Protein 3C48 (pdb70)

Nearest PDB structures (foldseek):
  3c48-assembly1_A  TM=1.003E+00  e=1.273E-77  Corynebacterium glutamicum
  3c48-assembly1_B  TM=9.890E-01  e=2.316E-69  Corynebacterium glutamicum
  3c4q-assembly1_A  TM=5.603E-01  e=2.507E-65  Corynebacterium glutamicum
  3c4q-assembly2_B  TM=5.626E-01  e=1.378E-64  Corynebacterium glutamicum
  6n1x-assembly1_A  TM=5.131E-01  e=6.664E-22  Staphylococcus aureus subsp. aureus CN1

Organism: Corynebacterium glutamicum (strain ATCC 13032 / DSM 20300 / JCM 1318 / BCRC 11384 / CCUG 27702 / LMG 3730 / NBRC 12168 / NCIMB 10025 / NRRL B-2784 / 534) (NCBI:txid196627)

Radius of gyration: 38.6 Å; Cα contacts (8 Å, |Δi|>4): 1619; chains: 2; bounding box: 48×136×55 Å

Secondary structure (DSSP, 8-state):
---EEEEE-TTS-TT---HHHHHHHHHHHHHHTT-EEEEEEE---GGG-SEEEEETTEEEEEE--S-SSS--GGGGGGGHHHHHHHHHHHHHHHT---SEEEEEHHHHHHHHHHHHHHHT-PEEEE-SS-HHHHS----HHHHHHHHHHHHHHHH-SEEEESSHHHHHHHHHHH---GGGEEE-PPPP-TTTS----HHHHHHTT--SSSEEEEEES-BSGGG-HHHHHHHHHHHHHH-TT-SEEEEEE--B--HHHHHHHHTT-TTTEEEEPP--HHHHHHHHHH-SEEEE--S--SS-HHHHHHHHTT--EEEES-TTHHHHS-BTTTEEEESS--HHHHHHHHHHHHH-HHHHHHHHHHHHHHHHHHHHHHHHHHHHHHHHHHHHT----S-----/-EEEEE-TTS-TT---HHHHHHHHHHHHHHTT-EEEEEEE---GGG-SEEEEETTEEEEEE--S-SSS--GGGGGGGHHHHHHHHHHHHHHHT---SEEEEESHHHHHHHHHHHHHHT--EEEE-SS-TTT--HHHHHHHHHHHHHHHH-SEEEESSHHHHHHHHHHH---GGGEEE-PPPP-TTTSS--STTHHHHHHHHTT--TTSEEEEEES-BSGGG-HHHHHHHHHHHHHH-S---EEEEEE--B--HHHHHHHTT-TTTEEEE----HHHHHHHHHH-SEEEE--S--SS-HHHHHHHHTT--EEEES-TTHHHHS-BTTTEEEESS--HHHHHHHHHHHHH-HHHHHHHHHHHHHHHHHHHHHHHHHHHHHHHHHHHHT----S-----

Sequence (795 aa):
SHMRVAMISMHTSPLQQGMNVYILSTATELAKQGIEVDIYTRATRPSQGEIVRVAENLRVINIAAGPYEGLSKEELPTQLAAFTGGMLSFTRREKVTYDLIHSHYWLSGQVGWLLRDLWRIPLIHTAHTLAAVKNSYDTPESEARRICEQQLVDNADVLAVNTQEEMQDLMHHYDADPDRISVVSPGADVELYSPGTERSRRELGIPLHTKVVAFVGRLQPFKGPQVLIKAVAALFDRDPDRNLRVIICGGPSDTYRHMAEELGVEKRIRFLDPRPPSELVAVYRAADIVAVPSFNESFGLVAMEAQASGTPVIAARVGGLPIAVAEGETGLLVDGHSPHAWADALATLLDDDETRIRMGEDAVEHARTFSWAATAAQLSSLYNDAIANENVDGETHHGMRVAMISMHTSPLQQGMNVYILSTATELAKQGIEVDIYTRATRPSQGEIVRVAENLRVINIAAGPYEGLSKEELPTQLAAFTGGMLSFTRREKVTYDLIHSHYWLSGQVGWLLRDLWRIPLIHTAHTLAAVKTPESEARRICEQQLVDNADVLAVNTQEEMQDLMHHYDADPDRISVVSPGADVELYSPGNDRATERSRRELGIPLHTKVVAFVGRLQPFKGPQVLIKAVAALFDRDPDRNLRVIICGGPSTYRHMAEELGVEKRIRFLDPRPPSELVAVYRAADIVAVPSFNESFGLVAMEAQASGTPVIAARVGGLPIAVAEGETGLLVDGHSPHAWADALATLLDDDETRIRMGEDAVEHARTFSWAATAAQLSSLYNDAIANENVDGETHHG

Foldseek 3Di:
DAAEEEEEDAQDDLPDDQVSCQVVLLLVLLQVVVHQYEYEYAAQDPVCPAWHDDDRSYIYGHFHFDYSDDQDPLNCLVRLVVSLVRVVVCCVVVVDAHAEYEYEALSRLSSRQLVCLVNLHAYEYERSDALPVVDDPDDPSSVVSNVSVLLSLVRHQAYEYADPVVLVVCCVSNVRDSVRYDYQHAFAPLVLQAQPAQVLCVVVVNDHQAAEEEEADEPDPQQPPVLVLLLVLVLCVVPVPDRAAYEYEAYYCVPVLVVNVVSVNNVRYYYDYHDDSNSVSSVLRHHLEYEGAGNEDQACRVLLSSLSNLHAYEYEPYHCVCQSHVDQQQAHYFHDRHSNSVNVRVCVLVVDVPSSNRSSVSSNVSSVPRGNNVSSVVVVVVSVVCSVVRDRNSPDRDD/DEEEEEDAQDDLPDPVQSVQVVLLQVLLQVVVYAYEYEYAAQDVVCPQWHDDDRSYIYGHFHFDYSDDQDPLNCVVRLVVSLVSVVVVCVVVVDAGQEYEYEALSRLSSRLLVCLVNLHAYEYENVDALQVPPPSSVVSNVSVLLSLVGHQAYEYQDPVRLVCCCPVNVRDSVRYDHQHAFAPLVLLAQDDPCLLVVLCVVVVHDLPAAEEEEADEPDPQQPPVLVLLLVLVLCVVPVPQSAAYEYEEHYCPVLVSNVVSPNNVRYYHDYHDDSNSCSSVLSNHLEYEGAGNDDQACRVLLSSLSNLHAYEHEPDHCVCVSHVDQQQYHYFHHRHSNRVNVRCCVLSVCVPSSNRSSVRSNVSSVVGRRSVSSVSVVVVSVVSSVVRDHNSPDRDD

Structure (mmCIF, N/CA/C/O backbone):
data_3C48
#
_entry.id   3C48
#
_cell.length_a   79.743
_cell.length_b   79.743
_cell.length_c   148.364
_cell.angle_alpha   90.00
_cell.angle_beta   90.00
_cell.angle_gamma   120.00
#
_symmetry.space_group_name_H-M   'P 31'
#
loop_
_entity.id
_entity.type
_entity.pdbx_description
1 polymer 'Predicted glycosyltransferases'
2 non-polymer 'SULFATE ION'
3 water water
#
loop_
_atom_site.group_PDB
_atom_site.id
_atom_site.type_symbol
_atom_site.label_atom_id
_atom_site.label_alt_id
_atom_site.label_comp_id
_atom_site.label_asym_id
_atom_site.label_entity_id
_atom_site.label_seq_id
_atom_site.pdbx_PDB_ins_code
_atom_site.Cartn_x
_atom_site.Cartn_y
_atom_site.Cartn_z
_atom_site.occupancy
_atom_site.B_iso_or_equiv
_atom_site.auth_seq_id
_atom_site.auth_comp_id
_atom_site.auth_asym_id
_atom_site.auth_atom_id
_atom_site.pdbx_PDB_model_num
ATOM 1 N N . SER A 1 19 ? -15.580 48.874 2.327 1.00 39.26 -1 SER A N 1
ATOM 2 C CA . SER A 1 19 ? -15.157 47.469 2.012 1.00 39.02 -1 SER A CA 1
ATOM 3 C C . SER A 1 19 ? -16.076 46.414 2.647 1.00 38.19 -1 SER A C 1
ATOM 4 O O . SER A 1 19 ? -16.574 46.589 3.758 1.00 40.13 -1 SER A O 1
ATOM 7 N N . HIS A 1 20 ? -16.331 45.338 1.919 1.00 36.45 0 HIS A N 1
ATOM 8 C CA . HIS A 1 20 ? -17.171 44.236 2.388 1.00 35.16 0 HIS A CA 1
ATOM 9 C C . HIS A 1 20 ? -16.554 43.582 3.632 1.00 35.01 0 HIS A C 1
ATOM 10 O O . HIS A 1 20 ? -15.414 43.098 3.584 1.00 34.37 0 HIS A O 1
ATOM 17 N N . MET A 1 21 ? -17.291 43.629 4.747 1.00 34.01 1 MET A N 1
ATOM 18 C CA . MET A 1 21 ? -16.834 43.052 6.006 1.00 35.00 1 MET A CA 1
ATOM 19 C C . MET A 1 21 ? -17.999 42.509 6.867 1.00 33.22 1 MET A C 1
ATOM 20 O O . MET A 1 21 ? -19.051 43.171 7.015 1.00 31.70 1 MET A O 1
ATOM 25 N N . ARG A 1 22 ? -17.797 41.303 7.414 1.00 31.64 2 ARG A N 1
ATOM 26 C CA . ARG A 1 22 ? -18.761 40.675 8.311 1.00 31.21 2 ARG A CA 1
ATOM 27 C C . ARG A 1 22 ? -18.134 40.159 9.601 1.00 31.06 2 ARG A C 1
ATOM 28 O O . ARG A 1 22 ? -17.196 39.361 9.579 1.00 30.71 2 ARG A O 1
ATOM 36 N N . VAL A 1 23 ? -18.705 40.591 10.724 1.00 31.25 3 VAL A N 1
ATOM 37 C CA . VAL A 1 23 ? -18.157 40.379 12.035 1.00 30.00 3 VAL A CA 1
ATOM 38 C C . VAL A 1 23 ? -19.146 39.587 12.867 1.00 30.46 3 VAL A C 1
ATOM 39 O O . VAL A 1 23 ? -20.340 39.869 12.871 1.00 30.18 3 VAL A O 1
ATOM 43 N N . ALA A 1 24 ? -18.641 38.542 13.520 1.00 31.47 4 ALA A N 1
ATOM 44 C CA . ALA A 1 24 ? -19.390 37.833 14.548 1.00 32.06 4 ALA A CA 1
ATOM 45 C C . ALA A 1 24 ? -18.985 38.401 15.909 1.00 31.67 4 ALA A C 1
ATOM 46 O O . ALA A 1 24 ? -17.837 38.298 16.318 1.00 33.00 4 ALA A O 1
ATOM 48 N N . MET A 1 25 ? -19.912 39.060 16.593 1.00 32.49 5 MET A N 1
ATOM 49 C CA . MET A 1 25 ? -19.728 39.373 18.009 1.00 31.68 5 MET A CA 1
ATOM 50 C C . MET A 1 25 ? -20.337 38.277 18.849 1.00 31.48 5 MET A C 1
ATOM 51 O O . MET A 1 25 ? -21.421 37.751 18.524 1.00 31.11 5 MET A O 1
ATOM 56 N N . ILE A 1 26 ? -19.661 37.947 19.948 1.00 29.86 6 ILE A N 1
ATOM 57 C CA . ILE A 1 26 ? -20.088 36.853 20.777 1.00 29.04 6 ILE A CA 1
ATOM 58 C C . ILE A 1 26 ? -20.368 37.390 22.162 1.00 29.29 6 ILE A C 1
ATOM 59 O O . ILE A 1 26 ? -19.488 37.950 22.799 1.00 28.33 6 ILE A O 1
ATOM 64 N N . SER A 1 27 ? -21.611 37.232 22.602 1.00 29.76 7 SER A N 1
ATOM 65 C CA . SER A 1 27 ? -22.064 37.722 23.913 1.00 30.50 7 SER A CA 1
ATOM 66 C C . SER A 1 27 ? -22.922 36.632 24.585 1.00 30.41 7 SER A C 1
ATOM 67 O O . SER A 1 27 ? -24.129 36.814 24.808 1.00 31.23 7 SER A O 1
ATOM 70 N N . MET A 1 28 ? -22.304 35.499 24.888 1.00 30.81 8 MET A N 1
ATOM 71 C CA . MET A 1 28 ? -23.050 34.298 25.333 1.00 31.98 8 MET A CA 1
ATOM 72 C C . MET A 1 28 ? -23.989 34.536 26.532 1.00 33.37 8 MET A C 1
ATOM 73 O O . MET A 1 28 ? -25.163 34.151 26.494 1.00 34.10 8 MET A O 1
ATOM 78 N N . HIS A 1 29 ? -23.480 35.177 27.583 1.00 33.38 9 HIS A N 1
ATOM 79 C CA . HIS A 1 29 ? -24.169 35.165 28.881 1.00 35.00 9 HIS A CA 1
ATOM 80 C C . HIS A 1 29 ? -25.221 36.267 29.061 1.00 34.94 9 HIS A C 1
ATOM 81 O O . HIS A 1 29 ? -26.008 36.238 30.018 1.00 35.83 9 HIS A O 1
ATOM 88 N N . THR A 1 30 ? -25.250 37.220 28.135 1.00 34.24 10 THR A N 1
ATOM 89 C CA . THR A 1 30 ? -26.128 38.372 28.258 1.00 33.79 10 THR A CA 1
ATOM 90 C C . THR A 1 30 ? -26.552 38.884 26.886 1.00 34.06 10 THR A C 1
ATOM 91 O O . THR A 1 30 ? -25.722 39.084 26.003 1.00 34.69 10 THR A O 1
ATOM 95 N N . SER A 1 31 ? -27.851 39.061 26.702 1.00 34.32 11 SER A N 1
ATOM 96 C CA . SER A 1 31 ? -28.376 39.529 25.431 1.00 35.16 11 SER A CA 1
ATOM 97 C C . SER A 1 31 ? -28.329 41.043 25.297 1.00 36.51 11 SER A C 1
ATOM 98 O O . SER A 1 31 ? -28.730 41.757 26.222 1.00 37.00 11 SER A O 1
ATOM 101 N N . PRO A 1 32 ? -27.875 41.536 24.126 1.00 37.51 12 PRO A N 1
ATOM 102 C CA . PRO A 1 32 ? -27.894 42.968 23.809 1.00 39.04 12 PRO A CA 1
ATOM 103 C C . PRO A 1 32 ? -29.322 43.531 23.747 1.00 40.53 12 PRO A C 1
ATOM 104 O O . PRO A 1 32 ? -29.502 44.750 23.743 1.00 42.18 12 PRO A O 1
ATOM 108 N N . LEU A 1 33 ? -30.319 42.649 23.688 1.00 41.86 13 LEU A N 1
ATOM 109 C CA . LEU A 1 33 ? -31.711 43.021 23.469 1.00 43.07 13 LEU A CA 1
ATOM 110 C C . LEU A 1 33 ? -32.515 43.313 24.755 1.00 44.55 13 LEU A C 1
ATOM 111 O O . LEU A 1 33 ? -33.737 43.408 24.709 1.00 44.84 13 LEU A O 1
ATOM 116 N N . GLN A 1 34 ? -31.850 43.453 25.893 1.00 46.29 14 GLN A N 1
ATOM 117 C CA . GLN A 1 34 ? -32.558 43.776 27.149 1.00 48.75 14 GLN A CA 1
ATOM 118 C C . GLN A 1 34 ? -32.127 45.138 27.714 1.00 49.96 14 GLN A C 1
ATOM 119 O O . GLN A 1 34 ? -31.130 45.714 27.255 1.00 50.40 14 GLN A O 1
ATOM 125 N N . GLN A 1 35 ? -32.870 45.656 28.705 1.00 52.10 15 GLN A N 1
ATOM 126 C CA . GLN A 1 35 ? -32.502 46.927 29.383 1.00 52.95 15 GLN A CA 1
ATOM 127 C C . GLN A 1 35 ? -32.712 46.876 30.898 1.00 53.42 15 GLN A C 1
ATOM 128 O O . GLN A 1 35 ? -32.554 47.893 31.605 1.00 53.93 15 GLN A O 1
ATOM 134 N N . GLY A 1 43 ? -24.627 47.389 30.734 1.00 40.82 23 GLY A N 1
ATOM 135 C CA . GLY A 1 43 ? -23.195 47.720 30.984 1.00 39.74 23 GLY A CA 1
ATOM 136 C C . GLY A 1 43 ? -22.348 47.258 29.796 1.00 38.93 23 GLY A C 1
ATOM 137 O O . GLY A 1 43 ? -22.016 48.049 28.901 1.00 37.88 23 GLY A O 1
ATOM 138 N N . MET A 1 44 ? -22.002 45.972 29.798 1.00 38.43 24 MET A N 1
ATOM 139 C CA . MET A 1 44 ? -21.550 45.293 28.589 1.00 39.88 24 MET A CA 1
ATOM 140 C C . MET A 1 44 ? -22.608 45.382 27.488 1.00 37.67 24 MET A C 1
ATOM 141 O O . MET A 1 44 ? -22.279 45.568 26.315 1.00 37.15 24 MET A O 1
ATOM 146 N N . ASN A 1 45 ? -23.870 45.231 27.890 1.00 36.50 25 ASN A N 1
ATOM 147 C CA . ASN A 1 45 ? -25.024 45.285 26.983 1.00 36.24 25 ASN A CA 1
ATOM 148 C C . ASN A 1 45 ? -24.967 46.535 26.087 1.00 35.67 25 ASN A C 1
ATOM 149 O O . ASN A 1 45 ? -25.028 46.432 24.866 1.00 35.90 25 ASN A O 1
ATOM 154 N N . VAL A 1 46 ? -24.820 47.697 26.722 1.00 34.81 26 VAL A N 1
ATOM 155 C CA . VAL A 1 46 ? -24.706 48.998 26.055 1.00 34.41 26 VAL A CA 1
ATOM 156 C C . VAL A 1 46 ? -23.501 49.113 25.117 1.00 33.20 26 VAL A C 1
ATOM 157 O O . VAL A 1 46 ? -23.642 49.596 23.994 1.00 32.54 26 VAL A O 1
ATOM 161 N N . TYR A 1 47 ? -22.335 48.660 25.577 1.00 32.61 27 TYR A N 1
ATOM 162 C CA . TYR A 1 47 ? -21.113 48.652 24.780 1.00 31.54 27 TYR A CA 1
ATOM 163 C C . TYR A 1 47 ? -21.323 47.833 23.514 1.00 31.26 27 TYR A C 1
ATOM 164 O O . TYR A 1 47 ? -21.069 48.318 22.423 1.00 30.63 27 TYR A O 1
ATOM 173 N N . ILE A 1 48 ? -21.801 46.597 23.673 1.00 31.02 28 ILE A N 1
ATOM 174 C CA . ILE A 1 48 ? -21.970 45.656 22.551 1.00 30.62 28 ILE A CA 1
ATOM 175 C C . ILE A 1 48 ? -22.990 46.181 21.538 1.00 30.61 28 ILE A C 1
ATOM 176 O O . ILE A 1 48 ? -22.734 46.203 20.336 1.00 30.13 28 ILE A O 1
ATOM 181 N N . LEU A 1 49 ? -24.144 46.604 22.043 1.00 31.56 29 LEU A N 1
ATOM 182 C CA . LEU A 1 49 ? -25.233 47.067 21.197 1.00 32.25 29 LEU A CA 1
ATOM 183 C C . LEU A 1 49 ? -24.882 48.383 20.539 1.00 32.23 29 LEU A C 1
ATOM 184 O O . LEU A 1 49 ? -25.179 48.558 19.356 1.00 32.70 29 LEU A O 1
ATOM 189 N N . SER A 1 50 ? -24.244 49.290 21.296 1.00 31.93 30 SER A N 1
ATOM 190 C CA . SER A 1 50 ? -23.818 50.591 20.762 1.00 31.51 30 SER A CA 1
ATOM 191 C C . SER A 1 50 ? -22.717 50.461 19.702 1.00 31.74 30 SER A C 1
ATOM 192 O O . SER A 1 50 ? -22.830 51.062 18.637 1.00 31.42 30 SER A O 1
ATOM 195 N N . THR A 1 51 ? -21.685 49.666 19.974 1.00 31.73 31 THR A N 1
ATOM 196 C CA . THR A 1 51 ? -20.621 49.422 18.972 1.00 32.12 31 THR A CA 1
ATOM 197 C C . THR A 1 51 ? -21.132 48.690 17.709 1.00 31.87 31 THR A C 1
ATOM 198 O O . THR A 1 51 ? -20.872 49.122 16.572 1.00 32.28 31 THR A O 1
ATOM 202 N N . ALA A 1 52 ? -21.867 47.599 17.908 1.00 30.99 32 ALA A N 1
ATOM 203 C CA . ALA A 1 52 ? -22.496 46.879 16.804 1.00 31.30 32 ALA A CA 1
ATOM 204 C C . ALA A 1 52 ? -23.386 47.790 15.922 1.00 31.49 32 ALA A C 1
ATOM 205 O O . ALA A 1 52 ? -23.311 47.754 14.674 1.00 30.79 32 ALA A O 1
ATOM 207 N N . THR A 1 53 ? -24.203 48.618 16.574 1.00 31.70 33 THR A N 1
ATOM 208 C CA . THR A 1 53 ? -25.113 49.530 15.881 1.00 32.29 33 THR A CA 1
ATOM 209 C C . THR A 1 53 ? -24.377 50.564 15.031 1.00 31.90 33 THR A C 1
ATOM 210 O O . THR A 1 53 ? -24.813 50.886 13.935 1.00 31.44 33 THR A O 1
ATOM 214 N N . GLU A 1 54 ? -23.264 51.081 15.549 1.00 31.19 34 GLU A N 1
ATOM 215 C CA . GLU A 1 54 ? -22.524 52.131 14.879 1.00 30.93 34 GLU A CA 1
ATOM 216 C C . GLU A 1 54 ? -21.710 51.570 13.726 1.00 30.65 34 GLU A C 1
ATOM 217 O O . GLU A 1 54 ? -21.540 52.236 12.693 1.00 30.19 34 GLU A O 1
ATOM 223 N N . LEU A 1 55 ? -21.190 50.357 13.936 1.00 30.14 35 LEU A N 1
ATOM 224 C CA . LEU A 1 55 ? -20.478 49.593 12.907 1.00 30.70 35 LEU A CA 1
ATOM 225 C C . LEU A 1 55 ? -21.391 49.235 11.735 1.00 30.86 35 LEU A C 1
ATOM 226 O O . LEU A 1 55 ?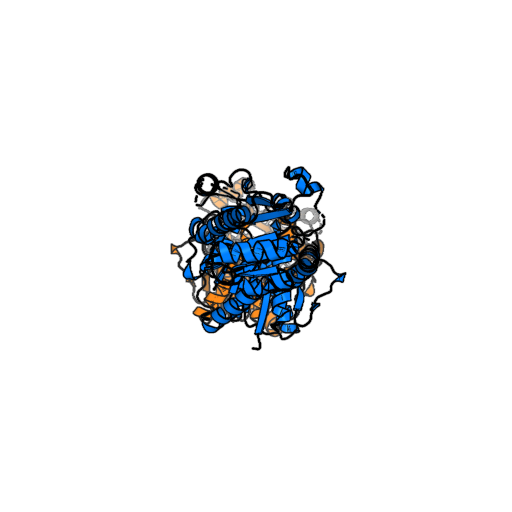 -20.986 49.338 10.579 1.00 30.12 35 LEU A O 1
ATOM 231 N N . ALA A 1 56 ? -22.621 48.819 12.056 1.00 31.34 36 ALA A N 1
ATOM 232 C CA . ALA A 1 56 ? -23.668 48.552 11.075 1.00 32.27 36 ALA A CA 1
ATOM 233 C C . ALA A 1 56 ? -23.996 49.807 10.246 1.00 33.18 36 ALA A C 1
ATOM 234 O O . ALA A 1 56 ? -24.114 49.735 9.023 1.00 32.70 36 ALA A O 1
ATOM 236 N N . LYS A 1 57 ? -24.097 50.957 10.906 1.00 34.68 37 LYS A N 1
ATOM 237 C CA . LYS A 1 57 ? -24.264 52.241 10.197 1.00 35.78 37 LYS A CA 1
ATOM 238 C C . LYS A 1 57 ? -23.162 52.529 9.147 1.00 36.16 37 LYS A C 1
ATOM 239 O O . LYS A 1 57 ? -23.419 53.228 8.171 1.00 35.80 37 LYS A O 1
ATOM 245 N N . GLN A 1 58 ? -21.947 52.012 9.378 1.00 36.40 38 GLN A N 1
ATOM 246 C CA . GLN A 1 58 ? -20.812 52.153 8.457 1.00 37.04 38 GLN A CA 1
ATOM 247 C C . GLN A 1 58 ? -20.846 51.139 7.318 1.00 36.15 38 GLN A C 1
ATOM 248 O O . GLN A 1 58 ? -19.937 51.106 6.491 1.00 37.10 38 GLN A O 1
ATOM 254 N N . GLY A 1 59 ? -21.842 50.272 7.303 1.00 34.98 39 GLY A N 1
ATOM 255 C CA . GLY A 1 59 ? -21.905 49.235 6.281 1.00 35.25 39 GLY A CA 1
ATOM 256 C C . GLY A 1 59 ? -21.156 47.961 6.614 1.00 34.83 39 GLY A C 1
ATOM 257 O O . GLY A 1 59 ? -21.000 47.111 5.748 1.00 35.14 39 GLY A O 1
ATOM 258 N N . ILE A 1 60 ? -20.703 47.814 7.860 1.00 34.34 40 ILE A N 1
ATOM 259 C CA . ILE A 1 60 ? -20.151 46.528 8.333 1.00 33.52 40 ILE A CA 1
ATOM 260 C C . ILE A 1 60 ? -21.322 45.669 8.808 1.00 33.52 40 ILE A C 1
ATOM 261 O O . ILE A 1 60 ? -22.156 46.135 9.592 1.00 33.74 40 ILE A O 1
ATOM 266 N N . GLU A 1 61 ? -21.417 44.437 8.303 1.00 33.30 41 GLU A N 1
ATOM 267 C CA . GLU A 1 61 ? -22.471 43.513 8.748 1.00 34.00 41 GLU A CA 1
ATOM 268 C C . GLU A 1 61 ? -22.029 42.875 10.072 1.00 33.62 41 GLU A C 1
ATOM 269 O O . GLU A 1 61 ? -20.942 42.308 10.171 1.00 33.47 41 GLU A O 1
ATOM 275 N N . VAL A 1 62 ? -22.842 43.056 11.104 1.00 33.16 42 VAL A N 1
ATOM 276 C CA . VAL A 1 62 ? -22.551 42.479 12.413 1.00 32.07 42 VAL A CA 1
ATOM 277 C C . VAL A 1 62 ? -23.689 41.552 12.833 1.00 31.51 42 VAL A C 1
ATOM 278 O O . VAL A 1 62 ? -24.840 41.943 12.762 1.00 31.85 42 VAL A O 1
ATOM 282 N N . ASP A 1 63 ? -23.338 40.334 13.254 1.00 31.29 43 ASP A N 1
ATOM 283 C CA . ASP A 1 63 ? -24.225 39.385 13.920 1.00 30.60 43 ASP A CA 1
ATOM 284 C C . ASP A 1 63 ? -23.741 39.167 15.360 1.00 31.01 43 ASP A C 1
ATOM 285 O O . ASP A 1 63 ? -22.610 38.724 15.585 1.00 31.01 43 ASP A O 1
ATOM 290 N N . ILE A 1 64 ? -24.584 39.518 16.320 1.00 30.70 44 ILE A N 1
ATOM 291 C CA . ILE A 1 64 ? -24.251 39.333 17.730 1.00 30.65 44 ILE A CA 1
ATOM 292 C C . ILE A 1 64 ? -24.917 38.033 18.174 1.00 30.76 44 ILE A C 1
ATOM 293 O O . ILE A 1 64 ? -26.143 37.902 18.084 1.00 30.53 44 ILE A O 1
ATOM 298 N N . TYR A 1 65 ? -24.099 37.082 18.624 1.00 30.51 45 TYR A N 1
ATOM 299 C CA . TYR A 1 65 ? -24.578 35.776 19.071 1.00 30.02 45 TYR A CA 1
ATOM 300 C C . TYR A 1 65 ? -24.758 35.756 20.590 1.00 30.14 45 TYR A C 1
ATOM 301 O O . TYR A 1 65 ? -23.856 36.155 21.332 1.00 30.08 45 TYR A O 1
ATOM 310 N N . THR A 1 66 ? -25.922 35.278 21.029 1.00 29.47 46 THR A N 1
ATOM 311 C CA . THR A 1 66 ? -26.248 35.185 22.448 1.00 30.22 46 THR A CA 1
ATOM 312 C C . THR A 1 66 ? -27.063 33.920 22.744 1.00 30.21 46 THR A C 1
ATOM 313 O O . THR A 1 66 ? -27.664 33.310 21.834 1.00 29.25 46 THR A O 1
ATOM 317 N N . ARG A 1 67 ? -27.064 33.515 24.007 1.00 30.15 47 ARG A N 1
ATOM 318 C CA . ARG A 1 67 ? -27.810 32.317 24.403 1.00 30.33 47 ARG A CA 1
ATOM 319 C C . ARG A 1 67 ? -29.312 32.654 24.354 1.00 30.55 47 ARG A C 1
ATOM 320 O O . ARG A 1 67 ? -29.715 33.744 24.770 1.00 31.68 47 ARG A O 1
ATOM 328 N N . ALA A 1 68 ? -30.140 31.755 23.825 1.00 29.76 48 ALA A N 1
ATOM 329 C CA . ALA A 1 68 ? -31.584 32.015 23.741 1.00 31.55 48 ALA A CA 1
ATOM 330 C C . ALA A 1 68 ? -32.251 31.997 25.132 1.00 32.10 48 ALA A C 1
ATOM 331 O O . ALA A 1 68 ? -32.031 31.070 25.909 1.00 31.78 48 ALA A O 1
ATOM 333 N N . THR A 1 69 ? -32.993 33.060 25.459 1.00 33.58 49 THR A N 1
ATOM 334 C CA . THR A 1 69 ? -33.640 33.194 26.778 1.00 34.44 49 THR A CA 1
ATOM 335 C C . THR A 1 69 ? -35.127 33.589 26.680 1.00 35.29 49 THR A C 1
ATOM 336 O O . THR A 1 69 ? -35.838 33.541 27.677 1.00 34.79 49 THR A O 1
ATOM 340 N N . ARG A 1 70 ? -35.579 33.985 25.493 1.00 36.29 50 ARG A N 1
ATOM 341 C CA . ARG A 1 70 ? -36.944 34.491 25.312 1.00 38.19 50 ARG A CA 1
ATOM 342 C C . ARG A 1 70 ? -37.575 33.950 24.040 1.00 38.24 50 ARG A C 1
ATOM 343 O O . ARG A 1 70 ? -37.368 34.502 22.974 1.00 37.90 50 ARG A O 1
ATOM 351 N N . PRO A 1 71 ? -38.381 32.877 24.161 1.00 39.11 51 PRO A N 1
ATOM 352 C CA . PRO A 1 71 ? -39.023 32.194 23.030 1.00 39.27 51 PRO A CA 1
ATOM 353 C C . PRO A 1 71 ? -39.632 33.165 21.994 1.00 39.47 51 PRO A C 1
ATOM 354 O O . PRO A 1 71 ? -39.481 32.955 20.784 1.00 39.97 51 PRO A O 1
ATOM 358 N N . SER A 1 72 ? -40.278 34.222 22.487 1.00 39.30 52 SER A N 1
ATOM 359 C CA . SER A 1 72 ? -40.945 35.241 21.676 1.00 39.08 52 SER A CA 1
ATOM 360 C C . SER A 1 72 ? -40.031 35.984 20.676 1.00 38.64 52 SER A C 1
ATOM 361 O O . SER A 1 72 ? -40.528 36.559 19.700 1.00 38.00 52 SER A O 1
ATOM 364 N N . GLN A 1 73 ? -38.719 35.987 20.933 1.00 38.16 53 GLN A N 1
ATOM 365 C CA . GLN A 1 73 ? -37.767 36.638 20.044 1.00 38.43 53 GLN A CA 1
ATOM 366 C C . GLN A 1 73 ? -37.469 35.799 18.782 1.00 38.21 53 GLN A C 1
ATOM 367 O O . GLN A 1 73 ? -37.034 36.346 17.754 1.00 38.86 53 GLN A O 1
ATOM 373 N N . GLY A 1 74 ? -37.692 34.484 18.858 1.00 36.95 54 GLY A N 1
ATOM 374 C CA . GLY A 1 74 ? -37.259 33.561 17.797 1.00 36.08 54 GLY A CA 1
ATOM 375 C C . GLY A 1 74 ? -35.735 33.448 17.669 1.00 35.09 54 GLY A C 1
ATOM 376 O O . GLY A 1 74 ? -34.984 33.833 18.578 1.00 34.99 54 GLY A O 1
ATOM 377 N N . GLU A 1 75 ? -35.277 32.929 16.532 1.00 33.68 55 GLU A N 1
ATOM 378 C CA . GLU A 1 75 ? -33.840 32.720 16.305 1.00 33.59 55 GLU A CA 1
ATOM 379 C C . GLU A 1 75 ? -33.095 33.988 15.849 1.00 32.89 55 GLU A C 1
ATOM 380 O O . GLU A 1 75 ? -32.089 34.377 16.449 1.00 32.19 55 GLU A O 1
ATOM 386 N N . ILE A 1 76 ? -33.598 34.631 14.792 1.00 32.77 56 ILE A N 1
ATOM 387 C CA . ILE A 1 76 ? -32.923 35.786 14.198 1.00 32.73 56 ILE A CA 1
ATOM 388 C C . ILE A 1 76 ? -33.717 37.042 14.496 1.00 33.44 56 ILE A C 1
ATOM 389 O O . ILE A 1 76 ? -34.898 37.125 14.129 1.00 33.13 56 ILE A O 1
ATOM 394 N N . VAL A 1 77 ? -33.074 38.019 15.148 1.00 33.30 57 VAL A N 1
ATOM 395 C CA . VAL A 1 77 ? -33.680 39.337 15.378 1.00 33.70 57 VAL A CA 1
ATOM 396 C C . VAL A 1 77 ? -33.009 40.381 14.496 1.00 34.23 57 VAL A C 1
ATOM 397 O O . VAL A 1 77 ? -31.801 40.629 14.620 1.00 34.20 57 VAL A O 1
ATOM 401 N N . ARG A 1 78 ? -33.783 40.971 13.581 1.00 35.35 58 ARG A N 1
ATOM 402 C CA . ARG A 1 78 ? -33.287 42.097 12.793 1.00 37.09 58 ARG A CA 1
ATOM 403 C C . ARG A 1 78 ? -33.404 43.389 13.570 1.00 36.50 58 ARG A C 1
ATOM 404 O O . ARG A 1 78 ? -34.509 43.854 13.834 1.00 37.26 58 ARG A O 1
ATOM 412 N N . VAL A 1 79 ? -32.257 43.977 13.911 1.00 36.18 59 VAL A N 1
ATOM 413 C CA . VAL A 1 79 ? -32.236 45.159 14.780 1.00 35.53 59 VAL A CA 1
ATOM 414 C C . VAL A 1 79 ? -32.225 46.439 13.964 1.00 35.60 59 VAL A C 1
ATOM 415 O O . VAL A 1 79 ? -32.986 47.365 14.253 1.00 36.14 59 VAL A O 1
ATOM 419 N N . ALA A 1 80 ? -31.362 46.474 12.945 1.00 34.84 60 ALA A N 1
ATOM 420 C CA . ALA A 1 80 ? -31.213 47.603 12.026 1.00 34.76 60 ALA A CA 1
ATOM 421 C C . ALA A 1 80 ? -30.607 47.043 10.744 1.00 34.73 60 ALA A C 1
ATOM 422 O O . ALA A 1 80 ? -30.176 45.892 10.726 1.00 34.48 60 ALA A O 1
ATOM 424 N N . GLU A 1 81 ? -30.564 47.838 9.680 1.00 34.80 61 GLU A N 1
ATOM 425 C CA . GLU A 1 81 ? -29.818 47.435 8.478 1.00 35.96 61 GLU A CA 1
ATOM 426 C C . GLU A 1 81 ? -28.384 46.962 8.864 1.00 34.34 61 GLU A C 1
ATOM 427 O O . GLU A 1 81 ? -27.655 47.671 9.563 1.00 33.41 61 GLU A O 1
ATOM 433 N N . ASN A 1 82 ? -28.001 45.762 8.410 1.00 33.43 62 ASN A N 1
ATOM 434 C CA . ASN A 1 82 ? -26.665 45.180 8.712 1.00 33.18 62 ASN A CA 1
ATOM 435 C C . ASN A 1 82 ? -26.468 44.622 10.130 1.00 33.02 62 ASN A C 1
ATOM 436 O O . ASN A 1 82 ? -25.393 44.107 10.426 1.00 34.17 62 ASN A O 1
ATOM 441 N N . LEU A 1 83 ? -27.480 44.725 10.995 1.00 32.02 63 LEU A N 1
ATOM 442 C CA . LEU A 1 83 ? -27.339 44.281 12.385 1.00 31.81 63 LEU A CA 1
ATOM 443 C C . LEU A 1 83 ? -28.362 43.239 12.778 1.00 31.45 63 LEU A C 1
ATOM 444 O O . LEU A 1 83 ? -29.564 43.515 12.743 1.00 31.48 63 LEU A O 1
ATOM 449 N N . ARG A 1 84 ? -27.880 42.060 13.185 1.00 31.06 64 ARG A N 1
ATOM 450 C CA . ARG A 1 84 ? -28.751 40.982 13.662 1.00 30.49 64 ARG A CA 1
ATOM 451 C C . ARG A 1 84 ? -28.282 40.489 15.021 1.00 30.62 64 ARG A C 1
ATOM 452 O O . ARG A 1 84 ? -27.099 40.626 15.368 1.00 31.86 64 ARG A O 1
ATOM 460 N N . VAL A 1 85 ? -29.220 39.970 15.807 1.00 30.36 65 VAL A N 1
ATOM 461 C CA . VAL A 1 85 ? -28.930 39.225 17.034 1.00 29.64 65 VAL A CA 1
ATOM 462 C C . VAL A 1 85 ? -29.371 37.784 16.764 1.00 30.17 65 VAL A C 1
ATOM 463 O O . VAL A 1 85 ? -30.470 37.561 16.226 1.00 29.12 65 VAL A O 1
ATOM 467 N N . ILE A 1 86 ? -28.484 36.832 17.070 1.00 29.29 66 ILE A N 1
ATOM 468 C CA . ILE A 1 86 ? -28.776 35.415 16.864 1.00 28.61 66 ILE A CA 1
ATOM 469 C C . ILE A 1 86 ? -28.882 34.723 18.203 1.00 29.27 66 ILE A C 1
ATOM 470 O O . ILE A 1 86 ? -27.948 34.732 19.002 1.00 29.21 66 ILE A O 1
ATOM 475 N N . ASN A 1 87 ? -30.062 34.177 18.456 1.00 29.86 67 ASN A N 1
ATOM 476 C CA . ASN A 1 87 ? -30.339 33.484 19.700 1.00 31.15 67 ASN A CA 1
ATOM 477 C C . ASN A 1 87 ? -30.118 32.015 19.505 1.00 31.42 67 ASN A C 1
ATOM 478 O O . ASN A 1 87 ? -30.817 31.370 18.700 1.00 30.98 67 ASN A O 1
ATOM 483 N N . ILE A 1 88 ? -29.156 31.497 20.268 1.00 31.42 68 ILE A 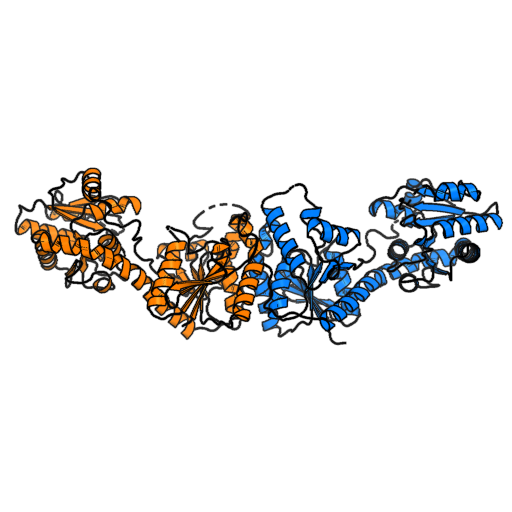N 1
ATOM 484 C CA . ILE A 1 88 ? -28.693 30.115 20.128 1.00 31.36 68 ILE A CA 1
ATOM 485 C C . ILE A 1 88 ? -29.188 29.338 21.334 1.00 31.25 68 ILE A C 1
ATOM 486 O O . ILE A 1 88 ? -28.890 29.702 22.490 1.00 30.47 68 ILE A O 1
ATOM 491 N N . ALA A 1 89 ? -29.928 28.265 21.077 1.00 30.86 69 ALA A N 1
ATOM 492 C CA . ALA A 1 89 ? -30.430 27.419 22.166 1.00 30.00 69 ALA A CA 1
ATOM 493 C C . ALA A 1 89 ? -29.274 26.591 22.736 1.00 29.20 69 ALA A C 1
ATOM 494 O O . ALA A 1 89 ? -28.648 25.806 22.024 1.00 29.25 69 ALA A O 1
ATOM 496 N N . ALA A 1 90 ? -28.996 26.781 24.018 1.00 28.33 70 ALA A N 1
ATOM 497 C CA . ALA A 1 90 ? -27.991 26.009 24.729 1.00 27.72 70 ALA A CA 1
ATOM 498 C C . ALA A 1 90 ? -28.398 25.968 26.208 1.00 28.04 70 ALA A C 1
ATOM 499 O O . ALA A 1 90 ? -28.070 26.879 26.996 1.00 29.39 70 ALA A O 1
ATOM 501 N N . GLY A 1 91 ? -29.145 24.937 26.587 1.00 27.62 71 GLY A N 1
ATOM 502 C CA . GLY A 1 91 ? -29.686 24.839 27.945 1.00 28.20 71 GLY A CA 1
ATOM 503 C C . GLY A 1 91 ? -31.058 25.501 28.041 1.00 29.25 71 GLY A C 1
ATOM 504 O O . GLY A 1 91 ? -31.538 26.061 27.048 1.00 29.31 71 GLY A O 1
ATOM 505 N N . PRO A 1 92 ? -31.695 25.461 29.230 1.00 29.87 72 PRO A N 1
ATOM 506 C CA . PRO A 1 92 ? -33.046 26.023 29.356 1.00 31.26 72 PRO A CA 1
ATOM 507 C C . PRO A 1 92 ? -33.087 27.540 29.207 1.00 32.83 72 PRO A C 1
ATOM 508 O O . PRO A 1 92 ? -32.114 28.235 29.548 1.00 33.13 72 PRO A O 1
ATOM 512 N N . TYR A 1 93 ? -34.217 28.056 28.723 1.00 35.30 73 TYR A N 1
ATOM 513 C CA . TYR A 1 93 ? -34.325 29.505 28.472 1.00 37.76 73 TYR A CA 1
ATOM 514 C C . TYR A 1 93 ? -34.278 30.323 29.773 1.00 37.84 73 TYR A C 1
ATOM 515 O O . TYR A 1 93 ? -33.851 31.475 29.773 1.00 37.52 73 TYR A O 1
ATOM 524 N N . GLU A 1 94 ? -34.674 29.706 30.883 1.00 38.78 74 GLU A N 1
ATOM 525 C CA . GLU A 1 94 ? -34.345 30.256 32.200 1.00 40.27 74 GLU A CA 1
ATOM 526 C C . GLU A 1 94 ? -34.006 29.198 33.235 1.00 39.99 74 GLU A C 1
ATOM 527 O O . GLU A 1 94 ? -34.217 28.004 33.004 1.00 40.65 74 GLU A O 1
ATOM 533 N N . GLY A 1 95 ? -33.444 29.626 34.360 1.00 39.81 75 GLY A N 1
ATOM 534 C CA . GLY A 1 95 ? -33.089 28.698 35.437 1.00 39.57 75 GLY A CA 1
ATOM 535 C C . GLY A 1 95 ? -31.646 28.221 35.375 1.00 39.32 75 GLY A C 1
ATOM 536 O O . GLY A 1 95 ? -31.231 27.378 36.168 1.00 39.66 75 GLY A O 1
ATOM 537 N N . LEU A 1 96 ? -30.884 28.740 34.418 1.00 38.64 76 LEU A N 1
ATOM 538 C CA . LEU A 1 96 ? -29.464 28.469 34.358 1.00 38.20 76 LEU A CA 1
ATOM 539 C C . LEU A 1 96 ? -28.695 29.756 34.676 1.00 38.00 76 LEU A C 1
ATOM 540 O O . LEU A 1 96 ? -28.676 30.677 33.880 1.00 38.58 76 LEU A O 1
ATOM 545 N N . SER A 1 97 ? -28.058 29.806 35.836 1.00 38.27 77 SER A N 1
ATOM 546 C CA . SER A 1 97 ? -27.315 31.008 36.270 1.00 39.09 77 SER A CA 1
ATOM 547 C C . SER A 1 97 ? -25.964 31.202 35.562 1.00 39.25 77 SER A C 1
ATOM 548 O O . SER A 1 97 ? -25.444 30.280 34.910 1.00 38.65 77 SER A O 1
ATOM 551 N N . LYS A 1 98 ? -25.411 32.419 35.668 1.00 38.98 78 LYS A N 1
ATOM 552 C CA . LYS A 1 98 ? -24.135 32.747 35.039 1.00 38.66 78 LYS A CA 1
ATOM 553 C C . LYS A 1 98 ? -23.029 31.818 35.526 1.00 37.28 78 LYS A C 1
ATOM 554 O O . LYS A 1 98 ? -22.127 31.480 34.777 1.00 36.54 78 LYS A O 1
ATOM 560 N N . GLU A 1 99 ? -23.137 31.379 36.772 1.00 36.77 79 GLU A N 1
ATOM 561 C CA . GLU A 1 99 ? -22.131 30.509 37.389 1.00 36.21 79 GLU A CA 1
ATOM 562 C C . GLU A 1 99 ? -22.092 29.096 36.797 1.00 34.87 79 GLU A C 1
ATOM 563 O O . GLU A 1 99 ? -21.030 28.467 36.794 1.00 34.48 79 GLU A O 1
ATOM 569 N N . GLU A 1 100 ? -23.235 28.617 36.291 1.00 33.11 80 GLU A N 1
ATOM 570 C CA . GLU A 1 100 ? -23.319 27.291 35.655 1.00 32.45 80 GLU A CA 1
ATOM 571 C C . GLU A 1 100 ? -23.192 27.311 34.135 1.00 31.54 80 GLU A C 1
ATOM 572 O O . GLU A 1 100 ? -23.142 26.255 33.511 1.00 30.70 80 GLU A O 1
ATOM 578 N N . LEU A 1 101 ? -23.132 28.515 33.565 1.00 31.07 81 LEU A N 1
ATOM 579 C CA . LEU A 1 101 ? -22.938 28.722 32.132 1.00 31.80 81 LEU A CA 1
ATOM 580 C C . LEU A 1 101 ? -21.706 28.048 31.462 1.00 30.56 81 LEU A C 1
ATOM 581 O O . LEU A 1 101 ? -21.797 27.650 30.308 1.00 31.10 81 LEU A O 1
ATOM 586 N N . PRO A 1 102 ? -20.567 27.921 32.171 1.00 30.17 82 PRO A N 1
ATOM 587 C CA . PRO A 1 102 ? -19.445 27.116 31.629 1.00 29.00 82 PRO A CA 1
ATOM 588 C C . PRO A 1 102 ? -19.852 25.716 31.110 1.00 28.30 82 PRO A C 1
ATOM 589 O O . PRO A 1 102 ? -19.255 25.213 30.129 1.00 27.97 82 PRO A O 1
ATOM 593 N N . THR A 1 103 ? -20.824 25.092 31.780 1.00 27.06 83 THR A N 1
ATOM 594 C CA . THR A 1 103 ? -21.359 23.773 31.349 1.00 26.57 83 THR A CA 1
ATOM 595 C C . THR A 1 103 ? -21.962 23.804 29.927 1.00 26.26 83 THR A C 1
ATOM 596 O O . THR A 1 103 ? -22.084 22.767 29.323 1.00 25.05 83 THR A O 1
ATOM 600 N N . GLN A 1 104 ? -22.284 25.000 29.418 1.00 25.93 84 GLN A N 1
ATOM 601 C CA . GLN A 1 104 ? -22.862 25.173 28.086 1.00 26.84 84 GLN A CA 1
ATOM 602 C C . GLN A 1 104 ? -21.908 25.727 27.061 1.00 26.42 84 GLN A C 1
ATOM 603 O O . GLN A 1 104 ? -22.335 26.073 25.970 1.00 27.98 84 GLN A O 1
ATOM 609 N N . LEU A 1 105 ? -20.620 25.796 27.388 1.00 26.10 85 LEU A N 1
ATOM 610 C CA . LEU A 1 105 ? -19.628 26.342 26.468 1.00 26.46 85 LEU A CA 1
ATOM 611 C C . LEU A 1 105 ? -19.540 25.600 25.116 1.00 26.91 85 LEU A C 1
ATOM 612 O O . LEU A 1 105 ? -19.483 26.237 24.050 1.00 26.92 85 LEU A O 1
ATOM 617 N N . ALA A 1 106 ? -19.409 24.283 25.175 1.00 26.44 86 ALA A N 1
ATOM 618 C CA . ALA A 1 106 ? -19.329 23.503 23.943 1.00 27.73 86 ALA A CA 1
ATOM 619 C C . ALA A 1 106 ? -20.658 23.494 23.217 1.00 27.24 86 ALA A C 1
ATOM 620 O O . ALA A 1 106 ? -20.671 23.625 21.994 1.00 28.50 86 ALA A O 1
ATOM 622 N N . ALA A 1 107 ? -21.767 23.359 23.969 1.00 27.18 87 ALA A N 1
ATOM 623 C CA . ALA A 1 107 ? -23.114 23.319 23.387 1.00 26.41 87 ALA A CA 1
ATOM 624 C C . ALA A 1 107 ? -23.454 24.606 22.646 1.00 26.57 87 ALA A C 1
ATOM 625 O O . ALA A 1 107 ? -24.038 24.577 21.548 1.00 25.97 87 ALA A O 1
ATOM 627 N N . PHE A 1 108 ? -23.102 25.743 23.254 1.00 26.76 88 PHE A N 1
ATOM 628 C CA . PHE A 1 108 ? -23.343 27.032 22.640 1.00 27.06 88 PHE A CA 1
ATOM 629 C C . PHE A 1 108 ? -22.460 27.243 21.385 1.00 27.36 88 PHE A C 1
ATOM 630 O O . PHE A 1 108 ? -22.925 27.770 20.404 1.00 27.63 88 PHE A O 1
ATOM 638 N N . THR A 1 109 ? -21.187 26.852 21.446 1.00 28.20 89 THR A N 1
ATOM 639 C CA . THR A 1 109 ? -20.283 26.934 20.307 1.00 28.48 89 THR A CA 1
ATOM 640 C C . THR A 1 109 ? -20.825 26.036 19.171 1.00 29.05 89 THR A C 1
ATOM 641 O O . THR A 1 109 ? -20.895 26.464 18.005 1.00 30.11 89 THR A O 1
ATOM 645 N N . GLY A 1 110 ? -21.184 24.799 19.513 1.00 28.31 90 GLY A N 1
ATOM 646 C CA . GLY A 1 110 ? -21.756 23.858 18.554 1.00 28.08 90 GLY A CA 1
ATOM 647 C C . GLY A 1 110 ? -23.033 24.390 17.932 1.00 27.40 90 GLY A C 1
ATOM 648 O O . GLY A 1 110 ? -23.263 24.218 16.734 1.00 27.29 90 GLY A O 1
ATOM 649 N N . GLY A 1 111 ? -23.882 24.996 18.765 1.00 27.61 91 GLY A N 1
ATOM 650 C CA . GLY A 1 111 ? -25.121 25.653 18.312 1.00 26.85 91 GLY A CA 1
ATOM 651 C C . GLY A 1 111 ? -24.859 26.849 17.386 1.00 27.39 91 GLY A C 1
ATOM 652 O O . GLY A 1 111 ? -25.562 27.026 16.384 1.00 27.42 91 GLY A O 1
ATOM 653 N N . MET A 1 112 ? -23.856 27.668 17.700 1.00 27.18 92 MET A N 1
ATOM 654 C CA . MET A 1 112 ? -23.444 28.738 16.753 1.00 28.51 92 MET A CA 1
ATOM 655 C C . MET A 1 112 ? -23.086 28.159 15.377 1.00 28.45 92 MET A C 1
ATOM 656 O O . MET A 1 112 ? -23.526 28.651 14.356 1.00 28.57 92 MET A O 1
ATOM 661 N N . LEU A 1 113 ? -22.276 27.107 15.388 1.00 29.15 93 LEU A N 1
ATOM 662 C CA . LEU A 1 113 ? -21.764 26.447 14.185 1.00 30.17 93 LEU A CA 1
ATOM 663 C C . LEU A 1 113 ? -22.905 25.878 13.376 1.00 29.84 93 LEU A C 1
ATOM 664 O O . LEU A 1 113 ? -22.941 26.048 12.153 1.00 29.71 93 LEU A O 1
ATOM 669 N N . SER A 1 114 ? -23.855 25.232 14.058 1.00 28.61 94 SER A N 1
ATOM 670 C CA . SER A 1 114 ? -25.036 24.674 13.360 1.00 28.86 94 SER A CA 1
ATOM 671 C C . SER A 1 114 ? -25.848 25.758 12.667 1.00 28.37 94 SER A C 1
ATOM 672 O O . SER A 1 114 ? -26.309 25.555 11.566 1.00 27.58 94 SER A O 1
ATOM 675 N N . PHE A 1 115 ? -26.014 26.900 13.327 1.00 28.67 95 PHE A N 1
ATOM 676 C CA . PHE A 1 115 ? -26.697 28.047 12.729 1.00 28.73 95 PHE A CA 1
ATOM 677 C C . PHE A 1 115 ? -25.970 28.541 11.469 1.00 28.84 95 PHE A C 1
ATOM 678 O O . PHE A 1 115 ? -26.611 28.779 10.440 1.00 29.51 95 PHE A O 1
ATOM 686 N N . THR A 1 116 ? -24.646 28.679 11.556 1.00 28.55 96 THR A N 1
ATOM 687 C CA . THR A 1 116 ? -23.839 29.102 10.393 1.00 28.62 96 THR A CA 1
ATOM 688 C C . THR A 1 116 ? -23.928 28.151 9.201 1.00 29.04 96 THR A C 1
ATOM 689 O O . THR A 1 116 ? -23.907 28.599 8.064 1.00 29.00 96 THR A O 1
ATOM 693 N N . ARG A 1 117 ? -24.058 26.856 9.466 1.00 28.62 97 ARG A N 1
ATOM 694 C CA . ARG A 1 117 ? -24.271 25.855 8.399 1.00 28.81 97 ARG A CA 1
ATOM 695 C C . ARG A 1 117 ? -25.659 25.933 7.753 1.00 29.65 97 ARG A C 1
ATOM 696 O O . ARG A 1 117 ? -25.778 25.867 6.523 1.00 29.11 97 ARG A O 1
ATOM 704 N N . ARG A 1 118 ? -26.710 26.058 8.576 1.00 29.95 98 ARG A N 1
ATOM 705 C CA . ARG A 1 118 ? -28.069 26.236 8.069 1.00 30.85 98 ARG A CA 1
ATOM 706 C C . ARG A 1 118 ? -28.211 27.529 7.270 1.00 30.79 98 ARG A C 1
ATOM 707 O O . ARG A 1 118 ? -28.882 27.574 6.249 1.00 29.64 98 ARG A O 1
ATOM 715 N N . GLU A 1 119 ? -27.589 28.579 7.768 1.00 31.58 99 GLU A N 1
ATOM 716 C CA . GLU A 1 119 ? -27.759 29.925 7.213 1.00 32.58 99 GLU A CA 1
ATOM 717 C C . GLU A 1 119 ? -26.761 30.187 6.070 1.00 32.10 99 GLU A C 1
ATOM 718 O O . GLU A 1 119 ? -26.989 31.075 5.255 1.00 33.06 99 GLU A O 1
ATOM 724 N N . LYS A 1 120 ? -25.669 29.415 6.038 1.00 30.60 100 LYS A N 1
ATOM 725 C CA . LYS A 1 120 ? -24.580 29.546 5.040 1.00 31.95 100 LYS A CA 1
ATOM 726 C C . LYS A 1 120 ? -23.946 30.954 5.103 1.00 31.30 100 LYS A C 1
ATOM 727 O O . LYS A 1 120 ? -23.971 31.740 4.140 1.00 30.75 100 LYS A O 1
ATOM 733 N N . VAL A 1 121 ? -23.395 31.257 6.276 1.00 31.71 101 VAL A N 1
ATOM 734 C CA . VAL A 1 121 ? -22.831 32.568 6.565 1.00 31.23 101 VAL A CA 1
ATOM 735 C C . VAL A 1 121 ? -21.379 32.369 6.971 1.00 31.60 101 VAL A C 1
ATOM 736 O O . VAL A 1 121 ? -21.067 31.457 7.784 1.00 30.70 101 VAL A O 1
ATOM 740 N N . THR A 1 122 ? -20.511 33.187 6.353 1.00 31.08 102 THR A N 1
ATOM 741 C CA . THR A 1 122 ? -19.026 33.166 6.489 1.00 31.38 102 THR A CA 1
ATOM 742 C C . THR A 1 122 ? -18.512 34.506 7.051 1.00 31.89 102 THR A C 1
ATOM 743 O O . THR A 1 122 ? -18.852 35.573 6.535 1.00 33.01 102 THR A O 1
ATOM 747 N N . TYR A 1 123 ? -17.705 34.454 8.115 1.00 31.03 103 TYR A N 1
ATOM 748 C CA . TYR A 1 123 ? -17.270 35.653 8.836 1.00 30.49 103 TYR A CA 1
ATOM 749 C C . TYR A 1 123 ? -15.807 36.018 8.553 1.00 29.99 103 TYR A C 1
ATOM 750 O O . TYR A 1 123 ? -15.012 35.157 8.176 1.00 29.40 103 TYR A O 1
ATOM 759 N N . ASP A 1 124 ? -15.472 37.298 8.746 1.00 29.34 104 ASP A N 1
ATOM 760 C CA . ASP A 1 124 ? -14.129 37.813 8.508 1.00 28.35 104 ASP A CA 1
ATOM 761 C C . ASP A 1 124 ? -13.364 38.068 9.795 1.00 27.83 104 ASP A C 1
ATOM 762 O O . ASP A 1 124 ? -12.145 38.122 9.791 1.00 26.46 104 ASP A O 1
ATOM 767 N N . LEU A 1 125 ? -14.092 38.264 10.890 1.00 28.10 105 LEU A N 1
ATOM 768 C CA . LEU A 1 125 ? -13.466 38.558 12.186 1.00 28.89 105 LEU A CA 1
ATOM 769 C C . LEU A 1 125 ? -14.442 38.195 13.313 1.00 28.56 105 LEU A C 1
ATOM 770 O O . LEU A 1 125 ? -15.644 38.279 13.126 1.00 29.47 105 LEU A O 1
ATOM 775 N N . ILE A 1 126 ? -13.903 37.811 14.464 1.00 28.87 106 ILE A N 1
ATOM 776 C CA . ILE A 1 126 ? -14.689 37.587 15.674 1.00 28.74 106 ILE A CA 1
ATOM 777 C C . ILE A 1 126 ? -14.371 38.644 16.755 1.00 29.00 106 ILE A C 1
ATOM 778 O O . ILE A 1 126 ? -13.224 38.844 17.078 1.00 29.33 106 ILE A O 1
ATOM 783 N N . HIS A 1 127 ? -15.389 39.274 17.339 1.00 29.70 107 HIS A N 1
ATOM 784 C CA . HIS A 1 127 ? -15.193 40.135 18.531 1.00 30.30 107 HIS A CA 1
ATOM 785 C C . HIS A 1 127 ? -15.994 39.554 19.717 1.00 31.14 107 HIS A C 1
ATOM 786 O O . HIS A 1 127 ? -17.213 39.644 19.756 1.00 30.43 107 HIS A O 1
ATOM 793 N N . SER A 1 128 ? -15.278 38.948 20.670 1.00 31.86 108 SER A N 1
ATOM 794 C CA . SER A 1 128 ? -15.876 38.292 21.831 1.00 32.00 108 SER A CA 1
ATOM 795 C C . SER A 1 128 ? -15.850 39.257 23.040 1.00 32.08 108 SER A C 1
ATOM 796 O O . SER A 1 128 ? -15.008 40.166 23.121 1.00 32.77 108 SER A O 1
ATOM 799 N N . HIS A 1 129 ? -16.790 39.081 23.949 1.00 31.54 109 HIS A N 1
ATOM 800 C CA . HIS A 1 129 ? -16.960 39.970 25.115 1.00 30.66 109 HIS A CA 1
ATOM 801 C C . HIS A 1 129 ? -17.150 39.130 26.374 1.00 30.79 109 HIS A C 1
ATOM 802 O O . HIS A 1 129 ? -18.105 38.336 26.434 1.00 30.57 109 HIS A O 1
ATOM 809 N N . TYR A 1 130 ? -16.273 39.346 27.370 1.00 30.92 110 TYR A N 1
ATOM 810 C CA . TYR A 1 130 ? -16.272 38.634 28.647 1.00 30.64 110 TYR A CA 1
ATOM 811 C C . TYR A 1 130 ? -15.718 37.216 28.417 1.00 30.74 110 TYR A C 1
ATOM 812 O O . TYR A 1 130 ? -15.854 36.658 27.311 1.00 30.91 110 TYR A O 1
ATOM 821 N N . TRP A 1 131 ? -15.101 36.627 29.443 1.00 29.50 111 TRP A N 1
ATOM 822 C CA . TRP A 1 131 ? -14.330 35.388 29.245 1.00 29.22 111 TRP A CA 1
ATOM 823 C C . TRP A 1 131 ? -15.054 34.188 28.630 1.00 28.39 111 TRP A C 1
ATOM 824 O O . TRP A 1 131 ? -14.410 33.416 27.918 1.00 28.22 111 TRP A O 1
ATOM 835 N N . LEU A 1 132 ? -16.343 34.003 28.949 1.00 27.51 112 LEU A N 1
ATOM 836 C CA . LEU A 1 132 ? -17.091 32.854 28.433 1.00 27.69 112 LEU A CA 1
ATOM 837 C C . LEU A 1 132 ? -17.154 32.943 26.916 1.00 27.80 112 LEU A C 1
ATOM 838 O O . LEU A 1 132 ? -16.869 31.971 26.228 1.00 28.28 112 LEU A O 1
ATOM 843 N N . SER A 1 133 ? -17.512 34.116 26.396 1.00 27.69 113 SER A N 1
ATOM 844 C CA . SER A 1 133 ? -17.532 34.325 24.938 1.00 27.69 113 SER A CA 1
ATOM 845 C C . SER A 1 133 ? -16.184 34.269 24.258 1.00 27.73 113 SER A C 1
ATOM 846 O O . SER A 1 133 ? -16.095 33.867 23.099 1.00 27.80 113 SER A O 1
ATOM 849 N N . GLY A 1 134 ? -15.140 34.712 24.962 1.00 28.98 114 GLY A N 1
ATOM 850 C CA . GLY A 1 134 ? -13.763 34.618 24.447 1.00 28.79 114 GLY A CA 1
ATOM 851 C C . GLY A 1 134 ? -13.314 33.188 24.239 1.00 29.05 114 GLY A C 1
ATOM 852 O O . GLY A 1 134 ? -12.641 32.890 23.264 1.00 30.32 114 GLY A O 1
ATOM 853 N N . GLN A 1 135 ? -13.685 32.313 25.165 1.00 28.80 115 GLN A N 1
ATOM 854 C CA . GLN A 1 135 ? -13.463 30.874 25.049 1.00 29.02 115 GLN A CA 1
ATOM 855 C C . GLN A 1 135 ? -14.149 30.246 23.831 1.00 28.72 115 GLN A C 1
ATOM 856 O O . GLN A 1 135 ? -13.561 29.383 23.136 1.00 28.44 115 GLN A O 1
ATOM 862 N N . VAL A 1 136 ? -15.394 30.650 23.612 1.00 28.35 116 VAL A N 1
ATOM 863 C CA . VAL A 1 136 ? -16.124 30.303 22.386 1.00 28.66 116 VAL A CA 1
ATOM 864 C C . VAL A 1 136 ? -15.366 30.840 21.171 1.00 28.91 116 VAL A C 1
ATOM 865 O O . VAL A 1 136 ? -15.121 30.092 20.199 1.00 28.90 116 VAL A O 1
ATOM 869 N N . GLY A 1 137 ? -14.994 32.123 21.232 1.00 29.15 117 GLY A N 1
ATOM 870 C CA . GLY A 1 137 ? -14.402 32.822 20.060 1.00 28.66 117 GLY A CA 1
ATOM 871 C C . GLY A 1 137 ? -13.048 32.249 19.696 1.00 29.08 117 GLY A C 1
ATOM 872 O O . GLY A 1 137 ? -12.676 32.240 18.520 1.00 29.37 117 GLY A O 1
ATOM 873 N N . TRP A 1 138 ? -12.311 31.789 20.715 1.00 29.15 118 TRP A N 1
ATOM 874 C CA . TRP A 1 138 ? -10.971 31.178 20.546 1.00 29.16 118 TRP A CA 1
ATOM 875 C C . TRP A 1 138 ? -11.022 29.876 19.696 1.00 28.93 118 TRP A C 1
ATOM 876 O O . TRP A 1 138 ? -10.202 29.676 18.770 1.00 29.22 118 TRP A O 1
ATOM 887 N N . LEU A 1 139 ? -11.937 28.979 20.055 1.00 28.32 119 LEU A N 1
ATOM 888 C CA . LEU A 1 139 ? -12.164 27.764 19.270 1.00 28.17 119 LEU A CA 1
ATOM 889 C C . LEU A 1 139 ? -12.514 28.115 17.809 1.00 27.92 119 LEU A C 1
ATOM 890 O O . LEU A 1 139 ? -11.923 27.576 16.864 1.00 28.01 119 LEU A O 1
ATOM 895 N N . LEU A 1 140 ? -13.461 29.031 17.634 1.00 28.60 120 LEU A N 1
ATOM 896 C CA . LEU A 1 140 ? -13.959 29.374 16.294 1.00 29.37 120 LEU A CA 1
ATOM 897 C C . LEU A 1 140 ? -12.958 30.095 15.439 1.00 29.64 120 LEU A C 1
ATOM 898 O O . LEU A 1 140 ? -12.926 29.880 14.205 1.00 31.00 120 LEU A O 1
ATOM 903 N N . ARG A 1 141 ? -12.157 30.967 16.052 1.00 29.54 121 ARG A N 1
ATOM 904 C CA . ARG A 1 141 ? -11.192 31.737 15.264 1.00 30.22 121 ARG A CA 1
ATOM 905 C C . ARG A 1 141 ? -10.164 30.779 14.638 1.00 30.10 121 ARG A C 1
ATOM 906 O O . ARG A 1 141 ? -9.741 31.004 13.517 1.00 30.62 121 ARG A O 1
ATOM 914 N N . ASP A 1 142 ? -9.787 29.720 15.376 1.00 29.96 122 ASP A N 1
ATOM 915 C CA . ASP A 1 142 ? -8.919 28.631 14.875 1.00 29.20 122 ASP A CA 1
ATOM 916 C C . ASP A 1 142 ? -9.526 27.812 13.730 1.00 29.03 122 ASP A C 1
ATOM 917 O O . ASP A 1 142 ? -8.820 27.442 12.781 1.00 29.28 122 ASP A O 1
ATOM 922 N N . LEU A 1 143 ? -10.811 27.480 13.863 1.00 29.54 123 LEU A N 1
ATOM 923 C CA . LEU A 1 143 ? -11.566 26.716 12.870 1.00 30.42 123 LEU A CA 1
ATOM 924 C C . LEU A 1 143 ? -11.704 27.502 11.554 1.00 30.83 123 LEU A C 1
ATOM 925 O O . LEU A 1 143 ? -11.550 26.946 10.458 1.00 29.77 123 LEU A O 1
ATOM 930 N N . TRP A 1 144 ? -11.971 28.798 11.685 1.00 31.37 124 TRP A N 1
ATOM 931 C CA . TRP A 1 144 ? -12.190 29.669 10.538 1.00 32.00 124 TRP A CA 1
ATOM 932 C C . TRP A 1 144 ? -10.953 30.422 10.075 1.00 32.22 124 TRP A C 1
ATOM 933 O O . TRP A 1 144 ? -10.978 31.092 9.040 1.00 32.88 124 TRP A O 1
ATOM 944 N N . ARG A 1 145 ? -9.899 30.362 10.883 1.00 32.44 125 ARG A N 1
ATOM 945 C CA . ARG A 1 145 ? -8.614 31.016 10.623 1.00 32.60 125 ARG A CA 1
ATOM 946 C C . ARG A 1 145 ? -8.787 32.530 10.374 1.00 32.23 125 ARG A C 1
ATOM 947 O O . ARG A 1 145 ? -8.321 33.080 9.386 1.00 32.10 125 ARG A O 1
ATOM 955 N N . ILE A 1 146 ? -9.478 33.185 11.312 1.00 30.91 126 ILE A N 1
ATOM 956 C CA . ILE A 1 146 ? -9.772 34.620 11.229 1.00 29.77 126 ILE A CA 1
ATOM 957 C C . ILE A 1 146 ? -9.396 35.234 12.573 1.00 29.20 126 ILE A C 1
ATOM 958 O O . ILE A 1 146 ? -9.288 34.529 13.564 1.00 28.49 126 ILE A O 1
ATOM 963 N N . PRO A 1 147 ? -9.147 36.557 12.612 1.00 29.93 127 PRO A N 1
ATOM 964 C CA . PRO A 1 147 ? -8.730 37.069 13.928 1.00 29.44 127 PRO A CA 1
ATOM 965 C C . PRO A 1 147 ? -9.802 37.081 15.039 1.00 29.19 127 PRO A C 1
ATOM 966 O O . PRO A 1 147 ? -11.002 37.249 14.784 1.00 28.25 127 PRO A O 1
ATOM 970 N N . LEU A 1 148 ? -9.327 36.874 16.264 1.00 28.95 128 LEU A N 1
ATOM 971 C CA . LEU A 1 148 ? -10.124 37.055 17.463 1.00 29.41 128 LEU A CA 1
ATOM 972 C C . LEU A 1 148 ? -9.777 38.355 18.180 1.00 29.48 128 LEU A C 1
ATOM 973 O O . LEU A 1 148 ? -8.647 38.543 18.638 1.00 29.76 128 LEU A O 1
ATOM 978 N N . ILE A 1 149 ? -10.746 39.263 18.265 1.00 30.39 129 ILE A N 1
ATOM 979 C CA . ILE A 1 149 ? -10.572 40.481 19.078 1.00 30.75 129 ILE A CA 1
ATOM 980 C C . ILE A 1 149 ? -11.362 40.232 20.354 1.00 30.66 129 ILE A C 1
ATOM 981 O O . ILE A 1 149 ? -12.509 39.850 20.294 1.00 29.37 129 ILE A O 1
ATOM 986 N N . HIS A 1 150 ? -10.763 40.490 21.511 1.00 30.98 130 HIS A N 1
ATOM 987 C CA . HIS A 1 150 ? -11.455 40.159 22.748 1.00 30.48 130 HIS A CA 1
ATOM 988 C C . HIS A 1 150 ? -11.470 41.290 23.751 1.00 30.73 130 HIS A C 1
ATOM 989 O O . HIS A 1 150 ? -10.418 41.872 24.063 1.00 29.89 130 HIS A O 1
ATOM 996 N N . THR A 1 151 ? -12.668 41.574 24.271 1.00 30.82 131 THR A N 1
ATOM 997 C CA . THR A 1 151 ? -12.838 42.608 25.309 1.00 30.18 131 THR A CA 1
ATOM 998 C C . THR A 1 151 ? -13.297 41.870 26.574 1.00 30.09 131 THR A C 1
ATOM 999 O O . THR A 1 151 ? -14.320 41.162 26.562 1.00 28.00 131 THR A O 1
ATOM 1003 N N . ALA A 1 152 ? -12.532 42.019 27.655 1.00 30.26 132 ALA A N 1
ATOM 1004 C CA . ALA A 1 152 ? -12.845 41.315 28.909 1.00 30.39 132 ALA A CA 1
ATOM 1005 C C . ALA A 1 152 ? -14.012 41.936 29.660 1.00 31.02 132 ALA A C 1
ATOM 1006 O O . ALA A 1 152 ? -14.802 41.190 30.276 1.00 31.49 132 ALA A O 1
ATOM 1008 N N . HIS A 1 153 ? -14.088 43.280 29.652 1.00 30.86 133 HIS A N 1
ATOM 1009 C CA . HIS A 1 153 ? -15.065 44.081 30.436 1.00 31.19 133 HIS A CA 1
ATOM 1010 C C . HIS A 1 153 ? -14.804 44.031 31.956 1.00 32.54 133 HIS A C 1
ATOM 1011 O O . HIS A 1 153 ? -14.595 45.074 32.598 1.00 32.46 133 HIS A O 1
ATOM 1018 N N . THR A 1 154 ? -14.782 42.831 32.544 1.00 32.71 134 THR A N 1
ATOM 1019 C CA . THR A 1 154 ? -14.284 42.696 33.938 1.00 31.89 134 THR A CA 1
ATOM 1020 C C . THR A 1 154 ? -13.306 41.526 34.040 1.00 31.61 134 THR A C 1
ATOM 1021 O O . THR A 1 154 ? -13.336 40.617 33.216 1.00 32.86 134 THR A O 1
ATOM 1025 N N . LEU A 1 155 ? -12.483 41.517 35.076 1.00 30.44 135 LEU A N 1
ATOM 1026 C CA . LEU A 1 155 ? -11.434 40.520 35.222 1.00 29.74 135 LEU A CA 1
ATOM 1027 C C . LEU A 1 155 ? -11.451 39.948 36.630 1.00 29.41 135 LEU A C 1
ATOM 1028 O O . LEU A 1 155 ? -11.562 40.694 37.600 1.00 29.35 135 LEU A O 1
ATOM 1033 N N . ALA A 1 156 ? -11.329 38.629 36.737 1.00 30.10 136 ALA A N 1
ATOM 1034 C CA . ALA A 1 156 ? -11.273 37.955 38.037 1.00 30.50 136 ALA A CA 1
ATOM 1035 C C . ALA A 1 156 ? -10.153 38.488 38.947 1.00 31.59 136 ALA A C 1
ATOM 1036 O O . ALA A 1 156 ? -10.381 38.682 40.165 1.00 30.21 136 ALA A O 1
ATOM 1038 N N . ALA A 1 157 ? -8.968 38.729 38.358 1.00 32.73 137 ALA A N 1
ATOM 1039 C CA . ALA A 1 157 ? -7.790 39.224 39.103 1.00 34.78 137 ALA A CA 1
ATOM 1040 C C . ALA A 1 157 ? -7.950 40.662 39.589 1.00 35.82 137 ALA A C 1
ATOM 1041 O O . ALA A 1 157 ? -7.307 41.064 40.546 1.00 35.59 137 ALA A O 1
ATOM 1043 N N . VAL A 1 158 ? -8.794 41.433 38.910 1.00 37.55 138 VAL A N 1
ATOM 1044 C CA . VAL A 1 158 ? -9.073 42.813 39.308 1.00 39.07 138 VAL A CA 1
ATOM 1045 C C . VAL A 1 158 ? -10.212 42.871 40.339 1.00 41.10 138 VAL A C 1
ATOM 1046 O O . VAL A 1 158 ? -10.121 43.599 41.323 1.00 41.41 138 VAL A O 1
ATOM 1050 N N . LYS A 1 159 ? -11.271 42.095 40.119 1.00 43.73 139 LYS A N 1
ATOM 1051 C CA . LYS A 1 159 ? -12.370 41.975 41.090 1.00 46.41 139 LYS A CA 1
ATOM 1052 C C . LYS A 1 159 ? -11.896 41.388 42.427 1.00 47.81 139 LYS A C 1
ATOM 1053 O O . LYS A 1 159 ? -12.241 41.896 43.498 1.00 47.95 139 LYS A O 1
ATOM 1059 N N . ASN A 1 160 ? -11.113 40.312 42.351 1.00 49.69 140 ASN A N 1
ATOM 1060 C CA . ASN A 1 160 ? -10.691 39.573 43.533 1.00 51.60 140 ASN A CA 1
ATOM 1061 C C . ASN A 1 160 ? -9.268 39.959 43.913 1.00 52.91 140 ASN A C 1
ATOM 1062 O O . ASN A 1 160 ? -8.716 40.919 43.366 1.00 53.63 140 ASN A O 1
ATOM 1067 N N . SER A 1 161 ? -8.685 39.237 44.864 1.00 54.24 141 SER A N 1
ATOM 1068 C CA . SER A 1 161 ? -7.406 39.634 45.443 1.00 55.27 141 SER A CA 1
ATOM 1069 C C . SER A 1 161 ? -6.859 38.552 46.374 1.00 56.12 141 SER A C 1
ATOM 1070 O O . SER A 1 161 ? -7.624 37.761 46.949 1.00 56.23 141 SER A O 1
ATOM 1073 N N . TYR A 1 162 ? -5.532 38.542 46.517 1.00 56.86 142 TYR A N 1
ATOM 1074 C CA . TYR A 1 162 ? -4.824 37.585 47.367 1.00 57.46 142 TYR A CA 1
ATOM 1075 C C . TYR A 1 162 ? -5.103 37.850 48.852 1.00 57.55 142 TYR A C 1
ATOM 1076 O O . TYR A 1 162 ? -5.569 36.965 49.582 1.00 57.75 142 TYR A O 1
ATOM 1085 N N . ASP A 1 167 ? -10.863 35.092 46.692 1.00 48.75 147 ASP A N 1
ATOM 1086 C CA . ASP A 1 167 ? -11.063 34.154 45.598 1.00 48.94 147 ASP A CA 1
ATOM 1087 C C . ASP A 1 167 ? -11.398 32.714 46.006 1.00 48.35 147 ASP A C 1
ATOM 1088 O O . ASP A 1 167 ? -11.155 32.281 47.135 1.00 48.35 147 ASP A O 1
ATOM 1093 N N . THR A 1 168 ? -11.961 31.988 45.045 1.00 47.51 148 THR A N 1
ATOM 1094 C CA . THR A 1 168 ? -12.571 30.685 45.254 1.00 46.00 148 THR A CA 1
ATOM 1095 C C . THR A 1 168 ? -12.125 29.761 44.114 1.00 45.51 148 THR A C 1
ATOM 1096 O O . THR A 1 168 ? -11.537 30.240 43.154 1.00 45.33 148 THR A O 1
ATOM 1100 N N . PRO A 1 169 ? -12.374 28.429 44.224 1.00 45.00 149 PRO A N 1
ATOM 1101 C CA . PRO A 1 169 ? -12.157 27.515 43.087 1.00 44.01 149 PRO A CA 1
ATOM 1102 C C . PRO A 1 169 ? -12.691 28.005 41.725 1.00 43.14 149 PRO A C 1
ATOM 1103 O O . PRO A 1 169 ? -12.026 27.802 40.691 1.00 42.49 149 PRO A O 1
ATOM 1107 N N . GLU A 1 170 ? -13.870 28.630 41.724 1.00 41.89 150 GLU A N 1
ATOM 1108 C CA . GLU A 1 170 ? -14.472 29.113 40.490 1.00 41.09 150 GLU A CA 1
ATOM 1109 C C . GLU A 1 170 ? -13.971 30.482 40.019 1.00 39.25 150 GLU A C 1
ATOM 1110 O O . GLU A 1 170 ? -13.984 30.752 38.813 1.00 37.84 150 GLU A O 1
ATOM 1116 N N . SER A 1 171 ? -13.536 31.349 40.946 1.00 37.21 151 SER A N 1
ATOM 1117 C CA . SER A 1 171 ? -12.832 32.571 40.532 1.00 36.01 151 SER A CA 1
ATOM 1118 C C . SER A 1 171 ? -11.479 32.204 39.912 1.00 33.89 151 SER A C 1
ATOM 1119 O O . SER A 1 171 ? -11.021 32.839 38.968 1.00 33.14 151 SER A O 1
ATOM 1122 N N . GLU A 1 172 ? -10.864 31.162 40.462 1.00 32.26 152 GLU A N 1
ATOM 1123 C CA . GLU A 1 172 ? -9.604 30.641 39.977 1.00 32.13 152 GLU A CA 1
ATOM 1124 C C . GLU A 1 172 ? -9.746 30.033 38.583 1.00 30.84 152 GLU A C 1
ATOM 1125 O O . GLU A 1 172 ? -8.913 30.276 37.726 1.00 30.62 152 GLU A O 1
ATOM 1131 N N . ALA A 1 173 ? -10.805 29.241 38.368 1.00 29.04 153 ALA A N 1
ATOM 1132 C CA . ALA A 1 173 ? -11.080 28.655 37.064 1.00 28.16 153 ALA A CA 1
ATOM 1133 C C . ALA A 1 173 ? -11.304 29.758 36.029 1.00 28.08 153 ALA A C 1
ATOM 1134 O O . ALA A 1 173 ? -10.796 29.684 34.914 1.00 28.54 153 ALA A O 1
ATOM 1136 N N . ARG A 1 174 ? -12.053 30.792 36.408 1.00 28.21 154 ARG A N 1
ATOM 1137 C CA . ARG A 1 174 ? -12.294 31.929 35.523 1.00 27.99 154 ARG A CA 1
ATOM 1138 C C . ARG A 1 174 ? -11.013 32.680 35.157 1.00 27.95 154 ARG A C 1
ATOM 1139 O O . ARG A 1 174 ? -10.848 33.094 34.019 1.00 27.45 154 ARG A O 1
ATOM 1147 N N . ARG A 1 175 ? -10.138 32.881 36.153 1.00 27.40 155 ARG A N 1
ATOM 1148 C CA . ARG A 1 175 ? -8.864 33.552 35.955 1.00 28.05 155 ARG A CA 1
ATOM 1149 C C . ARG A 1 175 ? -7.980 32.812 34.954 1.00 27.80 155 ARG A C 1
ATOM 1150 O O . ARG A 1 175 ? -7.392 33.431 34.069 1.00 28.42 155 ARG A O 1
ATOM 1158 N N . ILE A 1 176 ? -7.895 31.495 35.106 1.00 27.83 156 ILE A N 1
ATOM 1159 C CA . ILE A 1 176 ? -7.194 30.633 34.152 1.00 28.46 156 ILE A CA 1
ATOM 1160 C C . ILE A 1 176 ? -7.723 30.802 32.700 1.00 28.54 156 ILE A C 1
ATOM 1161 O O . ILE A 1 176 ? -6.955 30.827 31.752 1.00 29.25 156 ILE A O 1
ATOM 1166 N N . CYS A 1 177 ? -9.036 30.917 32.559 1.00 28.96 157 CYS A N 1
ATOM 1167 C CA . CYS A 1 177 ? -9.673 31.129 31.264 1.00 28.89 157 CYS A CA 1
ATOM 1168 C C . CYS A 1 177 ? -9.382 32.526 30.681 1.00 28.66 157 CYS A C 1
ATOM 1169 O O . CYS A 1 177 ? -9.146 32.664 29.485 1.00 28.95 157 CYS A O 1
ATOM 1172 N N . GLU A 1 178 ? -9.413 33.548 31.531 1.00 28.11 158 GLU A N 1
ATOM 1173 C CA . GLU A 1 178 ? -8.988 34.883 31.150 1.00 28.64 158 GLU A CA 1
ATOM 1174 C C . GLU A 1 178 ? -7.496 34.928 30.767 1.00 28.41 158 GLU A C 1
ATOM 1175 O O . GLU A 1 178 ? -7.127 35.620 29.811 1.00 28.82 158 GLU A O 1
ATOM 1181 N N . GLN A 1 179 ? -6.663 34.190 31.507 1.00 28.07 159 GLN A N 1
ATOM 1182 C CA . GLN A 1 179 ? -5.248 34.044 31.173 1.00 27.31 159 GLN A CA 1
ATOM 1183 C C . GLN A 1 179 ? -5.067 33.356 29.819 1.00 27.15 159 GLN A C 1
ATOM 1184 O O . GLN A 1 179 ? -4.227 33.762 29.051 1.00 27.97 159 GLN A O 1
ATOM 1190 N N . GLN A 1 180 ? -5.863 32.327 29.522 1.00 27.46 160 GLN A N 1
ATOM 1191 C CA . GLN A 1 180 ? -5.770 31.680 28.196 1.00 27.81 160 GLN A CA 1
ATOM 1192 C C . GLN A 1 180 ? -6.060 32.667 27.066 1.00 27.40 160 GLN A C 1
ATOM 1193 O O . GLN A 1 180 ? -5.409 32.647 26.026 1.00 28.11 160 GLN A O 1
ATOM 1199 N N . LEU A 1 181 ? -7.059 33.507 27.273 1.00 27.63 161 LEU A N 1
ATOM 1200 C CA . LEU A 1 181 ? -7.444 34.499 26.259 1.00 28.36 161 LEU A CA 1
ATOM 1201 C C . LEU A 1 181 ? -6.376 35.573 26.111 1.00 28.47 161 LEU A C 1
ATOM 1202 O O . LEU A 1 181 ? -6.060 35.985 24.990 1.00 28.62 161 LEU A O 1
ATOM 1207 N N . VAL A 1 182 ? -5.799 36.015 27.235 1.00 28.70 162 VAL A N 1
ATOM 1208 C CA . VAL A 1 182 ? -4.602 36.899 27.164 1.00 29.23 162 VAL A CA 1
ATOM 1209 C C . VAL A 1 182 ? -3.473 36.294 26.276 1.00 28.82 162 VAL A C 1
ATOM 1210 O O . VAL A 1 182 ? -2.869 36.984 25.449 1.00 27.65 162 VAL A O 1
ATOM 1214 N N . ASP A 1 183 ? -3.245 34.990 26.430 1.00 29.30 163 ASP A N 1
ATOM 1215 C CA . ASP A 1 183 ? -2.159 34.275 25.742 1.00 29.27 163 ASP A CA 1
ATOM 1216 C C . ASP A 1 183 ? -2.487 33.770 24.326 1.00 30.11 163 ASP A C 1
ATOM 1217 O O . ASP A 1 183 ? -1.585 33.309 23.624 1.00 30.50 163 ASP A O 1
ATOM 1222 N N . ASN A 1 184 ? -3.759 33.828 23.932 1.00 28.82 164 ASN A N 1
ATOM 1223 C CA . ASN A 1 184 ? -4.176 33.346 22.626 1.00 30.30 164 ASN A CA 1
ATOM 1224 C C . ASN A 1 184 ? -4.875 34.361 21.708 1.00 31.30 164 ASN A C 1
ATOM 1225 O O . ASN A 1 184 ? -4.699 34.285 20.476 1.00 31.76 164 ASN A O 1
ATOM 1230 N N . ALA A 1 185 ? -5.671 35.285 22.265 1.00 31.19 165 ALA A N 1
ATOM 1231 C CA . ALA A 1 185 ? -6.432 36.197 21.375 1.00 31.44 165 ALA A CA 1
ATOM 1232 C C . ALA A 1 185 ? -5.491 37.028 20.513 1.00 31.19 165 ALA A C 1
ATOM 1233 O O . ALA A 1 185 ? -4.379 37.331 20.917 1.00 30.95 165 ALA A O 1
ATOM 1235 N N . ASP A 1 186 ? -5.932 37.392 19.310 1.00 31.65 166 ASP A N 1
ATOM 1236 C CA . ASP A 1 186 ? -5.071 38.179 18.427 1.00 31.61 166 ASP A CA 1
ATOM 1237 C C . ASP A 1 186 ? -4.941 39.616 18.934 1.00 32.20 166 ASP A C 1
ATOM 1238 O O . ASP A 1 186 ? -3.845 40.188 18.899 1.00 31.72 166 ASP A O 1
ATOM 1243 N N . VAL A 1 187 ? -6.049 40.175 19.425 1.00 31.71 167 VAL A N 1
ATOM 1244 C CA . VAL A 1 187 ? -6.049 41.522 19.967 1.00 32.17 167 VAL A CA 1
ATOM 1245 C C . VAL A 1 187 ? -6.830 41.537 21.279 1.00 32.46 167 VAL A C 1
ATOM 1246 O O . VAL A 1 187 ? -7.872 40.888 21.405 1.00 31.15 167 VAL A O 1
ATOM 1250 N N . LEU A 1 188 ? -6.283 42.244 22.266 1.00 31.61 168 LEU A N 1
ATOM 1251 C CA . LEU A 1 188 ? -6.982 42.449 23.522 1.00 32.14 168 LEU A CA 1
ATOM 1252 C C . LEU A 1 188 ? -7.434 43.908 23.560 1.00 32.92 168 LEU A C 1
ATOM 1253 O O . LEU A 1 188 ? -6.609 44.778 23.717 1.00 32.77 168 LEU A O 1
ATOM 1258 N N . ALA A 1 189 ? -8.737 44.158 23.328 1.00 33.66 169 ALA A N 1
ATOM 1259 C CA . ALA A 1 189 ? -9.288 45.528 23.366 1.00 33.00 169 ALA A CA 1
ATOM 1260 C C . ALA A 1 189 ? -9.704 45.875 24.790 1.00 32.53 169 ALA A C 1
ATOM 1261 O O . ALA A 1 189 ? -10.459 45.131 25.419 1.00 31.89 169 ALA A O 1
ATOM 1263 N N . VAL A 1 190 ? -9.204 47.001 25.292 1.00 31.72 170 VAL A N 1
ATOM 1264 C CA . VAL A 1 190 ? -9.494 47.449 26.664 1.00 31.75 170 VAL A CA 1
ATOM 1265 C C . VAL A 1 190 ? -10.045 48.869 26.624 1.00 32.33 170 VAL A C 1
ATOM 1266 O O . VAL A 1 190 ? -9.800 49.605 25.665 1.00 31.79 170 VAL A O 1
ATOM 1270 N N . ASN A 1 191 ? -10.757 49.245 27.684 1.00 33.54 171 ASN A N 1
ATOM 1271 C CA . ASN A 1 191 ? -11.452 50.529 27.757 1.00 34.26 171 ASN A CA 1
ATOM 1272 C C . ASN A 1 191 ? -10.535 51.691 28.011 1.00 34.19 171 ASN A C 1
ATOM 1273 O O . ASN A 1 191 ? -10.775 52.789 27.520 1.00 33.97 171 ASN A O 1
ATOM 1278 N N . THR A 1 192 ? -9.483 51.438 28.790 1.00 34.50 172 THR A N 1
ATOM 1279 C CA . THR A 1 192 ? -8.615 52.483 29.304 1.00 34.45 172 THR A CA 1
ATOM 1280 C C . THR A 1 192 ? -7.173 51.991 29.463 1.00 34.22 172 THR A C 1
ATOM 1281 O O . THR A 1 192 ? -6.874 50.782 29.392 1.00 33.63 172 THR A O 1
ATOM 1285 N N . GLN A 1 193 ? -6.297 52.946 29.726 1.00 33.33 173 GLN A N 1
ATOM 1286 C CA . GLN A 1 193 ? -4.905 52.667 30.023 1.00 33.90 173 GLN A CA 1
ATOM 1287 C C . GLN A 1 193 ? -4.766 51.847 31.307 1.00 33.11 173 GLN A C 1
ATOM 1288 O O . GLN A 1 193 ? -3.939 50.941 31.381 1.00 32.18 173 GLN A O 1
ATOM 1294 N N . GLU A 1 194 ? -5.605 52.152 32.298 1.00 32.74 174 GLU A N 1
ATOM 1295 C CA . GLU A 1 194 ? -5.616 51.431 33.559 1.00 33.38 174 GLU A CA 1
ATOM 1296 C C . GLU A 1 194 ? -5.887 49.940 33.324 1.00 31.95 174 GLU A C 1
ATOM 1297 O O . GLU A 1 194 ? -5.207 49.098 33.895 1.00 31.76 174 GLU A O 1
ATOM 1303 N N . GLU A 1 195 ? -6.857 49.624 32.464 1.00 31.08 175 GLU A N 1
ATOM 1304 C CA . GLU A 1 195 ? -7.162 48.236 32.110 1.00 30.60 175 GLU A CA 1
ATOM 1305 C C . GLU A 1 195 ? -5.981 47.567 31.389 1.00 30.15 175 GLU A C 1
ATOM 1306 O O . GLU A 1 195 ? -5.688 46.394 31.610 1.00 29.51 175 GLU A O 1
ATOM 1312 N N . MET A 1 196 ? -5.287 48.325 30.546 1.00 30.72 176 MET A N 1
ATOM 1313 C CA . MET A 1 196 ? -4.046 47.845 29.902 1.00 31.59 176 MET A CA 1
ATOM 1314 C C . MET A 1 196 ? -2.995 47.463 30.956 1.00 30.29 176 MET A C 1
ATOM 1315 O O . MET A 1 196 ? -2.378 46.388 30.889 1.00 29.73 176 MET A O 1
ATOM 1320 N N . GLN A 1 197 ? -2.809 48.351 31.927 1.00 28.82 177 GLN A N 1
ATOM 1321 C CA . GLN A 1 197 ? -1.875 48.101 33.008 1.00 28.60 177 GLN A CA 1
ATOM 1322 C C . GLN A 1 197 ? -2.296 46.890 33.824 1.00 27.37 177 GLN A C 1
ATOM 1323 O O . GLN A 1 197 ? -1.450 46.082 34.221 1.00 27.16 177 GLN A O 1
ATOM 1329 N N . ASP A 1 198 ? -3.598 46.786 34.088 1.00 26.59 178 ASP A N 1
ATOM 1330 C CA . ASP A 1 198 ? -4.160 45.665 34.828 1.00 26.89 178 ASP A CA 1
ATOM 1331 C C . ASP A 1 198 ? -3.872 44.330 34.147 1.00 26.84 178 ASP A C 1
ATOM 1332 O O . ASP A 1 198 ? -3.591 43.310 34.816 1.00 25.95 178 ASP A O 1
ATOM 1337 N N . LEU A 1 199 ? -3.979 44.326 32.820 1.00 25.86 179 LEU A N 1
ATOM 1338 C CA . LEU A 1 199 ? -3.661 43.132 32.037 1.00 27.09 179 LEU A CA 1
ATOM 1339 C C . LEU A 1 199 ? -2.164 42.832 32.078 1.00 26.49 179 LEU A C 1
ATOM 1340 O O . LEU A 1 199 ? -1.769 41.677 32.177 1.00 26.74 179 LEU A O 1
ATOM 1345 N N . MET A 1 200 ? -1.333 43.872 32.016 1.00 25.58 180 MET A N 1
ATOM 1346 C CA . MET A 1 200 ? 0.108 43.676 32.133 1.00 25.68 180 MET A CA 1
ATOM 1347 C C . MET A 1 200 ? 0.518 43.127 33.526 1.00 25.53 180 MET A C 1
ATOM 1348 O O . MET A 1 200 ? 1.330 42.200 33.615 1.00 24.23 180 MET A O 1
ATOM 1353 N N . HIS A 1 201 ? -0.058 43.690 34.591 1.00 25.22 181 HIS A N 1
ATOM 1354 C CA . HIS A 1 201 ? 0.287 43.291 35.957 1.00 26.37 181 HIS A CA 1
ATOM 1355 C C . HIS A 1 201 ? -0.187 41.896 36.343 1.00 26.00 181 HIS A C 1
ATOM 1356 O O . HIS A 1 201 ? 0.599 41.079 36.865 1.00 25.66 181 HIS A O 1
ATOM 1363 N N . HIS A 1 202 ? -1.479 41.653 36.121 1.00 26.20 182 HIS A N 1
ATOM 1364 C CA . HIS A 1 202 ? -2.168 40.478 36.626 1.00 26.36 182 HIS A CA 1
ATOM 1365 C C . HIS A 1 202 ? -2.081 39.274 35.706 1.00 26.62 182 HIS A C 1
ATOM 1366 O O . HIS A 1 202 ? -2.107 38.145 36.183 1.00 25.30 182 HIS A O 1
ATOM 1373 N N . TYR A 1 203 ? -1.972 39.523 34.394 1.00 27.04 183 TYR A N 1
ATOM 1374 C CA . TYR A 1 203 ? -1.983 38.456 33.398 1.00 27.27 183 TYR A CA 1
ATOM 1375 C C . TYR A 1 203 ? -0.728 38.403 32.509 1.00 28.09 183 TYR A C 1
ATOM 1376 O O . TYR A 1 203 ? -0.660 37.592 31.593 1.00 28.60 183 TYR A O 1
ATOM 1385 N N . ASP A 1 204 ? 0.247 39.270 32.774 1.00 29.04 184 ASP A N 1
ATOM 1386 C CA . ASP A 1 204 ? 1.489 39.348 31.978 1.00 30.66 184 ASP A CA 1
ATOM 1387 C C . ASP A 1 204 ? 1.132 39.506 30.480 1.00 30.35 184 ASP A C 1
ATOM 1388 O O . ASP A 1 204 ? 1.767 38.906 29.623 1.00 31.57 184 ASP A O 1
ATOM 1393 N N . ALA A 1 205 ? 0.109 40.305 30.171 1.00 29.45 185 ALA A N 1
ATOM 1394 C CA . ALA A 1 205 ? -0.286 40.512 28.780 1.00 29.01 185 ALA A CA 1
ATOM 1395 C C . ALA A 1 205 ? 0.796 41.269 28.011 1.00 29.58 185 ALA A C 1
ATOM 1396 O O . ALA A 1 205 ? 1.410 42.212 28.521 1.00 27.53 185 ALA A O 1
ATOM 1398 N N . ASP A 1 206 ? 1.015 40.849 26.768 1.00 29.82 186 ASP A N 1
ATOM 1399 C CA . ASP A 1 206 ? 1.971 41.524 25.899 1.00 29.54 186 ASP A CA 1
ATOM 1400 C C . ASP A 1 206 ? 1.356 42.828 25.478 1.00 29.03 186 ASP A C 1
ATOM 1401 O O . ASP A 1 206 ? 0.330 42.803 24.814 1.00 29.76 186 ASP A O 1
ATOM 1406 N N . PRO A 1 207 ? 1.977 43.973 25.845 1.00 28.79 187 PRO A N 1
ATOM 1407 C CA . PRO A 1 207 ? 1.392 45.277 25.487 1.00 28.72 187 PRO A CA 1
ATOM 1408 C C . PRO A 1 207 ? 1.234 45.536 23.978 1.00 29.35 187 PRO A C 1
ATOM 1409 O O . PRO A 1 207 ? 0.375 46.334 23.592 1.00 28.66 187 PRO A O 1
ATOM 1413 N N . ASP A 1 208 ? 2.027 44.861 23.147 1.00 29.64 188 ASP A N 1
ATOM 1414 C CA . ASP A 1 208 ? 1.892 44.980 21.697 1.00 31.19 188 ASP A CA 1
ATOM 1415 C C . ASP A 1 208 ? 0.625 44.321 21.166 1.00 32.30 188 ASP A C 1
ATOM 1416 O O . ASP A 1 208 ? 0.314 44.477 19.986 1.00 32.66 188 ASP A O 1
ATOM 1421 N N . ARG A 1 209 ? -0.088 43.574 22.022 1.00 31.95 189 ARG A N 1
ATOM 1422 C CA . ARG A 1 209 ? -1.348 42.948 21.636 1.00 33.21 189 ARG A CA 1
ATOM 1423 C C . ARG A 1 209 ? -2.551 43.686 22.224 1.00 32.48 189 ARG A C 1
ATOM 1424 O O . ARG A 1 209 ? -3.695 43.274 22.023 1.00 31.14 189 ARG A O 1
ATOM 1432 N N . ILE A 1 210 ? -2.283 44.749 22.984 1.00 31.05 190 ILE A N 1
ATOM 1433 C CA . ILE A 1 210 ? -3.350 45.461 23.636 1.00 30.38 190 ILE A CA 1
ATOM 1434 C C . ILE A 1 210 ? -3.675 46.738 22.867 1.00 30.91 190 ILE A C 1
ATOM 1435 O O . ILE A 1 210 ? -2.789 47.510 22.559 1.00 29.61 190 ILE A O 1
ATOM 1440 N N . SER A 1 211 ? -4.952 46.949 22.538 1.00 31.98 191 SER A N 1
ATOM 1441 C CA . SER A 1 211 ? -5.377 48.258 22.011 1.00 33.75 191 SER A CA 1
ATOM 1442 C C . SER A 1 211 ? -6.401 48.905 22.935 1.00 33.04 191 SER A C 1
ATOM 1443 O O . SER A 1 211 ? -7.330 48.249 23.394 1.00 31.65 191 SER A O 1
ATOM 1446 N N . VAL A 1 212 ? -6.218 50.194 23.198 1.00 33.15 192 VAL A N 1
ATOM 1447 C CA . VAL A 1 212 ? -7.179 50.930 24.021 1.00 33.33 192 VAL A CA 1
ATOM 1448 C C . VAL A 1 212 ? -8.296 51.406 23.110 1.00 33.70 192 VAL A C 1
ATOM 1449 O O . VAL A 1 212 ? -8.063 52.144 22.152 1.00 32.77 192 VAL A O 1
ATOM 1453 N N . VAL A 1 213 ? -9.499 50.902 23.372 1.00 33.90 193 VAL A N 1
ATOM 1454 C CA . VAL A 1 213 ? -10.667 51.294 22.619 1.00 34.44 193 VAL A CA 1
ATOM 1455 C C . VAL A 1 213 ? -11.597 51.987 23.600 1.00 34.39 193 VAL A C 1
ATOM 1456 O O . VAL A 1 213 ? -12.166 51.351 24.493 1.00 35.03 193 VAL A O 1
ATOM 1460 N N . SER A 1 214 ? -11.729 53.297 23.452 1.00 34.22 194 SER A N 1
ATOM 1461 C CA . SER A 1 214 ? -12.473 54.088 24.423 1.00 34.68 194 SER A CA 1
ATOM 1462 C C . SER A 1 214 ? -13.999 53.984 24.154 1.00 34.15 194 SER A C 1
ATOM 1463 O O . SER A 1 214 ? -14.444 54.227 23.037 1.00 34.00 194 SER A O 1
ATOM 1466 N N . PRO A 1 215 ? -14.792 53.591 25.181 1.00 33.60 195 PRO A N 1
ATOM 1467 C CA . PRO A 1 215 ? -16.247 53.486 25.057 1.00 33.47 195 PRO A CA 1
ATOM 1468 C C . PRO A 1 215 ? -16.819 54.891 24.850 1.00 32.20 195 PRO A C 1
ATOM 1469 O O . PRO A 1 215 ? -16.168 55.855 25.227 1.00 33.26 195 PRO A O 1
ATOM 1473 N N . GLY A 1 216 ? -17.994 55.015 24.251 1.00 30.73 196 GLY A N 1
ATOM 1474 C CA . GLY A 1 216 ? -18.641 56.314 24.141 1.00 30.59 196 GLY A CA 1
ATOM 1475 C C . GLY A 1 216 ? -19.242 56.783 25.461 1.00 31.18 196 GLY A C 1
ATOM 1476 O O . GLY A 1 216 ? -19.358 56.022 26.417 1.00 29.91 196 GLY A O 1
ATOM 1477 N N . ALA A 1 217 ? -19.628 58.053 25.499 1.00 32.28 197 ALA A N 1
ATOM 1478 C CA . ALA A 1 217 ? -20.288 58.644 26.663 1.00 33.35 197 ALA A CA 1
ATOM 1479 C C . ALA A 1 217 ? -21.587 57.930 27.004 1.00 34.06 197 ALA A C 1
ATOM 1480 O O . ALA A 1 217 ? -22.375 57.587 26.113 1.00 33.68 197 ALA A O 1
ATOM 1482 N N . ASP A 1 218 ? -21.773 57.687 28.306 1.00 35.44 198 ASP A N 1
ATOM 1483 C CA . ASP A 1 218 ? -22.995 57.112 28.888 1.00 36.33 198 ASP A CA 1
ATOM 1484 C C . ASP A 1 218 ? -24.080 58.172 28.748 1.00 37.13 198 ASP A C 1
ATOM 1485 O O . ASP A 1 218 ? -24.184 59.075 29.575 1.00 38.19 198 ASP A O 1
ATOM 1490 N N . VAL A 1 219 ? -24.855 58.093 27.675 1.00 37.65 199 VAL A N 1
ATOM 1491 C CA . VAL A 1 219 ? -25.884 59.096 27.386 1.00 38.53 199 VAL A CA 1
ATOM 1492 C C . VAL A 1 219 ? -27.190 58.928 28.232 1.00 39.54 199 VAL A C 1
ATOM 1493 O O . VAL A 1 219 ? -28.065 59.788 28.178 1.00 39.78 199 VAL A O 1
ATOM 1497 N N . GLU A 1 220 ? -27.316 57.841 28.996 1.00 40.25 200 GLU A N 1
ATOM 1498 C CA . GLU A 1 220 ? -28.429 57.685 29.973 1.00 42.05 200 GLU A CA 1
ATOM 1499 C C . GLU A 1 220 ? -28.111 58.464 31.266 1.00 41.68 200 GLU A C 1
ATOM 1500 O O . GLU A 1 220 ? -28.944 59.230 31.772 1.00 41.41 200 GLU A O 1
ATOM 1506 N N . LEU A 1 221 ? -26.904 58.248 31.790 1.00 42.01 201 LEU A N 1
ATOM 1507 C CA . LEU A 1 221 ? -26.424 58.944 32.981 1.00 42.35 201 LEU A CA 1
ATOM 1508 C C . LEU A 1 221 ? -26.222 60.420 32.682 1.00 42.66 201 LEU A C 1
ATOM 1509 O O . LEU A 1 221 ? -26.691 61.270 33.437 1.00 43.30 201 LEU A O 1
ATOM 1514 N N . TYR A 1 222 ? -25.524 60.722 31.586 1.00 42.86 202 TYR A N 1
ATOM 1515 C CA . TYR A 1 222 ? -25.284 62.110 31.174 1.00 42.79 202 TYR A CA 1
ATOM 1516 C C . TYR A 1 222 ? -26.411 62.603 30.291 1.00 43.47 202 TYR A C 1
ATOM 1517 O O . TYR A 1 222 ? -26.432 62.351 29.078 1.00 43.65 202 TYR A O 1
ATOM 1526 N N . SER A 1 223 ? -27.362 63.279 30.934 1.00 43.47 203 SER A N 1
ATOM 1527 C CA . SER A 1 223 ? -28.557 63.810 30.292 1.00 43.67 203 SER A CA 1
ATOM 1528 C C . SER A 1 223 ? -28.959 65.105 31.005 1.00 43.69 203 SER A C 1
ATOM 1529 O O . SER A 1 223 ? -28.502 65.358 32.127 1.00 43.19 203 SER A O 1
ATOM 1532 N N . PRO A 1 224 ? -29.731 65.978 30.325 1.00 44.24 204 PRO A N 1
ATOM 1533 C CA . PRO A 1 224 ? -30.085 67.258 30.960 1.00 45.13 204 PRO A CA 1
ATOM 1534 C C . PRO A 1 224 ? -31.084 67.150 32.129 1.00 46.16 204 PRO A C 1
ATOM 1535 O O . PRO A 1 224 ? -31.143 68.053 32.962 1.00 46.60 204 PRO A O 1
ATOM 1539 N N . GLY A 1 225 ? -31.842 66.061 32.199 1.00 46.83 205 GLY A N 1
ATOM 1540 C CA . GLY A 1 225 ? -32.885 65.924 33.217 1.00 47.91 205 GLY A CA 1
ATOM 1541 C C . GLY A 1 225 ? -34.134 66.673 32.779 1.00 48.66 205 GLY A C 1
ATOM 1542 O O . GLY A 1 225 ? -34.083 67.469 31.824 1.00 49.27 205 GLY A O 1
ATOM 1543 N N . THR A 1 230 ? -31.195 70.957 37.018 1.00 51.15 210 THR A N 1
ATOM 1544 C CA . THR A 1 230 ? -30.144 71.957 36.877 1.00 51.96 210 THR A CA 1
ATOM 1545 C C . THR A 1 230 ? -30.155 72.940 38.039 1.00 51.78 210 THR A C 1
ATOM 1546 O O . THR A 1 230 ? -29.101 73.442 38.450 1.00 51.37 210 THR A O 1
ATOM 1550 N N . GLU A 1 231 ? -31.356 73.220 38.542 1.00 51.51 211 GLU A N 1
ATOM 1551 C CA . GLU A 1 231 ? -31.537 74.048 39.727 1.00 51.58 211 GLU A CA 1
ATOM 1552 C C . GLU A 1 231 ? -30.996 73.263 40.919 1.00 51.01 211 GLU A C 1
ATOM 1553 O O . GLU A 1 231 ? -30.210 73.789 41.722 1.00 50.86 211 GLU A O 1
ATOM 1559 N N . ARG A 1 232 ? -31.390 71.990 40.982 1.00 50.44 212 ARG A N 1
ATOM 1560 C CA . ARG A 1 232 ? -30.959 71.049 42.017 1.00 50.19 212 ARG A CA 1
ATOM 1561 C C . ARG A 1 232 ? -29.436 70.839 42.011 1.00 49.62 212 ARG A C 1
ATOM 1562 O O . ARG A 1 232 ? -28.823 70.700 43.074 1.00 49.55 212 ARG A O 1
ATOM 1570 N N . SER A 1 233 ? -28.840 70.843 40.815 1.00 48.77 213 SER A N 1
ATOM 1571 C CA . SER A 1 233 ? -27.386 70.726 40.643 1.00 48.00 213 SER A CA 1
ATOM 1572 C C . SER A 1 233 ? -26.623 71.908 41.247 1.00 47.36 213 SER A C 1
ATOM 1573 O O . SER A 1 233 ? -25.614 71.716 41.919 1.00 46.87 213 SER A O 1
ATOM 1576 N N . ARG A 1 234 ? -27.115 73.120 40.998 1.00 47.15 214 ARG A N 1
ATOM 1577 C CA . ARG A 1 234 ? -26.513 74.342 41.532 1.00 47.79 214 ARG A CA 1
ATOM 1578 C C . ARG A 1 234 ? -26.690 74.497 43.048 1.00 47.86 214 ARG A C 1
ATOM 1579 O O . ARG A 1 234 ? -25.914 75.210 43.690 1.00 47.26 214 ARG A O 1
ATOM 1587 N N . ARG A 1 235 ? -27.720 73.850 43.603 1.00 48.40 215 ARG A N 1
ATOM 1588 C CA . ARG A 1 235 ? -27.890 73.777 45.052 1.00 49.37 215 ARG A CA 1
ATOM 1589 C C . ARG A 1 235 ? -26.917 72.764 45.638 1.00 49.73 215 ARG A C 1
ATOM 1590 O O . ARG A 1 235 ? -26.286 73.037 46.668 1.00 49.65 215 ARG A O 1
ATOM 1598 N N . GLU A 1 236 ? -26.797 71.602 44.978 1.00 50.24 216 GLU A N 1
ATOM 1599 C CA . GLU A 1 236 ? -25.809 70.582 45.365 1.00 51.18 216 GLU A CA 1
ATOM 1600 C C . GLU A 1 236 ? -24.370 71.140 45.429 1.00 50.96 216 GLU A C 1
ATOM 1601 O O . GLU A 1 236 ? -23.614 70.830 46.359 1.00 51.17 216 GLU A O 1
ATOM 1607 N N . LEU A 1 237 ? -24.016 71.985 44.462 1.00 50.81 217 LEU A N 1
ATOM 1608 C CA . LEU A 1 237 ? -22.644 72.507 44.335 1.00 50.54 217 LEU A CA 1
ATOM 1609 C C . LEU A 1 237 ? -22.413 73.887 44.961 1.00 50.73 217 LEU A C 1
ATOM 1610 O O . LEU A 1 237 ? -21.286 74.386 44.956 1.00 50.73 217 LEU A O 1
ATOM 1615 N N . GLY A 1 238 ? -23.470 74.497 45.495 1.00 50.90 218 GLY A N 1
ATOM 1616 C CA . GLY A 1 238 ? -23.360 75.809 46.141 1.00 51.06 218 GLY A CA 1
ATOM 1617 C C . GLY A 1 238 ? -23.049 76.947 45.178 1.00 51.10 218 GLY A C 1
ATOM 1618 O O . GLY A 1 238 ? -22.390 77.925 45.546 1.00 50.60 218 GLY A O 1
ATOM 1619 N N . ILE A 1 239 ? -23.527 76.809 43.942 1.00 51.22 219 ILE A N 1
ATOM 1620 C CA . ILE A 1 239 ? -23.464 77.870 42.936 1.00 51.54 219 ILE A CA 1
ATOM 1621 C C . ILE A 1 239 ? -24.803 78.626 42.919 1.00 52.02 219 ILE A C 1
ATOM 1622 O O . ILE A 1 239 ? -25.845 78.048 42.596 1.00 51.72 219 ILE A O 1
ATOM 1627 N N . PRO A 1 240 ? -24.783 79.909 43.317 1.00 52.72 220 PRO A N 1
ATOM 1628 C CA . PRO A 1 240 ? -25.979 80.745 43.398 1.00 53.33 220 PRO A CA 1
ATOM 1629 C C . PRO A 1 240 ? -26.003 81.871 42.348 1.00 53.84 220 PRO A C 1
ATOM 1630 O O . PRO A 1 240 ? -25.329 82.892 42.565 1.00 54.17 220 PRO A O 1
ATOM 1634 N N . LEU A 1 241 ? -26.727 81.761 41.223 1.00 54.13 221 LEU A N 1
ATOM 1635 C CA . LEU A 1 241 ? -27.705 80.741 40.799 1.00 53.94 221 LEU A CA 1
ATOM 1636 C C . LEU A 1 241 ? -28.219 81.386 39.506 1.00 53.55 221 LEU A C 1
ATOM 1637 O O . LEU A 1 241 ? -28.643 80.709 38.556 1.00 53.59 221 LEU A O 1
ATOM 1642 N N . HIS A 1 242 ? -28.150 82.720 39.504 1.00 52.75 222 HIS A N 1
ATOM 1643 C CA . HIS A 1 242 ? -28.256 83.563 38.317 1.00 51.95 222 HIS A CA 1
ATOM 1644 C C . HIS A 1 242 ? -26.935 83.582 37.540 1.00 51.51 222 HIS A C 1
ATOM 1645 O O . HIS A 1 242 ? -26.894 83.970 36.369 1.00 51.67 222 HIS A O 1
ATOM 1652 N N . THR A 1 243 ? -25.850 83.198 38.209 1.00 50.52 223 THR A N 1
ATOM 1653 C CA . THR A 1 243 ? -24.528 83.334 37.640 1.00 49.78 223 THR A CA 1
ATOM 1654 C C . THR A 1 243 ? -24.276 82.436 36.428 1.00 49.08 223 THR A C 1
ATOM 1655 O O . THR A 1 243 ? -24.854 81.347 36.292 1.00 48.87 223 THR A O 1
ATOM 1659 N N . LYS A 1 244 ? -23.416 82.914 35.538 1.00 48.16 224 LYS A N 1
ATOM 1660 C CA . LYS A 1 244 ? -22.978 82.103 34.416 1.00 47.35 224 LYS A CA 1
ATOM 1661 C C . LYS A 1 244 ? -21.757 81.284 34.827 1.00 46.47 224 LYS A C 1
ATOM 1662 O O . LYS A 1 244 ? -20.808 81.837 35.413 1.00 46.16 224 LYS A O 1
ATOM 1668 N N . VAL A 1 245 ? -21.799 79.969 34.565 1.00 44.82 225 VAL A N 1
ATOM 1669 C CA . VAL A 1 245 ? -20.672 79.091 34.942 1.00 43.50 225 VAL A CA 1
ATOM 1670 C C . VAL A 1 245 ? -19.926 78.355 33.812 1.00 42.80 225 VAL A C 1
ATOM 1671 O O . VAL A 1 245 ? -20.539 77.813 32.884 1.00 42.83 225 VAL A O 1
ATOM 1675 N N . VAL A 1 246 ? -18.592 78.379 33.906 1.00 41.79 226 VAL A N 1
ATOM 1676 C CA . VAL A 1 246 ? -17.735 77.593 33.026 1.00 41.08 226 VAL A CA 1
ATOM 1677 C C . VAL A 1 246 ? -17.111 76.453 33.825 1.00 40.69 226 VAL A C 1
ATOM 1678 O O . VAL A 1 246 ? -16.544 76.675 34.887 1.00 39.99 226 VAL A O 1
ATOM 1682 N N . ALA A 1 247 ? -17.259 75.225 33.320 1.00 40.70 227 ALA A N 1
ATOM 1683 C CA . ALA A 1 247 ? -16.656 74.064 33.952 1.00 40.59 227 ALA A CA 1
ATOM 1684 C C . ALA A 1 247 ? -15.543 73.452 33.115 1.00 40.91 227 ALA A C 1
ATOM 1685 O O . ALA A 1 247 ? -15.597 73.431 31.888 1.00 40.96 227 ALA A O 1
ATOM 1687 N N . PHE A 1 248 ? -14.536 72.954 33.820 1.00 41.28 228 PHE A N 1
ATOM 1688 C CA . PHE A 1 248 ? -13.507 72.101 33.261 1.00 41.39 228 PHE A CA 1
ATOM 1689 C C . PHE A 1 248 ? -13.564 70.802 34.045 1.00 41.47 228 PHE A C 1
ATOM 1690 O O . PHE A 1 248 ? -13.662 70.805 35.289 1.00 41.82 228 PHE A O 1
ATOM 1698 N N . VAL A 1 249 ? -13.518 69.701 33.304 1.00 41.59 229 VAL A N 1
ATOM 1699 C CA . VAL A 1 249 ? -13.479 68.342 33.870 1.00 41.83 229 VAL A CA 1
ATOM 1700 C C . VAL A 1 249 ? -12.320 67.628 33.181 1.00 42.27 229 VAL A C 1
ATOM 1701 O O . VAL A 1 249 ? -12.212 67.676 31.963 1.00 42.05 229 VAL A O 1
ATOM 1705 N N . GLY A 1 250 ? -11.443 67.005 33.961 1.00 43.00 230 GLY A N 1
ATOM 1706 C CA . GLY A 1 250 ? -10.317 66.240 33.401 1.00 43.85 230 GLY A CA 1
ATOM 1707 C C . GLY A 1 250 ? -9.134 66.159 34.351 1.00 44.19 230 GLY A C 1
ATOM 1708 O O . GLY A 1 250 ? -9.146 66.767 35.417 1.00 44.22 230 GLY A O 1
ATOM 1709 N N . ARG A 1 251 ? -8.125 65.386 33.959 1.00 44.53 231 ARG A N 1
ATOM 1710 C CA . ARG A 1 251 ? -6.857 65.292 34.689 1.00 45.54 231 ARG A CA 1
ATOM 1711 C C . ARG A 1 251 ? -6.244 66.685 34.753 1.00 43.57 231 ARG A C 1
ATOM 1712 O O . ARG A 1 251 ? -6.188 67.398 33.740 1.00 43.16 231 ARG A O 1
ATOM 1720 N N . LEU A 1 252 ? -5.828 67.092 35.943 1.00 42.08 232 LEU A N 1
ATOM 1721 C CA . LEU A 1 252 ? -5.176 68.387 36.086 1.00 40.74 232 LEU A CA 1
ATOM 1722 C C . LEU A 1 252 ? -3.687 68.249 35.753 1.00 39.73 232 LEU A C 1
ATOM 1723 O O . LEU A 1 252 ? -2.831 68.220 36.646 1.00 39.16 232 LEU A O 1
ATOM 1728 N N . GLN A 1 253 ? -3.408 68.132 34.453 1.00 38.33 233 GLN A N 1
ATOM 1729 C CA . GLN A 1 253 ? -2.031 68.109 33.939 1.00 37.38 233 GLN A CA 1
ATOM 1730 C C . GLN A 1 253 ? -1.950 69.015 32.692 1.00 36.22 233 GLN A C 1
ATOM 1731 O O . GLN A 1 253 ? -2.970 69.204 32.025 1.00 36.37 233 GLN A O 1
ATOM 1737 N N . PRO A 1 254 ? -0.747 69.570 32.370 1.00 35.49 234 PRO A N 1
ATOM 1738 C CA . PRO A 1 254 ? -0.667 70.618 31.329 1.00 34.68 234 PRO A CA 1
ATOM 1739 C C . PRO A 1 254 ? -1.176 70.276 29.920 1.00 34.39 234 PRO A C 1
ATOM 1740 O O . PRO A 1 254 ? -1.646 71.167 29.229 1.00 34.81 234 PRO A O 1
ATOM 1744 N N . PHE A 1 255 ? -1.076 69.024 29.485 1.00 34.16 235 PHE A N 1
ATOM 1745 C CA . PHE A 1 255 ? -1.614 68.638 28.161 1.00 34.37 235 PHE A CA 1
ATOM 1746 C C . PHE A 1 255 ? -3.150 68.587 28.066 1.00 34.87 235 PHE A C 1
ATOM 1747 O O . PHE A 1 255 ? -3.695 68.388 26.977 1.00 35.59 235 PHE A O 1
ATOM 1755 N N . LYS A 1 256 ? -3.826 68.791 29.194 1.00 35.06 236 LYS A N 1
ATOM 1756 C CA . LYS A 1 256 ? -5.277 68.963 29.234 1.00 35.71 236 LYS A CA 1
ATOM 1757 C C . LYS A 1 256 ? -5.669 70.449 29.257 1.00 36.19 236 LYS A C 1
ATOM 1758 O O . LYS A 1 256 ? -6.863 70.806 29.195 1.00 35.24 236 LYS A O 1
ATOM 1764 N N . GLY A 1 257 ? -4.649 71.303 29.374 1.00 36.41 237 GLY A N 1
ATOM 1765 C CA . GLY A 1 257 ? -4.802 72.748 29.406 1.00 37.00 237 GLY A CA 1
ATOM 1766 C C . GLY A 1 257 ? -5.628 73.410 30.504 1.00 37.75 237 GLY A C 1
ATOM 1767 O O . GLY A 1 257 ? -6.265 74.407 30.222 1.00 38.55 237 GLY A O 1
ATOM 1768 N N . PRO A 1 258 ? -5.619 72.898 31.763 1.00 38.28 238 PRO A N 1
ATOM 1769 C CA . PRO A 1 258 ? -6.393 73.678 32.765 1.00 38.08 238 PRO A CA 1
ATOM 1770 C C . PRO A 1 258 ? -5.776 75.081 33.022 1.00 37.92 238 PRO A C 1
ATOM 1771 O O . PRO A 1 258 ? -6.504 76.021 33.337 1.00 36.92 238 PRO A O 1
ATOM 1775 N N . GLN A 1 259 ? -4.449 75.208 32.854 1.00 38.22 239 GLN A N 1
ATOM 1776 C CA . GLN A 1 259 ? -3.761 76.503 32.874 1.00 38.70 239 GLN A CA 1
ATOM 1777 C C . GLN A 1 259 ? -4.264 77.474 31.794 1.00 38.97 239 GLN A C 1
ATOM 1778 O O . GLN A 1 259 ? -4.356 78.671 32.037 1.00 39.55 239 GLN A O 1
ATOM 1784 N N . VAL A 1 260 ? -4.580 76.948 30.611 1.00 40.05 240 VAL A N 1
ATOM 1785 C CA . VAL A 1 260 ? -5.146 77.727 29.497 1.00 40.14 240 VAL A CA 1
ATOM 1786 C C . VAL A 1 260 ? -6.485 78.392 29.910 1.00 40.48 240 VAL A C 1
ATOM 1787 O O . VAL A 1 260 ? -6.660 79.611 29.748 1.00 40.57 240 VAL A O 1
ATOM 1791 N N . LEU A 1 261 ? -7.402 77.602 30.467 1.00 40.26 241 LEU A N 1
ATOM 1792 C CA . LEU A 1 261 ? -8.662 78.138 30.989 1.00 39.82 241 LEU A CA 1
ATOM 1793 C C . LEU A 1 261 ? -8.461 79.240 32.037 1.00 39.32 241 LEU A C 1
ATOM 1794 O O . LEU A 1 261 ? -9.079 80.304 31.953 1.00 38.91 241 LEU A O 1
ATOM 1799 N N . ILE A 1 262 ? -7.604 78.969 33.023 1.00 39.61 242 ILE A N 1
ATOM 1800 C CA . ILE A 1 262 ? -7.324 79.897 34.112 1.00 39.07 242 ILE A CA 1
ATOM 1801 C C . ILE A 1 262 ? -6.787 81.251 33.621 1.00 39.53 242 ILE A C 1
ATOM 1802 O O . ILE A 1 262 ? -7.213 82.316 34.117 1.00 39.58 242 ILE A O 1
ATOM 1807 N N . LYS A 1 263 ? -5.859 81.209 32.660 1.00 38.92 243 LYS A N 1
ATOM 1808 C CA . LYS A 1 263 ? -5.283 82.419 32.069 1.00 38.83 243 LYS A CA 1
ATOM 1809 C C . LYS A 1 263 ? -6.303 83.141 31.184 1.00 38.88 243 LYS A C 1
ATOM 1810 O O . LYS A 1 263 ? -6.328 84.374 31.147 1.00 38.5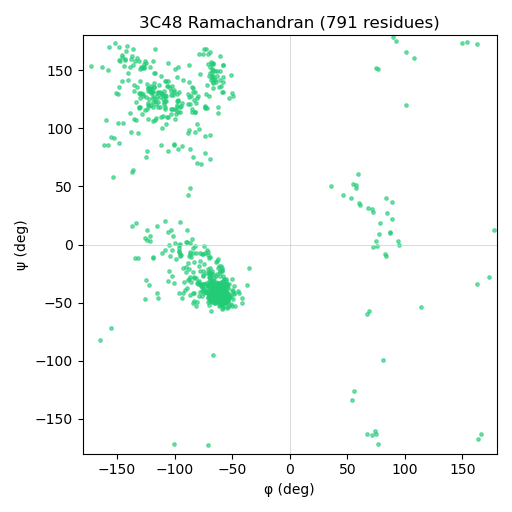6 243 LYS A O 1
ATOM 1816 N N . ALA A 1 264 ? -7.143 82.364 30.492 1.00 38.77 244 ALA A N 1
ATOM 1817 C CA . ALA A 1 264 ? -8.292 82.896 29.744 1.00 39.29 244 ALA A CA 1
ATOM 1818 C C . ALA A 1 264 ? -9.287 83.595 30.670 1.00 39.50 244 ALA A C 1
ATOM 1819 O O . ALA A 1 264 ? -9.776 84.678 30.348 1.00 40.69 244 ALA A O 1
ATOM 1821 N N . VAL A 1 265 ? -9.559 82.992 31.824 1.00 39.03 245 VAL A N 1
ATOM 1822 C CA . VAL A 1 265 ? -10.453 83.597 32.808 1.00 39.30 245 VAL A CA 1
ATOM 1823 C C . VAL A 1 265 ? -9.883 84.877 33.420 1.00 39.26 245 VAL A C 1
ATOM 1824 O O . VAL A 1 265 ? -10.649 85.816 33.668 1.00 38.79 245 VAL A O 1
ATOM 1828 N N . ALA A 1 266 ? -8.560 84.925 33.636 1.00 38.93 246 ALA A N 1
ATOM 1829 C CA . ALA A 1 266 ? -7.903 86.154 34.106 1.00 38.92 246 ALA A CA 1
ATOM 1830 C C . ALA A 1 266 ? -8.064 87.266 33.063 1.00 39.03 246 ALA A C 1
ATOM 1831 O O . ALA A 1 266 ? -8.432 88.397 33.407 1.00 37.93 246 ALA A O 1
ATOM 1833 N N . ALA A 1 267 ? -7.807 86.922 31.792 1.00 39.50 247 ALA A N 1
ATOM 1834 C CA . ALA A 1 267 ? -7.973 87.859 30.673 1.00 40.11 247 ALA A CA 1
ATOM 1835 C C . ALA A 1 267 ? -9.406 88.396 30.592 1.00 40.58 247 ALA A C 1
ATOM 1836 O O . ALA A 1 267 ? -9.606 89.594 30.397 1.00 41.15 247 ALA A O 1
ATOM 1838 N N . LEU A 1 268 ? -10.399 87.518 30.743 1.00 40.91 248 LEU A N 1
ATOM 1839 C CA . LEU A 1 268 ? -11.795 87.965 30.786 1.00 41.31 248 LEU A CA 1
ATOM 1840 C C . LEU A 1 268 ? -12.052 89.029 31.865 1.00 40.70 248 LEU A C 1
ATOM 1841 O O . LEU A 1 268 ? -12.709 90.041 31.609 1.00 40.32 248 LEU A O 1
ATOM 1846 N N . PHE A 1 269 ? -11.551 88.775 33.067 1.00 40.80 249 PHE A N 1
ATOM 1847 C CA . PHE A 1 269 ? -11.755 89.689 34.166 1.00 42.15 249 PHE A CA 1
ATOM 1848 C C . PHE A 1 269 ? -10.920 90.984 34.032 1.00 42.89 249 PHE A C 1
ATOM 1849 O O . PHE A 1 269 ? -11.318 92.011 34.571 1.00 43.34 249 PHE A O 1
ATOM 1857 N N . ASP A 1 270 ? -9.803 90.940 33.291 1.00 43.57 250 ASP A N 1
ATOM 1858 C CA . ASP A 1 270 ? -9.097 92.168 32.870 1.00 44.33 250 ASP A CA 1
ATOM 1859 C C . ASP A 1 270 ? -10.034 93.015 31.998 1.00 44.38 250 ASP A C 1
ATOM 1860 O O . ASP A 1 270 ? -10.090 94.234 32.143 1.00 44.17 250 ASP A O 1
ATOM 1865 N N . ARG A 1 271 ? -10.776 92.361 31.097 1.00 44.35 251 ARG A N 1
ATOM 1866 C CA . ARG A 1 271 ? -11.671 93.079 30.177 1.00 44.71 251 ARG A CA 1
ATOM 1867 C C . ARG A 1 271 ? -12.855 93.735 30.889 1.00 44.76 251 ARG A C 1
ATOM 1868 O O . ARG A 1 271 ? -13.259 94.841 30.527 1.00 44.60 251 ARG A O 1
ATOM 1876 N N . ASP A 1 272 ? -13.375 93.052 31.911 1.00 44.72 252 ASP A N 1
ATOM 1877 C CA . ASP A 1 272 ? -14.582 93.465 32.624 1.00 45.06 252 ASP A CA 1
ATOM 1878 C C . ASP A 1 272 ? -14.485 93.011 34.110 1.00 44.91 252 ASP A C 1
ATOM 1879 O O . ASP A 1 272 ? -14.963 91.887 34.438 1.00 44.51 252 ASP A O 1
ATOM 1884 N N . PRO A 1 273 ? -13.857 93.878 34.980 1.00 45.47 253 PRO A N 1
ATOM 1885 C CA . PRO A 1 273 ? -13.718 93.458 36.449 1.00 45.95 253 PRO A CA 1
ATOM 1886 C C . PRO A 1 273 ? -15.097 92.916 37.209 1.00 46.34 253 PRO A C 1
ATOM 1887 O O . PRO A 1 273 ? -15.161 92.117 37.996 1.00 47.00 253 PRO A O 1
ATOM 1891 N N . ASP A 1 274 ? -16.160 93.494 36.684 1.00 46.62 254 ASP A N 1
ATOM 1892 C CA . ASP A 1 274 ? -17.540 93.250 37.104 1.00 46.66 254 ASP A CA 1
ATOM 1893 C C . ASP A 1 274 ? -18.334 92.178 36.256 1.00 46.76 254 ASP A C 1
ATOM 1894 O O . ASP A 1 274 ? -19.570 92.181 36.252 1.00 46.60 254 ASP A O 1
ATOM 1899 N N . ARG A 1 275 ? -17.670 91.321 35.524 1.00 47.24 255 ARG A N 1
ATOM 1900 C CA . ARG A 1 275 ? -18.400 90.298 34.694 1.00 47.47 255 ARG A CA 1
ATOM 1901 C C . ARG A 1 275 ? -19.235 89.311 35.554 1.00 48.38 255 ARG A C 1
ATOM 1902 O O . ARG A 1 275 ? -18.914 88.804 36.575 1.00 48.01 255 ARG A O 1
ATOM 1910 N N . ASN A 1 276 ? -20.277 88.941 34.831 1.00 49.29 256 ASN A N 1
ATOM 1911 C CA . ASN A 1 276 ? -21.182 87.792 35.179 1.00 50.08 256 ASN A CA 1
ATOM 1912 C C . ASN A 1 276 ? -20.762 86.438 35.863 1.00 50.01 256 ASN A C 1
ATOM 1913 O O . ASN A 1 276 ? -21.657 85.773 36.499 1.00 50.39 256 ASN A O 1
ATOM 1918 N N . LEU A 1 277 ? -19.461 86.095 35.793 1.00 47.84 257 LEU A N 1
ATOM 1919 C CA . LEU A 1 277 ? -18.910 84.689 35.715 1.00 47.29 257 LEU A CA 1
ATOM 1920 C C . LEU A 1 277 ? -18.223 83.995 36.929 1.00 46.50 257 LEU A C 1
ATOM 1921 O O . LEU A 1 277 ? -17.419 84.613 37.639 1.00 46.50 257 LEU A O 1
ATOM 1926 N N . ARG A 1 278 ? -18.487 82.690 37.093 1.00 45.56 258 ARG A N 1
ATOM 1927 C CA . ARG A 1 278 ? -17.738 81.798 38.011 1.00 44.67 258 ARG A CA 1
ATOM 1928 C C . ARG A 1 278 ? -17.259 80.521 37.294 1.00 43.61 258 ARG A C 1
ATOM 1929 O O . ARG A 1 278 ? -17.894 80.048 36.350 1.00 43.57 258 ARG A O 1
ATOM 1937 N N . VAL A 1 279 ? -16.156 79.950 37.780 1.00 42.63 259 VAL A N 1
ATOM 1938 C CA . VAL A 1 279 ? -15.512 78.796 37.145 1.00 41.50 259 VAL A CA 1
ATOM 1939 C C . VAL A 1 279 ? -15.393 77.628 38.132 1.00 41.12 259 VAL A C 1
ATOM 1940 O O . VAL A 1 279 ? -15.029 77.826 39.297 1.00 40.27 259 VAL A O 1
ATOM 1944 N N . ILE A 1 280 ? -15.731 76.420 37.663 1.00 41.07 260 ILE A N 1
ATOM 1945 C CA . ILE A 1 280 ? -15.557 75.195 38.453 1.00 41.11 260 ILE A CA 1
ATOM 1946 C C . ILE A 1 280 ? -14.604 74.234 37.756 1.00 41.99 260 ILE A C 1
ATOM 1947 O O . ILE A 1 280 ? -14.764 73.925 36.574 1.00 41.30 260 ILE A O 1
ATOM 1952 N N . ILE A 1 281 ? -13.575 73.813 38.489 1.00 43.31 261 ILE A N 1
ATOM 1953 C CA . ILE A 1 281 ? -12.561 72.914 37.956 1.00 44.31 261 ILE A CA 1
ATOM 1954 C C . ILE A 1 281 ? -12.553 71.614 38.754 1.00 45.23 261 ILE A C 1
ATOM 1955 O O . ILE A 1 281 ? -12.315 71.608 39.962 1.00 45.62 261 ILE A O 1
ATOM 1960 N N . CYS A 1 282 ? -12.843 70.521 38.050 1.00 46.32 262 CYS A N 1
ATOM 1961 C CA . CYS A 1 282 ? -12.980 69.196 38.628 1.00 46.99 262 CYS A CA 1
ATOM 1962 C C . CYS A 1 282 ? -12.224 68.240 37.716 1.00 48.12 262 CYS A C 1
ATOM 1963 O O . CYS A 1 282 ? -12.681 67.985 36.620 1.00 48.03 262 CYS A O 1
ATOM 1966 N N . GLY A 1 283 ? -11.074 67.697 38.103 1.00 49.38 263 GLY A N 1
ATOM 1967 C CA . GLY A 1 283 ? -10.439 67.791 39.395 1.00 51.05 263 GLY A CA 1
ATOM 1968 C C . GLY A 1 283 ? -9.445 66.642 39.362 1.00 51.94 263 GLY A C 1
ATOM 1969 O O . GLY A 1 283 ? -9.459 65.838 38.426 1.00 52.44 263 GLY A O 1
ATOM 1970 N N . GLY A 1 284 ? -8.582 66.547 40.364 1.00 52.20 264 GLY A N 1
ATOM 1971 C CA . GLY A 1 284 ? -7.692 65.395 40.453 1.00 53.10 264 GLY A CA 1
ATOM 1972 C C . GLY A 1 284 ? -6.277 65.668 39.980 1.00 53.73 264 GLY A C 1
ATOM 1973 O O . GLY A 1 284 ? -6.063 66.020 38.808 1.00 53.49 264 GLY A O 1
ATOM 1974 N N . PRO A 1 285 ? -5.297 65.484 40.886 1.00 54.40 265 PRO A N 1
ATOM 1975 C CA . PRO A 1 285 ? -3.891 65.774 40.563 1.00 54.87 265 PRO A CA 1
ATOM 1976 C C . PRO A 1 285 ? -3.261 64.774 39.581 1.00 55.34 265 PRO A C 1
ATOM 1977 O O . PRO A 1 285 ? -3.801 63.683 39.345 1.00 55.06 265 PRO A O 1
ATOM 1981 N N . SER A 1 286 ? -2.125 65.170 39.014 1.00 56.00 266 SER A N 1
ATOM 1982 C CA . SER A 1 286 ? -1.377 64.350 38.068 1.00 56.63 266 SER A CA 1
ATOM 1983 C C . SER A 1 286 ? -0.382 63.433 38.800 1.00 56.68 266 SER A C 1
ATOM 1984 O O . SER A 1 286 ? 0.841 63.535 38.631 1.00 56.82 266 SER A O 1
ATOM 1987 N N . ASP A 1 293 ? -1.014 71.492 44.689 1.00 52.81 273 ASP A N 1
ATOM 1988 C CA . ASP A 1 293 ? -1.994 72.178 43.848 1.00 52.40 273 ASP A CA 1
ATOM 1989 C C . ASP A 1 293 ? -1.386 73.354 43.057 1.00 51.62 273 ASP A C 1
ATOM 1990 O O . ASP A 1 293 ? -1.502 74.523 43.451 1.00 51.63 273 ASP A O 1
ATOM 1995 N N . THR A 1 294 ? -0.722 73.006 41.950 1.00 50.83 274 THR A N 1
ATOM 1996 C CA . THR A 1 294 ? -0.225 73.947 40.934 1.00 49.60 274 THR A CA 1
ATOM 1997 C C . THR A 1 294 ? -1.253 75.043 40.649 1.00 48.56 274 THR A C 1
ATOM 1998 O O . THR A 1 294 ? -0.949 76.239 40.694 1.00 47.94 274 THR A O 1
ATOM 2002 N N . TYR A 1 295 ? -2.487 74.612 40.394 1.00 47.37 275 TYR A N 1
ATOM 2003 C CA . TYR A 1 295 ? -3.478 75.442 39.729 1.00 45.72 275 TYR A CA 1
ATOM 2004 C C . TYR A 1 295 ? -4.187 76.461 40.612 1.00 45.96 275 TYR A C 1
ATOM 2005 O O . TYR A 1 295 ? -4.514 77.547 40.131 1.00 45.37 275 TYR A O 1
ATOM 2014 N N . ARG A 1 296 ? -4.403 76.128 41.891 1.00 46.54 276 ARG A N 1
ATOM 2015 C CA . ARG A 1 296 ? -4.909 77.107 42.864 1.00 47.33 276 ARG A CA 1
ATOM 2016 C C . ARG A 1 296 ? -3.870 78.209 43.065 1.00 46.76 276 ARG A C 1
ATOM 2017 O O . ARG A 1 296 ? -4.212 79.390 43.025 1.00 47.16 276 ARG A O 1
ATOM 2025 N N . HIS A 1 297 ? -2.606 77.825 43.253 1.00 46.23 277 HIS A N 1
ATOM 2026 C CA . HIS A 1 297 ? -1.512 78.797 43.349 1.00 45.80 277 HIS A CA 1
ATOM 2027 C C . HIS A 1 297 ? -1.390 79.643 42.079 1.00 44.73 277 HIS A C 1
ATOM 2028 O O . HIS A 1 297 ? -1.168 80.850 42.149 1.00 44.06 277 HIS A O 1
ATOM 2035 N N . MET A 1 298 ? -1.569 79.001 40.924 1.00 43.92 278 MET A N 1
ATOM 2036 C CA . MET A 1 298 ? -1.635 79.709 39.657 1.00 43.40 278 MET A CA 1
ATOM 2037 C C . MET A 1 298 ? -2.800 80.713 39.595 1.00 42.20 278 MET A C 1
ATOM 2038 O O . MET A 1 298 ? -2.603 81.870 39.206 1.00 41.41 278 MET A O 1
ATOM 2043 N N . ALA A 1 299 ? -4.003 80.272 39.979 1.00 41.25 279 ALA A N 1
ATOM 2044 C CA . ALA A 1 299 ? -5.170 81.166 40.057 1.00 41.13 279 ALA A CA 1
ATOM 2045 C C . ALA A 1 299 ? -4.954 82.313 41.049 1.00 41.14 279 ALA A C 1
ATOM 2046 O O . ALA A 1 299 ? -5.440 83.426 40.833 1.00 40.66 279 ALA A O 1
ATOM 2048 N N . GLU A 1 300 ? -4.218 82.027 42.125 1.00 41.88 280 GLU A N 1
ATOM 2049 C CA . GLU A 1 300 ? -3.907 83.027 43.146 1.00 42.81 280 GLU A CA 1
ATOM 2050 C C . GLU A 1 300 ? -2.940 84.051 42.576 1.00 43.33 280 GLU A C 1
ATOM 2051 O O . GLU A 1 300 ? -3.118 85.258 42.769 1.00 43.84 280 GLU A O 1
ATOM 2057 N N . GLU A 1 301 ? -1.923 83.560 41.865 1.00 43.80 281 GLU A N 1
ATOM 2058 C CA . GLU A 1 301 ? -0.928 84.415 41.219 1.00 44.52 281 GLU A CA 1
ATOM 2059 C C . GLU A 1 301 ? -1.581 85.401 40.235 1.00 44.29 281 GLU A C 1
ATOM 2060 O O . GLU A 1 301 ? -1.181 86.567 40.184 1.00 43.37 281 GLU A O 1
ATOM 2066 N N . LEU A 1 302 ? -2.603 84.939 39.498 1.00 44.09 282 LEU A N 1
ATOM 2067 C CA . LEU A 1 302 ? -3.285 85.770 38.492 1.00 44.56 282 LEU A CA 1
ATOM 2068 C C . LEU A 1 302 ? -4.479 86.600 39.011 1.00 45.11 282 LEU A C 1
ATOM 2069 O O . LEU A 1 302 ? -5.138 87.296 38.228 1.00 45.29 282 LEU A O 1
ATOM 2074 N N . GLY A 1 303 ? -4.752 86.523 40.316 1.00 45.30 283 GLY A N 1
ATOM 2075 C CA . GLY A 1 303 ? -5.837 87.282 40.947 1.00 45.77 283 GLY A CA 1
ATOM 2076 C C . GLY A 1 303 ? -7.266 86.846 40.629 1.00 46.02 283 GLY A C 1
ATOM 2077 O O . GLY A 1 303 ? -8.183 87.674 40.625 1.00 45.77 283 GLY A O 1
ATOM 2078 N N . VAL A 1 304 ? -7.462 85.553 40.366 1.00 46.33 284 VAL A N 1
ATOM 2079 C CA . VAL A 1 304 ? -8.801 85.004 40.078 1.00 46.43 284 VAL A CA 1
ATOM 2080 C C . VAL A 1 304 ? -9.237 83.838 40.989 1.00 46.28 284 VAL A C 1
ATOM 2081 O O . VAL A 1 304 ? -10.221 83.167 40.701 1.00 45.91 284 VAL A O 1
ATOM 2085 N N . GLU A 1 305 ? -8.513 83.607 42.083 1.00 46.25 285 GLU A N 1
ATOM 2086 C CA . GLU A 1 305 ? -8.771 82.447 42.950 1.00 46.27 285 GLU A CA 1
ATOM 2087 C C . GLU A 1 305 ? -10.187 82.418 43.564 1.00 46.34 285 GLU A C 1
ATOM 2088 O O . GLU A 1 305 ? -10.709 81.342 43.873 1.00 46.30 285 GLU A O 1
ATOM 2094 N N . LYS A 1 306 ? -10.784 83.597 43.732 1.00 46.04 286 LYS A N 1
ATOM 2095 C CA . LYS A 1 306 ? -12.145 83.741 44.248 1.00 46.07 286 LYS A CA 1
ATOM 2096 C C . LYS A 1 306 ? -13.233 83.390 43.218 1.00 46.04 286 LYS A C 1
ATOM 2097 O O . LYS A 1 306 ? -14.327 82.981 43.590 1.00 45.16 286 LYS A O 1
ATOM 2103 N N . ARG A 1 307 ? -12.915 83.547 41.931 1.00 45.98 287 ARG A N 1
ATOM 2104 C CA . ARG A 1 307 ? -13.869 83.301 40.844 1.00 46.26 287 ARG A CA 1
ATOM 2105 C C . ARG A 1 307 ? -13.745 81.879 40.273 1.00 45.83 287 ARG A C 1
ATOM 2106 O O . ARG A 1 307 ? -14.568 81.442 39.459 1.00 45.09 287 ARG A O 1
ATOM 2114 N N . ILE A 1 308 ? -12.695 81.182 40.699 1.00 45.60 288 ILE A N 1
ATOM 2115 C CA . ILE A 1 308 ? -12.425 79.817 40.287 1.00 45.58 288 ILE A CA 1
ATOM 2116 C C . ILE A 1 308 ? -12.538 78.898 41.493 1.00 46.10 288 ILE A C 1
ATOM 2117 O O . ILE A 1 308 ? -11.972 79.182 42.547 1.00 45.86 288 ILE A O 1
ATOM 2122 N N . ARG A 1 309 ? -13.271 77.794 41.346 1.00 46.37 289 ARG A N 1
ATOM 2123 C CA . ARG A 1 309 ? -13.332 76.811 42.424 1.00 46.90 289 ARG A CA 1
ATOM 2124 C C . ARG A 1 309 ? -12.775 75.456 41.993 1.00 46.58 289 ARG A C 1
ATOM 2125 O O . ARG A 1 309 ? -13.014 75.001 40.870 1.00 46.68 289 ARG A O 1
ATOM 2133 N N . PHE A 1 310 ? -12.028 74.829 42.899 1.00 46.53 290 PHE A N 1
ATOM 2134 C CA . PHE A 1 310 ? -11.466 73.499 42.681 1.00 46.65 290 PHE A CA 1
ATOM 2135 C C . PHE A 1 310 ? -12.244 72.385 43.403 1.00 47.32 290 PHE A C 1
ATOM 2136 O O . PHE A 1 310 ? -12.335 72.355 44.638 1.00 47.01 290 PHE A O 1
ATOM 2144 N N . LEU A 1 311 ? -12.813 71.480 42.609 1.00 47.85 291 LEU A N 1
ATOM 2145 C CA . LEU A 1 311 ? -13.604 70.376 43.135 1.00 48.79 291 LEU A CA 1
ATOM 2146 C C . LEU A 1 311 ? -12.808 69.071 43.116 1.00 49.44 291 LEU A C 1
ATOM 2147 O O . LEU A 1 311 ? -12.125 68.771 42.137 1.00 49.38 291 LEU A O 1
ATOM 2152 N N . ASP A 1 312 ? -12.898 68.306 44.205 1.00 50.46 292 ASP A N 1
ATOM 2153 C CA . ASP A 1 312 ? -12.305 66.968 44.273 1.00 51.30 292 ASP A CA 1
ATOM 2154 C C . ASP A 1 312 ? -12.936 66.069 43.199 1.00 51.70 292 ASP A C 1
ATOM 2155 O O . ASP A 1 312 ? -14.147 66.168 42.952 1.00 51.79 292 ASP A O 1
ATOM 2160 N N . PRO A 1 313 ? -12.127 65.195 42.551 1.00 51.95 293 PRO A N 1
ATOM 2161 C CA . PRO A 1 313 ? -12.707 64.288 41.557 1.00 51.92 293 PRO A CA 1
ATOM 2162 C C . PRO A 1 313 ? -13.803 63.437 42.188 1.00 51.82 293 PRO A C 1
ATOM 2163 O O . PRO A 1 313 ? -13.802 63.216 43.404 1.00 51.91 293 PRO A O 1
ATOM 2167 N N . ARG A 1 314 ? -14.738 62.984 41.365 1.00 51.77 294 ARG A N 1
ATOM 2168 C CA . ARG A 1 314 ? -15.876 62.216 41.856 1.00 51.54 294 ARG A CA 1
ATOM 2169 C C . ARG A 1 314 ? -16.280 61.166 40.826 1.00 51.55 294 ARG A C 1
ATOM 2170 O O . ARG A 1 314 ? -15.870 61.264 39.664 1.00 50.95 294 ARG A O 1
ATOM 2178 N N . PRO A 1 315 ? -17.070 60.148 41.256 1.00 51.57 295 PRO A N 1
ATOM 2179 C CA . PRO A 1 315 ? -17.624 59.144 40.348 1.00 51.69 295 PRO A CA 1
ATOM 2180 C C . PRO A 1 315 ? -18.534 59.779 39.292 1.00 51.75 295 PRO A C 1
ATOM 2181 O O . PRO A 1 315 ? -18.971 60.916 39.483 1.00 51.73 295 PRO A O 1
ATOM 2185 N N . PRO A 1 316 ? -18.818 59.052 38.186 1.00 51.97 296 PRO A N 1
ATOM 2186 C CA . PRO A 1 316 ? -19.685 59.537 37.096 1.00 51.87 296 PRO A CA 1
ATOM 2187 C C . PRO A 1 316 ? -21.064 60.026 37.561 1.00 51.63 296 PRO A C 1
ATOM 2188 O O . PRO A 1 316 ? -21.580 61.001 37.009 1.00 51.98 296 PRO A O 1
ATOM 2192 N N . SER A 1 317 ? -21.636 59.343 38.556 1.00 50.94 297 SER A N 1
ATOM 2193 C CA . SER A 1 317 ? -22.910 59.711 39.200 1.00 50.29 297 SER A CA 1
ATOM 2194 C C . SER A 1 317 ? -22.935 61.155 39.692 1.00 49.60 297 SER A C 1
ATOM 2195 O O . SER A 1 317 ? -23.911 61.887 39.495 1.00 49.18 297 SER A O 1
ATOM 2198 N N . GLU A 1 318 ? -21.842 61.540 40.345 1.00 48.70 298 GLU A N 1
ATOM 2199 C CA . GLU A 1 318 ? -21.700 62.851 40.951 1.00 48.00 298 GLU A CA 1
ATOM 2200 C C . GLU A 1 318 ? -21.312 63.881 39.916 1.00 46.77 298 GLU A C 1
ATOM 2201 O O . GLU A 1 318 ? -21.651 65.054 40.039 1.00 46.63 298 GLU A O 1
ATOM 2207 N N . LEU A 1 319 ? -20.615 63.417 38.884 1.00 45.64 299 LEU A N 1
ATOM 2208 C CA . LEU A 1 319 ? -20.133 64.271 37.816 1.00 44.22 299 LEU A CA 1
ATOM 2209 C C . LEU A 1 319 ? -21.266 64.850 36.953 1.00 43.54 299 LEU A C 1
ATOM 2210 O O . LEU A 1 319 ? -21.096 65.896 36.340 1.00 43.32 299 LEU A O 1
ATOM 2215 N N . VAL A 1 320 ? -22.430 64.193 36.936 1.00 43.36 300 VAL A N 1
ATOM 2216 C CA . VAL A 1 320 ? -23.610 64.709 36.210 1.00 42.53 300 VAL A CA 1
ATOM 2217 C C . VAL A 1 320 ? -23.936 66.135 36.669 1.00 41.85 300 VAL A C 1
ATOM 2218 O O . VAL A 1 320 ? -24.163 67.017 35.842 1.00 41.27 300 VAL A O 1
ATOM 2222 N N . ALA A 1 321 ? -23.945 66.344 37.988 1.00 41.21 301 ALA A N 1
ATOM 2223 C CA . ALA A 1 321 ? -24.290 67.638 38.582 1.00 40.61 301 ALA A CA 1
ATOM 2224 C C . ALA A 1 321 ? -23.398 68.772 38.080 1.00 40.00 301 ALA A C 1
ATOM 2225 O O . ALA A 1 321 ? -23.884 69.864 37.806 1.00 39.35 301 ALA A O 1
ATOM 2227 N N . VAL A 1 322 ? -22.098 68.515 37.959 1.00 40.55 302 VAL A N 1
ATOM 2228 C CA . VAL A 1 322 ? -21.167 69.546 37.458 1.00 40.56 302 VAL A CA 1
ATOM 2229 C C . VAL A 1 322 ? -21.450 69.929 35.998 1.00 40.19 302 VAL A C 1
ATOM 2230 O O . VAL A 1 322 ? -21.545 71.112 35.689 1.00 39.83 302 VAL A O 1
ATOM 2234 N N . TYR A 1 323 ? -21.672 68.939 35.132 1.00 40.37 303 TYR A N 1
ATOM 2235 C CA . TYR A 1 323 ? -22.058 69.229 33.750 1.00 40.86 303 TYR A CA 1
ATOM 2236 C C . TYR A 1 323 ? -23.368 70.021 33.710 1.00 41.41 303 TYR A C 1
ATOM 2237 O O . TYR A 1 323 ? -23.465 71.031 32.996 1.00 41.90 303 TYR A O 1
ATOM 2246 N N . ARG A 1 324 ? -24.363 69.558 34.478 1.00 40.82 304 ARG A N 1
ATOM 2247 C CA . ARG A 1 324 ? -25.675 70.218 34.566 1.00 41.20 304 ARG A CA 1
ATOM 2248 C C . ARG A 1 324 ? -25.602 71.637 35.136 1.00 41.32 304 ARG A C 1
ATOM 2249 O O . ARG A 1 324 ? -26.305 72.525 34.656 1.00 42.24 304 ARG A O 1
ATOM 2257 N N . ALA A 1 325 ? -24.769 71.847 36.151 1.00 40.68 305 ALA A N 1
ATOM 2258 C CA . ALA A 1 325 ? -24.597 73.183 36.733 1.00 40.57 305 ALA A CA 1
ATOM 2259 C C . ALA A 1 325 ? -23.908 74.159 35.790 1.00 40.64 305 ALA A C 1
ATOM 2260 O O . ALA A 1 325 ? -24.101 75.367 35.905 1.00 41.52 305 ALA A O 1
ATOM 2262 N N . ALA A 1 326 ? -23.101 73.636 34.865 1.00 40.44 306 ALA A N 1
ATOM 2263 C CA . ALA A 1 326 ? -22.325 74.464 33.950 1.00 40.10 306 ALA A CA 1
ATOM 2264 C C . ALA A 1 326 ? -23.145 75.039 32.795 1.00 39.60 306 ALA A C 1
ATOM 2265 O O . ALA A 1 326 ? -24.033 74.396 32.290 1.00 38.25 306 ALA A O 1
ATOM 2267 N N . ASP A 1 327 ? -22.791 76.250 32.356 1.00 40.42 307 ASP A N 1
ATOM 2268 C CA . ASP A 1 327 ? -23.358 76.826 31.128 1.00 39.80 307 ASP A CA 1
ATOM 2269 C C . ASP A 1 327 ? -22.498 76.486 29.934 1.00 39.16 307 ASP A C 1
ATOM 2270 O O . ASP A 1 327 ? -23.010 76.346 28.824 1.00 38.97 307 ASP A O 1
ATOM 2275 N N . ILE A 1 328 ? -21.190 76.377 30.162 1.00 38.57 308 ILE A N 1
ATOM 2276 C CA . ILE A 1 328 ? -20.226 75.988 29.126 1.00 38.58 308 ILE A CA 1
ATOM 2277 C C . ILE A 1 328 ? -19.203 75.056 29.761 1.00 38.33 308 ILE A C 1
ATOM 2278 O O . ILE A 1 328 ? -18.802 75.257 30.918 1.00 38.34 308 ILE A O 1
ATOM 2283 N N . VAL A 1 329 ? -18.802 74.034 29.002 1.00 38.39 309 VAL A N 1
ATOM 2284 C CA . VAL A 1 329 ? -17.643 73.216 29.337 1.00 37.81 309 VAL A CA 1
ATOM 2285 C C . VAL A 1 329 ? -16.508 73.570 28.363 1.00 38.28 309 VAL A C 1
ATOM 2286 O O . VAL A 1 329 ? -16.697 73.578 27.143 1.00 37.77 309 VAL A O 1
ATOM 2290 N N . ALA A 1 330 ? -15.347 73.885 28.938 1.00 37.90 310 ALA A N 1
ATOM 2291 C CA . ALA A 1 330 ? -14.139 74.196 28.188 1.00 38.52 310 ALA A CA 1
ATOM 2292 C C . ALA A 1 330 ? -13.164 73.020 28.187 1.00 38.37 310 ALA A C 1
ATOM 2293 O O . ALA A 1 330 ? -12.829 72.471 29.240 1.00 39.07 310 ALA A O 1
ATOM 2295 N N . VAL A 1 331 ? -12.717 72.634 26.998 1.00 38.77 311 VAL A N 1
ATOM 2296 C CA . VAL A 1 331 ? -11.817 71.489 26.821 1.00 38.95 311 VAL A CA 1
ATOM 2297 C C . VAL A 1 331 ? -10.552 71.957 26.061 1.00 39.16 311 VAL A C 1
ATOM 2298 O O . VAL A 1 331 ? -10.398 71.655 24.872 1.00 39.66 311 VAL A O 1
ATOM 2302 N N . PRO A 1 332 ? -9.635 72.685 26.749 1.00 39.47 312 PRO A N 1
ATOM 2303 C CA . PRO A 1 332 ? -8.465 73.292 26.071 1.00 39.17 312 PRO A CA 1
ATOM 2304 C C . PRO A 1 332 ? -7.271 72.336 25.960 1.00 39.36 312 PRO A C 1
ATOM 2305 O O . PRO A 1 332 ? -6.159 72.701 26.303 1.00 38.20 312 PRO A O 1
ATOM 2309 N N . SER A 1 333 ? -7.530 71.111 25.496 1.00 39.59 313 SER A N 1
ATOM 2310 C CA . SER A 1 333 ? -6.504 70.072 25.400 1.00 39.53 313 SER A CA 1
ATOM 2311 C C . SER A 1 333 ? -5.430 70.391 24.356 1.00 39.52 313 SER A C 1
ATOM 2312 O O . SER A 1 333 ? -5.717 70.979 23.306 1.00 38.51 313 SER A O 1
ATOM 2315 N N . PHE A 1 334 ? -4.200 69.983 24.655 1.00 40.36 314 PHE A N 1
ATOM 2316 C CA . PHE A 1 334 ? -3.123 69.987 23.668 1.00 41.17 314 PHE A CA 1
ATOM 2317 C C . PHE A 1 334 ? -3.107 68.658 22.907 1.00 42.57 314 PHE A C 1
ATOM 2318 O O . PHE A 1 334 ? -2.786 68.615 21.712 1.00 42.07 314 PHE A O 1
ATOM 2326 N N . ASN A 1 335 ? -3.383 67.576 23.632 1.00 44.43 315 ASN A N 1
ATOM 2327 C CA . ASN A 1 335 ? -3.623 66.261 23.042 1.00 46.80 315 ASN A CA 1
ATOM 2328 C C . ASN A 1 335 ? -4.990 65.757 23.512 1.00 47.45 315 ASN A C 1
ATOM 2329 O O . ASN A 1 335 ? -5.332 65.899 24.695 1.00 47.72 315 ASN A O 1
ATOM 2334 N N . GLU A 1 336 ? -5.758 65.156 22.602 1.00 47.98 316 GLU A N 1
ATOM 2335 C CA . GLU A 1 336 ? -7.063 64.600 22.958 1.00 48.64 316 GLU A CA 1
ATOM 2336 C C . GLU A 1 336 ? -7.517 63.605 21.906 1.00 49.01 316 GLU A C 1
ATOM 2337 O O . GLU A 1 336 ? -8.245 63.972 20.983 1.00 49.76 316 GLU A O 1
ATOM 2343 N N . SER A 1 337 ? -7.079 62.351 22.055 1.00 49.46 317 SER A N 1
ATOM 2344 C CA . SER A 1 337 ? -7.430 61.260 21.133 1.00 50.02 317 SER A CA 1
ATOM 2345 C C . SER A 1 337 ? -8.934 61.167 20.845 1.00 49.83 317 SER A C 1
ATOM 2346 O O . SER A 1 337 ? -9.341 60.892 19.707 1.00 50.08 317 SER A O 1
ATOM 2349 N N . PHE A 1 338 ? -9.752 61.375 21.879 1.00 49.12 318 PHE A N 1
ATOM 2350 C CA . PHE A 1 338 ? -11.104 60.831 21.855 1.00 48.54 318 PHE A CA 1
ATOM 2351 C C . PHE A 1 338 ? -12.231 61.841 22.095 1.00 47.74 318 PHE A C 1
ATOM 2352 O O . PHE A 1 338 ? -13.229 61.852 21.361 1.00 47.86 318 PHE A O 1
ATOM 2360 N N . GLY A 1 339 ? -12.077 62.675 23.115 1.00 46.22 319 GLY A N 1
ATOM 2361 C CA . GLY A 1 339 ? -13.056 63.704 23.374 1.00 44.76 319 GLY A CA 1
ATOM 2362 C C . GLY A 1 339 ? -14.240 63.211 24.184 1.00 42.85 319 GLY A C 1
ATOM 2363 O O . GLY A 1 339 ? -15.366 63.595 23.921 1.00 42.61 319 GLY A O 1
ATOM 2364 N N . LEU A 1 340 ? -13.977 62.366 25.178 1.00 41.84 320 LEU A N 1
ATOM 2365 C CA . LEU A 1 340 ? -15.029 61.789 26.011 1.00 40.88 320 LEU A CA 1
ATOM 2366 C C . LEU A 1 340 ? -15.739 62.777 26.948 1.00 39.72 320 LEU A C 1
ATOM 2367 O O . LEU A 1 340 ? -16.959 62.755 27.064 1.00 39.57 320 LEU A O 1
ATOM 2372 N N . VAL A 1 341 ? -14.969 63.611 27.634 1.00 38.92 321 VAL A N 1
ATOM 2373 C CA . VAL A 1 341 ? -15.517 64.710 28.446 1.00 38.07 321 VAL A CA 1
ATOM 2374 C C . VAL A 1 341 ? -16.412 65.636 27.596 1.00 37.90 321 VAL A C 1
ATOM 2375 O O . VAL A 1 341 ? -17.508 65.990 28.017 1.00 37.12 321 VAL A O 1
ATOM 2379 N N . ALA A 1 342 ? -15.956 66.006 26.398 1.00 37.35 322 ALA A N 1
ATOM 2380 C CA . ALA A 1 342 ? -16.785 66.799 25.472 1.00 37.54 322 ALA A CA 1
ATOM 2381 C C . ALA A 1 342 ? -18.114 66.123 25.199 1.00 37.52 322 ALA A C 1
ATOM 2382 O O . ALA A 1 342 ? -19.176 66.741 25.289 1.00 37.25 322 ALA A O 1
ATOM 2384 N N . MET A 1 343 ? -18.057 64.846 24.852 1.00 37.92 323 MET A N 1
ATOM 2385 C CA . MET A 1 343 ? -19.286 64.121 24.585 1.00 38.66 323 MET A CA 1
ATOM 2386 C C . MET A 1 343 ? -20.187 63.974 25.834 1.00 38.33 323 MET A C 1
ATOM 2387 O O . MET A 1 343 ? -21.416 64.067 25.705 1.00 37.20 323 MET A O 1
ATOM 2392 N N . GLU A 1 344 ? -19.586 63.780 27.020 1.00 37.37 324 GLU A N 1
ATOM 2393 C CA . GLU A 1 344 ? -20.356 63.672 28.288 1.00 37.87 324 GLU A CA 1
ATOM 2394 C C . GLU A 1 344 ? -21.051 64.978 28.584 1.00 38.00 324 GLU A C 1
ATOM 2395 O O . GLU A 1 344 ? -22.214 64.968 29.000 1.00 37.85 324 GLU A O 1
ATOM 2401 N N . ALA A 1 345 ? -20.324 66.093 28.379 1.00 37.58 325 ALA A N 1
ATOM 2402 C CA . ALA A 1 345 ? -20.878 67.441 28.533 1.00 37.96 325 ALA A CA 1
ATOM 2403 C C . ALA A 1 345 ? -22.049 67.721 27.566 1.00 38.07 325 ALA A C 1
ATOM 2404 O O . ALA A 1 345 ? -23.082 68.267 27.956 1.00 38.19 325 ALA A O 1
ATOM 2406 N N . GLN A 1 346 ? -21.871 67.347 26.306 1.00 38.23 326 GLN A N 1
ATOM 2407 C CA . GLN A 1 346 ? -22.897 67.508 25.285 1.00 38.91 326 GLN A CA 1
ATOM 2408 C C . GLN A 1 346 ? -24.176 66.681 25.574 1.00 38.62 326 GLN A C 1
ATOM 2409 O O . GLN A 1 346 ? -25.292 67.200 25.469 1.00 38.13 326 GLN A O 1
ATOM 2415 N N . ALA A 1 347 ? -23.984 65.411 25.950 1.00 38.31 327 ALA A N 1
ATOM 2416 C CA . ALA A 1 347 ? -25.049 64.501 26.345 1.00 39.27 327 ALA A CA 1
ATOM 2417 C C . ALA A 1 347 ? -25.874 65.112 27.461 1.00 39.29 327 ALA A C 1
ATOM 2418 O O . ALA A 1 347 ? -27.088 64.963 27.485 1.00 39.37 327 ALA A O 1
ATOM 2420 N N . SER A 1 348 ? -25.197 65.814 28.365 1.00 39.64 328 SER A N 1
ATOM 2421 C CA . SER A 1 348 ? -25.828 66.515 29.485 1.00 40.42 328 SER A CA 1
ATOM 2422 C C . SER A 1 348 ? -26.577 67.780 29.081 1.00 40.23 328 SER A C 1
ATOM 2423 O O . SER A 1 348 ? -27.253 68.396 29.911 1.00 40.40 328 SER A O 1
ATOM 2426 N N . GLY A 1 349 ? -26.443 68.182 27.823 1.00 39.96 329 GLY A N 1
ATOM 2427 C CA . GLY A 1 349 ? -27.059 69.414 27.334 1.00 40.09 329 GLY A CA 1
ATOM 2428 C C . GLY A 1 349 ? -26.247 70.675 27.599 1.00 39.98 329 GLY A C 1
ATOM 2429 O O . GLY A 1 349 ? -26.801 71.773 27.717 1.00 39.69 329 GLY A O 1
ATOM 2430 N N . THR A 1 350 ? -24.925 70.526 27.695 1.00 40.31 330 THR A N 1
ATOM 2431 C CA . THR A 1 350 ? -24.056 71.668 27.921 1.00 39.83 330 THR A CA 1
ATOM 2432 C C . THR A 1 350 ? -23.149 71.814 26.712 1.00 40.04 330 THR A C 1
ATOM 2433 O O . THR A 1 350 ? -22.459 70.846 26.337 1.00 38.76 330 THR A O 1
ATOM 2437 N N . PRO A 1 351 ? -23.152 73.019 26.084 1.00 40.57 331 PRO A N 1
ATOM 2438 C CA . PRO A 1 351 ? -22.256 73.251 24.935 1.00 40.61 331 PRO A CA 1
ATOM 2439 C C . PRO A 1 351 ? -20.775 73.316 25.338 1.00 40.91 331 PRO A C 1
ATOM 2440 O O . PRO A 1 351 ? -20.419 73.676 26.484 1.00 40.77 331 PRO A O 1
ATOM 2444 N N . VAL A 1 352 ? -19.920 72.958 24.388 1.00 41.10 332 VAL A N 1
ATOM 2445 C CA . VAL A 1 352 ? -18.496 72.782 24.650 1.00 40.55 332 VAL A CA 1
ATOM 2446 C C . VAL A 1 352 ? -17.677 73.761 23.808 1.00 40.81 332 VAL A C 1
ATOM 2447 O O . VAL A 1 352 ? -17.922 73.910 22.603 1.00 41.02 332 VAL A O 1
ATOM 2451 N N . ILE A 1 353 ? -16.736 74.448 24.458 1.00 40.42 333 ILE A N 1
ATOM 2452 C CA . ILE A 1 353 ? -15.637 75.110 23.755 1.00 40.24 333 ILE A CA 1
ATOM 2453 C C . ILE A 1 353 ? -14.365 74.253 23.839 1.00 40.27 333 ILE A C 1
ATOM 2454 O O . ILE A 1 353 ? -13.824 74.026 24.919 1.00 40.85 333 ILE A O 1
ATOM 2459 N N . ALA A 1 354 ? -13.885 73.792 22.691 1.00 40.73 334 ALA A N 1
ATOM 2460 C CA . ALA A 1 354 ? -12.755 72.859 22.635 1.00 40.46 334 ALA A CA 1
ATOM 2461 C C . ALA A 1 354 ? -11.644 73.346 21.737 1.00 40.71 334 ALA A C 1
ATOM 2462 O O . ALA A 1 354 ? -11.884 74.066 20.773 1.00 40.39 334 ALA A O 1
ATOM 2464 N N . ALA A 1 355 ? -10.421 72.925 22.051 1.00 41.01 335 ALA A N 1
ATOM 2465 C CA . ALA A 1 355 ? -9.287 73.163 21.170 1.00 40.77 335 ALA A CA 1
ATOM 2466 C C . ALA A 1 355 ? -9.496 72.334 19.924 1.00 41.36 335 ALA A C 1
ATOM 2467 O O . ALA A 1 355 ? -10.025 71.205 19.987 1.00 40.66 335 ALA A O 1
ATOM 2469 N N . ARG A 1 356 ? -9.096 72.906 18.793 1.00 41.63 336 ARG A N 1
ATOM 2470 C CA . ARG A 1 356 ? -9.199 72.236 17.506 1.00 43.50 336 ARG A CA 1
ATOM 2471 C C . ARG A 1 356 ? -8.068 71.200 17.399 1.00 42.88 336 ARG A C 1
ATOM 2472 O O . ARG A 1 356 ? -7.128 71.403 16.635 1.00 43.02 336 ARG A O 1
ATOM 2480 N N . VAL A 1 357 ? -8.147 70.120 18.192 1.00 42.61 337 VAL A N 1
ATOM 2481 C CA . VAL A 1 357 ? -7.095 69.071 18.250 1.00 42.28 337 VAL A CA 1
ATOM 2482 C C . VAL A 1 357 ? -7.670 67.646 18.352 1.00 42.22 337 VAL A C 1
ATOM 2483 O O . VAL A 1 357 ? -8.710 67.414 18.992 1.00 41.58 337 VAL A O 1
ATOM 2487 N N . GLY A 1 358 ? -6.957 66.692 17.760 1.00 42.27 338 GLY A N 1
ATOM 2488 C CA . GLY A 1 358 ? -7.262 65.277 17.924 1.00 42.55 338 GLY A CA 1
ATOM 2489 C C . GLY A 1 358 ? -8.688 64.926 17.535 1.00 43.05 338 GLY A C 1
ATOM 2490 O O . GLY A 1 358 ? -9.129 65.237 16.418 1.00 43.57 338 GLY A O 1
ATOM 2491 N N . GLY A 1 359 ? -9.402 64.283 18.453 1.00 42.56 339 GLY A N 1
ATOM 2492 C CA . GLY A 1 359 ? -10.765 63.845 18.178 1.00 42.85 339 GLY A CA 1
ATOM 2493 C C . GLY A 1 359 ? -11.826 64.902 18.452 1.00 42.60 339 GLY A C 1
ATOM 2494 O O . GLY A 1 359 ? -13.010 64.633 18.254 1.00 41.58 339 GLY A O 1
ATOM 2495 N N . LEU A 1 360 ? -11.411 66.103 18.881 1.00 41.76 340 LEU A N 1
ATOM 2496 C CA . LEU A 1 360 ? -12.366 67.127 19.333 1.00 42.21 340 LEU A CA 1
ATOM 2497 C C . LEU A 1 360 ? -13.219 67.784 18.236 1.00 42.71 340 LEU A C 1
ATOM 2498 O O . LEU A 1 360 ? -14.408 68.024 18.460 1.00 43.28 340 LEU A O 1
ATOM 2503 N N . PRO A 1 361 ? -12.627 68.107 17.069 1.00 43.68 341 PRO A N 1
ATOM 2504 C CA . PRO A 1 361 ? -13.478 68.602 15.964 1.00 44.09 341 PRO A CA 1
ATOM 2505 C C . PRO A 1 361 ? -14.545 67.630 15.415 1.00 44.89 341 PRO A C 1
ATOM 2506 O O . PRO A 1 361 ? -15.417 68.061 14.659 1.00 44.77 341 PRO A O 1
ATOM 2510 N N . ILE A 1 362 ? -14.460 66.349 15.787 1.00 45.11 342 ILE A N 1
ATOM 2511 C CA . ILE A 1 362 ? -15.478 65.355 15.472 1.00 45.52 342 ILE A CA 1
ATOM 2512 C C . ILE A 1 362 ? -16.483 65.274 16.621 1.00 45.15 342 ILE A C 1
ATOM 2513 O O . ILE A 1 362 ? -17.688 65.182 16.397 1.00 45.73 342 ILE A O 1
ATOM 2518 N N . ALA A 1 363 ? -15.972 65.307 17.848 1.00 44.27 343 ALA A N 1
ATOM 2519 C CA . ALA A 1 363 ? -16.793 65.264 19.047 1.00 44.21 343 ALA A CA 1
ATOM 2520 C C . ALA A 1 363 ? -17.740 66.474 19.204 1.00 43.58 343 ALA A C 1
ATOM 2521 O O . ALA A 1 363 ? -18.825 66.335 19.735 1.00 43.18 343 ALA A O 1
ATOM 2523 N N . VAL A 1 364 ? -17.321 67.650 18.742 1.00 43.18 344 VAL A N 1
ATOM 2524 C CA . VAL A 1 364 ? -18.127 68.864 18.857 1.00 42.37 344 VAL A CA 1
ATOM 2525 C C . VAL A 1 364 ? -18.561 69.287 17.455 1.00 42.59 344 VAL A C 1
ATOM 2526 O O . VAL A 1 364 ? -17.726 69.384 16.561 1.00 42.61 344 VAL A O 1
ATOM 2530 N N . ALA A 1 365 ? -19.869 69.482 17.246 1.00 42.24 345 ALA A N 1
ATOM 2531 C CA . ALA A 1 365 ? -20.345 70.037 15.979 1.00 42.16 345 ALA A CA 1
ATOM 2532 C C . ALA A 1 365 ? -20.110 71.553 16.022 1.00 41.84 345 ALA A C 1
ATOM 2533 O O . ALA A 1 365 ? -20.873 72.292 16.652 1.00 41.53 345 ALA A O 1
ATOM 2535 N N . GLU A 1 366 ? -19.028 72.000 15.382 1.00 41.46 346 GLU A N 1
ATOM 2536 C CA . GLU A 1 366 ? -18.596 73.404 15.456 1.00 41.29 346 GLU A CA 1
ATOM 2537 C C . GLU A 1 366 ? -19.704 74.343 14.979 1.00 42.15 346 GLU A C 1
ATOM 2538 O O . GLU A 1 366 ? -20.296 74.107 13.911 1.00 41.99 346 GLU A O 1
ATOM 2544 N N . GLY A 1 367 ? -19.991 75.383 15.779 1.00 41.97 347 GLY A N 1
ATOM 2545 C CA . GLY A 1 367 ? -21.086 76.323 15.493 1.00 42.26 347 GLY A CA 1
ATOM 2546 C C . GLY A 1 367 ? -22.496 75.782 15.692 1.00 42.72 347 GLY A C 1
ATOM 2547 O O . GLY A 1 367 ? -23.486 76.505 15.503 1.00 43.35 347 GLY A O 1
ATOM 2548 N N . GLU A 1 368 ? -22.606 74.506 16.052 1.00 42.16 348 GLU A N 1
ATOM 2549 C CA . GLU A 1 368 ? -23.916 73.887 16.292 1.00 42.01 348 GLU A CA 1
ATOM 2550 C C . GLU A 1 368 ? -24.084 73.488 17.750 1.00 41.01 348 GLU A C 1
ATOM 2551 O O . GLU A 1 368 ? -25.129 73.737 18.339 1.00 40.37 348 GLU A O 1
ATOM 2557 N N . THR A 1 369 ? -23.058 72.852 18.319 1.00 40.28 349 THR A N 1
ATOM 2558 C CA . THR A 1 369 ? -23.130 72.310 19.693 1.00 39.57 349 THR A CA 1
ATOM 2559 C C . THR A 1 369 ? -22.013 72.866 20.558 1.00 39.59 349 THR A C 1
ATOM 2560 O O . THR A 1 369 ? -21.851 72.485 21.716 1.00 40.14 349 THR A O 1
ATOM 2564 N N . GLY A 1 370 ? -21.246 73.773 19.983 1.00 39.08 350 GLY A N 1
ATOM 2565 C CA . GLY A 1 370 ? -20.192 74.451 20.703 1.00 38.92 350 GLY A CA 1
ATOM 2566 C C . GLY A 1 370 ? -19.274 75.161 19.740 1.00 38.69 350 GLY A C 1
ATOM 2567 O O . GLY A 1 370 ? -19.634 75.365 18.585 1.00 38.43 350 GLY A O 1
ATOM 2568 N N . LEU A 1 371 ? -18.085 75.523 20.220 1.00 38.65 351 LEU A N 1
ATOM 2569 C CA . LEU A 1 371 ? -17.088 76.221 19.424 1.00 38.89 351 LEU A CA 1
ATOM 2570 C C . LEU A 1 371 ? -15.758 75.458 19.428 1.00 38.84 351 LEU A C 1
ATOM 2571 O O . LEU A 1 371 ? -15.468 74.682 20.344 1.00 39.06 351 LEU A O 1
ATOM 2576 N N . LEU A 1 372 ? -14.948 75.684 18.401 1.00 38.64 352 LEU A N 1
ATOM 2577 C CA . LEU A 1 372 ? -13.612 75.126 18.359 1.00 38.88 352 LEU A CA 1
ATOM 2578 C C . LEU A 1 372 ? -12.621 76.279 18.295 1.00 39.31 352 LEU A C 1
ATOM 2579 O O . LEU A 1 372 ? -12.801 77.211 17.490 1.00 39.31 352 LEU A O 1
ATOM 2584 N N . VAL A 1 373 ? -11.594 76.235 19.150 1.00 39.53 353 VAL A N 1
ATOM 2585 C CA . VAL A 1 373 ? -10.586 77.317 19.235 1.00 39.88 353 VAL A CA 1
ATOM 2586 C C . VAL A 1 373 ? -9.276 76.865 18.605 1.00 40.35 353 VAL A C 1
ATOM 2587 O O . VAL A 1 373 ? -8.820 75.733 18.808 1.00 39.73 353 VAL A O 1
ATOM 2591 N N . ASP A 1 374 ? -8.681 77.747 17.818 1.00 41.15 354 ASP A N 1
ATOM 2592 C CA . ASP A 1 374 ? -7.391 77.460 17.223 1.00 41.51 354 ASP A CA 1
ATOM 2593 C C . ASP A 1 374 ? -6.309 77.912 18.179 1.00 41.62 354 ASP A C 1
ATOM 2594 O O . ASP A 1 374 ? -6.247 79.084 18.561 1.00 41.10 354 ASP A O 1
ATOM 2599 N N . GLY A 1 375 ? -5.477 76.957 18.575 1.00 41.29 355 GLY A N 1
ATOM 2600 C CA . GLY A 1 375 ? -4.422 77.221 19.513 1.00 41.77 355 GLY A CA 1
ATOM 2601 C C . GLY A 1 375 ? -4.891 77.384 20.941 1.00 41.25 355 GLY A C 1
ATOM 2602 O O . GLY A 1 375 ? -6.010 77.010 21.307 1.00 41.29 355 GLY A O 1
ATOM 2603 N N . HIS A 1 376 ? -4.013 77.970 21.747 1.00 41.93 356 HIS A N 1
ATOM 2604 C CA . HIS A 1 376 ? -4.143 77.915 23.186 1.00 42.76 356 HIS A CA 1
ATOM 2605 C C . HIS A 1 376 ? -3.857 79.240 23.885 1.00 43.74 356 HIS A C 1
ATOM 2606 O O . HIS A 1 376 ? -3.658 79.252 25.105 1.00 44.48 356 HIS A O 1
ATOM 2613 N N . SER A 1 377 ? -3.842 80.349 23.136 1.00 43.99 357 SER A N 1
ATOM 2614 C CA . SER A 1 377 ? -3.621 81.659 23.759 1.00 44.75 357 SER A CA 1
ATOM 2615 C C . SER A 1 377 ? -4.773 82.012 24.698 1.00 44.25 357 SER A C 1
ATOM 2616 O O . SER A 1 377 ? -5.932 81.697 24.401 1.00 44.17 357 SER A O 1
ATOM 2619 N N . PRO A 1 378 ? -4.459 82.642 25.847 1.00 43.90 358 PRO A N 1
ATOM 2620 C CA . PRO A 1 378 ? -5.527 83.100 26.736 1.00 44.01 358 PRO A CA 1
ATOM 2621 C C . PRO A 1 378 ? -6.518 84.022 26.017 1.00 43.90 358 PRO A C 1
ATOM 2622 O O . PRO A 1 378 ? -7.691 84.028 26.345 1.00 42.66 358 PRO A O 1
ATOM 2626 N N . HIS A 1 379 ? -6.042 84.778 25.030 1.00 43.84 359 HIS A N 1
ATOM 2627 C CA . HIS A 1 379 ? -6.884 85.777 24.365 1.00 44.31 359 HIS A CA 1
ATOM 2628 C C . HIS A 1 379 ? -7.892 85.201 23.370 1.00 43.49 359 HIS A C 1
ATOM 2629 O O . HIS A 1 379 ? -9.040 85.658 23.319 1.00 43.10 359 HIS A O 1
ATOM 2636 N N . ALA A 1 380 ? -7.469 84.192 22.599 1.00 42.84 360 ALA A N 1
ATOM 2637 C CA . ALA A 1 380 ? -8.396 83.404 21.775 1.00 42.33 360 ALA A CA 1
ATOM 2638 C C . ALA A 1 380 ? -9.451 82.718 22.641 1.00 41.84 360 ALA A C 1
ATOM 2639 O O . ALA A 1 380 ? -10.639 82.583 22.243 1.00 41.91 360 ALA A O 1
ATOM 2641 N N . TRP A 1 381 ? -9.024 82.275 23.822 1.00 41.13 361 TRP A N 1
ATOM 2642 C CA . TRP A 1 381 ? -9.907 81.484 24.690 1.00 40.34 361 TRP A CA 1
ATOM 2643 C C . TRP A 1 381 ? -10.895 82.406 25.407 1.00 40.62 361 TRP A C 1
ATOM 2644 O O . TRP A 1 381 ? -12.091 82.112 25.471 1.00 40.13 361 TRP A O 1
ATOM 2655 N N . ALA A 1 382 ? -10.404 83.553 25.865 1.00 40.77 362 ALA A N 1
ATOM 2656 C CA . ALA A 1 382 ? -11.279 84.615 26.387 1.00 41.51 362 ALA A CA 1
ATOM 2657 C C . ALA A 1 382 ? -12.307 85.091 25.344 1.00 41.75 362 ALA A C 1
ATOM 2658 O O . ALA A 1 382 ? -13.480 85.253 25.681 1.00 42.33 362 ALA A O 1
ATOM 2660 N N . ASP A 1 383 ? -11.881 85.287 24.090 1.00 42.04 363 ASP A N 1
ATOM 2661 C CA . ASP A 1 383 ? -12.810 85.616 22.982 1.00 42.60 363 ASP A CA 1
ATOM 2662 C C . ASP A 1 383 ? -13.932 84.588 22.825 1.00 42.85 363 ASP A C 1
ATOM 2663 O O . ASP A 1 383 ? -15.115 84.951 22.708 1.00 43.68 363 ASP A O 1
ATOM 2668 N N . ALA A 1 384 ? -13.562 83.309 22.817 1.00 42.40 364 ALA A N 1
ATOM 2669 C CA . ALA A 1 384 ? -14.529 82.216 22.635 1.00 42.29 364 ALA A CA 1
ATOM 2670 C C . ALA A 1 384 ? -15.483 82.129 23.826 1.00 42.11 364 ALA A C 1
ATOM 2671 O O . ALA A 1 384 ? -16.701 81.980 23.648 1.00 41.76 364 ALA A O 1
ATOM 2673 N N . LEU A 1 385 ? -14.940 82.265 25.036 1.00 42.32 365 LEU A N 1
ATOM 2674 C CA . LEU A 1 385 ? -15.777 82.266 26.242 1.00 43.32 365 LEU A CA 1
ATOM 2675 C C . LEU A 1 385 ? -16.799 83.380 26.213 1.00 43.24 365 LEU A C 1
ATOM 2676 O O . LEU A 1 385 ? -17.987 83.121 26.413 1.00 44.07 365 LEU A O 1
ATOM 2681 N N . ALA A 1 386 ? -16.336 84.598 25.916 1.00 43.42 366 ALA A N 1
ATOM 2682 C CA . ALA A 1 386 ? -17.186 85.788 25.886 1.00 43.24 366 ALA A CA 1
ATOM 2683 C C . ALA A 1 386 ? -18.288 85.674 24.838 1.00 43.47 366 ALA A C 1
ATOM 2684 O O . ALA A 1 386 ? -19.410 86.087 25.084 1.00 43.59 366 ALA A O 1
ATOM 2686 N N . THR A 1 387 ? -17.966 85.098 23.682 1.00 44.05 367 THR A N 1
ATOM 2687 C CA . THR A 1 387 ? -18.954 84.884 22.621 1.00 44.42 367 THR A CA 1
ATOM 2688 C C . THR A 1 387 ? -20.151 84.053 23.111 1.00 44.67 367 THR A C 1
ATOM 2689 O O . THR A 1 387 ? -21.298 84.409 22.847 1.00 45.62 367 THR A O 1
ATOM 2693 N N . LEU A 1 388 ? -19.890 82.962 23.828 1.00 44.06 368 LEU A N 1
ATOM 2694 C CA . LEU A 1 388 ? -20.975 82.158 24.352 1.00 43.98 368 LEU A CA 1
ATOM 2695 C C . LEU A 1 388 ? -21.615 82.700 25.622 1.00 43.28 368 LEU A C 1
ATOM 2696 O O . LEU A 1 388 ? -22.807 82.531 25.793 1.00 43.43 368 LEU A O 1
ATOM 2701 N N . LEU A 1 389 ? -20.844 83.343 26.504 1.00 42.85 369 LEU A N 1
ATOM 2702 C CA . LEU A 1 389 ? -21.425 83.935 27.719 1.00 42.55 369 LEU A CA 1
ATOM 2703 C C . LEU A 1 389 ? -22.380 85.077 27.395 1.00 42.49 369 LEU A C 1
ATOM 2704 O O . LEU A 1 389 ? -23.393 85.244 28.057 1.00 43.14 369 LEU A O 1
ATOM 2709 N N . ASP A 1 390 ? -22.048 85.853 26.371 1.00 42.72 370 ASP A N 1
ATOM 2710 C CA . ASP A 1 390 ? -22.747 87.093 26.053 1.00 42.84 370 ASP A CA 1
ATOM 2711 C C . ASP A 1 390 ? -23.919 86.848 25.129 1.00 42.66 370 ASP A C 1
ATOM 2712 O O . ASP A 1 390 ? -24.807 87.690 24.994 1.00 43.19 370 ASP A O 1
ATOM 2717 N N . ASP A 1 391 ? -23.941 85.681 24.503 1.00 42.60 371 ASP A N 1
ATOM 2718 C CA . ASP A 1 391 ? -25.063 85.328 23.646 1.00 42.60 371 ASP A CA 1
ATOM 2719 C C . ASP A 1 391 ? -25.910 84.171 24.241 1.00 41.94 371 ASP A C 1
ATOM 2720 O O . ASP A 1 391 ? -25.708 82.997 23.914 1.00 41.05 371 ASP A O 1
ATOM 2725 N N . ASP A 1 392 ? -26.860 84.528 25.105 1.00 41.45 372 ASP A N 1
ATOM 2726 C CA . ASP A 1 392 ? -27.711 83.556 25.812 1.00 41.66 372 ASP A CA 1
ATOM 2727 C C . ASP A 1 392 ? -28.485 82.656 24.858 1.00 41.68 372 ASP A C 1
ATOM 2728 O O . ASP A 1 392 ? -28.555 81.446 25.062 1.00 41.72 372 ASP A O 1
ATOM 2733 N N . GLU A 1 393 ? -29.050 83.259 23.815 1.00 41.92 373 GLU A N 1
ATOM 2734 C CA . GLU A 1 393 ? -29.857 82.543 22.836 1.00 42.30 373 GLU A CA 1
ATOM 2735 C C . GLU A 1 393 ? -29.087 81.448 22.083 1.00 41.91 373 GLU A C 1
ATOM 2736 O O . GLU A 1 393 ? -29.559 80.313 22.000 1.00 42.28 373 GLU A O 1
ATOM 2742 N N . THR A 1 394 ? -27.918 81.781 21.533 1.00 41.70 374 THR A N 1
ATOM 2743 C CA . THR A 1 394 ? -27.110 80.785 20.803 1.00 41.33 374 THR A CA 1
ATOM 2744 C C . THR A 1 394 ? -26.594 79.691 21.738 1.00 40.71 374 THR A C 1
ATOM 2745 O O . THR A 1 394 ? -26.649 78.500 21.403 1.00 40.91 374 THR A O 1
ATOM 2749 N N . ARG A 1 395 ? -26.125 80.104 22.915 1.00 40.08 375 ARG A N 1
ATOM 2750 C CA . ARG A 1 395 ? -25.614 79.178 23.920 1.00 39.57 375 ARG A CA 1
ATOM 2751 C C . ARG A 1 395 ? -26.658 78.125 24.339 1.00 39.43 375 ARG A C 1
ATOM 2752 O O . ARG A 1 395 ? -26.358 76.923 24.399 1.00 39.62 375 ARG A O 1
ATOM 2760 N N . ILE A 1 396 ? -27.876 78.586 24.613 1.00 38.87 376 ILE A N 1
ATOM 2761 C CA . ILE A 1 396 ? -28.965 77.717 25.046 1.00 39.20 376 ILE A CA 1
ATOM 2762 C C . ILE A 1 396 ? -29.387 76.753 23.931 1.00 39.22 376 ILE A C 1
ATOM 2763 O O . ILE A 1 396 ? -29.642 75.562 24.186 1.00 39.17 376 ILE A O 1
ATOM 2768 N N . ARG A 1 397 ? -29.453 77.286 22.711 1.00 39.55 377 ARG A N 1
ATOM 2769 C CA . ARG A 1 397 ? -29.733 76.504 21.513 1.00 40.02 377 ARG A CA 1
ATOM 2770 C C . ARG A 1 397 ? -28.693 75.404 21.290 1.00 39.60 377 ARG A C 1
ATOM 2771 O O . ARG A 1 397 ? -29.062 74.289 20.938 1.00 39.71 377 ARG A O 1
ATOM 2779 N N . MET A 1 398 ? -27.414 75.732 21.517 1.00 40.37 378 MET A N 1
ATOM 2780 C CA . MET A 1 398 ? -26.286 74.794 21.368 1.00 40.37 378 MET A CA 1
ATOM 2781 C C . MET A 1 398 ? -26.356 73.654 22.361 1.00 39.79 378 MET A C 1
ATOM 2782 O O . MET A 1 398 ? -26.114 72.499 21.999 1.00 39.82 378 MET A O 1
ATOM 2787 N N . GLY A 1 399 ? -26.625 74.007 23.617 1.00 39.40 379 GLY A N 1
ATOM 2788 C CA . GLY A 1 399 ? -26.943 73.062 24.683 1.00 39.82 379 GLY A CA 1
ATOM 2789 C C . GLY A 1 399 ? -28.057 72.072 24.360 1.00 40.06 379 GLY A C 1
ATOM 2790 O O . GLY A 1 399 ? -27.910 70.884 24.660 1.00 40.86 379 GLY A O 1
ATOM 2791 N N . GLU A 1 400 ? -29.152 72.542 23.746 1.00 39.89 380 GLU A N 1
ATOM 2792 C CA . GLU A 1 400 ? -30.267 71.676 23.354 1.00 40.48 380 GLU A CA 1
ATOM 2793 C C . GLU A 1 400 ? -29.870 70.781 22.175 1.00 40.61 380 GLU A C 1
ATOM 2794 O O . GLU A 1 400 ? -30.124 69.592 22.193 1.00 40.46 380 GLU A O 1
ATOM 2800 N N . ASP A 1 401 ? -29.239 71.364 21.159 1.00 40.57 381 ASP A N 1
ATOM 2801 C CA . ASP A 1 401 ? -28.737 70.572 20.044 1.00 40.79 381 ASP A CA 1
ATOM 2802 C C . ASP A 1 401 ? -27.670 69.576 20.498 1.00 40.49 381 ASP A C 1
ATOM 2803 O O . ASP A 1 401 ? -27.585 68.480 19.946 1.00 40.42 381 ASP A O 1
ATOM 2808 N N . ALA A 1 402 ? -26.868 69.949 21.494 1.00 40.26 382 ALA A N 1
ATOM 2809 C CA . ALA A 1 402 ? -25.803 69.062 21.981 1.00 40.59 382 ALA A CA 1
ATOM 2810 C C . ALA A 1 402 ? -26.293 67.649 22.360 1.00 40.97 382 ALA A C 1
ATOM 2811 O O . ALA A 1 402 ? -25.574 66.668 22.145 1.00 40.59 382 ALA A O 1
ATOM 2813 N N . VAL A 1 403 ? -27.519 67.541 22.875 1.00 41.74 383 VAL A N 1
ATOM 2814 C CA . VAL A 1 403 ? -28.009 66.260 23.410 1.00 42.87 383 VAL A CA 1
ATOM 2815 C C . VAL A 1 403 ? -28.187 65.216 22.307 1.00 43.62 383 VAL A C 1
ATOM 2816 O O . VAL A 1 403 ? -27.709 64.097 22.435 1.00 43.98 383 VAL A O 1
ATOM 2820 N N . GLU A 1 404 ? -28.838 65.597 21.212 1.00 44.73 384 GLU A N 1
ATOM 2821 C CA . GLU A 1 404 ? -29.024 64.688 20.084 1.00 45.34 384 GLU A CA 1
ATOM 2822 C C . GLU A 1 404 ? -27.672 64.372 19.454 1.00 44.84 384 GLU A C 1
ATOM 2823 O O . GLU A 1 404 ? -27.405 63.224 19.088 1.00 44.78 384 GLU A O 1
ATOM 2829 N N . HIS A 1 405 ? -26.819 65.389 19.348 1.00 44.42 385 HIS A N 1
ATOM 2830 C CA . HIS A 1 405 ? -25.476 65.195 18.807 1.00 43.99 385 HIS A CA 1
ATOM 2831 C C . HIS A 1 405 ? -24.714 64.089 19.544 1.00 44.27 385 HIS A C 1
ATOM 2832 O O . HIS A 1 405 ? -24.068 63.257 18.903 1.00 44.11 385 HIS A O 1
ATOM 2839 N N . ALA A 1 406 ? -24.778 64.091 20.876 1.00 44.23 386 ALA A N 1
ATOM 2840 C CA . ALA A 1 406 ? -24.106 63.058 21.653 1.00 45.22 386 ALA A CA 1
ATOM 2841 C C . ALA A 1 406 ? -24.753 61.700 21.410 1.00 46.10 386 ALA A C 1
ATOM 2842 O O . ALA A 1 406 ? -24.048 60.724 21.103 1.00 46.65 386 ALA A O 1
ATOM 2844 N N . ARG A 1 407 ? -26.088 61.661 21.516 1.00 47.20 387 ARG A N 1
ATOM 2845 C CA . ARG A 1 407 ? -26.896 60.434 21.426 1.00 48.42 387 ARG A CA 1
ATOM 2846 C C . ARG A 1 407 ? -26.767 59.754 20.066 1.00 48.64 387 ARG A C 1
ATOM 2847 O O . ARG A 1 407 ? -27.046 58.565 19.930 1.00 48.84 387 ARG A O 1
ATOM 2855 N N . THR A 1 408 ? -26.333 60.524 19.072 1.00 49.13 388 THR A N 1
ATOM 2856 C CA . THR A 1 408 ? -26.065 60.024 17.728 1.00 49.60 388 THR A CA 1
ATOM 2857 C C . THR A 1 408 ? -24.582 59.692 17.519 1.00 49.43 388 THR A C 1
ATOM 2858 O O . THR A 1 408 ? -24.267 58.634 16.954 1.00 50.36 388 THR A O 1
ATOM 2862 N N . PHE A 1 409 ? -23.695 60.555 18.027 1.00 48.25 389 PHE A N 1
ATOM 2863 C CA . PHE A 1 409 ? -22.255 60.563 17.686 1.00 47.87 389 PHE A CA 1
ATOM 2864 C C . PHE A 1 409 ? -21.222 59.989 18.698 1.00 46.45 389 PHE A C 1
ATOM 2865 O O . PHE A 1 409 ? -20.042 59.898 18.337 1.00 46.00 389 PHE A O 1
ATOM 2873 N N . SER A 1 410 ? -21.581 59.671 19.949 1.00 45.14 390 SER A N 1
ATOM 2874 C CA . SER A 1 410 ? -20.482 59.303 20.900 1.00 44.19 390 SER A CA 1
ATOM 2875 C C . SER A 1 410 ? -19.834 57.947 20.687 1.00 42.03 390 SER A C 1
ATOM 2876 O O . SER A 1 410 ? -18.593 57.801 20.814 1.00 42.24 390 SER A O 1
ATOM 2879 N N . TRP A 1 411 ? -20.666 56.959 20.382 1.00 38.71 391 TRP A N 1
ATOM 2880 C CA . TRP A 1 411 ? -20.158 55.622 20.141 1.00 36.41 391 TRP A CA 1
ATOM 2881 C C . TRP A 1 411 ? -19.636 55.513 18.703 1.00 35.84 391 TRP A C 1
ATOM 2882 O O . TRP A 1 411 ? -18.989 54.544 18.348 1.00 35.10 391 TRP A O 1
ATOM 2893 N N . ALA A 1 412 ? -19.877 56.567 17.913 1.00 35.79 392 ALA A N 1
ATOM 2894 C CA . ALA A 1 412 ? -19.397 56.657 16.529 1.00 35.08 392 ALA A CA 1
ATOM 2895 C C . ALA A 1 412 ? -17.863 56.634 16.469 1.00 33.88 392 ALA A C 1
ATOM 2896 O O . ALA A 1 412 ? -17.290 55.919 15.661 1.00 33.59 392 ALA A O 1
ATOM 2898 N N . ALA A 1 413 ? -17.213 57.398 17.336 1.00 32.72 393 ALA A N 1
ATOM 2899 C CA . ALA A 1 413 ? -15.754 57.411 17.402 1.00 31.93 393 ALA A CA 1
ATOM 2900 C C . ALA A 1 413 ? -15.215 56.064 17.897 1.00 31.43 393 ALA A C 1
ATOM 2901 O O . ALA A 1 413 ? -14.202 55.573 17.395 1.00 31.26 393 ALA A O 1
ATOM 2903 N N . THR A 1 414 ? -15.926 55.443 18.843 1.00 31.02 394 THR A N 1
ATOM 2904 C CA . THR A 1 414 ? -15.583 54.097 19.315 1.00 29.80 394 THR A CA 1
ATOM 2905 C C . THR A 1 414 ? -15.638 53.091 18.163 1.00 30.19 394 THR A C 1
ATOM 2906 O O . THR A 1 414 ? -14.707 52.301 17.985 1.00 31.03 394 THR A O 1
ATOM 2910 N N . ALA A 1 415 ? -16.720 53.112 17.390 1.00 29.60 395 ALA A N 1
ATOM 2911 C CA . ALA A 1 415 ? -16.856 52.189 16.263 1.00 30.41 395 ALA A CA 1
ATOM 2912 C C . ALA A 1 415 ? -15.832 52.451 15.147 1.00 30.11 395 ALA A C 1
ATOM 2913 O O . ALA A 1 4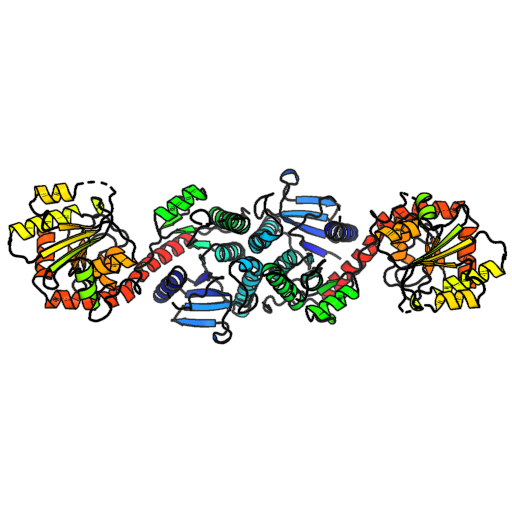15 ? -15.421 51.505 14.461 1.00 29.93 395 ALA A O 1
ATOM 2915 N N . ALA A 1 416 ? -15.442 53.724 14.982 1.00 30.48 396 ALA A N 1
ATOM 2916 C CA . ALA A 1 416 ? -14.369 54.127 14.071 1.00 31.27 396 ALA A CA 1
ATOM 2917 C C . ALA A 1 416 ? -13.002 53.546 14.449 1.00 31.99 396 ALA A C 1
ATOM 2918 O O . ALA A 1 416 ? -12.269 53.060 13.570 1.00 31.97 396 ALA A O 1
ATOM 2920 N N . GLN A 1 417 ? -12.619 53.620 15.729 1.00 32.41 397 GLN A N 1
ATOM 2921 C CA . GLN A 1 417 ? -11.391 52.916 16.109 1.00 33.56 397 GLN A CA 1
ATOM 2922 C C . GLN A 1 417 ? -11.493 51.371 16.023 1.00 32.21 397 GLN A C 1
ATOM 2923 O O . GLN A 1 417 ? -10.499 50.713 15.704 1.00 31.44 397 GLN A O 1
ATOM 2929 N N . LEU A 1 418 ? -12.686 50.804 16.249 1.00 31.51 398 LEU A N 1
ATOM 2930 C CA . LEU A 1 418 ? -12.875 49.363 16.098 1.00 31.07 398 LEU A CA 1
ATOM 2931 C C . LEU A 1 418 ? -12.678 48.947 14.662 1.00 31.69 398 LEU A C 1
ATOM 2932 O O . LEU A 1 418 ? -11.998 47.963 14.392 1.00 31.12 398 LEU A O 1
ATOM 2937 N N . SER A 1 419 ? -13.277 49.705 13.742 1.00 31.62 399 SER A N 1
ATOM 2938 C CA . SER A 1 419 ? -13.151 49.419 12.326 1.00 33.52 399 SER A CA 1
ATOM 2939 C C . SER A 1 419 ? -11.675 49.467 11.854 1.00 33.51 399 SER A C 1
ATOM 2940 O O . SER A 1 419 ? -11.252 48.597 11.090 1.00 34.28 399 SER A O 1
ATOM 2943 N N . SER A 1 420 ? -10.914 50.472 12.305 1.00 32.17 400 SER A N 1
ATOM 2944 C CA . SER A 1 420 ? -9.467 50.531 12.090 1.00 32.47 400 SER A CA 1
ATOM 2945 C C . SER A 1 420 ? -8.712 49.359 12.675 1.00 31.53 400 SER A C 1
ATOM 2946 O O . SER A 1 420 ? -7.854 48.793 12.018 1.00 30.87 400 SER A O 1
ATOM 2949 N N . LEU A 1 421 ? -9.010 49.041 13.929 1.00 31.21 401 LEU A N 1
ATOM 2950 C CA . LEU A 1 421 ? -8.461 47.878 14.606 1.00 32.11 401 LEU A CA 1
ATOM 2951 C C . LEU A 1 421 ? -8.777 46.555 13.856 1.00 30.97 401 LEU A C 1
ATOM 2952 O O . LEU A 1 421 ? -7.883 45.741 13.598 1.00 30.27 401 LEU A O 1
ATOM 2957 N N . TYR A 1 422 ? -10.046 46.368 13.511 1.00 30.27 402 TYR A N 1
ATOM 2958 C CA . TYR A 1 422 ? -10.471 45.192 12.751 1.00 30.96 402 TYR A CA 1
ATOM 2959 C C . TYR A 1 422 ? -9.712 45.084 11.434 1.00 31.57 402 TYR A C 1
ATOM 2960 O O . TYR A 1 422 ? -9.271 43.990 11.081 1.00 32.23 402 TYR A O 1
ATOM 2969 N N . ASN A 1 423 ? -9.545 46.207 10.727 1.00 32.08 403 ASN A N 1
ATOM 2970 C CA . ASN A 1 423 ? -8.833 46.201 9.437 1.00 32.33 403 ASN A CA 1
ATOM 2971 C C . ASN A 1 423 ? -7.361 45.822 9.589 1.00 32.22 403 ASN A C 1
ATOM 2972 O O . ASN A 1 423 ? -6.823 45.029 8.818 1.00 31.82 403 ASN A O 1
ATOM 2977 N N . ASP A 1 424 ? -6.701 46.428 10.569 1.00 32.27 404 ASP A N 1
ATOM 2978 C CA . ASP A 1 424 ? -5.315 46.113 10.860 1.00 32.83 404 ASP A CA 1
ATOM 2979 C C . ASP A 1 424 ? -5.142 44.639 11.276 1.00 32.24 404 ASP A C 1
ATOM 2980 O O . ASP A 1 424 ? -4.176 43.999 10.872 1.00 31.14 404 ASP A O 1
ATOM 2985 N N . ALA A 1 425 ? -6.071 44.123 12.083 1.00 32.03 405 ALA A N 1
ATOM 2986 C CA . ALA A 1 425 ? -6.034 42.720 12.532 1.00 32.76 405 ALA A CA 1
ATOM 2987 C C . ALA A 1 425 ? -6.142 41.713 11.376 1.00 33.42 405 ALA A C 1
ATOM 2988 O O . ALA A 1 425 ? -5.449 40.673 11.367 1.00 33.33 405 ALA A O 1
ATOM 2990 N N . ILE A 1 426 ? -7.052 41.999 10.445 1.00 33.43 406 ILE A N 1
ATOM 2991 C CA . ILE A 1 426 ? -7.216 41.205 9.222 1.00 33.61 406 ILE A CA 1
ATOM 2992 C C . ILE A 1 426 ? -6.010 41.371 8.279 1.00 34.77 406 ILE A C 1
ATOM 2993 O O . ILE A 1 426 ? -5.520 40.378 7.744 1.00 34.67 406 ILE A O 1
ATOM 2998 N N . ALA A 1 427 ? -5.499 42.597 8.117 1.00 34.96 407 ALA A N 1
ATOM 2999 C CA . ALA A 1 427 ? -4.333 42.804 7.255 1.00 36.95 407 ALA A CA 1
ATOM 3000 C C . ALA A 1 427 ? -3.119 42.043 7.799 1.00 38.27 407 ALA A C 1
ATOM 3001 O O . ALA A 1 427 ? -2.304 41.535 7.031 1.00 37.56 407 ALA A O 1
ATOM 3003 N N . ASN A 1 428 ? -3.040 41.938 9.127 1.00 39.84 408 ASN A N 1
ATOM 3004 C CA . ASN A 1 428 ? -1.888 41.340 9.795 1.00 41.90 408 ASN A CA 1
ATOM 3005 C C . ASN A 1 428 ? -2.217 39.980 10.389 1.00 43.07 408 ASN A C 1
ATOM 3006 O O . ASN A 1 428 ? -1.485 39.482 11.260 1.00 43.17 408 ASN A O 1
ATOM 3011 N N . GLU A 1 429 ? -3.299 39.384 9.874 1.00 43.84 409 GLU A N 1
ATOM 3012 C CA . GLU A 1 429 ? -3.823 38.091 10.334 1.00 45.49 409 GLU A CA 1
ATOM 3013 C C . GLU A 1 429 ? -2.811 36.965 10.128 1.00 45.54 409 GLU A C 1
ATOM 3014 O O . GLU A 1 429 ? -2.138 36.862 9.081 1.00 45.07 409 GLU A O 1
ATOM 3020 N N . ASN A 1 430 ? -2.692 36.143 11.162 1.00 45.02 410 ASN A N 1
ATOM 3021 C CA . ASN A 1 430 ? -1.664 35.145 11.221 1.00 45.38 410 ASN A CA 1
ATOM 3022 C C . ASN A 1 430 ? -2.175 34.033 12.108 1.00 43.84 410 ASN A C 1
ATOM 3023 O O . ASN A 1 430 ? -1.583 33.744 13.149 1.00 44.33 410 ASN A O 1
ATOM 3028 N N . VAL A 1 431 ? -3.311 33.455 11.718 1.00 41.58 411 VAL A N 1
ATOM 3029 C CA . VAL A 1 431 ? -3.927 32.365 12.461 1.00 38.97 411 VAL A CA 1
ATOM 3030 C C . VAL A 1 431 ? -3.654 31.043 11.747 1.00 38.44 411 VAL A C 1
ATOM 3031 O O . VAL A 1 431 ? -4.144 30.810 10.625 1.00 37.76 411 VAL A O 1
ATOM 3035 N N . ASP A 1 432 ? -2.848 30.192 12.376 1.00 37.04 412 ASP A N 1
ATOM 3036 C CA . ASP A 1 432 ? -2.516 28.904 11.753 1.00 36.95 412 ASP A CA 1
ATOM 3037 C C . ASP A 1 432 ? -3.497 27.780 12.131 1.00 35.36 412 ASP A C 1
ATOM 3038 O O . ASP A 1 432 ? -3.624 26.796 11.418 1.00 35.23 412 ASP A O 1
ATOM 3043 N N . GLY A 1 433 ? -4.242 27.958 13.219 1.00 34.00 413 GLY A N 1
ATOM 3044 C CA . GLY A 1 433 ? -5.143 26.907 13.679 1.00 32.36 413 GLY A CA 1
ATOM 3045 C C . GLY A 1 433 ? -4.411 25.857 14.504 1.00 31.54 413 GLY A C 1
ATOM 3046 O O . GLY A 1 433 ? -5.038 25.003 15.092 1.00 32.22 413 GLY A O 1
ATOM 3047 N N . GLU A 1 434 ? -3.077 25.933 14.542 1.00 31.72 414 GLU A N 1
ATOM 3048 C CA . GLU A 1 434 ? -2.199 24.926 15.160 1.00 31.17 414 GLU A CA 1
ATOM 3049 C C . GLU A 1 434 ? -1.584 25.335 16.495 1.00 31.19 414 GLU A C 1
ATOM 3050 O O . GLU A 1 434 ? -1.290 24.489 17.323 1.00 32.54 414 GLU A O 1
ATOM 3056 N N . THR A 1 435 ? -1.328 26.622 16.678 1.00 31.79 415 THR A N 1
ATOM 3057 C CA . THR A 1 435 ? -0.714 27.136 17.914 1.00 31.23 415 THR A CA 1
ATOM 3058 C C . THR A 1 435 ? -1.859 27.383 18.866 1.00 30.38 415 THR A C 1
ATOM 3059 O O . THR A 1 435 ? -2.791 28.117 18.526 1.00 30.61 415 THR A O 1
ATOM 3063 N N . HIS A 1 436 ? -1.821 26.719 20.020 1.00 29.77 416 HIS A N 1
ATOM 3064 C CA . HIS A 1 436 ? -2.927 26.740 20.972 1.00 29.80 416 HIS A CA 1
ATOM 3065 C C . HIS A 1 436 ? -2.278 26.590 22.343 1.00 29.80 416 HIS A C 1
ATOM 3066 O O . HIS A 1 436 ? -1.818 25.512 22.700 1.00 28.80 416 HIS A O 1
ATOM 3073 N N . HIS A 1 437 ? -2.201 27.687 23.087 1.00 30.14 417 HIS A N 1
ATOM 3074 C CA . HIS A 1 437 ? -1.562 27.684 24.414 1.00 30.85 417 HIS A CA 1
ATOM 3075 C C . HIS A 1 437 ? -2.620 27.442 25.474 1.00 30.37 417 HIS A C 1
ATOM 3076 O O . HIS A 1 437 ? -3.171 28.392 26.033 1.00 31.02 417 HIS A O 1
ATOM 3083 N N . GLY A 1 438 ? -2.918 26.170 25.714 1.00 30.49 418 GLY A N 1
ATOM 3084 C CA . GLY A 1 438 ? -4.014 25.773 26.601 1.00 30.41 418 GLY A CA 1
ATOM 3085 C C . GLY A 1 438 ? -3.580 25.830 28.045 1.00 30.41 418 GLY A C 1
ATOM 3086 O O . GLY A 1 438 ? -4.382 25.918 28.979 1.00 30.97 418 GLY A O 1
ATOM 3088 N N . MET B 1 21 ? -10.578 1.159 10.387 1.00 38.77 1 MET B N 1
ATOM 3089 C CA . MET B 1 21 ? -11.372 2.133 11.189 1.00 38.81 1 MET B CA 1
ATOM 3090 C C . MET B 1 21 ? -10.498 2.901 12.193 1.00 37.55 1 MET B C 1
ATOM 3091 O O . MET B 1 21 ? -9.570 2.342 12.805 1.00 37.22 1 MET B O 1
ATOM 3096 N N . ARG B 1 22 ? -10.796 4.195 12.327 1.00 35.96 2 ARG B N 1
ATOM 3097 C CA . ARG B 1 22 ? -10.071 5.104 13.213 1.00 34.75 2 ARG B CA 1
ATOM 3098 C C . ARG B 1 22 ? -11.046 5.729 14.199 1.00 33.59 2 ARG B C 1
ATOM 3099 O O . ARG B 1 22 ? -12.007 6.378 13.792 1.00 34.00 2 ARG B O 1
ATOM 3107 N N . VAL B 1 23 ? -10.823 5.497 15.492 1.00 32.44 3 VAL B N 1
ATOM 3108 C CA . VAL B 1 23 ? -11.759 5.909 16.562 1.00 31.10 3 VAL B CA 1
ATOM 3109 C C . VAL B 1 23 ? -11.094 6.943 17.455 1.00 31.77 3 VAL B C 1
ATOM 3110 O O . VAL B 1 23 ? -9.937 6.762 17.889 1.00 32.12 3 VAL B O 1
ATOM 3114 N N . ALA B 1 24 ? -11.789 8.051 17.693 1.00 31.94 4 ALA B N 1
ATOM 3115 C CA . ALA B 1 24 ? -11.359 8.985 18.726 1.00 32.28 4 ALA B CA 1
ATOM 3116 C C . ALA B 1 24 ? -12.187 8.724 19.978 1.00 32.03 4 ALA B C 1
ATOM 3117 O O . ALA B 1 24 ? -13.411 8.875 19.985 1.00 31.58 4 ALA B O 1
ATOM 3119 N N . MET B 1 25 ? -11.525 8.295 21.048 1.00 32.68 5 MET B N 1
ATOM 3120 C CA . MET B 1 25 ? -12.231 8.164 22.308 1.00 32.05 5 MET B CA 1
ATOM 3121 C C . MET B 1 25 ? -11.913 9.420 23.077 1.00 32.01 5 MET B C 1
ATOM 3122 O O . MET B 1 25 ? -10.769 9.926 23.017 1.00 32.44 5 MET B O 1
ATOM 3127 N N . ILE B 1 26 ? -12.896 9.900 23.830 1.00 31.31 6 ILE B N 1
ATOM 3128 C CA . ILE B 1 26 ? -12.727 11.109 24.616 1.00 31.15 6 ILE B CA 1
ATOM 3129 C C . ILE B 1 26 ? -13.010 10.837 26.087 1.00 32.05 6 ILE B C 1
ATOM 3130 O O . ILE B 1 26 ? -14.099 10.367 26.448 1.00 31.77 6 ILE B O 1
ATOM 3135 N N . SER B 1 27 ? -11.995 11.114 26.913 1.00 32.82 7 SER B N 1
ATOM 3136 C CA . SER B 1 27 ? -12.033 10.923 28.366 1.00 33.21 7 SER B CA 1
ATOM 3137 C C . SER B 1 27 ? -11.379 12.182 29.006 1.00 33.32 7 SER B C 1
ATOM 3138 O O . SER B 1 27 ? -10.347 12.105 29.667 1.00 34.40 7 SER B O 1
ATOM 3141 N N . MET B 1 28 ? -11.989 13.337 28.788 1.00 33.72 8 MET B N 1
ATOM 3142 C CA . MET B 1 28 ? -11.456 14.619 29.245 1.00 34.05 8 MET B CA 1
ATOM 3143 C C . MET B 1 28 ? -10.978 14.657 30.723 1.00 35.23 8 MET B C 1
ATOM 3144 O O . MET B 1 28 ? -9.850 15.057 31.001 1.00 35.29 8 MET B O 1
ATOM 3149 N N . HIS B 1 29 ? -11.841 14.250 31.650 1.00 36.08 9 HIS B N 1
ATOM 3150 C CA . HIS B 1 29 ? -11.629 14.545 33.067 1.00 36.71 9 HIS B CA 1
ATOM 3151 C C . HIS B 1 29 ? -10.743 13.518 33.802 1.00 37.19 9 HIS B C 1
ATOM 3152 O O . HIS B 1 29 ? -10.353 13.717 34.968 1.00 37.12 9 HIS B O 1
ATOM 3159 N N . THR B 1 30 ? -10.433 12.422 33.122 1.00 36.89 10 THR B N 1
ATOM 3160 C CA . THR B 1 30 ? -9.702 11.334 33.753 1.00 36.44 10 THR B CA 1
ATOM 3161 C C . THR B 1 30 ? -8.871 10.572 32.731 1.00 35.99 10 THR B C 1
ATOM 3162 O O . THR B 1 30 ? -9.360 10.166 31.667 1.00 35.17 10 THR B O 1
ATOM 3166 N N . SER B 1 31 ? -7.608 10.384 33.072 1.00 35.25 11 SER B N 1
ATOM 3167 C CA . SER B 1 31 ? -6.701 9.667 32.220 1.00 36.14 11 SER B CA 1
ATOM 3168 C C . SER B 1 31 ? -6.847 8.161 32.394 1.00 36.99 11 SER B C 1
ATOM 3169 O O . SER B 1 31 ? -6.848 7.672 33.516 1.00 36.73 11 SER B O 1
ATOM 3172 N N . PRO B 1 32 ? -6.955 7.424 31.267 1.00 38.31 12 PRO B N 1
ATOM 3173 C CA . PRO B 1 32 ? -7.053 5.957 31.246 1.00 39.81 12 PRO B CA 1
ATOM 3174 C C . PRO B 1 32 ? -5.717 5.336 31.641 1.00 41.79 12 PRO B C 1
ATOM 3175 O O . PRO B 1 32 ? -5.634 4.127 31.832 1.00 41.81 12 PRO B O 1
ATOM 3179 N N . LEU B 1 33 ? -4.700 6.195 31.798 1.00 44.22 13 LEU B N 1
ATOM 3180 C CA . LEU B 1 33 ? -3.347 5.803 32.170 1.00 46.40 13 LEU B CA 1
ATOM 3181 C C . LEU B 1 33 ? -3.060 5.692 33.672 1.00 48.37 13 LEU B C 1
ATOM 3182 O O . LEU B 1 33 ? -1.967 5.264 34.057 1.00 48.71 13 LEU B O 1
ATOM 3187 N N . GLN B 1 34 ? -3.995 6.077 34.536 1.00 50.74 14 GLN B N 1
ATOM 3188 C CA . GLN B 1 34 ? -3.792 5.799 35.978 1.00 53.29 14 GLN B CA 1
ATOM 3189 C C . GLN B 1 34 ? -4.295 4.428 36.394 1.00 53.49 14 GLN B C 1
ATOM 3190 O O . GLN B 1 34 ? -5.164 3.867 35.739 1.00 53.36 14 GLN B O 1
ATOM 3196 N N . GLN B 1 35 ? -3.719 3.888 37.473 1.00 55.24 15 GLN B N 1
ATOM 3197 C CA . GLN B 1 35 ? -4.097 2.565 38.012 1.00 56.41 15 GLN B CA 1
ATOM 3198 C C . GLN B 1 35 ? -5.447 2.609 38.723 1.00 56.36 15 GLN B C 1
ATOM 3199 O O . GLN B 1 35 ? -6.130 1.588 38.857 1.00 57.03 15 GLN B O 1
ATOM 3205 N N . GLY B 1 43 ? -13.663 2.721 37.859 1.00 38.51 23 GLY B N 1
ATOM 3206 C CA . GLY B 1 43 ? -14.361 1.839 36.923 1.00 38.06 23 GLY B CA 1
ATOM 3207 C C . GLY B 1 43 ? -14.285 2.323 35.479 1.00 37.40 23 GLY B C 1
ATOM 3208 O O . GLY B 1 43 ? -14.055 1.548 34.558 1.00 36.31 23 GLY B O 1
ATOM 3209 N N . MET B 1 44 ? -14.495 3.613 35.277 1.00 37.71 24 MET B N 1
ATOM 3210 C CA . MET B 1 44 ? -14.542 4.169 33.921 1.00 39.56 24 MET B CA 1
ATOM 3211 C C . MET B 1 44 ? -13.155 4.124 33.240 1.00 37.27 24 MET B C 1
ATOM 3212 O O . MET B 1 44 ? -13.039 3.742 32.074 1.00 35.89 24 MET B O 1
ATOM 3217 N N . ASN B 1 45 ? -12.106 4.437 34.008 1.00 37.18 25 ASN B N 1
ATOM 3218 C CA . ASN B 1 45 ? -10.717 4.313 33.530 1.00 36.89 25 ASN B CA 1
ATOM 3219 C C . ASN B 1 45 ? -10.419 2.928 32.924 1.00 35.27 25 ASN B C 1
ATOM 3220 O O . ASN B 1 45 ? -9.892 2.846 31.822 1.00 34.08 25 ASN B O 1
ATOM 3225 N N . VAL B 1 46 ? -10.743 1.846 33.642 1.00 34.81 26 VAL B N 1
ATOM 3226 C CA . VAL B 1 46 ? -10.414 0.495 33.134 1.00 34.32 26 VAL B CA 1
ATOM 3227 C C . VAL B 1 46 ? -11.298 0.066 31.964 1.00 33.31 26 VAL B C 1
ATOM 3228 O O . VAL B 1 46 ? -10.837 -0.629 31.058 1.00 33.73 26 VAL B O 1
ATOM 3232 N N . TYR B 1 47 ? -12.556 0.499 31.972 1.00 32.71 27 TYR B N 1
ATOM 3233 C CA . TYR B 1 47 ? -13.442 0.333 30.836 1.00 32.40 27 TYR B CA 1
ATOM 3234 C C . TYR B 1 47 ? -12.842 0.931 29.568 1.00 32.31 27 TYR B C 1
ATOM 3235 O O . TYR B 1 47 ? -12.836 0.292 28.498 1.00 31.56 27 TYR B O 1
ATOM 3244 N N . ILE B 1 48 ? -12.367 2.170 29.681 1.00 31.95 28 ILE B N 1
ATOM 3245 C CA . ILE B 1 48 ? -11.906 2.908 28.508 1.00 31.65 28 ILE B CA 1
ATOM 3246 C C . ILE B 1 48 ? -10.624 2.255 27.997 1.00 31.73 28 ILE B C 1
ATOM 3247 O O . ILE B 1 48 ? -10.507 1.989 26.815 1.00 31.45 28 ILE B O 1
ATOM 3252 N N . LEU B 1 49 ? -9.684 1.975 28.904 1.00 32.43 29 LEU B N 1
ATOM 3253 C CA . LEU B 1 49 ? -8.392 1.363 28.538 1.00 32.73 29 LEU B CA 1
ATOM 3254 C C . LEU B 1 49 ? -8.555 -0.045 27.957 1.00 31.81 29 LEU B C 1
ATOM 3255 O O . LEU B 1 49 ? -7.904 -0.375 26.965 1.00 30.75 29 LEU B O 1
ATOM 3260 N N . SER B 1 50 ? -9.382 -0.868 28.616 1.00 32.21 30 SER B N 1
ATOM 3261 C CA . SER B 1 50 ? -9.623 -2.250 28.185 1.00 31.64 30 SER B CA 1
ATOM 3262 C C . SER B 1 50 ? -10.300 -2.346 26.838 1.00 31.60 30 SER B C 1
ATOM 3263 O O . SER B 1 50 ? -9.870 -3.128 25.991 1.00 32.14 30 SER B O 1
ATOM 3266 N N . THR B 1 51 ? -11.381 -1.595 26.643 1.00 31.55 31 THR B N 1
ATOM 3267 C CA . THR B 1 51 ? -12.075 -1.628 25.354 1.00 30.97 31 THR B CA 1
ATOM 3268 C C . THR B 1 51 ? -11.126 -1.132 24.266 1.00 31.32 31 THR B C 1
ATOM 3269 O O . THR B 1 51 ? -10.992 -1.785 23.224 1.00 31.23 31 THR B O 1
ATOM 3273 N N . ALA B 1 52 ? -10.450 -0.004 24.513 1.00 30.27 32 ALA B N 1
ATOM 3274 C CA . ALA B 1 52 ? -9.541 0.567 23.500 1.00 30.88 32 ALA B CA 1
ATOM 3275 C C . ALA B 1 52 ? -8.405 -0.393 23.165 1.00 30.58 32 ALA B C 1
ATOM 3276 O O . ALA B 1 52 ? -8.033 -0.538 22.008 1.00 31.35 32 ALA B O 1
ATOM 3278 N N . THR B 1 53 ? -7.816 -1.008 24.192 1.00 30.36 33 THR B N 1
ATOM 3279 C CA . THR B 1 53 ? -6.756 -2.033 24.004 1.00 30.86 33 THR B CA 1
ATOM 3280 C C . THR B 1 53 ? -7.235 -3.220 23.143 1.00 30.78 33 THR B C 1
ATOM 3281 O O . THR B 1 53 ? -6.520 -3.697 22.259 1.00 30.31 33 THR B O 1
ATOM 3285 N N . GLU B 1 54 ? -8.459 -3.656 23.395 1.00 30.51 34 GLU B N 1
ATOM 3286 C CA . GLU B 1 54 ? -9.021 -4.783 22.667 1.00 31.81 34 GLU B CA 1
ATOM 3287 C C . GLU B 1 54 ? -9.402 -4.445 21.231 1.00 31.44 34 GLU B C 1
ATOM 3288 O O . GLU B 1 54 ? -9.180 -5.250 20.348 1.00 31.03 34 GLU B O 1
ATOM 3294 N N . LEU B 1 55 ? -9.983 -3.261 21.015 1.00 32.16 35 LEU B N 1
ATOM 3295 C CA . LEU B 1 55 ? -10.247 -2.736 19.667 1.00 33.08 35 LEU B CA 1
ATOM 3296 C C . LEU B 1 55 ? -8.964 -2.679 18.843 1.00 33.46 35 LEU B C 1
ATOM 3297 O O . LEU B 1 55 ? -8.960 -3.092 17.695 1.00 33.26 35 LEU B O 1
ATOM 3302 N N . ALA B 1 56 ? -7.887 -2.193 19.460 1.00 33.24 36 ALA B N 1
ATOM 3303 C CA . ALA B 1 56 ? -6.590 -2.033 18.795 1.00 34.73 36 ALA B CA 1
ATOM 3304 C C . ALA B 1 56 ? -5.999 -3.394 18.387 1.00 35.36 36 ALA B C 1
ATOM 3305 O O . ALA B 1 56 ? -5.394 -3.514 17.333 1.00 35.82 36 ALA B O 1
ATOM 3307 N N . LYS B 1 57 ? -6.193 -4.410 19.232 1.00 36.61 37 LYS B N 1
ATOM 3308 C CA . LYS B 1 57 ? -5.826 -5.808 18.917 1.00 37.43 37 LYS B CA 1
ATOM 3309 C C . LYS B 1 57 ? -6.496 -6.308 17.653 1.00 37.84 37 LYS B C 1
ATOM 3310 O O . LYS B 1 57 ? -5.875 -7.060 16.887 1.00 37.40 37 LYS B O 1
ATOM 3316 N N . GLN B 1 58 ? -7.754 -5.881 17.456 1.00 38.41 38 GLN B N 1
ATOM 3317 C CA . GLN B 1 58 ? -8.544 -6.143 16.251 1.00 39.68 38 GLN B CA 1
ATOM 3318 C C . GLN B 1 58 ? -8.136 -5.320 15.019 1.00 39.25 38 GLN B C 1
ATOM 3319 O O . GLN B 1 58 ? -8.746 -5.456 13.957 1.00 39.62 38 GLN B O 1
ATOM 3325 N N . GLY B 1 59 ? -7.151 -4.442 15.163 1.00 39.32 39 GLY B N 1
ATOM 3326 C CA . GLY B 1 59 ? -6.710 -3.603 14.053 1.00 38.44 39 GLY B CA 1
ATOM 3327 C C . GLY B 1 59 ? -7.471 -2.297 13.863 1.00 37.92 39 GLY B C 1
ATOM 3328 O O . GLY B 1 59 ? -7.294 -1.627 12.854 1.00 37.86 39 GLY B O 1
ATOM 3329 N N . ILE B 1 60 ? -8.322 -1.931 14.822 1.00 37.07 40 ILE B N 1
ATOM 3330 C CA . ILE B 1 60 ? -8.946 -0.597 14.839 1.00 35.82 40 ILE B CA 1
ATOM 3331 C C . ILE B 1 60 ? -7.969 0.389 15.516 1.00 36.30 40 ILE B C 1
ATOM 3332 O O . ILE B 1 60 ? -7.400 0.083 16.583 1.00 36.17 40 ILE B O 1
ATOM 3337 N N . GLU B 1 61 ? -7.732 1.546 14.887 1.00 36.06 41 GLU B N 1
ATOM 3338 C CA . GLU B 1 61 ? -6.853 2.547 15.485 1.00 36.33 41 GLU B CA 1
ATOM 3339 C C . GLU B 1 61 ? -7.642 3.379 16.474 1.00 35.26 41 GLU B C 1
ATOM 3340 O O . GLU B 1 61 ? -8.680 3.956 16.133 1.00 35.47 41 GLU B O 1
ATOM 3346 N N . VAL B 1 62 ? -7.163 3.430 17.710 1.00 33.45 42 VAL B N 1
ATOM 3347 C CA . VAL B 1 62 ? -7.841 4.205 18.747 1.00 32.33 42 VAL B CA 1
ATOM 3348 C C . VAL B 1 62 ? -6.872 5.252 19.315 1.00 31.70 42 VAL B C 1
ATOM 3349 O O . VAL B 1 62 ? -5.769 4.916 19.739 1.00 31.79 42 VAL B O 1
ATOM 3353 N N . ASP B 1 63 ? -7.287 6.518 19.287 1.00 30.65 43 ASP B N 1
ATOM 3354 C CA . ASP B 1 63 ? -6.661 7.557 20.084 1.00 30.68 43 ASP B CA 1
ATOM 3355 C C . ASP B 1 63 ? -7.568 7.976 21.239 1.00 29.89 43 ASP B C 1
ATOM 3356 O O . ASP B 1 63 ? -8.703 8.364 21.019 1.00 30.44 43 ASP B O 1
ATOM 3361 N N . ILE B 1 64 ? -7.057 7.888 22.457 1.00 29.95 44 ILE B N 1
ATOM 3362 C CA . ILE B 1 64 ? -7.789 8.346 23.654 1.00 30.45 44 ILE B CA 1
ATOM 3363 C C . ILE B 1 64 ? -7.315 9.752 24.053 1.00 30.54 44 ILE B C 1
ATOM 3364 O O . ILE B 1 64 ? -6.158 9.944 24.367 1.00 31.22 44 ILE B O 1
ATOM 3369 N N . TYR B 1 65 ? -8.235 10.707 24.035 1.00 30.57 45 TYR B N 1
ATOM 3370 C CA . TYR B 1 65 ? -7.928 12.100 24.311 1.00 31.68 45 TYR B CA 1
ATOM 3371 C C . TYR B 1 65 ? -8.277 12.401 25.764 1.00 31.61 45 TYR B C 1
ATOM 3372 O O . TYR B 1 65 ? -9.361 12.074 26.221 1.00 31.10 45 TYR B O 1
ATOM 3381 N N . THR B 1 66 ? -7.330 13.000 26.484 1.00 30.90 46 THR B N 1
ATOM 3382 C CA . THR B 1 66 ? -7.575 13.310 27.867 1.00 30.45 46 THR B CA 1
ATOM 3383 C C . THR B 1 66 ? -6.918 14.645 28.164 1.00 31.03 46 THR B C 1
ATOM 3384 O O . THR B 1 66 ? -6.021 15.067 27.440 1.00 31.77 46 THR B O 1
ATOM 3388 N N . ARG B 1 67 ? -7.358 15.326 29.211 1.00 31.48 47 ARG B N 1
ATOM 3389 C CA . ARG B 1 67 ? -6.675 16.545 29.633 1.00 32.00 47 ARG B CA 1
ATOM 3390 C C . ARG B 1 67 ? -5.262 16.197 30.148 1.00 32.68 47 ARG B C 1
ATOM 3391 O O . ARG B 1 67 ? -5.082 15.195 30.864 1.00 32.64 47 ARG B O 1
ATOM 3399 N N . ALA B 1 68 ? -4.266 17.020 29.800 1.00 32.55 48 ALA B N 1
ATOM 3400 C CA . ALA B 1 68 ? -2.875 16.791 30.239 1.00 33.14 48 ALA B CA 1
ATOM 3401 C C . ALA B 1 68 ? -2.732 17.101 31.723 1.00 33.61 48 ALA B C 1
ATOM 3402 O O . ALA B 1 68 ? -3.140 18.172 32.176 1.00 33.39 48 ALA B O 1
ATOM 3404 N N . THR B 1 69 ? -2.143 16.163 32.468 1.00 34.21 49 THR B N 1
ATOM 3405 C CA . THR B 1 69 ? -1.993 16.320 33.915 1.00 35.30 49 THR B CA 1
ATOM 3406 C C . THR B 1 69 ? -0.589 15.955 34.400 1.00 35.87 49 THR B C 1
ATOM 3407 O O . THR B 1 69 ? -0.258 16.221 35.533 1.00 34.68 49 THR B O 1
ATOM 3411 N N . ARG B 1 70 ? 0.211 15.333 33.537 1.00 37.45 50 ARG B N 1
ATOM 3412 C CA . ARG B 1 70 ? 1.531 14.807 33.922 1.00 39.24 50 ARG B CA 1
ATOM 3413 C C . ARG B 1 70 ? 2.622 15.221 32.909 1.00 39.31 50 ARG B C 1
ATOM 3414 O O . ARG B 1 70 ? 2.808 14.560 31.883 1.00 39.07 50 ARG B O 1
ATOM 3422 N N . PRO B 1 71 ? 3.349 16.312 33.205 1.00 40.12 51 PRO B N 1
ATOM 3423 C CA . PRO B 1 71 ? 4.370 16.856 32.305 1.00 40.61 51 PRO B CA 1
ATOM 3424 C C . PRO B 1 71 ? 5.234 15.770 31.637 1.00 40.63 51 PRO B C 1
ATOM 3425 O O . PRO B 1 71 ? 5.465 15.820 30.423 1.00 40.78 51 PRO B O 1
ATOM 3429 N N . SER B 1 72 ? 5.682 14.809 32.444 1.00 40.23 52 SER B N 1
ATOM 3430 C CA . SER B 1 72 ? 6.545 13.702 32.015 1.00 40.13 52 SER B CA 1
ATOM 3431 C C . SER B 1 72 ? 5.961 12.755 30.949 1.00 39.70 52 SER B C 1
ATOM 3432 O O . SER B 1 72 ? 6.708 12.025 30.296 1.00 39.84 52 SER B O 1
ATOM 3435 N N . GLN B 1 73 ? 4.648 12.757 30.758 1.00 39.20 53 GLN B N 1
ATOM 3436 C CA . GLN B 1 73 ? 4.068 11.849 29.765 1.00 39.24 53 GLN B CA 1
ATOM 3437 C C . GLN B 1 73 ? 4.310 12.330 28.342 1.00 39.00 53 GLN B C 1
ATOM 3438 O O . GLN B 1 73 ? 4.284 11.511 27.407 1.00 39.96 53 GLN B O 1
ATOM 3444 N N . GLY B 1 74 ? 4.554 13.635 28.196 1.00 37.27 54 GLY B N 1
ATOM 3445 C CA . GLY B 1 74 ? 4.546 14.301 26.895 1.00 36.95 54 GLY B CA 1
ATOM 3446 C C . GLY B 1 74 ? 3.136 14.438 26.313 1.00 36.43 54 GLY B C 1
ATOM 3447 O O . GLY B 1 74 ? 2.123 14.299 27.025 1.00 37.05 54 GLY B O 1
ATOM 3448 N N . GLU B 1 75 ? 3.061 14.726 25.018 1.00 36.17 55 GLU B N 1
ATOM 3449 C CA . GLU B 1 75 ? 1.767 14.874 24.335 1.00 35.49 55 GLU B CA 1
ATOM 3450 C C . GLU B 1 75 ? 1.167 13.531 23.886 1.00 34.79 55 GLU B C 1
ATOM 3451 O O . GLU B 1 75 ? -0.055 13.298 23.992 1.00 34.82 55 GLU B O 1
ATOM 3457 N N . ILE B 1 76 ? 2.019 12.661 23.352 1.00 33.65 56 ILE B N 1
ATOM 3458 C CA . ILE B 1 76 ? 1.547 11.413 22.772 1.00 33.73 56 ILE B CA 1
ATOM 3459 C C . ILE B 1 76 ? 2.174 10.254 23.538 1.00 34.62 56 ILE B C 1
ATOM 3460 O O . ILE B 1 76 ? 3.394 10.175 23.626 1.00 33.96 56 ILE B O 1
ATOM 3465 N N . VAL B 1 77 ? 1.315 9.384 24.082 1.00 34.64 57 VAL B N 1
ATOM 3466 C CA . VAL B 1 77 ? 1.737 8.146 24.742 1.00 34.87 57 VAL B CA 1
ATOM 3467 C C . VAL B 1 77 ? 1.304 6.991 23.849 1.00 34.57 57 VAL B C 1
ATOM 3468 O O . VAL B 1 77 ? 0.099 6.723 23.696 1.00 33.90 57 VAL B O 1
ATOM 3472 N N . ARG B 1 78 ? 2.286 6.335 23.242 1.00 34.95 58 ARG B N 1
ATOM 3473 C CA . ARG B 1 78 ? 2.067 5.118 22.464 1.00 36.85 58 ARG B CA 1
ATOM 3474 C C . ARG B 1 78 ? 1.966 3.908 23.405 1.00 36.76 58 ARG B C 1
ATOM 3475 O O . ARG B 1 78 ? 2.988 3.433 23.922 1.00 37.52 58 ARG B O 1
ATOM 3483 N N . VAL B 1 79 ? 0.732 3.432 23.613 1.00 36.44 59 VAL B N 1
ATOM 3484 C CA . VAL B 1 79 ? 0.412 2.365 24.603 1.00 37.14 59 VAL B CA 1
ATOM 3485 C C . VAL B 1 79 ? 0.653 0.979 24.030 1.00 36.78 59 VAL B C 1
ATOM 3486 O O . VAL B 1 79 ? 1.313 0.157 24.653 1.00 36.86 59 VAL B O 1
ATOM 3490 N N . ALA B 1 80 ? 0.106 0.734 22.844 1.00 36.36 60 ALA B N 1
ATOM 3491 C CA . ALA B 1 80 ? 0.271 -0.532 22.140 1.00 35.91 60 ALA B CA 1
ATOM 3492 C C . ALA B 1 80 ? 0.158 -0.227 20.656 1.00 36.03 60 ALA B C 1
ATOM 3493 O O . ALA B 1 80 ? -0.141 0.923 20.279 1.00 34.76 60 ALA B O 1
ATOM 3495 N N . GLU B 1 81 ? 0.408 -1.223 19.804 1.00 36.36 61 GLU B N 1
ATOM 3496 C CA . GLU B 1 81 ? 0.084 -1.067 18.376 1.00 37.86 61 GLU B CA 1
ATOM 3497 C C . GLU B 1 81 ? -1.369 -0.573 18.241 1.00 36.42 61 GLU B C 1
ATOM 3498 O O . GLU B 1 81 ? -2.262 -1.132 18.877 1.00 37.04 61 GLU B O 1
ATOM 3504 N N . ASN B 1 82 ? -1.577 0.485 17.451 1.00 35.74 62 ASN B N 1
ATOM 3505 C CA . ASN B 1 82 ? -2.916 1.030 17.118 1.00 35.52 62 ASN B CA 1
ATOM 3506 C C . ASN B 1 82 ? -3.592 1.828 18.235 1.00 34.89 62 ASN B C 1
ATOM 3507 O O . ASN B 1 82 ? -4.730 2.266 18.085 1.00 34.75 62 ASN B O 1
ATOM 3512 N N . LEU B 1 83 ? -2.891 2.008 19.349 1.00 33.23 63 LEU B N 1
ATOM 3513 C CA . LEU B 1 83 ? -3.470 2.618 20.530 1.00 32.42 63 LEU B CA 1
ATOM 3514 C C . LEU B 1 83 ? -2.599 3.731 21.094 1.00 31.81 63 LEU B C 1
ATOM 3515 O O . LEU B 1 83 ? -1.461 3.484 21.524 1.00 31.42 63 LEU B O 1
ATOM 3520 N N . ARG B 1 84 ? -3.144 4.946 21.123 1.00 31.35 64 ARG B N 1
ATOM 3521 C CA . ARG B 1 84 ? -2.447 6.074 21.730 1.00 30.53 64 ARG B CA 1
ATOM 3522 C C . ARG B 1 84 ? -3.315 6.827 22.741 1.00 30.50 64 ARG B C 1
ATOM 3523 O O . ARG B 1 84 ? -4.552 6.807 22.684 1.00 31.22 64 ARG B O 1
ATOM 3531 N N . VAL B 1 85 ? -2.657 7.449 23.704 1.00 29.90 65 VAL B N 1
ATOM 3532 C CA . VAL B 1 85 ? -3.297 8.428 24.569 1.00 29.53 65 VAL B CA 1
ATOM 3533 C C . VAL B 1 85 ? -2.729 9.802 24.201 1.00 29.66 65 VAL B C 1
ATOM 3534 O O . VAL B 1 85 ? -1.503 9.997 24.108 1.00 28.35 65 VAL B O 1
ATOM 3538 N N . ILE B 1 86 ? -3.632 10.741 23.962 1.00 30.05 66 ILE B N 1
ATOM 3539 C CA . ILE B 1 86 ? -3.242 12.079 23.561 1.00 30.73 66 ILE B CA 1
ATOM 3540 C C . ILE B 1 86 ? -3.544 13.004 24.737 1.00 31.43 66 ILE B C 1
ATOM 3541 O O . ILE B 1 86 ? -4.682 13.074 25.191 1.00 31.53 66 ILE B O 1
ATOM 3546 N N . ASN B 1 87 ? -2.509 13.679 25.239 1.00 31.24 67 ASN B N 1
ATOM 3547 C CA . ASN B 1 87 ? -2.669 14.562 26.381 1.00 31.87 67 ASN B CA 1
ATOM 3548 C C . ASN B 1 87 ? -2.787 16.014 25.885 1.00 31.83 67 ASN B C 1
ATOM 3549 O O . ASN B 1 87 ? -1.834 16.542 25.328 1.00 32.30 67 ASN B O 1
ATOM 3554 N N . ILE B 1 88 ? -3.971 16.618 26.052 1.00 31.66 68 ILE B N 1
ATOM 3555 C CA . ILE B 1 88 ? -4.267 17.982 25.599 1.00 31.49 68 ILE B CA 1
ATOM 3556 C C . ILE B 1 88 ? -4.106 18.972 26.771 1.00 31.56 68 ILE B C 1
ATOM 3557 O O . ILE B 1 88 ? -4.730 18.791 27.825 1.00 32.04 68 ILE B O 1
ATOM 3562 N N . ALA B 1 89 ? -3.263 19.990 26.595 1.00 30.52 69 ALA B N 1
ATOM 3563 C CA . ALA B 1 89 ? -3.135 21.082 27.557 1.00 30.34 69 ALA B CA 1
ATOM 3564 C C . ALA B 1 89 ? -4.373 21.990 27.500 1.00 29.91 69 ALA B C 1
ATOM 3565 O O . ALA B 1 89 ? -4.697 22.570 26.472 1.00 28.63 69 ALA B O 1
ATOM 3567 N N . ALA B 1 90 ? -5.096 22.052 28.617 1.00 29.91 70 ALA B N 1
ATOM 3568 C CA . ALA B 1 90 ? -6.249 22.920 28.747 1.00 29.78 70 ALA B CA 1
ATOM 3569 C C . ALA B 1 90 ? -6.379 23.170 30.245 1.00 29.76 70 ALA B C 1
ATOM 3570 O O . ALA B 1 90 ? -6.994 22.397 30.953 1.00 29.25 70 ALA B O 1
ATOM 3572 N N . GLY B 1 91 ? -5.769 24.250 30.725 1.00 29.70 71 GLY B N 1
ATOM 3573 C CA . GLY B 1 91 ? -5.754 24.560 32.141 1.00 30.38 71 GLY B CA 1
ATOM 3574 C C . GLY B 1 91 ? -4.512 23.956 32.774 1.00 31.34 71 GLY B C 1
ATOM 3575 O O . GLY B 1 91 ? -3.755 23.243 32.104 1.00 31.79 71 GLY B O 1
ATOM 3576 N N . PRO B 1 92 ? -4.275 24.234 34.068 1.00 31.76 72 PRO B N 1
ATOM 3577 C CA . PRO B 1 92 ? -3.000 23.775 34.678 1.00 31.85 72 PRO B CA 1
ATOM 3578 C C . PRO B 1 92 ? -2.999 22.235 34.843 1.00 31.90 72 PRO B C 1
ATOM 3579 O O . PRO B 1 92 ? -4.067 21.634 34.904 1.00 30.92 72 PRO B O 1
ATOM 3583 N N . TYR B 1 93 ? -1.815 21.626 34.893 1.00 33.08 73 TYR B N 1
ATOM 3584 C CA . TYR B 1 93 ? -1.669 20.188 35.106 1.00 35.87 73 TYR B CA 1
ATOM 3585 C C . TYR B 1 93 ? -2.354 19.722 36.402 1.00 37.02 73 TYR B C 1
ATOM 3586 O O . TYR B 1 93 ? -2.887 18.608 36.464 1.00 36.50 73 TYR B O 1
ATOM 3595 N N . GLU B 1 94 ? -2.334 20.587 37.418 1.00 37.89 74 GLU B N 1
ATOM 3596 C CA . GLU B 1 94 ? -2.942 20.293 38.706 1.00 39.30 74 GLU B CA 1
ATOM 3597 C C . GLU B 1 94 ? -3.687 21.489 39.255 1.00 38.72 74 GLU B C 1
ATOM 3598 O O . GLU B 1 94 ? -3.447 22.615 38.852 1.00 38.69 74 GLU B O 1
ATOM 3604 N N . GLY B 1 95 ? -4.606 21.234 40.172 1.00 38.72 75 GLY B N 1
ATOM 3605 C CA . GLY B 1 95 ? -5.269 22.313 40.890 1.00 38.99 75 GLY B CA 1
ATOM 3606 C C . GLY B 1 95 ? -6.592 22.710 40.272 1.00 38.70 75 GLY B C 1
ATOM 3607 O O . GLY B 1 95 ? -7.254 23.600 40.784 1.00 38.80 75 GLY B O 1
ATOM 3608 N N . LEU B 1 96 ? -6.969 22.047 39.177 1.00 38.26 76 LEU B N 1
ATOM 3609 C CA . LEU B 1 96 ? -8.284 22.197 38.593 1.00 38.20 76 LEU B CA 1
ATOM 3610 C C . LEU B 1 96 ? -9.128 20.949 38.879 1.00 38.50 76 LEU B C 1
ATOM 3611 O O . LEU B 1 96 ? -8.899 19.866 38.324 1.00 37.60 76 LEU B O 1
ATOM 3616 N N . SER B 1 97 ? -10.123 21.132 39.739 1.00 39.32 77 SER B N 1
ATOM 3617 C CA . SER B 1 97 ? -10.954 20.050 40.244 1.00 40.13 77 SER B CA 1
ATOM 3618 C C . SER B 1 97 ? -11.995 19.667 39.211 1.00 40.05 77 SER B C 1
ATOM 3619 O O . SER B 1 97 ? -12.248 20.447 38.282 1.00 40.11 77 SER B O 1
ATOM 3622 N N . LYS B 1 98 ? -12.618 18.490 39.380 1.00 39.58 78 LYS B N 1
ATOM 3623 C CA . LYS B 1 98 ? -13.637 17.995 38.449 1.00 39.58 78 LYS B CA 1
ATOM 3624 C C . LYS B 1 98 ? -14.818 18.970 38.279 1.00 38.57 78 LYS B C 1
ATOM 3625 O O . LYS B 1 98 ? -15.318 19.142 37.174 1.00 39.31 78 LYS B O 1
ATOM 3631 N N . GLU B 1 99 ? -15.240 19.605 39.370 1.00 37.94 79 GLU B N 1
ATOM 3632 C CA . GLU B 1 99 ? -16.322 20.608 39.376 1.00 37.48 79 GLU B CA 1
ATOM 3633 C C . GLU B 1 99 ? -16.045 21.897 38.560 1.00 36.35 79 GLU B C 1
ATOM 3634 O O . GLU B 1 99 ? -16.988 22.570 38.131 1.00 35.69 79 GLU B O 1
ATOM 3640 N N . GLU B 1 100 ? -14.765 22.233 38.387 1.00 34.97 80 GLU B N 1
ATOM 3641 C CA . GLU B 1 100 ? -14.331 23.393 37.597 1.00 34.78 80 GLU B CA 1
ATOM 3642 C C . GLU B 1 100 ? -13.971 23.068 36.142 1.00 33.71 80 GLU B C 1
ATOM 3643 O O . GLU B 1 100 ? -13.749 23.979 35.338 1.00 34.15 80 GLU B O 1
ATOM 3649 N N . LEU B 1 101 ? -13.919 21.781 35.810 1.00 32.66 81 LEU B N 1
ATOM 3650 C CA . LEU B 1 101 ? -13.633 21.321 34.434 1.00 32.81 81 LEU B CA 1
ATOM 3651 C C . LEU B 1 101 ? -14.572 21.799 33.321 1.00 31.81 81 LEU B C 1
ATOM 3652 O O . LEU B 1 101 ? -14.151 21.792 32.184 1.00 32.75 81 LEU B O 1
ATOM 3657 N N . PRO B 1 102 ? -15.858 22.125 33.620 1.00 30.96 82 PRO B N 1
ATOM 3658 C CA . PRO B 1 102 ? -16.656 22.722 32.550 1.00 29.31 82 PRO B CA 1
ATOM 3659 C C . PRO B 1 102 ? -16.076 23.998 31.943 1.00 28.46 82 PRO B C 1
ATOM 3660 O O . PRO B 1 102 ? -16.289 24.259 30.758 1.00 27.38 82 PRO B O 1
ATOM 3664 N N . THR B 1 103 ? -15.328 24.775 32.737 1.00 28.09 83 THR B N 1
ATOM 3665 C CA . THR B 1 103 ? -14.675 25.991 32.240 1.00 27.18 83 THR B CA 1
ATOM 3666 C C . THR B 1 103 ? -13.676 25.701 31.096 1.00 26.72 83 THR B C 1
ATOM 3667 O O . THR B 1 103 ? -13.360 26.595 30.290 1.00 25.27 83 THR B O 1
ATOM 3671 N N . GLN B 1 104 ? -13.197 24.455 31.037 1.00 25.80 84 GLN B N 1
ATOM 3672 C CA . GLN B 1 104 ? -12.187 24.058 30.038 1.00 26.10 84 GLN B CA 1
ATOM 3673 C C . GLN B 1 104 ? -12.757 23.286 28.846 1.00 26.72 84 GLN B C 1
ATOM 3674 O O . GLN B 1 104 ? -11.991 22.809 28.006 1.00 27.68 84 GLN B O 1
ATOM 3680 N N . LEU B 1 105 ? -14.093 23.197 28.767 1.00 26.16 85 LEU B N 1
ATOM 3681 C CA . LEU B 1 105 ? -14.803 22.511 27.683 1.00 27.64 85 LEU B CA 1
ATOM 3682 C C . LEU B 1 105 ? -14.396 22.976 26.280 1.00 27.66 85 LEU B C 1
ATOM 3683 O O . LEU B 1 105 ? -14.076 22.136 25.410 1.00 28.28 85 LEU B O 1
ATOM 3688 N N . ALA B 1 106 ? -14.442 24.290 26.051 1.00 27.09 86 ALA B N 1
ATOM 3689 C CA . ALA B 1 106 ? -14.098 24.837 24.724 1.00 27.12 86 ALA B CA 1
ATOM 3690 C C . ALA B 1 106 ? -12.589 24.792 24.485 1.00 27.58 86 ALA B C 1
ATOM 3691 O O . ALA B 1 106 ? -12.133 24.493 23.363 1.00 27.58 86 ALA B O 1
ATOM 3693 N N . ALA B 1 107 ? -11.812 25.054 25.543 1.00 27.35 87 ALA B N 1
ATOM 3694 C CA . ALA B 1 107 ? -10.364 25.067 25.395 1.00 28.02 87 ALA B CA 1
ATOM 3695 C C . ALA B 1 107 ? -9.837 23.694 25.062 1.00 27.57 87 ALA B C 1
ATOM 3696 O O . ALA B 1 107 ? -8.988 23.548 24.174 1.00 28.59 87 ALA B O 1
ATOM 3698 N N . PHE B 1 108 ? -10.338 22.692 25.774 1.00 28.28 88 PHE B N 1
ATOM 3699 C CA . PHE B 1 108 ? -9.971 21.311 25.535 1.00 29.06 88 PHE B CA 1
ATOM 3700 C C . PHE B 1 108 ? -10.410 20.862 24.119 1.00 29.58 88 PHE B C 1
ATOM 3701 O O . PHE B 1 108 ? -9.692 20.155 23.421 1.00 29.99 88 PHE B O 1
ATOM 3709 N N . THR B 1 109 ? -11.601 21.267 23.712 1.00 29.65 89 THR B N 1
ATOM 3710 C CA . THR B 1 109 ? -12.089 20.996 22.347 1.00 29.94 89 THR B CA 1
ATOM 3711 C C . THR B 1 109 ? -11.183 21.634 21.293 1.00 29.84 89 THR B C 1
ATOM 3712 O O . THR B 1 109 ? -10.755 20.949 20.350 1.00 29.04 89 THR B O 1
ATOM 3716 N N . GLY B 1 110 ? -10.888 22.928 21.469 1.00 29.18 90 GLY B N 1
ATOM 3717 C CA . GLY B 1 110 ? -9.935 23.647 20.603 1.00 30.61 90 GLY B CA 1
ATOM 3718 C C . GLY B 1 110 ? -8.555 23.008 20.608 1.00 29.93 90 GLY B C 1
ATOM 3719 O O . GLY B 1 110 ? -7.916 22.920 19.566 1.00 31.10 90 GLY B O 1
ATOM 3720 N N . GLY B 1 111 ? -8.107 22.551 21.777 1.00 29.96 91 GLY B N 1
ATOM 3721 C CA . GLY B 1 111 ? -6.801 21.836 21.927 1.00 29.13 91 GLY B CA 1
ATOM 3722 C C . GLY B 1 111 ? -6.771 20.514 21.152 1.00 28.72 91 GLY B C 1
ATOM 3723 O O . GLY B 1 111 ? -5.765 20.141 20.540 1.00 27.53 91 GLY B O 1
ATOM 3724 N N . MET B 1 112 ? -7.866 19.767 21.220 1.00 28.41 92 MET B N 1
ATOM 3725 C CA . MET B 1 112 ? -8.017 18.576 20.374 1.00 27.58 92 MET B CA 1
ATOM 3726 C C . MET B 1 112 ? -7.887 18.911 18.883 1.00 28.46 92 MET B C 1
ATOM 3727 O O . MET B 1 112 ? -7.147 18.243 18.142 1.00 27.88 92 MET B O 1
ATOM 3732 N N . LEU B 1 113 ? -8.628 19.938 18.453 1.00 27.43 93 LEU B N 1
ATOM 3733 C CA . LEU B 1 113 ? -8.646 20.353 17.069 1.00 28.57 93 LEU B CA 1
ATOM 3734 C C . LEU B 1 113 ? -7.293 20.777 16.577 1.00 28.73 93 LEU B C 1
ATOM 3735 O O . LEU B 1 113 ? -6.885 20.399 15.483 1.00 28.91 93 LEU B O 1
ATOM 3740 N N . SER B 1 114 ? -6.600 21.584 17.378 1.00 28.60 94 SER B N 1
ATOM 3741 C CA . SER B 1 114 ? -5.260 22.003 17.040 1.00 29.65 94 SER B CA 1
ATOM 3742 C C . SER B 1 114 ? -4.287 20.825 16.893 1.00 29.35 94 SER B C 1
ATOM 3743 O O . SER B 1 114 ? -3.467 20.811 15.978 1.00 30.04 94 SER B O 1
ATOM 3746 N N . PHE B 1 115 ? -4.380 19.857 17.796 1.00 28.99 95 PHE B N 1
ATOM 3747 C CA . PHE B 1 115 ? -3.620 18.600 17.665 1.00 29.61 95 PHE B CA 1
ATOM 3748 C C . PHE B 1 115 ? -3.874 17.892 16.314 1.00 29.98 95 PHE B C 1
ATOM 3749 O O . PHE B 1 115 ? -2.937 17.452 15.628 1.00 29.25 95 PHE B O 1
ATOM 3757 N N . THR B 1 116 ? -5.157 17.761 15.972 1.00 29.47 96 THR B N 1
ATOM 3758 C CA . THR B 1 116 ? -5.550 17.043 14.765 1.00 30.78 96 THR B CA 1
ATOM 3759 C C . THR B 1 116 ? -4.992 17.751 13.526 1.00 30.75 96 THR B C 1
ATOM 3760 O O . THR B 1 116 ? -4.567 17.082 12.589 1.00 31.13 96 THR B O 1
ATOM 3764 N N . ARG B 1 117 ? -4.940 19.086 13.556 1.00 31.17 97 ARG B N 1
ATOM 3765 C CA . ARG B 1 117 ? -4.360 19.875 12.445 1.00 31.53 97 ARG B CA 1
ATOM 3766 C C . ARG B 1 117 ? -2.833 19.728 12.357 1.00 31.72 97 ARG B C 1
ATOM 3767 O O . ARG B 1 117 ? -2.310 19.486 11.284 1.00 31.53 97 ARG B O 1
ATOM 3775 N N . ARG B 1 118 ? -2.125 19.895 13.476 1.00 32.29 98 ARG B N 1
ATOM 3776 C CA . ARG B 1 118 ? -0.661 19.676 13.527 1.00 33.31 98 ARG B CA 1
ATOM 3777 C C . ARG B 1 118 ? -0.295 18.272 13.062 1.00 33.93 98 ARG B C 1
ATOM 3778 O O . ARG B 1 118 ? 0.726 18.068 12.406 1.00 33.16 98 ARG B O 1
ATOM 3786 N N . GLU B 1 119 ? -1.142 17.305 13.411 1.00 34.06 99 GLU B N 1
ATOM 3787 C CA . GLU B 1 119 ? -0.806 15.900 13.233 1.00 35.59 99 GLU B CA 1
ATOM 3788 C C . GLU B 1 119 ? -1.408 15.301 11.978 1.00 35.79 99 GLU B C 1
ATOM 3789 O O . GLU B 1 119 ? -1.020 14.202 11.585 1.00 36.17 99 GLU B O 1
ATOM 3795 N N . LYS B 1 120 ? -2.336 16.030 11.360 1.00 35.53 100 LYS B N 1
ATOM 3796 C CA . LYS B 1 120 ? -3.006 15.602 10.135 1.00 36.42 100 LYS B CA 1
ATOM 3797 C C . LYS B 1 120 ? -3.722 14.257 10.326 1.00 36.00 100 LYS B C 1
ATOM 3798 O O . LYS B 1 120 ? -3.569 13.325 9.528 1.00 34.75 100 LYS B O 1
ATOM 3804 N N . VAL B 1 121 ? -4.490 14.168 11.417 1.00 35.97 101 VAL B N 1
ATOM 3805 C CA . VAL B 1 121 ? -5.253 12.965 11.737 1.00 35.84 101 VAL B CA 1
ATOM 3806 C C . VAL B 1 121 ? -6.763 13.199 11.513 1.00 36.07 101 VAL B C 1
ATOM 3807 O O . VAL B 1 121 ? -7.294 14.283 11.820 1.00 35.25 101 VAL B O 1
ATOM 3811 N N . THR B 1 122 ? -7.432 12.178 10.969 1.00 36.07 102 THR B N 1
ATOM 3812 C CA . THR B 1 122 ? -8.896 12.173 10.837 1.00 35.87 102 THR B CA 1
ATOM 3813 C C . THR B 1 122 ? -9.464 10.895 11.467 1.00 35.05 102 THR B C 1
ATOM 3814 O O . THR B 1 122 ? -8.762 9.862 11.585 1.00 34.59 102 THR B O 1
ATOM 3818 N N . TYR B 1 123 ? -10.710 10.989 11.930 1.00 33.08 103 TYR B N 1
ATOM 3819 C CA . TYR B 1 123 ? -11.384 9.865 12.569 1.00 32.22 103 TYR B CA 1
ATOM 3820 C C . TYR B 1 123 ? -12.679 9.516 11.823 1.00 31.74 103 TYR B C 1
ATOM 3821 O O . TYR B 1 123 ? -13.280 10.377 11.172 1.00 31.06 103 TYR B O 1
ATOM 3830 N N . ASP B 1 124 ? -13.090 8.254 11.913 1.00 30.99 104 ASP B N 1
ATOM 3831 C CA . ASP B 1 124 ? -14.370 7.774 11.359 1.00 31.02 104 ASP B CA 1
ATOM 3832 C C . ASP B 1 124 ? -15.533 7.805 12.347 1.00 30.81 104 ASP B C 1
ATOM 3833 O O . ASP B 1 124 ? -16.701 7.780 11.923 1.00 30.40 104 ASP B O 1
ATOM 3838 N N . LEU B 1 125 ? -15.209 7.853 13.648 1.00 29.18 105 LEU B N 1
ATOM 3839 C CA . LEU B 1 125 ? -16.220 7.850 14.689 1.00 28.69 105 LEU B CA 1
ATOM 3840 C C . LEU B 1 125 ? -15.637 8.330 16.020 1.00 28.49 105 LEU B C 1
ATOM 3841 O O . LEU B 1 125 ? -14.436 8.185 16.275 1.00 28.46 105 LEU B O 1
ATOM 3846 N N . ILE B 1 126 ? -16.496 8.904 16.858 1.00 29.30 106 ILE B N 1
ATOM 3847 C CA . ILE B 1 126 ? -16.117 9.320 18.228 1.00 29.71 106 ILE B CA 1
ATOM 3848 C C . ILE B 1 126 ? -16.880 8.457 19.265 1.00 29.51 106 ILE B C 1
ATOM 3849 O O . ILE B 1 126 ? -18.059 8.201 19.091 1.00 28.49 106 ILE B O 1
ATOM 3854 N N . HIS B 1 127 ? -16.195 8.008 20.320 1.00 29.36 107 HIS B N 1
ATOM 3855 C CA . HIS B 1 127 ? -16.854 7.354 21.464 1.00 29.07 107 HIS B CA 1
ATOM 3856 C C . HIS B 1 127 ? -16.428 8.201 22.664 1.00 29.24 107 HIS B C 1
ATOM 3857 O O . HIS B 1 127 ? -15.275 8.165 23.084 1.00 28.71 107 HIS B O 1
ATOM 3864 N N . SER B 1 128 ? -17.381 8.960 23.196 1.00 29.53 108 SER B N 1
ATOM 3865 C CA . SER B 1 128 ? -17.149 9.842 24.326 1.00 30.30 108 SER B CA 1
ATOM 3866 C C . SER B 1 128 ? -17.643 9.155 25.619 1.00 29.49 108 SER B C 1
ATOM 3867 O O . SER B 1 128 ? -18.569 8.342 25.590 1.00 28.37 108 SER B O 1
ATOM 3870 N N . HIS B 1 129 ? -17.006 9.500 26.736 1.00 29.63 109 HIS B N 1
ATOM 3871 C CA . HIS B 1 129 ? -17.228 8.841 28.028 1.00 29.66 109 HIS B CA 1
ATOM 3872 C C . HIS B 1 129 ? -17.479 9.856 29.130 1.00 29.21 109 HIS B C 1
ATOM 3873 O O . HIS B 1 129 ? -16.589 10.658 29.399 1.00 28.98 109 HIS B O 1
ATOM 3880 N N . TYR B 1 130 ? -18.665 9.817 29.770 1.00 28.87 110 TYR B N 1
ATOM 3881 C CA . TYR B 1 130 ? -19.054 10.805 30.812 1.00 29.53 110 TYR B CA 1
ATOM 3882 C C . TYR B 1 130 ? -19.460 12.152 30.177 1.00 29.52 110 TYR B C 1
ATOM 3883 O O . TYR B 1 130 ? -19.014 12.496 29.074 1.00 28.20 110 TYR B O 1
ATOM 3892 N N . TRP B 1 131 ? -20.352 12.887 30.842 1.00 29.77 111 TRP B N 1
ATOM 3893 C CA . TRP B 1 131 ? -21.035 14.015 30.181 1.00 29.83 111 TRP B CA 1
ATOM 3894 C C . TRP B 1 131 ? -20.112 15.120 29.659 1.00 30.03 111 TRP B C 1
ATOM 3895 O O . TRP B 1 131 ? -20.408 15.713 28.619 1.00 31.24 111 TRP B O 1
ATOM 3906 N N . LEU B 1 132 ? -19.009 15.407 30.369 1.00 29.24 112 LEU B N 1
ATOM 3907 C CA . LEU B 1 132 ? -18.041 16.420 29.904 1.00 28.95 112 LEU B CA 1
ATOM 3908 C C . LEU B 1 132 ? -17.452 16.068 28.540 1.00 28.65 112 LEU B C 1
ATOM 3909 O O . LEU B 1 132 ? -17.413 16.906 27.642 1.00 28.47 112 LEU B O 1
ATOM 3914 N N . SER B 1 133 ? -17.017 14.820 28.382 1.00 29.09 113 SER B N 1
ATOM 3915 C CA . SER B 1 133 ? -16.538 14.318 27.087 1.00 29.54 113 SER B CA 1
ATOM 3916 C C . SER B 1 133 ? -17.604 14.193 26.020 1.00 29.84 113 SER B C 1
ATOM 3917 O O . SER B 1 133 ? -17.297 14.399 24.839 1.00 30.82 113 SER B O 1
ATOM 3920 N N . GLY B 1 134 ? -18.844 13.821 26.409 1.00 29.77 114 GLY B N 1
ATOM 3921 C CA . GLY B 1 134 ? -19.973 13.878 25.476 1.00 29.45 114 GLY B CA 1
ATOM 3922 C C . GLY B 1 134 ? -20.191 15.248 24.843 1.00 29.43 114 GLY B C 1
ATOM 3923 O O . GLY B 1 134 ? -20.489 15.362 23.653 1.00 29.47 114 GLY B O 1
ATOM 3924 N N . GLN B 1 135 ? -20.064 16.298 25.650 1.00 29.75 115 GLN B N 1
ATOM 3925 C CA . GLN B 1 135 ? -20.263 17.673 25.164 1.00 29.17 115 GLN B CA 1
ATOM 3926 C C . GLN B 1 135 ? -19.201 18.041 24.136 1.00 28.97 115 GLN B C 1
ATOM 3927 O O . GLN B 1 135 ? -19.509 18.667 23.102 1.00 28.81 115 GLN B O 1
ATOM 3933 N N . VAL B 1 136 ? -17.952 17.664 24.437 1.00 29.38 116 VAL B N 1
ATOM 3934 C CA . VAL B 1 136 ? -16.831 17.784 23.502 1.00 30.05 116 VAL B CA 1
ATOM 3935 C C . VAL B 1 136 ? -17.114 17.015 22.192 1.00 30.20 116 VAL B C 1
ATOM 3936 O O . VAL B 1 136 ? -16.987 17.560 21.087 1.00 29.51 116 VAL B O 1
ATOM 3940 N N . GLY B 1 137 ? -17.437 15.732 22.347 1.00 30.07 117 GLY B N 1
ATOM 3941 C CA . GLY B 1 137 ? -17.759 14.847 21.230 1.00 30.04 117 GLY B CA 1
ATOM 3942 C C . GLY B 1 137 ? -18.949 15.266 20.387 1.00 30.18 117 GLY B C 1
ATOM 3943 O O . GLY B 1 137 ? -18.967 15.024 19.169 1.00 29.27 117 GLY B O 1
ATOM 3944 N N . TRP B 1 138 ? -19.955 15.867 21.033 1.00 29.00 118 TRP B N 1
ATOM 3945 C CA . TRP B 1 138 ? -21.104 16.412 20.312 1.00 28.65 118 TRP B CA 1
ATOM 3946 C C . TRP B 1 138 ? -20.659 17.541 19.329 1.00 29.08 118 TRP B C 1
ATOM 3947 O O . TRP B 1 138 ? -21.031 17.552 18.143 1.00 28.51 118 TRP B O 1
ATOM 3958 N N . LEU B 1 139 ? -19.861 18.493 19.817 1.00 29.58 119 LEU B N 1
ATOM 3959 C CA . LEU B 1 139 ? -19.386 19.552 18.939 1.00 29.71 119 LEU B CA 1
ATOM 3960 C C . LEU B 1 139 ? -18.586 18.923 17.782 1.00 28.77 119 LEU B C 1
ATOM 3961 O O . LEU B 1 139 ? -18.826 19.229 16.598 1.00 28.29 119 LEU B O 1
ATOM 3966 N N . LEU B 1 140 ? -17.685 18.002 18.116 1.00 29.43 120 LEU B N 1
ATOM 3967 C CA . LEU B 1 140 ? -16.735 17.440 17.121 1.00 29.76 120 LEU B CA 1
ATOM 3968 C C . LEU B 1 140 ? -17.403 16.530 16.101 1.00 30.30 120 LEU B C 1
ATOM 3969 O O . LEU B 1 140 ? -17.030 16.518 14.921 1.00 31.56 120 LEU B O 1
ATOM 3974 N N . ARG B 1 141 ? -18.400 15.768 16.532 1.00 30.21 121 ARG B N 1
ATOM 3975 C CA . ARG B 1 141 ? -19.147 14.907 15.577 1.00 29.99 121 ARG B CA 1
ATOM 3976 C C . ARG B 1 141 ? -19.825 15.732 14.468 1.00 30.09 121 ARG B C 1
ATOM 3977 O O . ARG B 1 141 ? -19.814 15.326 13.313 1.00 29.92 121 ARG B O 1
ATOM 3985 N N . ASP B 1 142 ? -20.378 16.904 14.819 1.00 30.16 122 ASP B N 1
ATOM 3986 C CA . ASP B 1 142 ? -20.931 17.840 13.831 1.00 30.74 122 ASP B CA 1
ATOM 3987 C C . ASP B 1 142 ? -19.890 18.418 12.854 1.00 30.93 122 ASP B C 1
ATOM 3988 O O . ASP B 1 142 ? -20.136 18.489 11.658 1.00 30.83 122 ASP B O 1
ATOM 3993 N N . LEU B 1 143 ? -18.756 18.846 13.400 1.00 31.40 123 LEU B N 1
ATOM 3994 C CA . LEU B 1 143 ? -17.646 19.391 12.646 1.00 32.41 123 LEU B CA 1
ATOM 3995 C C . LEU B 1 143 ? -17.025 18.343 11.733 1.00 32.29 123 LEU B C 1
ATOM 3996 O O . LEU B 1 143 ? -16.802 18.590 10.551 1.00 31.22 123 LEU B O 1
ATOM 4001 N N . TRP B 1 144 ? -16.722 17.183 12.303 1.00 32.23 124 TRP B N 1
ATOM 4002 C CA . TRP B 1 144 ? -16.113 16.086 11.548 1.00 31.87 124 TRP B CA 1
ATOM 4003 C C . TRP B 1 144 ? -17.081 15.306 10.690 1.00 31.46 124 TRP B C 1
ATOM 4004 O O . TRP B 1 144 ? -16.643 14.564 9.804 1.00 30.81 124 TRP B O 1
ATOM 4015 N N . ARG B 1 145 ? -18.384 15.495 10.923 1.00 31.30 125 ARG B N 1
ATOM 4016 C CA . ARG B 1 145 ? -19.466 14.787 10.183 1.00 31.58 125 ARG B CA 1
ATOM 4017 C C . ARG B 1 145 ? -19.342 13.279 10.299 1.00 31.39 125 ARG B C 1
ATOM 4018 O O . ARG B 1 145 ? -19.361 12.560 9.285 1.00 31.75 125 ARG B O 1
ATOM 4026 N N . ILE B 1 146 ? -19.211 12.814 11.533 1.00 29.73 126 ILE B N 1
ATOM 4027 C CA . ILE B 1 146 ? -19.053 11.388 11.837 1.00 30.22 126 ILE B CA 1
ATOM 4028 C C . ILE B 1 146 ? -19.943 11.076 13.033 1.00 30.34 126 ILE B C 1
ATOM 4029 O O . ILE B 1 146 ? -20.384 12.012 13.712 1.00 30.10 126 ILE B O 1
ATOM 4034 N N . PRO B 1 147 ? -20.253 9.774 13.269 1.00 31.12 127 PRO B N 1
ATOM 4035 C CA . PRO B 1 147 ? -21.128 9.421 14.385 1.00 30.47 127 PRO B CA 1
ATOM 4036 C C . PRO B 1 147 ? -20.529 9.684 15.775 1.00 30.79 127 PRO B C 1
ATOM 4037 O O . PRO B 1 147 ? -19.300 9.595 15.982 1.00 30.80 127 PRO B O 1
ATOM 4041 N N . LEU B 1 148 ? -21.409 10.015 16.719 1.00 30.03 128 LEU B N 1
ATOM 4042 C CA . LEU B 1 148 ? -21.037 10.099 18.129 1.00 29.44 128 LEU B CA 1
ATOM 4043 C C . LEU B 1 148 ? -21.661 8.924 18.898 1.00 29.21 128 LEU B C 1
ATOM 4044 O O . LEU B 1 148 ? -22.898 8.790 18.949 1.00 27.40 128 LEU B O 1
ATOM 4049 N N . ILE B 1 149 ? -20.810 8.071 19.483 1.00 29.62 129 ILE B N 1
ATOM 4050 C CA . ILE B 1 149 ? -21.282 7.028 20.426 1.00 30.05 129 ILE B CA 1
ATOM 4051 C C . ILE B 1 149 ? -20.994 7.584 21.800 1.00 30.02 129 ILE B C 1
ATOM 4052 O O . ILE B 1 149 ? -19.881 8.044 22.060 1.00 30.57 129 ILE B O 1
ATOM 4057 N N . HIS B 1 150 ? -21.968 7.501 22.705 1.00 30.35 130 HIS B N 1
ATOM 4058 C CA . HIS B 1 150 ? -21.762 8.043 24.032 1.00 29.60 130 HIS B CA 1
ATOM 4059 C C . HIS B 1 150 ? -22.094 7.069 25.155 1.00 29.49 130 HIS B C 1
ATOM 4060 O O . HIS B 1 150 ? -23.165 6.487 25.155 1.00 29.31 130 HIS B O 1
ATOM 4067 N N . THR B 1 151 ? -21.168 6.923 26.105 1.00 29.86 131 THR B N 1
ATOM 4068 C CA . THR B 1 151 ? -21.371 6.124 27.323 1.00 30.90 131 THR B CA 1
ATOM 4069 C C . THR B 1 151 ? -21.311 7.098 28.494 1.00 31.20 131 THR B C 1
ATOM 4070 O O . THR B 1 151 ? -20.301 7.804 28.678 1.00 30.95 131 THR B O 1
ATOM 4074 N N . ALA B 1 152 ? -22.394 7.166 29.265 1.00 30.99 132 ALA B N 1
ATOM 4075 C CA . ALA B 1 152 ? -22.463 8.091 30.405 1.00 31.12 132 ALA B CA 1
ATOM 4076 C C . ALA B 1 152 ? -21.643 7.633 31.617 1.00 31.42 132 ALA B C 1
ATOM 4077 O O . ALA B 1 152 ? -21.078 8.468 32.343 1.00 30.66 132 ALA B O 1
ATOM 4079 N N . HIS B 1 153 ? -21.576 6.305 31.816 1.00 31.44 133 HIS B N 1
ATOM 4080 C CA . HIS B 1 153 ? -20.984 5.659 33.019 1.00 32.15 133 HIS B CA 1
ATOM 4081 C C . HIS B 1 153 ? -21.785 5.918 34.300 1.00 33.27 133 HIS B C 1
ATOM 4082 O O . HIS B 1 153 ? -22.232 4.970 34.954 1.00 34.52 133 HIS B O 1
ATOM 4089 N N . THR B 1 154 ? -21.948 7.186 34.674 1.00 33.52 134 THR B N 1
ATOM 4090 C CA . THR B 1 154 ? -22.867 7.545 35.776 1.00 32.90 134 THR B CA 1
ATOM 4091 C C . THR B 1 154 ? -23.727 8.749 35.344 1.00 33.11 134 THR B C 1
ATOM 4092 O O . THR B 1 154 ? -23.366 9.522 34.428 1.00 30.92 134 THR B O 1
ATOM 4096 N N . LEU B 1 155 ? -24.868 8.896 35.997 1.00 32.38 135 LEU B N 1
ATOM 4097 C CA . LEU B 1 155 ? -25.861 9.878 35.604 1.00 33.25 135 LEU B CA 1
ATOM 4098 C C . LEU B 1 155 ? -26.285 10.682 36.811 1.00 34.24 135 LEU B C 1
ATOM 4099 O O . LEU B 1 155 ? -26.432 10.117 37.892 1.00 34.75 135 LEU B O 1
ATOM 4104 N N . ALA B 1 156 ? -26.479 11.987 36.630 1.00 35.32 136 ALA B N 1
ATOM 4105 C CA . ALA B 1 156 ? -26.897 12.884 37.715 1.00 36.61 136 ALA B CA 1
ATOM 4106 C C . ALA B 1 156 ? -28.261 12.491 38.305 1.00 38.02 136 ALA B C 1
ATOM 4107 O O . ALA B 1 156 ? -28.478 12.601 39.524 1.00 38.38 136 ALA B O 1
ATOM 4109 N N . ALA B 1 157 ? -29.159 12.019 37.437 1.00 38.84 137 ALA B N 1
ATOM 4110 C CA . ALA B 1 157 ? -30.523 11.645 37.823 1.00 39.95 137 ALA B CA 1
ATOM 4111 C C . ALA B 1 157 ? -30.608 10.318 38.579 1.00 40.97 137 ALA B C 1
ATOM 4112 O O . ALA B 1 157 ? -31.539 10.102 39.355 1.00 40.16 137 ALA B O 1
ATOM 4114 N N . VAL B 1 158 ? -29.638 9.440 38.345 1.00 42.49 138 VAL B N 1
ATOM 4115 C CA . VAL B 1 158 ? -29.489 8.205 39.116 1.00 44.23 138 VAL B CA 1
ATOM 4116 C C . VAL B 1 158 ? -28.802 8.433 40.482 1.00 45.78 138 VAL B C 1
ATOM 4117 O O . VAL B 1 158 ? -29.111 7.751 41.437 1.00 46.54 138 VAL B O 1
ATOM 4121 N N . LYS B 1 159 ? -27.885 9.399 40.585 1.00 48.15 139 LYS B N 1
ATOM 4122 C CA . LYS B 1 159 ? -27.265 9.715 41.896 1.00 49.54 139 LYS B CA 1
ATOM 4123 C C . LYS B 1 159 ? -28.247 10.308 42.941 1.00 49.90 139 LYS B C 1
ATOM 4124 O O . LYS B 1 159 ? -29.008 11.251 42.669 1.00 50.22 139 LYS B O 1
ATOM 4130 N N . THR B 1 168 ? -28.323 20.147 43.267 1.00 45.42 148 THR B N 1
ATOM 4131 C CA . THR B 1 168 ? -27.742 21.488 43.334 1.00 44.91 148 THR B CA 1
ATOM 4132 C C . THR B 1 168 ? -27.710 22.146 41.953 1.00 44.58 148 THR B C 1
ATOM 4133 O O . THR B 1 168 ? -27.889 21.461 40.941 1.00 45.07 148 THR B O 1
ATOM 4137 N N . PRO B 1 169 ? -27.476 23.479 41.900 1.00 44.39 149 PRO B N 1
ATOM 4138 C CA . PRO B 1 169 ? -27.246 24.136 40.604 1.00 43.97 149 PRO B CA 1
ATOM 4139 C C . PRO B 1 169 ? -26.215 23.388 39.741 1.00 43.47 149 PRO B C 1
ATOM 4140 O O . PRO B 1 169 ? -26.427 23.222 38.537 1.00 42.82 149 PRO B O 1
ATOM 4144 N N . GLU B 1 170 ? -25.129 22.929 40.373 1.00 42.92 150 GLU B N 1
ATOM 4145 C CA . GLU B 1 170 ? -24.107 22.089 39.727 1.00 42.50 150 GLU B CA 1
ATOM 4146 C C . GLU B 1 170 ? -24.684 20.806 39.124 1.00 41.07 150 GLU B C 1
ATOM 4147 O O . GLU B 1 170 ? -24.453 20.510 37.939 1.00 39.77 150 GLU B O 1
ATOM 4153 N N . SER B 1 171 ? -25.424 20.046 39.943 1.00 39.91 151 SER B N 1
ATOM 4154 C CA . SER B 1 171 ? -25.983 18.778 39.487 1.00 38.52 151 SER B CA 1
ATOM 4155 C C . SER B 1 171 ? -27.104 19.006 38.487 1.00 37.65 151 SER B C 1
ATOM 4156 O O . SER B 1 171 ? -27.258 18.195 37.574 1.00 37.17 151 SER B O 1
ATOM 4159 N N . GLU B 1 172 ? -27.882 20.088 38.648 1.00 36.92 152 GLU B N 1
ATOM 4160 C CA . GLU B 1 172 ? -28.934 20.419 37.657 1.00 36.72 152 GLU B CA 1
ATOM 4161 C C . GLU B 1 172 ? -28.307 20.790 36.296 1.00 34.83 152 GLU B C 1
ATOM 4162 O O . GLU B 1 172 ? -28.810 20.387 35.256 1.00 35.29 152 GLU B O 1
ATOM 4168 N N . ALA B 1 173 ? -27.211 21.537 36.315 1.00 33.49 153 ALA B N 1
ATOM 4169 C CA . ALA B 1 173 ? -26.459 21.864 35.093 1.00 32.31 153 ALA B CA 1
ATOM 4170 C C . ALA B 1 173 ? -25.886 20.607 34.436 1.00 32.22 153 ALA B C 1
ATOM 4171 O O . ALA B 1 173 ? -25.942 20.478 33.217 1.00 31.83 153 ALA B O 1
ATOM 4173 N N . ARG B 1 174 ? -25.357 19.674 35.234 1.00 31.47 154 ARG B N 1
ATOM 4174 C CA . ARG B 1 174 ? -24.850 18.412 34.696 1.00 30.80 154 ARG B CA 1
ATOM 4175 C C . ARG B 1 174 ? -25.981 17.594 34.050 1.00 30.62 154 ARG B C 1
ATOM 4176 O O . ARG B 1 174 ? -25.808 17.035 32.956 1.00 30.42 154 ARG B O 1
ATOM 4184 N N . ARG B 1 175 ? -27.141 17.556 34.713 1.00 29.21 155 ARG B N 1
ATOM 4185 C CA . ARG B 1 175 ? -28.284 16.797 34.205 1.00 29.62 155 ARG B CA 1
ATOM 4186 C C . ARG B 1 175 ? -28.749 17.329 32.843 1.00 29.61 155 ARG B C 1
ATOM 4187 O O . ARG B 1 175 ? -29.128 16.560 31.966 1.00 29.47 155 ARG B O 1
ATOM 4195 N N . ILE B 1 176 ? -28.705 18.649 32.689 1.00 29.34 156 ILE B N 1
ATOM 4196 C CA . ILE B 1 176 ? -29.108 19.314 31.459 1.00 30.17 156 ILE B CA 1
ATOM 4197 C C . ILE B 1 176 ? -28.176 18.882 30.345 1.00 30.66 156 ILE B C 1
ATOM 4198 O O . ILE B 1 176 ? -28.629 18.570 29.257 1.00 31.03 156 ILE B O 1
ATOM 4203 N N . CYS B 1 177 ? -26.874 18.833 30.638 1.00 30.43 157 CYS B N 1
ATOM 4204 C CA . CYS B 1 177 ? -25.891 18.391 29.649 1.00 30.01 157 CYS B CA 1
ATOM 4205 C C . CYS B 1 177 ? -26.084 16.931 29.296 1.00 29.39 157 CYS B C 1
ATOM 4206 O O . CYS B 1 177 ? -25.955 16.566 28.138 1.00 28.96 157 CYS B O 1
ATOM 4209 N N . GLU B 1 178 ? -26.375 16.093 30.300 1.00 28.85 158 GLU B N 1
ATOM 4210 C CA . GLU B 1 178 ? -26.618 14.677 30.039 1.00 28.25 158 GLU B CA 1
ATOM 4211 C C . GLU B 1 178 ? -27.865 14.458 29.188 1.00 28.63 158 GLU B C 1
ATOM 4212 O O . GLU B 1 178 ? -27.926 13.522 28.358 1.00 29.45 158 GLU B O 1
ATOM 4218 N N . GLN B 1 179 ? -28.868 15.308 29.409 1.00 27.85 159 GLN B N 1
ATOM 4219 C CA . GLN B 1 179 ? -30.098 15.270 28.642 1.00 28.14 159 GLN B CA 1
ATOM 4220 C C . GLN B 1 179 ? -29.815 15.694 27.194 1.00 28.75 159 GLN B C 1
ATOM 4221 O O . GLN B 1 179 ? -30.320 15.091 26.252 1.00 29.50 159 GLN B O 1
ATOM 4227 N N . GLN B 1 180 ? -28.968 16.708 27.013 1.00 29.58 160 GLN B N 1
ATOM 4228 C CA . GLN B 1 180 ? -28.550 17.120 25.676 1.00 29.42 160 GLN B CA 1
ATOM 4229 C C . GLN B 1 180 ? -27.905 15.960 24.914 1.00 29.54 160 GLN B C 1
ATOM 4230 O O . GLN B 1 180 ? -28.141 15.787 23.728 1.00 29.91 160 GLN B O 1
ATOM 4236 N N . LEU B 1 181 ? -27.060 15.190 25.592 1.00 29.80 161 LEU B N 1
ATOM 4237 C CA . LEU B 1 181 ? -26.406 14.033 24.947 1.00 30.30 161 LEU B CA 1
ATOM 4238 C C . LEU B 1 181 ? -27.439 12.965 24.620 1.00 29.65 161 LEU B C 1
ATOM 4239 O O . LEU B 1 181 ? -27.400 12.378 23.537 1.00 30.32 161 LEU B O 1
ATOM 4244 N N . VAL B 1 182 ? -28.365 12.716 25.551 1.00 29.81 162 VAL B N 1
ATOM 4245 C CA . VAL B 1 182 ? -29.538 11.858 25.261 1.00 28.79 162 VAL B CA 1
ATOM 4246 C C . VAL B 1 182 ? -30.274 12.309 23.978 1.00 28.76 162 VAL B C 1
ATOM 4247 O O . VAL B 1 182 ? -30.626 11.475 23.133 1.00 28.32 162 VAL B O 1
ATOM 4251 N N . ASP B 1 183 ? -30.495 13.614 23.832 1.00 28.97 163 ASP B N 1
ATOM 4252 C CA . ASP B 1 183 ? -31.266 14.126 22.680 1.00 29.08 163 ASP B CA 1
ATOM 4253 C C . ASP B 1 183 ? -30.443 14.329 21.434 1.00 29.42 163 ASP B C 1
ATOM 4254 O O . ASP B 1 183 ? -31.015 14.618 20.397 1.00 28.71 163 ASP B O 1
ATOM 4259 N N . ASN B 1 184 ? -29.112 14.188 21.510 1.00 29.17 164 ASN B N 1
ATOM 4260 C CA . ASN B 1 184 ? -28.282 14.471 20.309 1.00 29.98 164 ASN B CA 1
ATOM 4261 C C . ASN B 1 184 ? -27.329 13.388 19.810 1.00 30.60 164 ASN B C 1
ATOM 4262 O O . ASN B 1 184 ? -27.058 13.331 18.594 1.00 31.77 164 ASN B O 1
ATOM 4267 N N . ALA B 1 185 ? -26.807 12.554 20.715 1.00 29.81 165 ALA B N 1
ATOM 4268 C CA . ALA B 1 185 ? -25.793 11.547 20.340 1.00 30.03 165 ALA B CA 1
ATOM 4269 C C . ALA B 1 185 ? -26.432 10.547 19.390 1.00 30.17 165 ALA B C 1
ATOM 4270 O O . ALA B 1 185 ? -27.637 10.321 19.440 1.00 29.96 165 ALA B O 1
ATOM 4272 N N . ASP B 1 186 ? -25.631 9.986 18.494 1.00 30.22 166 ASP B N 1
ATOM 4273 C CA . ASP B 1 186 ? -26.150 9.014 17.536 1.00 30.19 166 ASP B CA 1
ATOM 4274 C C . ASP B 1 186 ? -26.454 7.676 18.202 1.00 30.16 166 ASP B C 1
ATOM 4275 O O . ASP B 1 186 ? -27.450 7.060 17.879 1.00 29.12 166 ASP B O 1
ATOM 4280 N N . VAL B 1 187 ? -25.598 7.222 19.119 1.00 29.93 167 VAL B N 1
ATOM 4281 C CA . VAL B 1 187 ? -25.874 5.957 19.849 1.00 30.62 167 VAL B CA 1
ATOM 4282 C C . VAL B 1 187 ? -25.574 6.198 21.329 1.00 30.26 167 VAL B C 1
ATOM 4283 O O . VAL B 1 187 ? -24.564 6.792 21.660 1.00 30.22 167 VAL B O 1
ATOM 4287 N N . LEU B 1 188 ? -26.486 5.794 22.202 1.00 30.38 168 LEU B N 1
ATOM 4288 C CA . LEU B 1 188 ? -26.261 5.807 23.660 1.00 30.86 168 LEU B CA 1
ATOM 4289 C C . LEU B 1 188 ? -25.888 4.373 24.097 1.00 31.03 168 LEU B C 1
ATOM 4290 O O . LEU B 1 188 ? -26.725 3.473 24.052 1.00 30.49 168 LEU B O 1
ATOM 4295 N N . ALA B 1 189 ? -24.614 4.167 24.446 1.00 31.03 169 ALA B N 1
ATOM 4296 C CA . ALA B 1 189 ? -24.132 2.848 24.837 1.00 31.00 169 ALA B CA 1
ATOM 4297 C C . ALA B 1 189 ? -24.211 2.709 26.355 1.00 31.21 169 ALA B C 1
ATOM 4298 O O . ALA B 1 189 ? -23.640 3.498 27.081 1.00 31.35 169 ALA B O 1
ATOM 4300 N N . VAL B 1 190 ? -24.939 1.710 26.828 1.00 30.78 170 VAL B N 1
ATOM 4301 C CA . VAL B 1 190 ? -25.100 1.484 28.263 1.00 31.76 170 VAL B CA 1
ATOM 4302 C C . VAL B 1 190 ? -24.539 0.107 28.650 1.00 32.32 170 VAL B C 1
ATOM 4303 O O . VAL B 1 190 ? -24.431 -0.787 27.821 1.00 32.87 170 VAL B O 1
ATOM 4307 N N . ASN B 1 191 ? -24.210 -0.057 29.916 1.00 33.57 171 ASN B N 1
ATOM 4308 C CA . ASN B 1 191 ? -23.659 -1.299 30.422 1.00 34.53 171 ASN B CA 1
ATOM 4309 C C . ASN B 1 191 ? -24.683 -2.391 30.592 1.00 34.79 171 ASN B C 1
ATOM 4310 O O . ASN B 1 191 ? -24.388 -3.564 30.370 1.00 35.43 171 ASN B O 1
ATOM 4315 N N . THR B 1 192 ? -25.889 -2.006 31.000 1.00 34.74 172 THR B N 1
ATOM 4316 C CA . THR B 1 192 ? -26.921 -2.949 31.344 1.00 34.23 172 THR B CA 1
ATOM 4317 C C . THR B 1 192 ? -28.306 -2.512 30.892 1.00 34.57 172 THR B C 1
ATOM 4318 O O . THR B 1 192 ? -28.519 -1.368 30.461 1.00 32.95 172 THR B O 1
ATOM 4322 N N . GLN B 1 193 ? -29.240 -3.455 31.027 1.00 34.33 173 GLN B N 1
ATOM 4323 C CA . GLN B 1 193 ? -30.662 -3.216 30.819 1.00 36.08 1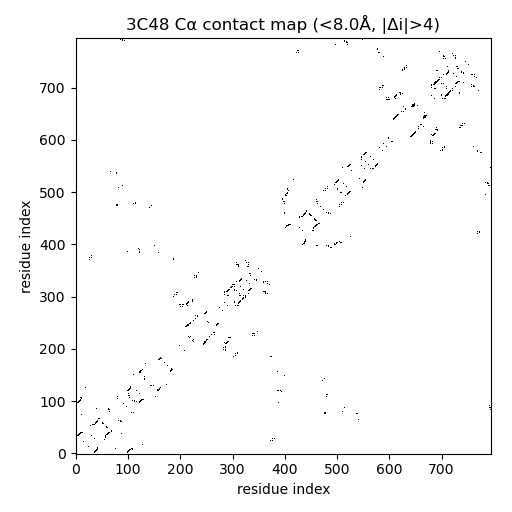73 GLN B CA 1
ATOM 4324 C C . GLN B 1 193 ? -31.217 -2.213 31.820 1.00 35.21 173 GLN B C 1
ATOM 4325 O O . GLN B 1 193 ? -32.001 -1.356 31.443 1.00 34.84 173 GLN B O 1
ATOM 4331 N N . GLU B 1 194 ? -30.798 -2.320 33.082 1.00 35.39 174 GLU B N 1
ATOM 4332 C CA . GLU B 1 194 ? -31.120 -1.319 34.100 1.00 36.36 174 GLU B CA 1
ATOM 4333 C C . GLU B 1 194 ? -30.733 0.103 33.669 1.00 35.25 174 GLU B C 1
ATOM 4334 O O . GLU B 1 194 ? -31.546 1.024 33.786 1.00 34.57 174 GLU B O 1
ATOM 4340 N N . GLU B 1 195 ? -29.503 0.269 33.166 1.00 34.68 175 GLU B N 1
ATOM 4341 C CA . GLU B 1 195 ? -29.032 1.571 32.657 1.00 34.89 175 GLU B CA 1
ATOM 4342 C C . GLU B 1 195 ? -29.893 2.107 31.533 1.00 33.70 175 GLU B C 1
ATOM 4343 O O . GLU B 1 195 ? -30.132 3.302 31.467 1.00 33.61 175 GLU B O 1
ATOM 4349 N N . MET B 1 196 ? -30.298 1.224 30.624 1.00 33.61 176 MET B N 1
ATOM 4350 C CA . MET B 1 196 ? -31.219 1.578 29.543 1.00 34.68 176 MET B CA 1
ATOM 4351 C C . MET B 1 196 ? -32.526 2.118 30.131 1.00 33.91 176 MET B C 1
ATOM 4352 O O . MET B 1 196 ? -33.056 3.119 29.657 1.00 33.48 176 MET B O 1
ATOM 4357 N N . GLN B 1 197 ? -33.008 1.457 31.187 1.00 33.22 177 GLN B N 1
ATOM 4358 C CA . GLN B 1 197 ? -34.264 1.834 31.844 1.00 33.76 177 GLN B CA 1
ATOM 4359 C C . GLN B 1 197 ? -34.136 3.155 32.590 1.00 32.59 177 GLN B C 1
ATOM 4360 O O . GLN B 1 197 ? -35.086 3.931 32.607 1.00 32.86 177 GLN B O 1
ATOM 4366 N N . ASP B 1 198 ? -32.968 3.425 33.173 1.00 32.60 178 ASP B N 1
ATOM 4367 C CA . ASP B 1 198 ? -32.722 4.701 33.852 1.00 32.72 178 ASP B CA 1
ATOM 4368 C C . ASP B 1 198 ? -32.741 5.861 32.833 1.00 32.51 178 ASP B C 1
ATOM 4369 O O . ASP B 1 198 ? -33.181 6.983 33.141 1.00 31.98 178 ASP B O 1
ATOM 4374 N N . LEU B 1 199 ? -32.222 5.586 31.637 1.00 31.42 179 LEU B N 1
ATOM 4375 C CA . LEU B 1 199 ? -32.200 6.576 30.539 1.00 31.30 179 LEU B CA 1
ATOM 4376 C C . LEU B 1 199 ? -33.631 6.827 30.021 1.00 30.41 179 LEU B C 1
ATOM 4377 O O . LEU B 1 199 ? -34.031 7.961 29.805 1.00 30.65 179 LEU B O 1
ATOM 4382 N N . MET B 1 200 ? -34.408 5.774 29.844 1.00 30.52 180 MET B N 1
ATOM 4383 C CA . MET B 1 200 ? -35.836 5.931 29.523 1.00 30.59 180 MET B CA 1
ATOM 4384 C C . MET B 1 200 ? -36.643 6.680 30.606 1.00 30.70 180 MET B C 1
ATOM 4385 O O . MET B 1 200 ? -37.419 7.574 30.285 1.00 30.38 180 MET B O 1
ATOM 4390 N N . HIS B 1 201 ? -36.464 6.317 31.874 1.00 31.76 181 HIS B N 1
ATOM 4391 C CA . HIS B 1 201 ? -37.243 6.937 32.973 1.00 32.26 181 HIS B CA 1
ATOM 4392 C C . HIS B 1 201 ? -36.857 8.388 33.178 1.00 31.43 181 HIS B C 1
ATOM 4393 O O . HIS B 1 201 ? -37.708 9.273 33.156 1.00 30.57 181 HIS B O 1
ATOM 4400 N N . HIS B 1 202 ? -35.567 8.614 33.426 1.00 31.35 182 HIS B N 1
ATOM 4401 C CA . HIS B 1 202 ? -35.104 9.915 33.863 1.00 31.87 182 HIS B CA 1
ATOM 4402 C C . HIS B 1 202 ? -34.880 10.895 32.727 1.00 32.12 182 HIS B C 1
ATOM 4403 O O . HIS B 1 202 ? -34.994 12.102 32.943 1.00 32.21 182 HIS B O 1
ATOM 4410 N N . TYR B 1 203 ? -34.543 10.385 31.540 1.00 31.68 183 TYR B N 1
ATOM 4411 C CA . TYR B 1 203 ? -34.173 11.246 30.424 1.00 31.32 183 TYR B CA 1
ATOM 4412 C C . TYR B 1 203 ? -35.032 11.107 29.155 1.00 32.28 183 TYR B C 1
ATOM 4413 O O . TYR B 1 203 ? -34.706 11.715 28.124 1.00 31.78 183 TYR B O 1
ATOM 4422 N N . ASP B 1 204 ? -36.117 10.331 29.229 1.00 32.82 184 ASP B N 1
ATOM 4423 C CA . ASP B 1 204 ? -37.018 10.095 28.073 1.00 33.72 184 ASP B CA 1
ATOM 4424 C C . ASP B 1 204 ? -36.172 9.769 26.831 1.00 33.34 184 ASP B C 1
ATOM 4425 O O . ASP B 1 204 ? -36.415 10.287 25.737 1.00 33.72 184 ASP B O 1
ATOM 4430 N N . ALA B 1 205 ? -35.141 8.940 27.031 1.00 32.16 185 ALA B N 1
ATOM 4431 C CA . ALA B 1 205 ? -34.281 8.477 25.939 1.00 31.58 185 ALA B CA 1
ATOM 4432 C C . ALA B 1 205 ? -35.071 7.551 25.031 1.00 31.61 185 ALA B C 1
ATOM 4433 O O . ALA B 1 205 ? -35.855 6.732 25.517 1.00 29.93 185 ALA B O 1
ATOM 4435 N N . ASP B 1 206 ? -34.835 7.670 23.723 1.00 31.48 186 ASP B N 1
ATOM 4436 C CA . ASP B 1 206 ? -35.454 6.776 22.751 1.00 31.86 186 ASP B CA 1
ATOM 4437 C C . ASP B 1 206 ? -34.787 5.401 22.839 1.00 31.44 186 ASP B C 1
ATOM 4438 O O . ASP B 1 206 ? -33.583 5.280 22.577 1.00 31.54 186 ASP B O 1
ATOM 4443 N N . PRO B 1 207 ? -35.558 4.355 23.184 1.00 31.12 187 PRO B N 1
ATOM 4444 C CA . PRO B 1 207 ? -34.971 3.007 23.258 1.00 31.60 187 PRO B CA 1
ATOM 4445 C C . PRO B 1 207 ? -34.298 2.542 21.939 1.00 31.68 187 PRO B C 1
ATOM 4446 O O . PRO B 1 207 ? -33.338 1.783 21.977 1.00 31.47 187 PRO B O 1
ATOM 4450 N N . ASP B 1 208 ? -34.793 3.005 20.795 1.00 31.80 188 ASP B N 1
ATOM 4451 C CA . ASP B 1 208 ? -34.108 2.786 19.512 1.00 32.56 188 ASP B CA 1
ATOM 4452 C C . ASP B 1 208 ? -32.664 3.333 19.372 1.00 32.48 188 ASP B C 1
ATOM 4453 O O . ASP B 1 208 ? -31.940 2.863 18.506 1.00 32.38 188 ASP B O 1
ATOM 4458 N N . ARG B 1 209 ? -32.254 4.304 20.201 1.00 32.34 189 ARG B N 1
ATOM 4459 C CA . ARG B 1 209 ? -30.883 4.839 20.157 1.00 32.93 189 ARG B CA 1
ATOM 4460 C C . ARG B 1 209 ? -29.975 4.257 21.225 1.00 32.31 189 ARG B C 1
ATOM 4461 O O . ARG B 1 209 ? -28.791 4.647 21.328 1.00 31.65 189 ARG B O 1
ATOM 4469 N N . ILE B 1 210 ? -30.530 3.345 22.022 1.00 31.73 190 ILE B N 1
ATOM 4470 C CA . ILE B 1 210 ? -29.818 2.744 23.145 1.00 31.20 190 ILE B CA 1
ATOM 4471 C C . ILE B 1 210 ? -29.305 1.351 22.779 1.00 31.86 190 ILE B C 1
ATOM 4472 O O . ILE B 1 210 ? -30.034 0.512 22.237 1.00 31.52 190 ILE B O 1
ATOM 4477 N N . SER B 1 211 ? -28.035 1.123 23.063 1.00 31.78 191 SER B N 1
ATOM 4478 C CA . SER B 1 211 ? -27.427 -0.153 22.793 1.00 33.86 191 SER B CA 1
ATOM 4479 C C . SER B 1 211 ? -26.768 -0.640 24.092 1.00 34.00 191 SER B C 1
ATOM 4480 O O . SER B 1 211 ? -26.036 0.123 24.746 1.00 34.43 191 SER B O 1
ATOM 4483 N N . VAL B 1 212 ? -27.066 -1.876 24.483 1.00 34.13 192 VAL B N 1
ATOM 4484 C CA . VAL B 1 212 ? -26.462 -2.498 25.665 1.00 34.77 192 VAL B CA 1
ATOM 4485 C C . VAL B 1 212 ? -25.116 -3.133 25.280 1.00 35.06 192 VAL B C 1
ATOM 4486 O O . VAL B 1 212 ? -25.076 -4.080 24.486 1.00 35.55 192 VAL B O 1
ATOM 4490 N N . VAL B 1 213 ? -24.033 -2.581 25.831 1.00 34.29 193 VAL B N 1
ATOM 4491 C CA . VAL B 1 213 ? -22.681 -3.076 25.602 1.00 34.29 193 VAL B CA 1
ATOM 4492 C C . VAL B 1 213 ? -22.117 -3.557 26.940 1.00 33.83 193 VAL B C 1
ATOM 4493 O O . VAL B 1 213 ? -21.770 -2.753 27.796 1.00 34.23 193 VAL B O 1
ATOM 4497 N N . SER B 1 214 ? -22.013 -4.863 27.114 1.00 34.52 194 SER B N 1
ATOM 4498 C CA . SER B 1 214 ? -21.665 -5.419 28.419 1.00 35.16 194 SER B CA 1
ATOM 4499 C C . SER B 1 214 ? -20.178 -5.322 28.674 1.00 34.25 194 SER B C 1
ATOM 4500 O O . SER B 1 214 ? -19.368 -5.764 27.857 1.00 34.77 194 SER B O 1
ATOM 4503 N N . PRO B 1 215 ? -19.810 -4.753 29.825 1.00 33.58 195 PRO B N 1
ATOM 4504 C CA . PRO B 1 215 ? -18.403 -4.703 30.197 1.00 32.54 195 PRO B CA 1
ATOM 4505 C C . PRO B 1 215 ? -17.877 -6.102 30.490 1.00 31.50 195 PRO B C 1
ATOM 4506 O O . PRO B 1 215 ? -18.670 -7.007 30.857 1.00 30.35 195 PRO B O 1
ATOM 4510 N N . GLY B 1 216 ? -16.563 -6.271 30.340 1.00 29.75 196 GLY B N 1
ATOM 4511 C CA . GLY B 1 216 ? -15.896 -7.507 30.730 1.00 29.50 196 GLY B CA 1
ATOM 4512 C C . GLY B 1 216 ? -15.775 -7.702 32.241 1.00 28.90 196 GLY B C 1
ATOM 4513 O O . GLY B 1 216 ? -16.002 -6.798 33.036 1.00 28.12 196 GLY B O 1
ATOM 4514 N N . ALA B 1 217 ? -15.393 -8.904 32.637 1.00 30.52 197 ALA B N 1
ATOM 4515 C CA . ALA B 1 217 ? -15.151 -9.211 34.043 1.00 31.13 197 ALA B CA 1
ATOM 4516 C C . ALA B 1 217 ? -14.076 -8.275 34.631 1.00 32.16 197 ALA B C 1
ATOM 4517 O O . ALA B 1 217 ? -13.087 -7.927 33.970 1.00 32.58 197 ALA B O 1
ATOM 4519 N N . ASP B 1 218 ? -14.304 -7.846 35.871 1.00 32.51 198 ASP B N 1
ATOM 4520 C CA . ASP B 1 218 ? -13.325 -7.079 36.628 1.00 32.57 198 ASP B CA 1
ATOM 4521 C C . ASP B 1 218 ? -12.247 -8.075 37.047 1.00 33.43 198 ASP B C 1
ATOM 4522 O O . ASP B 1 218 ? -12.392 -8.747 38.080 1.00 32.92 198 ASP B O 1
ATOM 4527 N N . VAL B 1 219 ? -11.189 -8.194 36.232 1.00 33.14 199 VAL B N 1
ATOM 4528 C CA . VAL B 1 219 ? -10.154 -9.213 36.448 1.00 33.56 199 VAL B CA 1
ATOM 4529 C C . VAL B 1 219 ? -9.177 -8.877 37.597 1.00 34.44 199 VAL B C 1
ATOM 4530 O O . VAL B 1 219 ? -8.350 -9.709 37.985 1.00 34.75 199 VAL B O 1
ATOM 4534 N N . GLU B 1 220 ? -9.272 -7.662 38.128 1.00 35.13 200 GLU B N 1
ATOM 4535 C CA . GLU B 1 220 ? -8.495 -7.274 39.296 1.00 36.95 200 GLU B CA 1
ATOM 4536 C C . GLU B 1 220 ? -9.223 -7.751 40.527 1.00 36.46 200 GLU B C 1
ATOM 4537 O O . GLU B 1 220 ? -8.613 -8.351 41.401 1.00 36.81 200 GLU B O 1
ATOM 4543 N N . LEU B 1 221 ? -10.525 -7.464 40.591 1.00 35.67 201 LEU B N 1
ATOM 4544 C CA . LEU B 1 221 ? -11.379 -7.978 41.660 1.00 35.36 201 LEU B CA 1
ATOM 4545 C C . LEU B 1 221 ? -11.512 -9.516 41.608 1.00 33.90 201 LEU B C 1
ATOM 4546 O O . LEU B 1 221 ? -11.283 -10.211 42.602 1.00 34.21 201 LEU B O 1
ATOM 4551 N N . TYR B 1 222 ? -11.845 -10.041 40.442 1.00 32.64 202 TYR B N 1
ATOM 4552 C CA . TYR B 1 222 ? -12.011 -11.471 40.280 1.00 32.40 202 TYR B CA 1
ATOM 4553 C C . TYR B 1 222 ? -10.660 -12.075 39.938 1.00 32.54 202 TYR B C 1
ATOM 4554 O O . TYR B 1 222 ? -10.210 -11.985 38.800 1.00 33.48 202 TYR B O 1
ATOM 4563 N N . SER B 1 223 ? -9.991 -12.620 40.960 1.00 32.09 203 SER B N 1
ATOM 4564 C CA . SER B 1 223 ? -8.645 -13.169 40.849 1.00 31.09 203 SER B CA 1
ATOM 4565 C C . SER B 1 223 ? -8.507 -14.339 41.848 1.00 30.48 203 SER B C 1
ATOM 4566 O O . SER B 1 223 ? -9.302 -14.428 42.786 1.00 28.37 203 SER B O 1
ATOM 4569 N N . PRO B 1 224 ? -7.536 -15.263 41.634 1.00 30.61 204 PRO B N 1
ATOM 4570 C CA . PRO B 1 224 ? -7.389 -16.375 42.596 1.00 31.13 204 PRO B CA 1
ATOM 4571 C C . PRO B 1 224 ? -6.880 -15.946 43.986 1.00 31.37 204 PRO B C 1
ATOM 4572 O O . PRO B 1 224 ? -7.129 -16.639 44.970 1.00 31.35 204 PRO B O 1
ATOM 4576 N N . GLY B 1 225 ? -6.185 -14.822 44.050 1.00 31.60 205 GLY B N 1
ATOM 4577 C CA . GLY B 1 225 ? -5.583 -14.344 45.277 1.00 32.38 205 GLY B CA 1
ATOM 4578 C C . GLY B 1 225 ? -4.330 -15.128 45.596 1.00 33.24 205 GLY B C 1
ATOM 4579 O O . GLY B 1 225 ? -3.866 -15.949 44.802 1.00 33.05 205 GLY B O 1
ATOM 4580 N N . ASN B 1 226 ? -3.788 -14.891 46.782 1.00 34.08 206 ASN B N 1
ATOM 4581 C CA . ASN B 1 226 ? -2.626 -15.653 47.238 1.00 35.00 206 ASN B CA 1
ATOM 4582 C C . ASN B 1 226 ? -2.922 -17.135 47.590 1.00 35.03 206 ASN B C 1
ATOM 4583 O O . ASN B 1 226 ? -4.027 -17.656 47.341 1.00 34.06 206 ASN B O 1
ATOM 4588 N N . ASP B 1 227 ? -1.917 -17.806 48.150 1.00 35.81 207 ASP B N 1
ATOM 4589 C CA . ASP B 1 227 ? -2.022 -19.226 48.508 1.00 37.03 207 ASP B CA 1
ATOM 4590 C C . ASP B 1 227 ? -3.060 -19.556 49.579 1.00 36.12 207 ASP B C 1
ATOM 4591 O O . ASP B 1 227 ? -3.384 -20.711 49.766 1.00 36.42 207 ASP B O 1
ATOM 4596 N N . ARG B 1 228 ? -3.551 -18.552 50.303 1.00 35.67 208 ARG B N 1
ATOM 4597 C CA . ARG B 1 228 ? -4.513 -18.792 51.399 1.00 34.94 208 ARG B CA 1
ATOM 4598 C C . ARG B 1 228 ? -5.914 -18.322 51.032 1.00 34.50 208 ARG B C 1
ATOM 4599 O O . ARG B 1 228 ? -6.868 -18.539 51.801 1.00 34.58 208 ARG B O 1
ATOM 4607 N N . ALA B 1 229 ? -6.039 -17.698 49.855 1.00 32.80 209 ALA B N 1
ATOM 4608 C CA . ALA B 1 229 ? -7.288 -17.041 49.473 1.00 32.68 209 ALA B CA 1
ATOM 4609 C C . ALA B 1 229 ? -8.480 -18.008 49.375 1.00 33.36 209 ALA B C 1
ATOM 4610 O O . ALA B 1 229 ? -9.590 -17.679 49.828 1.00 33.35 209 ALA B O 1
ATOM 4612 N N . THR B 1 230 ? -8.274 -19.195 48.811 1.00 33.61 210 THR B N 1
ATOM 4613 C CA . THR B 1 230 ? -9.422 -20.135 48.759 1.00 35.24 210 THR B CA 1
ATOM 4614 C C . THR B 1 230 ? -9.842 -20.680 50.144 1.00 34.40 210 THR B C 1
ATOM 4615 O O . THR B 1 230 ? -11.036 -20.788 50.447 1.00 34.05 210 THR B O 1
ATOM 4619 N N . GLU B 1 231 ? -8.853 -20.958 50.992 1.00 34.44 211 GLU B N 1
ATOM 4620 C CA . GLU B 1 231 ? -9.072 -21.264 52.409 1.00 34.04 211 GLU B CA 1
ATOM 4621 C C . GLU B 1 231 ? -9.909 -20.150 53.128 1.00 33.55 211 GLU B C 1
ATOM 4622 O O . GLU B 1 231 ? -10.868 -20.440 53.807 1.00 32.32 211 GLU B O 1
ATOM 4628 N N . ARG B 1 232 ? -9.557 -18.884 52.922 1.00 33.83 212 ARG B N 1
ATOM 4629 C CA . ARG B 1 232 ? -10.252 -17.742 53.533 1.00 34.43 212 ARG B CA 1
ATOM 4630 C C . ARG B 1 232 ? -11.715 -17.682 53.175 1.00 33.24 212 ARG B C 1
ATOM 4631 O O . ARG B 1 232 ? -12.583 -17.428 54.032 1.00 33.48 212 ARG B O 1
ATOM 4639 N N . SER B 1 233 ? -11.960 -17.840 51.878 1.00 32.22 213 SER B N 1
ATOM 4640 C CA . SER B 1 233 ? -13.291 -17.897 51.283 1.00 31.70 213 SER B CA 1
ATOM 4641 C C . SER B 1 233 ? -14.148 -19.027 51.850 1.00 30.62 213 SER B C 1
ATOM 4642 O O . SER B 1 233 ? -15.298 -18.796 52.218 1.00 30.41 213 SER B O 1
ATOM 4645 N N . ARG B 1 234 ? -13.580 -20.223 51.929 1.00 29.81 214 ARG B N 1
ATOM 4646 C CA . ARG B 1 234 ? -14.267 -21.392 52.514 1.00 30.67 214 ARG B CA 1
ATOM 4647 C C . ARG B 1 234 ? -14.650 -21.135 53.970 1.00 30.50 214 ARG B C 1
ATOM 4648 O O . ARG B 1 234 ? -15.760 -21.465 54.378 1.00 31.31 214 ARG B O 1
ATOM 4656 N N . ARG B 1 235 ? -13.726 -20.557 54.733 1.00 31.00 215 ARG B N 1
ATOM 4657 C CA . ARG B 1 235 ? -13.936 -20.261 56.155 1.00 32.21 215 ARG B CA 1
ATOM 4658 C C . ARG B 1 235 ? -15.052 -19.246 56.329 1.00 32.65 215 ARG B C 1
ATOM 4659 O O . ARG B 1 235 ? -15.949 -19.462 57.131 1.00 33.04 215 ARG B O 1
ATOM 4667 N N . GLU B 1 236 ? -15.011 -18.159 55.553 1.00 33.58 216 GLU B N 1
ATOM 4668 C CA . GLU B 1 236 ? -16.083 -17.160 55.560 1.00 34.85 216 GLU B CA 1
ATOM 4669 C C . GLU B 1 236 ? -17.447 -17.794 55.342 1.00 34.15 216 GLU B C 1
ATOM 4670 O O . GLU B 1 236 ? -18.398 -17.462 56.027 1.00 34.16 216 GLU B O 1
ATOM 4676 N N . LEU B 1 237 ? -17.523 -18.700 54.369 1.00 33.55 217 LEU B N 1
ATOM 4677 C CA . LEU B 1 237 ? -18.765 -19.364 54.005 1.00 32.96 217 LEU B CA 1
ATOM 4678 C C . LEU B 1 237 ? -19.114 -20.579 54.853 1.00 32.22 217 LEU B C 1
ATOM 4679 O O . LEU B 1 237 ? -20.147 -21.216 54.617 1.00 32.02 217 LEU B O 1
ATOM 4684 N N . GLY B 1 238 ? -18.237 -20.943 55.790 1.00 31.77 218 GLY B N 1
ATOM 4685 C CA . GLY B 1 238 ? -18.512 -22.067 56.701 1.00 31.37 218 GLY B CA 1
ATOM 4686 C C . GLY B 1 238 ? -18.433 -23.438 56.049 1.00 31.20 218 GLY B C 1
ATOM 4687 O O . GLY B 1 238 ? -19.079 -24.381 56.518 1.00 33.12 218 GLY B O 1
ATOM 4688 N N . ILE B 1 239 ? -17.622 -23.565 54.991 1.00 29.93 219 ILE B N 1
ATOM 4689 C CA . ILE B 1 239 ? -17.509 -24.810 54.208 1.00 28.94 219 ILE B CA 1
ATOM 4690 C C . ILE B 1 239 ? -16.135 -25.444 54.526 1.00 29.23 219 ILE B C 1
ATOM 4691 O O . ILE B 1 239 ? -15.117 -24.737 54.489 1.00 28.59 219 ILE B O 1
ATOM 4696 N N . PRO B 1 240 ? -16.102 -26.751 54.897 1.00 28.88 220 PRO B N 1
ATOM 4697 C CA . PRO B 1 240 ? -14.808 -27.422 55.158 1.00 28.72 220 PRO B CA 1
ATOM 4698 C C . PRO B 1 240 ? -13.883 -27.373 53.924 1.00 28.83 220 PRO B C 1
ATOM 4699 O O . PRO B 1 240 ? -14.370 -27.245 52.801 1.00 27.93 220 PRO B O 1
ATOM 4703 N N . LEU B 1 241 ? -12.570 -27.443 54.142 1.00 28.80 221 LEU B N 1
ATOM 4704 C CA . LEU B 1 241 ? -11.616 -27.293 53.029 1.00 29.12 221 LEU B CA 1
ATOM 4705 C C . LEU B 1 241 ? -11.620 -28.489 52.069 1.00 28.95 221 LEU B C 1
ATOM 4706 O O . LEU B 1 241 ? -11.356 -28.332 50.875 1.00 30.07 221 LEU B O 1
ATOM 4711 N N . HIS B 1 242 ? -11.960 -29.665 52.589 1.00 29.13 222 HIS B N 1
ATOM 4712 C CA . HIS B 1 242 ? -11.915 -30.919 51.837 1.00 28.96 222 HIS B CA 1
ATOM 4713 C C . HIS B 1 242 ? -13.161 -31.171 50.977 1.00 29.91 222 HIS B C 1
ATOM 4714 O O . HIS B 1 242 ? -13.154 -32.021 50.099 1.00 31.24 222 HIS B O 1
ATOM 4721 N N . THR B 1 243 ? -14.237 -30.436 51.221 1.00 29.86 223 THR B N 1
ATOM 4722 C CA . THR B 1 243 ? -15.504 -30.640 50.491 1.00 29.80 223 THR B CA 1
ATOM 4723 C C . THR B 1 243 ? -15.333 -30.187 49.038 1.00 30.38 223 THR B C 1
ATOM 4724 O O . THR B 1 243 ? -14.612 -29.229 48.759 1.00 29.96 223 THR B O 1
ATOM 4728 N N . LYS B 1 244 ? -15.986 -30.882 48.119 1.00 29.48 224 LYS B N 1
ATOM 4729 C CA . LYS B 1 244 ? -16.100 -30.390 46.754 1.00 31.07 224 LYS B CA 1
ATOM 4730 C C . LYS B 1 244 ? -17.276 -29.436 46.652 1.00 30.79 224 LYS B C 1
ATOM 4731 O O . LYS B 1 244 ? -18.354 -29.746 47.187 1.00 30.90 224 LYS B O 1
ATOM 4737 N N . VAL B 1 245 ? -17.067 -28.302 45.980 1.00 29.99 225 VAL B N 1
ATOM 4738 C CA . VAL B 1 245 ? -18.087 -27.251 45.901 1.00 30.24 225 VAL B CA 1
ATOM 4739 C C . VAL B 1 245 ? -18.410 -26.892 44.458 1.00 30.56 225 VAL B C 1
ATOM 4740 O O . VAL B 1 245 ? -17.512 -26.623 43.640 1.00 30.13 225 VAL B O 1
ATOM 4744 N N . VAL B 1 246 ? -19.709 -26.948 44.135 1.00 31.11 226 VAL B N 1
ATOM 4745 C CA . VAL B 1 246 ? -20.205 -26.424 42.844 1.00 30.27 226 VAL B CA 1
ATOM 4746 C C . VAL B 1 246 ? -21.003 -25.165 43.116 1.00 31.41 226 VAL B C 1
ATOM 4747 O O . VAL B 1 246 ? -21.854 -25.140 44.015 1.00 32.21 226 VAL B O 1
ATOM 4751 N N . ALA B 1 247 ? -20.728 -24.105 42.362 1.00 32.38 227 ALA B N 1
ATOM 4752 C CA . ALA B 1 247 ? -21.468 -22.851 42.546 1.00 32.61 227 ALA B CA 1
ATOM 4753 C C . ALA B 1 247 ? -22.255 -22.437 41.312 1.00 32.61 227 ALA B C 1
ATOM 4754 O O . ALA B 1 247 ? -21.853 -22.710 40.162 1.00 32.65 227 ALA B O 1
ATOM 4756 N N . PHE B 1 248 ? -23.393 -21.794 41.575 1.00 32.88 228 PHE B N 1
ATOM 4757 C CA . PHE B 1 248 ? -24.189 -21.122 40.541 1.00 32.42 228 PHE B CA 1
ATOM 4758 C C . PHE B 1 248 ? -24.269 -19.684 40.992 1.00 32.09 228 PHE B C 1
ATOM 4759 O O . PHE B 1 248 ? -24.525 -19.404 42.171 1.00 30.63 228 PHE B O 1
ATOM 4767 N N . VAL B 1 249 ? -24.026 -18.781 40.043 1.00 32.03 229 VAL B N 1
ATOM 4768 C CA . VAL B 1 249 ? -24.181 -17.354 40.272 1.00 32.54 229 VAL B CA 1
ATOM 4769 C C . VAL B 1 249 ? -25.070 -16.787 39.181 1.00 33.51 229 VAL B C 1
ATOM 4770 O O . VAL B 1 249 ? -24.858 -17.039 38.003 1.00 33.87 229 VAL B O 1
ATOM 4774 N N . GLY B 1 250 ? -26.112 -16.068 39.572 1.00 34.51 230 GLY B N 1
ATOM 4775 C CA . GLY B 1 250 ? -26.938 -15.408 38.580 1.00 35.49 230 GLY B CA 1
ATOM 4776 C C . GLY B 1 250 ? -28.355 -15.299 39.062 1.00 36.26 230 GLY B C 1
ATOM 4777 O O . GLY B 1 250 ? -28.722 -15.873 40.103 1.00 35.50 230 GLY B O 1
ATOM 4778 N N . ARG B 1 251 ? -29.155 -14.587 38.275 1.00 36.11 231 ARG B N 1
ATOM 4779 C CA . ARG B 1 251 ? -30.559 -14.391 38.584 1.00 36.95 231 ARG B CA 1
ATOM 4780 C C . ARG B 1 251 ? -31.300 -15.712 38.489 1.00 35.26 231 ARG B C 1
ATOM 4781 O O . ARG B 1 251 ? -31.075 -16.501 37.569 1.00 35.90 231 ARG B O 1
ATOM 4789 N N . LEU B 1 252 ? -32.137 -15.957 39.485 1.00 33.62 232 LEU B N 1
ATOM 4790 C CA . LEU B 1 252 ? -32.811 -17.228 39.643 1.00 33.33 232 LEU B CA 1
ATOM 4791 C C . LEU B 1 252 ? -34.078 -17.194 38.826 1.00 32.38 232 LEU B C 1
ATOM 4792 O O . LEU B 1 252 ? -35.168 -16.922 39.331 1.00 32.93 232 LEU B O 1
ATOM 4797 N N . GLN B 1 253 ? -33.912 -17.461 37.545 1.00 31.44 233 GLN B N 1
ATOM 4798 C CA . GLN B 1 253 ? -35.032 -17.551 36.634 1.00 30.26 233 GLN B CA 1
ATOM 4799 C C . GLN B 1 253 ? -34.714 -18.657 35.637 1.00 29.28 233 GLN B C 1
ATOM 4800 O O . GLN B 1 253 ? -33.537 -18.912 35.375 1.00 29.46 233 GLN B O 1
ATOM 4806 N N . PRO B 1 254 ? -35.756 -19.303 35.059 1.00 29.10 234 PRO B N 1
ATOM 4807 C CA . PRO B 1 254 ? -35.591 -20.564 34.311 1.00 28.67 234 PRO B CA 1
ATOM 4808 C C . PRO B 1 254 ? -34.644 -20.502 33.093 1.00 28.52 234 PRO B C 1
ATOM 4809 O O . PRO B 1 254 ? -33.976 -21.475 32.816 1.00 28.60 234 PRO B O 1
ATOM 4813 N N . PHE B 1 255 ? -34.560 -19.366 32.396 1.00 28.50 235 PHE B N 1
ATOM 4814 C CA . PHE B 1 255 ? -33.608 -19.226 31.273 1.00 28.82 235 PHE B CA 1
ATOM 4815 C C . PHE B 1 255 ? -32.114 -19.174 31.639 1.00 29.31 235 PHE B C 1
ATOM 4816 O O . PHE B 1 255 ? -31.244 -19.262 30.745 1.00 29.50 235 PHE B O 1
ATOM 4824 N N . LYS B 1 256 ? -31.827 -19.039 32.938 1.00 29.91 236 LYS B N 1
ATOM 4825 C CA . LYS B 1 256 ? -30.478 -19.152 33.452 1.00 30.56 236 LYS B CA 1
ATOM 4826 C C . LYS B 1 256 ? -30.208 -20.565 33.974 1.00 30.32 236 LYS B C 1
ATOM 4827 O O . LYS B 1 256 ? -29.101 -20.846 34.413 1.00 30.00 236 LYS B O 1
ATOM 4833 N N . GLY B 1 257 ? -31.215 -21.444 33.899 1.00 30.11 237 GLY B N 1
ATOM 4834 C CA . GLY B 1 257 ? -31.091 -22.864 34.243 1.00 30.03 237 GLY B CA 1
ATOM 4835 C C . GLY B 1 257 ? -30.689 -23.261 35.660 1.00 30.99 237 GLY B C 1
ATOM 4836 O O . GLY B 1 257 ? -30.035 -24.286 35.844 1.00 30.42 237 GLY B O 1
ATOM 4837 N N . PRO B 1 258 ? -31.110 -22.492 36.692 1.00 31.44 238 PRO B N 1
ATOM 4838 C CA . PRO B 1 258 ? -30.766 -23.050 38.025 1.00 31.56 238 PRO B CA 1
ATOM 4839 C C . PRO B 1 258 ? -31.462 -24.398 38.312 1.00 31.60 238 PRO B C 1
ATOM 4840 O O . PRO B 1 258 ? -30.902 -25.243 39.032 1.00 32.61 238 PRO B O 1
ATOM 4844 N N . GLN B 1 259 ? -32.678 -24.578 37.786 1.00 31.64 239 GLN B N 1
ATOM 4845 C CA . GLN B 1 259 ? -33.406 -25.851 37.857 1.00 29.84 239 GLN B CA 1
ATOM 4846 C C . GLN B 1 259 ? -32.639 -27.040 37.202 1.00 30.29 239 GLN B C 1
ATOM 4847 O O . GLN B 1 259 ? -32.726 -28.171 37.694 1.00 30.31 239 GLN B O 1
ATOM 4853 N N . VAL B 1 260 ? -31.899 -26.773 36.116 1.00 29.43 240 VAL B N 1
ATOM 4854 C CA . VAL B 1 260 ? -31.018 -27.752 35.443 1.00 29.57 240 VAL B CA 1
ATOM 4855 C C . VAL B 1 260 ? -29.919 -28.240 36.400 1.00 29.65 240 VAL B C 1
ATOM 4856 O O . VAL B 1 260 ? -29.682 -29.451 36.550 1.00 30.32 240 VAL B O 1
ATOM 4860 N N . LEU B 1 261 ? -29.267 -27.292 37.078 1.00 29.84 241 LEU B N 1
ATOM 4861 C CA . LEU B 1 261 ? -28.277 -27.635 38.063 1.00 29.42 241 LEU B CA 1
ATOM 4862 C C . LEU B 1 261 ? -28.904 -28.470 39.186 1.00 28.82 241 LEU B C 1
ATOM 4863 O O . LEU B 1 261 ? -28.355 -29.493 39.603 1.00 29.18 241 LEU B O 1
ATOM 4868 N N . ILE B 1 262 ? -30.022 -28.006 39.725 1.00 29.18 242 ILE B N 1
ATOM 4869 C CA . ILE B 1 262 ? -30.630 -28.698 40.846 1.00 29.60 242 ILE B CA 1
ATOM 4870 C C . ILE B 1 262 ? -30.970 -30.167 40.534 1.00 30.44 242 ILE B C 1
ATOM 4871 O O . ILE B 1 262 ? -30.699 -31.080 41.354 1.00 29.51 242 ILE B O 1
ATOM 4876 N N . LYS B 1 263 ? -31.568 -30.379 39.355 1.00 30.61 243 LYS B N 1
ATOM 4877 C CA . LYS B 1 263 ? -31.971 -31.704 38.912 1.00 30.91 243 LYS B CA 1
ATOM 4878 C C . LYS B 1 263 ? -30.752 -32.544 38.577 1.00 30.36 243 LYS B C 1
ATOM 4879 O O . LYS B 1 263 ? -30.746 -33.746 38.808 1.00 30.41 243 LYS B O 1
ATOM 4885 N N . ALA B 1 264 ? -29.688 -31.906 38.100 1.00 30.67 244 ALA B N 1
ATOM 4886 C CA . ALA B 1 264 ? -28.442 -32.646 37.836 1.00 30.49 244 ALA B CA 1
ATOM 4887 C C . ALA B 1 264 ? -27.760 -33.132 39.126 1.00 30.73 244 ALA B C 1
ATOM 4888 O O . ALA B 1 264 ? -27.134 -34.181 39.144 1.00 31.09 244 ALA B O 1
ATOM 4890 N N . VAL B 1 265 ? -27.844 -32.319 40.175 1.00 31.22 245 VAL B N 1
ATOM 4891 C CA . VAL B 1 265 ? -27.323 -32.649 41.483 1.00 30.99 245 VAL B CA 1
ATOM 4892 C C . VAL B 1 265 ? -28.101 -33.812 42.086 1.00 31.46 245 VAL B C 1
ATOM 4893 O O . VAL B 1 265 ? -27.485 -34.730 42.625 1.00 32.28 245 VAL B O 1
ATOM 4897 N N . ALA B 1 266 ? -29.430 -33.819 41.932 1.00 30.29 246 ALA B N 1
ATOM 4898 C CA . ALA B 1 266 ? -30.241 -34.942 42.405 1.00 30.83 246 ALA B CA 1
ATOM 4899 C C . ALA B 1 266 ? -29.814 -36.235 41.698 1.00 30.80 246 ALA B C 1
ATOM 4900 O O . ALA B 1 266 ? -29.604 -37.246 42.354 1.00 31.64 246 ALA B O 1
ATOM 4902 N N . ALA B 1 267 ? -29.602 -36.168 40.386 1.00 30.72 247 ALA B N 1
ATOM 4903 C CA . ALA B 1 267 ? -29.118 -37.316 39.591 1.00 31.98 247 ALA B CA 1
ATOM 4904 C C . ALA B 1 267 ? -27.732 -37.827 40.030 1.00 32.52 247 ALA B C 1
ATOM 4905 O O . ALA B 1 267 ? -27.530 -39.033 40.137 1.00 32.84 247 ALA B O 1
ATOM 4907 N N . LEU B 1 268 ? -26.789 -36.912 40.274 1.00 33.57 248 LEU B N 1
ATOM 4908 C CA . LEU B 1 268 ? -25.499 -37.270 40.875 1.00 33.80 248 LEU B CA 1
ATOM 4909 C C . LEU B 1 268 ? -25.661 -38.030 42.178 1.00 34.24 248 LEU B C 1
ATOM 4910 O O . LEU B 1 268 ? -25.093 -39.115 42.361 1.00 33.27 248 LEU B O 1
ATOM 4915 N N . PHE B 1 269 ? -26.425 -37.449 43.102 1.00 34.40 249 PHE B N 1
ATOM 4916 C CA . PHE B 1 269 ? -26.707 -38.137 44.363 1.00 35.15 249 PHE B CA 1
ATOM 4917 C C . PHE B 1 269 ? -27.467 -39.455 44.241 1.00 36.08 249 PHE B C 1
ATOM 4918 O O . PHE B 1 269 ? -27.187 -40.380 45.010 1.00 36.92 249 PHE B O 1
ATOM 4926 N N . ASP B 1 270 ? -28.389 -39.565 43.276 1.00 37.01 250 ASP B N 1
ATOM 4927 C CA . ASP B 1 270 ? -29.034 -40.849 42.926 1.00 37.27 250 ASP B CA 1
ATOM 4928 C C . ASP B 1 270 ? -28.035 -41.921 42.476 1.00 37.10 250 ASP B C 1
ATOM 4929 O O . ASP B 1 270 ? -28.180 -43.089 42.840 1.00 36.28 250 ASP B O 1
ATOM 4934 N N . ARG B 1 271 ? -27.069 -41.532 41.645 1.00 36.62 251 ARG B N 1
ATOM 4935 C CA . ARG B 1 271 ? -26.037 -42.449 41.170 1.00 37.07 251 ARG B CA 1
ATOM 4936 C C . ARG B 1 271 ? -25.116 -42.918 42.286 1.00 37.00 251 ARG B C 1
ATOM 4937 O O . ARG B 1 271 ? -24.727 -44.063 42.326 1.00 36.48 251 ARG B O 1
ATOM 4945 N N . ASP B 1 272 ? -24.737 -42.011 43.178 1.00 37.36 252 ASP B N 1
ATOM 4946 C CA . ASP B 1 272 ? -23.788 -42.341 44.235 1.00 37.62 252 ASP B CA 1
ATOM 4947 C C . ASP B 1 272 ? -23.972 -41.296 45.336 1.00 36.80 252 ASP B C 1
ATOM 4948 O O . ASP B 1 272 ? -23.597 -40.148 45.158 1.00 35.92 252 ASP B O 1
ATOM 4953 N N . PRO B 1 273 ? -24.585 -41.701 46.457 1.00 36.54 253 PRO B N 1
ATOM 4954 C CA . PRO B 1 273 ? -24.897 -40.784 47.568 1.00 37.39 253 PRO B CA 1
ATOM 4955 C C . PRO B 1 273 ? -23.667 -40.277 48.351 1.00 38.32 253 PRO B C 1
ATOM 4956 O O . PRO B 1 273 ? -23.798 -39.332 49.155 1.00 39.58 253 PRO B O 1
ATOM 4960 N N . ASP B 1 274 ? -22.496 -40.879 48.111 1.00 38.48 254 ASP B N 1
ATOM 4961 C CA . ASP B 1 274 ? -21.255 -40.549 48.833 1.00 39.54 254 ASP B CA 1
ATOM 4962 C C . ASP B 1 274 ? -20.332 -39.627 48.010 1.00 39.86 254 ASP B C 1
ATOM 4963 O O . ASP B 1 274 ? -19.437 -40.112 47.285 1.00 41.15 254 ASP B O 1
ATOM 4968 N N . ARG B 1 275 ? -20.542 -38.319 48.083 1.00 39.72 255 ARG B N 1
ATOM 4969 C CA . ARG B 1 275 ? -19.864 -37.386 47.185 1.00 38.81 255 ARG B CA 1
ATOM 4970 C C . ARG B 1 275 ? -18.948 -36.345 47.848 1.00 38.71 255 ARG B C 1
ATOM 4971 O O . ARG B 1 275 ? -18.197 -35.627 47.153 1.00 39.43 255 ARG B O 1
ATOM 4979 N N . ASN B 1 276 ? -19.026 -36.222 49.169 1.00 37.16 256 ASN B N 1
ATOM 4980 C CA . ASN B 1 276 ? -18.453 -35.073 49.871 1.00 36.46 256 ASN B CA 1
ATOM 4981 C C . ASN B 1 276 ? -18.609 -33.801 49.040 1.00 36.34 256 ASN B C 1
ATOM 4982 O O . ASN B 1 276 ? -17.603 -33.096 48.760 1.00 35.27 256 ASN B O 1
ATOM 4987 N N . LEU B 1 277 ? -19.854 -33.576 48.591 1.00 35.40 257 LEU B N 1
ATOM 4988 C CA . LEU B 1 277 ? -20.217 -32.503 47.653 1.00 34.62 257 LEU B CA 1
ATOM 4989 C C . LEU B 1 277 ? -21.257 -31.568 48.263 1.00 34.27 257 LEU B C 1
ATOM 4990 O O . LEU B 1 277 ? -22.298 -32.018 48.786 1.00 33.61 257 LEU B O 1
ATOM 4995 N N . ARG B 1 278 ? -21.012 -30.271 48.111 1.00 34.06 258 ARG B N 1
ATOM 4996 C CA . ARG B 1 278 ? -22.010 -29.259 48.424 1.00 33.37 258 ARG B CA 1
ATOM 4997 C C . ARG B 1 278 ? -22.147 -28.274 47.264 1.00 32.70 258 ARG B C 1
ATOM 4998 O O . ARG B 1 278 ? -21.199 -28.020 46.509 1.00 32.34 258 ARG B O 1
ATOM 5006 N N . VAL B 1 279 ? -23.344 -27.721 47.147 1.00 31.69 259 VAL B N 1
ATOM 5007 C CA . VAL B 1 279 ? -23.663 -26.762 46.088 1.00 30.78 259 VAL B CA 1
ATOM 5008 C C . VAL B 1 279 ? -24.089 -25.460 46.729 1.00 30.39 259 VAL B C 1
ATOM 5009 O O . VAL B 1 279 ? -24.834 -25.467 47.707 1.00 30.70 259 VAL B O 1
ATOM 5013 N N . ILE B 1 280 ? -23.588 -24.346 46.192 1.00 31.04 260 ILE B N 1
ATOM 5014 C CA . ILE B 1 280 ? -24.010 -22.999 46.609 1.00 31.53 260 ILE B CA 1
ATOM 5015 C C . ILE B 1 280 ? -24.563 -22.236 45.410 1.00 31.77 260 ILE B C 1
ATOM 5016 O O . ILE B 1 280 ? -23.975 -22.243 44.317 1.00 31.58 260 ILE B O 1
ATOM 5021 N N . ILE B 1 281 ? -25.724 -21.630 45.620 1.00 31.59 261 ILE B N 1
ATOM 5022 C CA . ILE B 1 281 ? -26.446 -20.913 44.571 1.00 32.88 261 ILE B CA 1
ATOM 5023 C C . ILE B 1 281 ? -26.698 -19.466 45.016 1.00 34.22 261 ILE B C 1
ATOM 5024 O O . ILE B 1 281 ? -27.410 -19.216 46.004 1.00 35.48 261 ILE B O 1
ATOM 5029 N N . CYS B 1 282 ? -26.115 -18.528 44.280 1.00 35.02 262 CYS B N 1
ATOM 5030 C CA . CYS B 1 282 ? -26.218 -17.111 44.609 1.00 36.13 262 CYS B CA 1
ATOM 5031 C C . CYS B 1 282 ? -26.739 -16.264 43.429 1.00 37.20 262 CYS B C 1
ATOM 5032 O O . CYS B 1 282 ? -26.101 -16.252 42.393 1.00 36.74 262 CYS B O 1
ATOM 5035 N N . GLY B 1 283 ? -27.905 -15.605 43.488 1.00 39.57 263 GLY B N 1
ATOM 5036 C CA . GLY B 1 283 ? -29.031 -15.977 44.317 1.00 42.27 263 GLY B CA 1
ATOM 5037 C C . GLY B 1 283 ? -30.279 -15.081 44.314 1.00 43.16 263 GLY B C 1
ATOM 5038 O O . GLY B 1 283 ? -31.129 -15.261 45.179 1.00 43.56 263 GLY B O 1
ATOM 5039 N N . GLY B 1 284 ? -30.422 -14.125 43.390 1.00 44.68 264 GLY B N 1
ATOM 5040 C CA . GLY B 1 284 ? -31.592 -13.200 43.457 1.00 46.09 264 GLY B CA 1
ATOM 5041 C C . GLY B 1 284 ? -32.878 -13.658 42.748 1.00 48.14 264 GLY B C 1
ATOM 5042 O O . GLY B 1 284 ? -32.801 -14.182 41.638 1.00 47.65 264 GLY B O 1
ATOM 5043 N N . PRO B 1 285 ? -34.073 -13.429 43.362 1.00 49.31 265 PRO B N 1
ATOM 5044 C CA . PRO B 1 285 ? -35.358 -13.843 42.751 1.00 50.26 265 PRO B CA 1
ATOM 5045 C C . PRO B 1 285 ? -35.685 -13.075 41.460 1.00 50.65 265 PRO B C 1
ATOM 5046 O O . PRO B 1 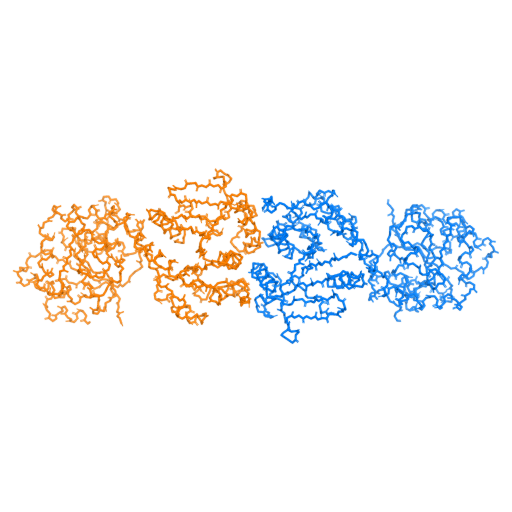285 ? -35.203 -11.956 41.263 1.00 51.04 265 PRO B O 1
ATOM 5050 N N . SER B 1 286 ? -36.497 -13.674 40.599 1.00 51.36 266 SER B N 1
ATOM 5051 C CA . SER B 1 286 ? -36.982 -12.998 39.385 1.00 52.19 266 SER B CA 1
ATOM 5052 C C . SER B 1 286 ? -38.411 -12.477 39.551 1.00 52.64 266 SER B C 1
ATOM 5053 O O . SER B 1 286 ? -39.053 -12.041 38.583 1.00 53.00 266 SER B O 1
ATOM 5056 N N . THR B 1 294 ? -38.885 -21.673 45.937 1.00 41.06 274 THR B N 1
ATOM 5057 C CA . THR B 1 294 ? -39.273 -22.177 44.623 1.00 42.02 274 THR B CA 1
ATOM 5058 C C . THR B 1 294 ? -38.222 -23.142 44.113 1.00 40.92 274 THR B C 1
ATOM 5059 O O . THR B 1 294 ? -38.518 -24.278 43.716 1.00 40.06 274 THR B O 1
ATOM 5063 N N . TYR B 1 295 ? -36.983 -22.661 44.098 1.00 39.66 275 TYR B N 1
ATOM 5064 C CA . TYR B 1 295 ? -35.868 -23.511 43.796 1.00 37.92 275 TYR B CA 1
ATOM 5065 C C . TYR B 1 295 ? -35.523 -24.322 45.036 1.00 37.93 275 TYR B C 1
ATOM 5066 O O . TYR B 1 295 ? -35.120 -25.480 44.900 1.00 37.21 275 TYR B O 1
ATOM 5075 N N . ARG B 1 296 ? -35.740 -23.784 46.247 1.00 38.49 276 ARG B N 1
ATOM 5076 C CA . ARG B 1 296 ? -35.600 -24.683 47.404 1.00 39.28 276 ARG B CA 1
ATOM 5077 C C . ARG B 1 296 ? -36.733 -25.679 47.468 1.00 37.31 276 ARG B C 1
ATOM 5078 O O . ARG B 1 296 ? -36.474 -26.842 47.723 1.00 37.53 276 ARG B O 1
ATOM 5086 N N . HIS B 1 297 ? -37.973 -25.250 47.231 1.00 37.38 277 HIS B N 1
ATOM 5087 C CA . HIS B 1 297 ? -39.093 -26.221 47.119 1.00 36.78 277 HIS B CA 1
ATOM 5088 C C . HIS B 1 297 ? -38.728 -27.368 46.142 1.00 35.06 277 HIS B C 1
ATOM 5089 O O . HIS B 1 297 ? -38.928 -28.549 46.421 1.00 33.47 277 HIS B O 1
ATOM 5096 N N . MET B 1 298 ? -38.201 -26.984 44.987 1.00 34.03 278 MET B N 1
ATOM 5097 C CA . MET B 1 298 ? -37.715 -27.937 43.994 1.00 33.55 278 MET B CA 1
ATOM 5098 C C . MET B 1 298 ? -36.637 -28.866 44.573 1.00 32.79 278 MET B C 1
ATOM 5099 O O . MET B 1 298 ? -36.681 -30.066 44.359 1.00 31.61 278 MET B O 1
ATOM 5104 N N . ALA B 1 299 ? -35.673 -28.296 45.316 1.00 32.13 279 ALA B N 1
ATOM 5105 C CA . ALA B 1 299 ? -34.589 -29.069 45.903 1.00 31.66 279 ALA B CA 1
ATOM 5106 C C . ALA B 1 299 ? -35.107 -30.057 46.949 1.00 31.68 279 ALA B C 1
ATOM 5107 O O . ALA B 1 299 ? -34.685 -31.200 46.973 1.00 30.72 279 ALA B O 1
ATOM 5109 N N . GLU B 1 300 ? -36.058 -29.655 47.793 1.00 32.97 280 GLU B N 1
ATOM 5110 C CA . GLU B 1 300 ? -36.583 -30.622 48.751 1.00 33.69 280 GLU B CA 1
ATOM 5111 C C . GLU B 1 300 ? -37.468 -31.702 48.163 1.00 33.59 280 GLU B C 1
ATOM 5112 O O . GLU B 1 300 ? -37.425 -32.819 48.630 1.00 32.86 280 GLU B O 1
ATOM 5118 N N . GLU B 1 301 ? -38.257 -31.370 47.137 1.00 34.33 281 GLU B N 1
ATOM 5119 C CA . GLU B 1 301 ? -39.010 -32.359 46.345 1.00 35.38 281 GLU B CA 1
ATOM 5120 C C . GLU B 1 301 ? -38.090 -33.499 45.888 1.00 33.74 281 GLU B C 1
ATOM 5121 O O . GLU B 1 301 ? -38.462 -34.657 45.918 1.00 33.85 281 GLU B O 1
ATOM 5127 N N . LEU B 1 302 ? -36.864 -33.158 45.511 1.00 33.76 282 LEU B N 1
ATOM 5128 C CA . LEU B 1 302 ? -35.866 -34.117 45.032 1.00 33.75 282 LEU B CA 1
ATOM 5129 C C . LEU B 1 302 ? -34.893 -34.628 46.101 1.00 34.03 282 LEU B C 1
ATOM 5130 O O . LEU B 1 302 ? -33.974 -35.403 45.785 1.00 34.85 282 LEU B O 1
ATOM 5135 N N . GLY B 1 303 ? -35.047 -34.175 47.346 1.00 33.45 283 GLY B N 1
ATOM 5136 C CA . GLY B 1 303 ? -34.283 -34.770 48.464 1.00 32.85 283 GLY B CA 1
ATOM 5137 C C . GLY B 1 303 ? -32.840 -34.289 48.539 1.00 32.37 283 GLY B C 1
ATOM 5138 O O . GLY B 1 303 ? -32.002 -34.929 49.188 1.00 31.89 283 GLY B O 1
ATOM 5139 N N . VAL B 1 304 ? -32.549 -33.161 47.876 1.00 31.51 284 VAL B N 1
ATOM 5140 C CA . VAL B 1 304 ? -31.209 -32.590 47.838 1.00 30.39 284 VAL B CA 1
ATOM 5141 C C . VAL B 1 304 ? -31.113 -31.236 48.525 1.00 30.42 284 VAL B C 1
ATOM 5142 O O . VAL B 1 304 ? -30.137 -30.511 48.320 1.00 29.56 284 VAL B O 1
ATOM 5146 N N . GLU B 1 305 ? -32.104 -30.881 49.340 1.00 30.50 285 GLU B N 1
ATOM 5147 C CA . GLU B 1 305 ? -32.094 -29.568 50.013 1.00 31.42 285 GLU B CA 1
ATOM 5148 C C . GLU B 1 305 ? -31.002 -29.388 51.111 1.00 31.37 285 GLU B C 1
ATOM 5149 O O . GLU B 1 305 ? -30.661 -28.251 51.456 1.00 31.24 285 GLU B O 1
ATOM 5155 N N . LYS B 1 306 ? -30.461 -30.486 51.641 1.00 31.64 286 LYS B N 1
ATOM 5156 C CA . LYS B 1 306 ? -29.297 -30.415 52.549 1.00 32.68 286 LYS B CA 1
ATOM 5157 C C . LYS B 1 306 ? -27.956 -30.494 51.814 1.00 33.48 286 LYS B C 1
ATOM 5158 O O . LYS B 1 306 ? -26.903 -30.539 52.451 1.00 34.14 286 LYS B O 1
ATOM 5164 N N . ARG B 1 307 ? -27.995 -30.566 50.482 1.00 33.11 287 ARG B N 1
ATOM 5165 C CA . ARG B 1 307 ? -26.785 -30.537 49.655 1.00 33.66 287 ARG B CA 1
ATOM 5166 C C . ARG B 1 307 ? -26.643 -29.231 48.817 1.00 34.27 287 ARG B C 1
ATOM 5167 O O . ARG B 1 307 ? -25.621 -29.015 48.151 1.00 33.87 287 ARG B O 1
ATOM 5175 N N . ILE B 1 308 ? -27.685 -28.388 48.844 1.00 35.05 288 ILE B N 1
ATOM 5176 C CA . ILE B 1 308 ? -27.742 -27.145 48.053 1.00 36.19 288 ILE B CA 1
ATOM 5177 C C . ILE B 1 308 ? -28.157 -26.007 48.993 1.00 38.08 288 ILE B C 1
ATOM 5178 O O . ILE B 1 308 ? -29.255 -26.048 49.572 1.00 39.37 288 ILE B O 1
ATOM 5183 N N . ARG B 1 309 ? -27.274 -25.024 49.157 1.00 37.46 289 ARG B N 1
ATOM 5184 C CA . ARG B 1 309 ? -27.556 -23.842 49.939 1.00 38.38 289 ARG B CA 1
ATOM 5185 C C . ARG B 1 309 ? -27.784 -22.642 49.010 1.00 36.93 289 ARG B C 1
ATOM 5186 O O . ARG B 1 309 ? -27.037 -22.441 48.053 1.00 35.84 289 ARG B O 1
ATOM 5194 N N . PHE B 1 310 ? -28.811 -21.849 49.328 1.00 36.15 290 PHE B N 1
ATOM 5195 C CA . PHE B 1 310 ? -29.121 -20.624 48.618 1.00 36.37 290 PHE B CA 1
ATOM 5196 C C . PHE B 1 310 ? -28.564 -19.416 49.366 1.00 37.24 290 PHE B C 1
ATOM 5197 O O . PHE B 1 310 ? -28.856 -19.206 50.557 1.00 36.57 290 PHE B O 1
ATOM 5205 N N . LEU B 1 311 ? -27.737 -18.644 48.665 1.00 37.65 291 LEU B N 1
ATOM 5206 C CA . LEU B 1 311 ? -27.054 -17.496 49.281 1.00 38.67 291 LEU B CA 1
ATOM 5207 C C . LEU B 1 311 ? -27.705 -16.241 48.731 1.00 39.68 291 LEU B C 1
ATOM 5208 O O . LEU B 1 311 ? -28.044 -16.181 47.542 1.00 39.84 291 LEU B O 1
ATOM 5213 N N . ASP B 1 312 ? -27.890 -15.243 49.582 1.00 40.92 292 ASP B N 1
ATOM 5214 C CA . ASP B 1 312 ? -28.470 -13.986 49.117 1.00 42.47 292 ASP B CA 1
ATOM 5215 C C . ASP B 1 312 ? -27.522 -13.277 48.160 1.00 42.59 292 ASP B C 1
ATOM 5216 O O . ASP B 1 312 ? -26.298 -13.333 48.348 1.00 41.62 292 ASP B O 1
ATOM 5221 N N . PRO B 1 313 ? -28.089 -12.584 47.142 1.00 43.11 293 PRO B N 1
ATOM 5222 C CA . PRO B 1 313 ? -27.272 -11.761 46.252 1.00 42.77 293 PRO B CA 1
ATOM 5223 C C . PRO B 1 313 ? -26.394 -10.833 47.098 1.00 41.96 293 PRO B C 1
ATOM 5224 O O . PRO B 1 313 ? -26.791 -10.392 48.178 1.00 41.91 293 PRO B O 1
ATOM 5228 N N . ARG B 1 314 ? -25.196 -10.565 46.616 1.00 41.42 294 ARG B N 1
ATOM 5229 C CA . ARG B 1 314 ? -24.239 -9.755 47.357 1.00 39.81 294 ARG B CA 1
ATOM 5230 C C . ARG B 1 314 ? -23.452 -8.953 46.341 1.00 39.54 294 ARG B C 1
ATOM 5231 O O . ARG B 1 314 ? -23.466 -9.307 45.155 1.00 39.51 294 ARG B O 1
ATOM 5239 N N . PRO B 1 315 ? -22.778 -7.868 46.779 1.00 39.15 295 PRO B N 1
ATOM 5240 C CA . PRO B 1 315 ? -22.029 -7.067 45.805 1.00 39.20 295 PRO B CA 1
ATOM 5241 C C . PRO B 1 315 ? -20.806 -7.830 45.273 1.00 38.82 295 PRO B C 1
ATOM 5242 O O . PRO B 1 315 ? -20.432 -8.852 45.862 1.00 38.43 295 PRO B O 1
ATOM 5246 N N . PRO B 1 316 ? -20.199 -7.348 44.165 1.00 38.71 296 PRO B N 1
ATOM 5247 C CA . PRO B 1 316 ? -18.995 -7.965 43.565 1.00 38.50 296 PRO B CA 1
ATOM 5248 C C . PRO B 1 316 ? -17.849 -8.293 44.542 1.00 38.46 296 PRO B C 1
ATOM 5249 O O . PRO B 1 316 ? -17.228 -9.367 44.447 1.00 38.82 296 PRO B O 1
ATOM 5253 N N . SER B 1 317 ? -17.566 -7.396 45.478 1.00 37.76 297 SER B N 1
ATOM 5254 C CA . SER B 1 317 ? -16.491 -7.623 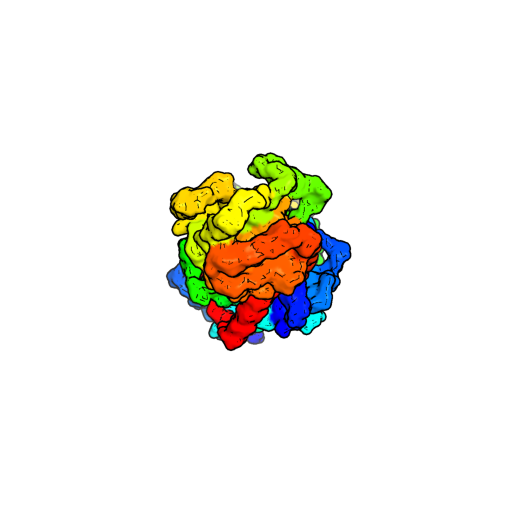46.432 1.00 37.52 297 SER B CA 1
ATOM 5255 C C . SER B 1 317 ? -16.775 -8.840 47.330 1.00 36.61 297 SER B C 1
ATOM 5256 O O . SER B 1 317 ? -15.855 -9.471 47.804 1.00 36.28 297 SER B O 1
ATOM 5259 N N . GLU B 1 318 ? -18.051 -9.157 47.547 1.00 36.07 298 GLU B N 1
ATOM 5260 C CA . GLU B 1 318 ? -18.445 -10.325 48.335 1.00 35.75 298 GLU B CA 1
ATOM 5261 C C . GLU B 1 318 ? -18.613 -11.579 47.467 1.00 34.56 298 GLU B C 1
ATOM 5262 O O . GLU B 1 318 ? -18.516 -12.730 47.951 1.00 33.52 298 GLU B O 1
ATOM 5268 N N . LEU B 1 319 ? -18.874 -11.353 46.180 1.00 33.56 299 LEU B N 1
ATOM 5269 C CA . LEU B 1 319 ? -19.058 -12.439 45.228 1.00 33.53 299 LEU B CA 1
ATOM 5270 C C . LEU B 1 319 ? -17.748 -13.175 44.956 1.00 32.73 299 LEU B C 1
ATOM 5271 O O . LEU B 1 319 ? -17.785 -14.352 44.610 1.00 31.14 299 LEU B O 1
ATOM 5276 N N . VAL B 1 320 ? -16.607 -12.491 45.139 1.00 31.55 300 VAL B N 1
ATOM 5277 C CA . VAL B 1 320 ? -15.275 -13.119 44.900 1.00 32.08 300 VAL B CA 1
ATOM 5278 C C . VAL B 1 320 ? -15.087 -14.405 45.724 1.00 31.40 300 VAL B C 1
ATOM 5279 O O . VAL B 1 320 ? -14.565 -15.406 45.223 1.00 30.26 300 VAL B O 1
ATOM 5283 N N . ALA B 1 321 ? -15.495 -14.348 46.999 1.00 31.12 301 ALA B N 1
ATOM 5284 C CA . ALA B 1 321 ? -15.444 -15.504 47.887 1.00 31.11 301 ALA B CA 1
ATOM 5285 C C . ALA B 1 321 ? -16.254 -16.709 47.393 1.00 30.59 301 ALA B C 1
ATOM 5286 O O . ALA B 1 321 ? -15.813 -17.851 47.535 1.00 30.65 301 ALA B O 1
ATOM 5288 N N . VAL B 1 322 ? -17.420 -16.463 46.798 1.00 30.19 302 VAL B N 1
ATOM 5289 C CA . VAL B 1 322 ? -18.225 -17.557 46.197 1.00 30.57 302 VAL B CA 1
ATOM 5290 C C . VAL B 1 322 ? -17.440 -18.254 45.077 1.00 30.11 302 VAL B C 1
ATOM 5291 O O . VAL B 1 322 ? -17.288 -19.474 45.090 1.00 30.10 302 VAL B O 1
ATOM 5295 N N . TYR B 1 323 ? -16.923 -17.466 44.137 1.00 29.95 303 TYR B N 1
ATOM 5296 C CA . TYR B 1 323 ? -16.133 -18.022 43.037 1.00 31.02 303 TYR B CA 1
ATOM 5297 C C . TYR B 1 323 ? -14.890 -18.727 43.566 1.00 30.46 303 TYR B C 1
ATOM 5298 O O . TYR B 1 323 ? -14.562 -19.779 43.085 1.00 31.71 303 TYR B O 1
ATOM 5307 N N . ARG B 1 324 ? -14.193 -18.108 44.528 1.00 30.80 304 ARG B N 1
ATOM 5308 C CA . ARG B 1 324 ? -12.970 -18.695 45.101 1.00 29.96 304 ARG B CA 1
ATOM 5309 C C . ARG B 1 324 ? -13.227 -20.009 45.830 1.00 29.93 304 ARG B C 1
ATOM 5310 O O . ARG B 1 324 ? -12.424 -20.936 45.695 1.00 29.29 304 ARG B O 1
ATOM 5318 N N . ALA B 1 325 ? -14.324 -20.076 46.600 1.00 29.10 305 ALA B N 1
ATOM 5319 C CA . ALA B 1 325 ? -14.674 -21.296 47.359 1.00 30.07 305 ALA B CA 1
ATOM 5320 C C . ALA B 1 325 ? -15.079 -22.463 46.447 1.00 30.19 305 ALA B C 1
ATOM 5321 O O . ALA B 1 325 ? -14.859 -23.624 46.785 1.00 31.90 305 ALA B O 1
ATOM 5323 N N . ALA B 1 326 ? -15.677 -22.140 45.304 1.00 29.39 306 ALA B N 1
ATOM 5324 C CA . ALA B 1 326 ? -16.089 -23.131 44.317 1.00 29.96 306 ALA B CA 1
ATOM 5325 C C . ALA B 1 326 ? -14.944 -23.927 43.677 1.00 30.21 306 ALA B C 1
ATOM 5326 O O . ALA B 1 326 ? -13.906 -23.377 43.324 1.00 29.46 306 ALA B O 1
ATOM 5328 N N . ASP B 1 327 ? -15.163 -25.224 43.484 1.00 30.42 307 ASP B N 1
ATOM 5329 C CA . ASP B 1 327 ? -14.248 -25.990 42.617 1.00 30.64 307 ASP B CA 1
ATOM 5330 C C . ASP B 1 327 ? -14.654 -25.910 41.156 1.00 30.20 307 ASP B C 1
ATOM 5331 O O . ASP B 1 327 ? -13.815 -26.098 40.283 1.00 29.76 307 ASP B O 1
ATOM 5336 N N . ILE B 1 328 ? -15.954 -25.713 40.926 1.00 30.18 308 ILE B N 1
ATOM 5337 C CA . ILE B 1 328 ? -16.569 -25.627 39.608 1.00 30.34 308 ILE B CA 1
ATOM 5338 C C . ILE B 1 328 ? -17.710 -24.625 39.693 1.00 29.08 308 ILE B C 1
ATOM 5339 O O . ILE B 1 328 ? -18.429 -24.588 40.675 1.00 28.07 308 ILE B O 1
ATOM 5344 N N . VAL B 1 329 ? -17.856 -23.820 38.647 1.00 29.03 309 VAL B N 1
ATOM 5345 C CA . VAL B 1 329 ? -19.027 -22.962 38.453 1.00 28.92 309 VAL B CA 1
ATOM 5346 C C . VAL B 1 329 ? -19.821 -23.551 37.267 1.00 29.38 309 VAL B C 1
ATOM 5347 O O . VAL B 1 329 ? -19.256 -23.844 36.215 1.00 28.04 309 VAL B O 1
ATOM 5351 N N . ALA B 1 330 ? -21.099 -23.826 37.515 1.00 29.63 310 ALA B N 1
ATOM 5352 C CA . ALA B 1 330 ? -22.026 -24.348 36.515 1.00 30.66 310 ALA B CA 1
ATOM 5353 C C . ALA B 1 330 ? -22.852 -23.225 35.906 1.00 30.36 310 ALA B C 1
ATOM 5354 O O . ALA B 1 330 ? -23.524 -22.488 36.634 1.00 29.95 310 ALA B O 1
ATOM 5356 N N . VAL B 1 331 ? -22.805 -23.091 34.575 1.00 30.25 311 VAL B N 1
ATOM 5357 C CA . VAL B 1 331 ? -23.647 -22.083 33.905 1.00 30.03 311 VAL B CA 1
ATOM 5358 C C . VAL B 1 331 ? -24.577 -22.688 32.796 1.00 30.09 311 VAL B C 1
ATOM 5359 O O . VAL B 1 331 ? -24.267 -22.669 31.612 1.00 30.10 311 VAL B O 1
ATOM 5363 N N . PRO B 1 332 ? -25.713 -23.264 33.237 1.00 31.19 312 PRO B N 1
ATOM 5364 C CA . PRO B 1 332 ? -26.656 -24.024 32.405 1.00 31.09 312 PRO B CA 1
ATOM 5365 C C . PRO B 1 332 ? -27.713 -23.144 31.776 1.00 31.71 312 PRO B C 1
ATOM 5366 O O . PRO B 1 332 ? -28.875 -23.525 31.730 1.00 31.07 312 PRO B O 1
ATOM 5370 N N . SER B 1 333 ? -27.282 -21.983 31.272 1.00 32.47 313 SER B N 1
ATOM 5371 C CA . SER B 1 333 ? -28.166 -21.031 30.618 1.00 32.06 313 SER B CA 1
ATOM 5372 C C . SER B 1 333 ? -28.806 -21.597 29.342 1.00 32.44 313 SER B C 1
ATOM 5373 O O . SER B 1 333 ? -28.178 -22.371 28.607 1.00 30.88 313 SER B O 1
ATOM 5376 N N . PHE B 1 334 ? -30.053 -21.186 29.113 1.00 32.45 314 PHE B N 1
ATOM 5377 C CA . PHE B 1 334 ? -30.755 -21.443 27.881 1.00 34.22 314 PHE B CA 1
ATOM 5378 C C . PHE B 1 334 ? -30.489 -20.277 26.932 1.00 34.97 314 PHE B C 1
ATOM 5379 O O . PHE B 1 334 ? -30.355 -20.481 25.713 1.00 35.11 314 PHE B O 1
ATOM 5387 N N . ASN B 1 335 ? -30.466 -19.069 27.506 1.00 36.29 315 ASN B N 1
ATOM 5388 C CA . ASN B 1 335 ? -30.039 -17.830 26.852 1.00 38.60 315 ASN B CA 1
ATOM 5389 C C . ASN B 1 335 ? -28.865 -17.163 27.604 1.00 39.54 315 ASN B C 1
ATOM 5390 O O . ASN B 1 335 ? -28.903 -17.010 28.839 1.00 39.82 315 ASN B O 1
ATOM 5395 N N . GLU B 1 336 ? -27.829 -16.773 26.865 1.00 40.17 316 GLU B N 1
ATOM 5396 C CA . GLU B 1 336 ? -26.686 -16.078 27.463 1.00 41.75 316 GLU B CA 1
ATOM 5397 C C . GLU B 1 336 ? -25.957 -15.289 26.401 1.00 42.45 316 GLU B C 1
ATOM 5398 O O . GLU B 1 336 ? -24.995 -15.812 25.843 1.00 43.70 316 GLU B O 1
ATOM 5404 N N . SER B 1 337 ? -26.398 -14.047 26.121 1.00 43.66 317 SER B N 1
ATOM 5405 C CA . SER B 1 337 ? -25.734 -13.180 25.093 1.00 44.37 317 SER B CA 1
ATOM 5406 C C . SER B 1 337 ? -24.172 -13.324 25.076 1.00 44.06 317 SER B C 1
ATOM 5407 O O . SER B 1 337 ? -23.564 -13.125 24.021 1.00 45.13 317 SER B O 1
ATOM 5410 N N . PHE B 1 338 ? -23.485 -13.526 26.209 1.00 43.20 318 PHE B N 1
ATOM 5411 C CA . PHE B 1 338 ? -22.459 -12.633 26.818 1.00 41.77 318 PHE B CA 1
ATOM 5412 C C . PHE B 1 338 ? -21.563 -13.515 27.689 1.00 40.52 318 PHE B C 1
ATOM 5413 O O . PHE B 1 338 ? -20.446 -13.810 27.296 1.00 40.90 318 PHE B O 1
ATOM 5421 N N . GLY B 1 339 ? -22.068 -13.988 28.824 1.00 39.49 319 GLY B N 1
ATOM 5422 C CA . GLY B 1 339 ? -21.307 -14.909 29.665 1.00 37.84 319 GLY B CA 1
ATOM 5423 C C . GLY B 1 339 ? -20.406 -14.240 30.708 1.00 36.72 319 GLY B C 1
ATOM 5424 O O . GLY B 1 339 ? -19.296 -14.711 30.995 1.00 35.40 319 GLY B O 1
ATOM 5425 N N . LEU B 1 340 ? -20.889 -13.137 31.272 1.00 35.77 320 LEU B N 1
ATOM 5426 C CA . LEU B 1 340 ? -20.128 -12.397 32.279 1.00 35.28 320 LEU B CA 1
ATOM 5427 C C . LEU B 1 340 ? -19.809 -13.297 33.502 1.00 33.12 320 LEU B C 1
ATOM 5428 O O . LEU B 1 340 ? -18.692 -13.318 33.988 1.00 31.13 320 LEU B O 1
ATOM 5433 N N . VAL B 1 341 ? -20.784 -14.080 33.961 1.00 32.64 321 VAL B N 1
ATOM 5434 C CA . VAL B 1 341 ? -20.554 -14.935 35.141 1.00 31.29 321 VAL B CA 1
ATOM 5435 C C . VAL B 1 341 ? -19.428 -15.940 34.894 1.00 30.99 321 VAL B C 1
ATOM 5436 O O . VAL B 1 341 ? -18.555 -16.125 35.742 1.00 30.08 321 VAL B O 1
ATOM 5440 N N . ALA B 1 342 ? -19.463 -16.573 33.723 1.00 30.87 322 ALA B N 1
ATOM 5441 C CA . ALA B 1 342 ? -18.430 -17.512 33.285 1.00 31.46 322 ALA B CA 1
ATOM 5442 C C . ALA B 1 342 ? -17.042 -16.863 33.301 1.00 31.36 322 ALA B C 1
ATOM 5443 O O . ALA B 1 342 ? -16.058 -17.487 33.675 1.00 32.23 322 ALA B O 1
ATOM 5445 N N . MET B 1 343 ? -16.966 -15.604 32.891 1.00 31.53 323 MET B N 1
ATOM 5446 C CA . MET B 1 343 ? -15.671 -14.938 32.832 1.00 31.27 323 MET B CA 1
ATOM 5447 C C . MET B 1 343 ? -15.220 -14.494 34.202 1.00 30.31 323 MET B C 1
ATOM 5448 O O . MET B 1 343 ? -14.042 -14.534 34.477 1.00 29.86 323 MET B O 1
ATOM 5453 N N . GLU B 1 344 ? -16.157 -14.100 35.065 1.00 29.41 324 GLU B N 1
ATOM 5454 C CA . GLU B 1 344 ? -15.810 -13.767 36.458 1.00 29.63 324 GLU B CA 1
ATOM 5455 C C . GLU B 1 344 ? -15.241 -14.986 37.189 1.00 28.92 324 GLU B C 1
ATOM 5456 O O . GLU B 1 344 ? -14.253 -14.880 37.901 1.00 28.33 324 GLU B O 1
ATOM 5462 N N . ALA B 1 345 ? -15.885 -16.133 36.983 1.00 28.00 325 ALA B N 1
ATOM 5463 C CA . ALA B 1 345 ? -15.454 -17.413 37.538 1.00 28.19 325 ALA B CA 1
ATOM 5464 C C . ALA B 1 345 ? -14.055 -17.785 37.026 1.00 28.53 325 ALA B C 1
ATOM 5465 O O . ALA B 1 345 ? -13.157 -18.072 37.813 1.00 27.83 325 ALA B O 1
ATOM 5467 N N . GLN B 1 346 ? -13.863 -17.782 35.706 1.00 29.06 326 GLN B N 1
ATOM 5468 C CA . GLN B 1 346 ? -12.518 -18.070 35.166 1.00 29.31 326 GLN B CA 1
ATOM 5469 C C . GLN B 1 346 ? -11.401 -17.116 35.639 1.00 29.34 326 GLN B C 1
ATOM 5470 O O . GLN B 1 346 ? -10.321 -17.580 36.024 1.00 30.39 326 GLN B O 1
ATOM 5476 N N . ALA B 1 347 ? -11.659 -15.803 35.630 1.00 28.79 327 ALA B N 1
ATOM 5477 C CA . ALA B 1 347 ? -10.719 -14.803 36.193 1.00 28.75 327 ALA B CA 1
ATOM 5478 C C . ALA B 1 347 ? -10.354 -15.138 37.647 1.00 28.04 327 ALA B C 1
ATOM 5479 O O . ALA B 1 347 ? -9.230 -14.938 38.071 1.00 27.62 327 ALA B O 1
ATOM 5481 N N . SER B 1 348 ? -11.318 -15.686 38.393 1.00 28.44 328 SER B N 1
ATOM 5482 C CA . SER B 1 348 ? -11.114 -16.079 39.781 1.00 29.05 328 SER B CA 1
ATOM 5483 C C . SER B 1 348 ? -10.292 -17.389 39.923 1.00 29.21 328 SER B C 1
ATOM 5484 O O . SER B 1 348 ? -9.903 -17.751 41.026 1.00 29.61 328 SER B O 1
ATOM 5487 N N . GLY B 1 349 ? -10.020 -18.080 38.816 1.00 29.60 329 GLY B N 1
ATOM 5488 C CA . GLY B 1 349 ? -9.308 -19.362 38.863 1.00 29.78 329 GLY B CA 1
ATOM 5489 C C . GLY B 1 349 ? -10.172 -20.600 39.034 1.00 29.75 329 GLY B C 1
ATOM 5490 O O . GLY B 1 349 ? -9.704 -21.663 39.486 1.00 30.01 329 GLY B O 1
ATOM 5491 N N . THR B 1 350 ? -11.445 -20.483 38.672 1.00 30.41 330 THR B N 1
ATOM 5492 C CA . THR B 1 350 ? -12.400 -21.586 38.837 1.00 29.93 330 THR B CA 1
ATOM 5493 C C . THR B 1 350 ? -12.907 -22.028 37.446 1.00 30.20 330 THR B C 1
ATOM 5494 O O . THR B 1 350 ? -13.437 -21.215 36.696 1.00 30.07 330 THR B O 1
ATOM 5498 N N . PRO B 1 351 ? -12.745 -23.317 37.118 1.00 30.55 331 PRO B N 1
ATOM 5499 C CA . PRO B 1 351 ? -13.216 -23.803 35.814 1.00 31.07 331 PRO B CA 1
ATOM 5500 C C . PRO B 1 351 ? -14.762 -23.790 35.729 1.00 30.91 331 PRO B C 1
ATOM 5501 O O . PRO B 1 351 ? -15.461 -23.784 36.765 1.00 29.91 331 PRO B O 1
ATOM 5505 N N . VAL B 1 352 ? -15.265 -23.741 34.490 1.00 30.59 332 VAL B N 1
ATOM 5506 C CA . VAL B 1 352 ? -16.694 -23.534 34.236 1.00 30.20 332 VAL B CA 1
ATOM 5507 C C . VAL B 1 352 ? -17.226 -24.669 33.406 1.00 29.92 332 VAL B C 1
ATOM 5508 O O . VAL B 1 352 ? -16.597 -25.081 32.432 1.00 29.83 332 VAL B O 1
ATOM 5512 N N . ILE B 1 353 ? -18.388 -25.186 33.814 1.00 30.28 333 ILE B N 1
ATOM 5513 C CA . ILE B 1 353 ? -19.176 -26.074 32.957 1.00 29.19 333 ILE B CA 1
ATOM 5514 C C . ILE B 1 353 ? -20.358 -25.249 32.480 1.00 29.14 333 ILE B C 1
ATOM 5515 O O . ILE B 1 353 ? -21.193 -24.836 33.293 1.00 28.48 333 ILE B O 1
ATOM 5520 N N . ALA B 1 354 ? -20.360 -24.918 31.186 1.00 29.53 334 ALA B N 1
ATOM 5521 C CA . ALA B 1 354 ? -21.404 -24.073 30.599 1.00 29.80 334 ALA B CA 1
ATOM 5522 C C . ALA B 1 354 ? -22.221 -24.815 29.523 1.00 30.18 334 ALA B C 1
ATOM 5523 O O . ALA B 1 354 ? -21.681 -25.692 28.838 1.00 29.88 334 ALA B O 1
ATOM 5525 N N . ALA B 1 355 ? -23.517 -24.481 29.395 1.00 30.07 335 ALA B N 1
ATOM 5526 C CA . ALA B 1 355 ? -24.290 -24.874 28.200 1.00 31.08 335 ALA B CA 1
ATOM 5527 C C . ALA B 1 355 ? -23.644 -24.327 26.911 1.00 31.51 335 ALA B C 1
ATOM 5528 O O . ALA B 1 355 ? -23.102 -23.214 26.893 1.00 31.68 335 ALA B O 1
ATOM 5530 N N . ARG B 1 356 ? -23.708 -25.107 25.827 1.00 32.54 336 ARG B N 1
ATOM 5531 C CA . ARG B 1 356 ? -23.144 -24.673 24.561 1.00 32.58 336 ARG B CA 1
ATOM 5532 C C . ARG B 1 356 ? -24.140 -23.723 23.882 1.00 33.51 336 ARG B C 1
ATOM 5533 O O . ARG B 1 356 ? -24.726 -24.073 22.859 1.00 32.97 336 ARG B O 1
ATOM 5541 N N . VAL B 1 357 ? -24.309 -22.518 24.442 1.00 33.59 337 VAL B N 1
ATOM 5542 C CA . VAL B 1 357 ? -25.260 -21.530 23.911 1.00 32.73 337 VAL B CA 1
ATOM 5543 C C . VAL B 1 357 ? -24.691 -20.119 23.918 1.00 32.80 337 VAL B C 1
ATOM 5544 O O . VAL B 1 357 ? -23.829 -19.793 24.753 1.00 31.86 337 VAL B O 1
ATOM 5548 N N . GLY B 1 358 ? -25.185 -19.279 22.996 1.00 32.57 338 GLY B N 1
ATOM 5549 C CA . GLY B 1 358 ? -24.849 -17.867 22.997 1.00 33.09 338 GLY B CA 1
ATOM 5550 C C . GLY B 1 358 ? -23.351 -17.617 22.997 1.00 33.21 338 GLY B C 1
ATOM 5551 O O . GLY B 1 358 ? -22.626 -18.253 22.239 1.00 33.55 338 GLY B O 1
ATOM 5552 N N . GLY B 1 359 ? -22.897 -16.703 23.859 1.00 33.25 339 GLY B N 1
ATOM 5553 C CA . GLY B 1 359 ? -21.498 -16.339 23.933 1.00 33.61 339 GLY B CA 1
ATOM 5554 C C . GLY B 1 359 ? -20.677 -17.260 24.821 1.00 33.89 339 GLY B C 1
ATOM 5555 O O . GLY B 1 359 ? -19.500 -17.008 25.014 1.00 33.43 339 GLY B O 1
ATOM 5556 N N . LEU B 1 360 ? -21.278 -18.337 25.346 1.00 33.88 340 LEU B N 1
ATOM 5557 C CA . LEU B 1 360 ? -20.554 -19.243 26.263 1.00 33.63 340 LEU B CA 1
ATOM 5558 C C . LEU B 1 360 ? -19.421 -20.056 25.607 1.00 34.51 340 LEU B C 1
ATOM 5559 O O . LEU B 1 360 ? -18.374 -20.237 26.231 1.00 34.88 340 LEU B O 1
ATOM 5564 N N . PRO B 1 361 ? -19.617 -20.568 24.364 1.00 35.05 341 PRO B N 1
ATOM 5565 C CA . PRO B 1 361 ? -18.460 -21.212 23.718 1.00 35.59 341 PRO B CA 1
ATOM 5566 C C . PRO B 1 361 ? -17.239 -20.316 23.533 1.00 36.37 341 PRO B C 1
ATOM 5567 O O . PRO B 1 361 ? -16.115 -20.830 23.403 1.00 36.47 341 PRO B O 1
ATOM 5571 N N . ILE B 1 362 ? -17.458 -19.002 23.522 1.00 36.31 342 ILE B N 1
ATOM 5572 C CA . ILE B 1 362 ? -16.367 -18.044 23.432 1.00 36.45 342 ILE B CA 1
ATOM 5573 C C . ILE B 1 362 ? -15.779 -17.771 24.797 1.00 35.26 342 ILE B C 1
ATOM 5574 O O . ILE B 1 362 ? -14.561 -17.685 24.922 1.00 35.40 342 ILE B O 1
ATOM 5579 N N . ALA B 1 363 ? -16.641 -17.636 25.808 1.00 34.83 343 ALA B N 1
ATOM 5580 C CA . ALA B 1 363 ? -16.193 -17.300 27.156 1.00 34.18 343 ALA B CA 1
ATOM 5581 C C . ALA B 1 363 ? -15.421 -18.425 27.839 1.00 33.81 343 ALA B C 1
ATOM 5582 O O . ALA B 1 363 ? -14.595 -18.156 28.710 1.00 34.01 343 ALA B O 1
ATOM 5584 N N . VAL B 1 364 ? -15.701 -19.673 27.463 1.00 33.83 344 VAL B N 1
ATOM 5585 C CA . VAL B 1 364 ? -15.017 -20.850 28.050 1.00 32.99 344 VAL B CA 1
ATOM 5586 C C . VAL B 1 364 ? -14.210 -21.531 26.952 1.00 33.05 344 VAL B C 1
ATOM 5587 O O . VAL B 1 364 ? -14.751 -21.803 25.878 1.00 32.74 344 VAL B O 1
ATOM 5591 N N . ALA B 1 365 ? -12.922 -21.770 27.206 1.00 32.14 345 ALA B N 1
ATOM 5592 C CA . ALA B 1 365 ? -12.078 -22.532 26.276 1.00 32.27 345 ALA B CA 1
ATOM 5593 C C . ALA B 1 365 ? -12.301 -24.027 26.506 1.00 32.32 345 ALA B C 1
ATOM 5594 O O . ALA B 1 365 ? -11.746 -24.631 27.445 1.00 32.39 345 ALA B O 1
ATOM 5596 N N . GLU B 1 366 ? -13.164 -24.614 25.684 1.00 32.29 346 GLU B N 1
ATOM 5597 C CA . GLU B 1 366 ? -13.595 -26.000 25.879 1.00 32.46 346 GLU B CA 1
ATOM 5598 C C . GLU B 1 366 ? -12.407 -26.980 26.003 1.00 32.82 346 GLU B C 1
ATOM 5599 O O . GLU B 1 366 ? -11.557 -27.044 25.108 1.00 31.88 346 GLU B O 1
ATOM 5605 N N . GLY B 1 367 ? -12.377 -27.768 27.084 1.00 32.99 347 GLY B N 1
ATOM 5606 C CA . GLY B 1 367 ? -11.296 -28.751 27.275 1.00 33.14 347 GLY B CA 1
ATOM 5607 C C . GLY B 1 367 ? -10.042 -28.151 27.901 1.00 33.39 347 GLY B C 1
ATOM 5608 O O . GLY B 1 367 ? -9.138 -28.882 28.312 1.00 33.50 347 GLY B O 1
ATOM 5609 N N . GLU B 1 368 ? -9.999 -26.825 28.007 1.00 33.46 348 GLU B N 1
ATOM 5610 C CA . GLU B 1 368 ? -8.828 -26.129 28.541 1.00 34.58 348 GLU B CA 1
ATOM 5611 C C . GLU B 1 368 ? -9.111 -25.400 29.849 1.00 33.26 348 GLU B C 1
ATOM 5612 O O . GLU B 1 368 ? -8.300 -25.452 30.791 1.00 32.93 348 GLU B O 1
ATOM 5618 N N . THR B 1 369 ? -10.272 -24.746 29.919 1.00 32.42 349 THR B N 1
ATOM 5619 C CA . THR B 1 369 ? -10.644 -23.943 31.081 1.00 31.00 349 THR B CA 1
ATOM 5620 C C . THR B 1 369 ? -11.995 -24.359 31.652 1.00 31.51 349 THR B C 1
ATOM 5621 O O . THR B 1 369 ? -12.505 -23.744 32.584 1.00 31.07 349 THR B O 1
ATOM 5625 N N . GLY B 1 370 ? -12.551 -25.423 31.092 1.00 31.51 350 GLY B N 1
ATOM 5626 C CA . GLY B 1 370 ? -13.867 -25.883 31.473 1.00 31.28 350 GLY B CA 1
ATOM 5627 C C . GLY B 1 370 ? -14.389 -26.821 30.406 1.00 31.83 350 GLY B C 1
ATOM 5628 O O . GLY B 1 370 ? -13.632 -27.290 29.530 1.00 31.28 350 GLY B O 1
ATOM 5629 N N . LEU B 1 371 ? -15.686 -27.101 30.507 1.00 32.42 351 LEU B N 1
ATOM 5630 C CA . LEU B 1 371 ? -16.416 -27.946 29.564 1.00 32.97 351 LEU B CA 1
ATOM 5631 C C . LEU B 1 371 ? -17.644 -27.222 29.040 1.00 32.45 351 LEU B C 1
ATOM 5632 O O . LEU B 1 371 ? -18.180 -26.333 29.713 1.00 32.02 351 LEU B O 1
ATOM 5637 N N . LEU B 1 372 ? -18.083 -27.631 27.849 1.00 32.61 352 LEU B N 1
ATOM 5638 C CA . LEU B 1 372 ? -19.356 -27.196 27.233 1.00 32.47 352 LEU B CA 1
ATOM 5639 C C . LEU B 1 372 ? -20.327 -28.362 27.195 1.00 31.96 352 LEU B C 1
ATOM 5640 O O . LEU B 1 372 ? -19.954 -29.436 26.772 1.00 32.06 352 LEU B O 1
ATOM 5645 N N . VAL B 1 373 ? -21.559 -28.159 27.674 1.00 32.39 353 VAL B N 1
ATOM 5646 C CA . VAL B 1 373 ? -22.590 -29.225 27.652 1.00 31.83 353 VAL B CA 1
ATOM 5647 C C . VAL B 1 373 ? -23.611 -28.970 26.539 1.00 31.82 353 VAL B C 1
ATOM 5648 O O . VAL B 1 373 ? -24.058 -27.850 26.332 1.00 31.62 353 VAL B O 1
ATOM 5652 N N . ASP B 1 374 ? -23.942 -30.018 25.795 1.00 32.71 354 ASP B N 1
ATOM 5653 C CA . ASP B 1 374 ? -25.002 -29.950 24.800 1.00 33.32 354 ASP B CA 1
ATOM 5654 C C . ASP B 1 374 ? -26.369 -30.139 25.436 1.00 33.17 354 ASP B C 1
ATOM 5655 O O . ASP B 1 374 ? -26.681 -31.219 25.925 1.00 34.06 354 ASP B O 1
ATOM 5660 N N . GLY B 1 375 ? -27.179 -29.087 25.397 1.00 32.95 355 GLY B N 1
ATOM 5661 C CA . GLY B 1 375 ? -28.520 -29.106 25.954 1.00 32.42 355 GLY B CA 1
ATOM 5662 C C . GLY B 1 375 ? -28.552 -29.066 27.469 1.00 32.36 355 GLY B C 1
ATOM 5663 O O . GLY B 1 375 ? -27.573 -28.668 28.142 1.00 32.58 355 GLY B O 1
ATOM 5664 N N . HIS B 1 376 ? -29.686 -29.485 28.014 1.00 32.36 356 HIS B N 1
ATOM 5665 C CA . HIS B 1 376 ? -29.989 -29.235 29.414 1.00 33.29 356 HIS B CA 1
ATOM 5666 C C . HIS B 1 376 ? -30.515 -30.426 30.220 1.00 33.77 356 HIS B C 1
ATOM 5667 O O . HIS B 1 376 ? -31.090 -30.227 31.290 1.00 34.71 356 HIS B O 1
ATOM 5674 N N . SER B 1 377 ? -30.326 -31.660 29.744 1.00 34.47 357 SER B N 1
ATOM 5675 C CA . SER B 1 377 ? -30.798 -32.819 30.532 1.00 34.92 357 SER B CA 1
ATOM 5676 C C . SER B 1 377 ? -30.027 -32.951 31.838 1.00 34.92 357 SER B C 1
ATOM 5677 O O . SER B 1 377 ? -28.825 -32.735 31.868 1.00 34.41 357 SER B O 1
ATOM 5680 N N . PRO B 1 378 ? -30.722 -33.337 32.919 1.00 35.31 358 PRO B N 1
ATOM 5681 C CA . PRO B 1 378 ? -30.034 -33.615 34.172 1.00 35.83 358 PRO B CA 1
ATOM 5682 C C . PRO B 1 378 ? -28.913 -34.647 34.022 1.00 35.19 358 PRO B C 1
ATOM 5683 O O . PRO B 1 378 ? -27.904 -34.546 34.712 1.00 34.92 358 PRO B O 1
ATOM 5687 N N . HIS B 1 379 ? -29.090 -35.620 33.139 1.00 35.06 359 HIS B N 1
ATOM 5688 C CA . HIS B 1 379 ? -28.101 -36.685 32.955 1.00 36.28 359 HIS B CA 1
ATOM 5689 C C . HIS B 1 379 ? -26.797 -36.172 32.323 1.00 35.09 359 HIS B C 1
ATOM 5690 O O . HIS B 1 379 ? -25.710 -36.548 32.763 1.00 35.04 359 HIS B O 1
ATOM 5697 N N . ALA B 1 380 ? -26.908 -35.326 31.296 1.00 33.88 360 ALA B N 1
ATOM 5698 C CA . ALA B 1 380 ? -25.732 -34.786 30.633 1.00 33.08 360 ALA B CA 1
ATOM 5699 C C . ALA B 1 380 ? -25.004 -33.814 31.556 1.00 32.66 360 ALA B C 1
ATOM 5700 O O . ALA B 1 380 ? -23.789 -33.722 31.506 1.00 32.64 360 ALA B O 1
ATOM 5702 N N . TRP B 1 381 ? -25.750 -33.115 32.409 1.00 31.36 361 TRP B N 1
ATOM 5703 C CA . TRP B 1 381 ? -25.130 -32.214 33.348 1.00 31.46 361 TRP B CA 1
ATOM 5704 C C . TRP B 1 381 ? -24.459 -32.952 34.478 1.00 31.66 361 TRP B C 1
ATOM 5705 O O . TRP B 1 381 ? -23.341 -32.602 34.814 1.00 31.69 361 TRP B O 1
ATOM 5716 N N . ALA B 1 382 ? -25.114 -34.003 35.009 1.00 31.24 362 ALA B N 1
ATOM 5717 C CA . ALA B 1 382 ? -24.494 -34.901 35.997 1.00 31.55 362 ALA B CA 1
ATOM 5718 C C . ALA B 1 382 ? -23.193 -35.526 35.468 1.00 31.85 362 ALA B C 1
ATOM 5719 O O . ALA B 1 382 ? -22.192 -35.570 36.202 1.00 31.89 362 ALA B O 1
ATOM 5721 N N . ASP B 1 383 ? -23.210 -35.987 34.212 1.00 31.71 363 ASP B N 1
ATOM 5722 C CA . ASP B 1 383 ? -22.007 -36.519 33.550 1.00 32.08 363 ASP B CA 1
ATOM 5723 C C . ASP B 1 383 ? -20.819 -35.536 33.550 1.00 32.00 363 ASP B C 1
ATOM 5724 O O . ASP B 1 383 ? -19.704 -35.910 33.907 1.00 32.76 363 ASP B O 1
ATOM 5729 N N . ALA B 1 384 ? -21.044 -34.299 33.127 1.00 31.42 364 ALA B N 1
ATOM 5730 C CA . ALA B 1 384 ? -19.970 -33.289 33.088 1.00 31.52 364 ALA B CA 1
ATOM 5731 C C . ALA B 1 384 ? -19.438 -32.920 34.480 1.00 31.41 364 ALA B C 1
ATOM 5732 O O . ALA B 1 384 ? -18.228 -32.759 34.662 1.00 31.16 364 ALA B O 1
ATOM 5734 N N . LEU B 1 385 ? -20.352 -32.749 35.428 1.00 31.37 365 LEU B N 1
ATOM 5735 C CA . LEU B 1 385 ? -20.018 -32.487 36.819 1.00 32.24 365 LEU B CA 1
ATOM 5736 C C . LEU B 1 385 ? -19.165 -33.588 37.425 1.00 32.18 365 LEU B C 1
ATOM 5737 O O . LEU B 1 385 ? -18.139 -33.289 38.039 1.00 32.89 365 LEU B O 1
ATOM 5742 N N . ALA B 1 386 ? -19.603 -34.844 37.280 1.00 32.84 366 ALA B N 1
ATOM 5743 C CA . ALA B 1 386 ? -18.849 -36.019 37.726 1.00 33.58 366 ALA B CA 1
ATOM 5744 C C . ALA B 1 386 ? -17.435 -36.075 37.126 1.00 34.39 366 ALA B C 1
ATOM 5745 O O . ALA B 1 386 ? -16.467 -36.376 37.816 1.00 33.93 366 ALA B O 1
ATOM 5747 N N . THR B 1 3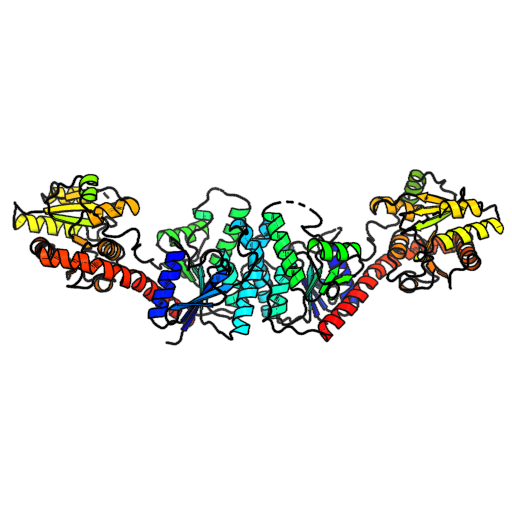87 ? -17.324 -35.824 35.831 1.00 35.11 367 THR B N 1
ATOM 5748 C CA . THR B 1 387 ? -16.015 -35.877 35.193 1.00 36.69 367 THR B CA 1
ATOM 5749 C C . THR B 1 387 ? -15.040 -34.869 35.811 1.00 35.65 367 THR B C 1
ATOM 5750 O O . THR B 1 387 ? -13.911 -35.230 36.133 1.00 36.35 367 THR B O 1
ATOM 5754 N N . LEU B 1 388 ? -15.470 -33.630 36.026 1.00 35.70 368 LEU B N 1
ATOM 5755 C CA . LEU B 1 388 ? -14.559 -32.632 36.605 1.00 34.47 368 LEU B CA 1
ATOM 5756 C C . LEU B 1 388 ? -14.374 -32.811 38.111 1.00 33.25 368 LEU B C 1
ATOM 5757 O O . LEU B 1 388 ? -13.293 -32.577 38.625 1.00 32.47 368 LEU B O 1
ATOM 5762 N N . LEU B 1 389 ? -15.423 -33.233 38.813 1.00 33.09 369 LEU B N 1
ATOM 5763 C CA . LEU B 1 389 ? -15.328 -33.503 40.260 1.00 33.30 369 LEU B CA 1
ATOM 5764 C C . LEU B 1 389 ? -14.373 -34.651 40.592 1.00 34.19 369 LEU B C 1
ATOM 5765 O O . LEU B 1 389 ? -13.631 -34.591 41.584 1.00 34.19 369 LEU B O 1
ATOM 5770 N N . ASP B 1 390 ? -14.421 -35.709 39.786 1.00 33.96 370 ASP B N 1
ATOM 5771 C CA . ASP B 1 390 ? -13.597 -36.895 40.043 1.00 34.76 370 ASP B CA 1
ATOM 5772 C C . ASP B 1 390 ? -12.159 -36.775 39.487 1.00 34.49 370 ASP B C 1
ATOM 5773 O O . ASP B 1 390 ? -11.243 -37.441 39.981 1.00 34.43 370 ASP B O 1
ATOM 5778 N N . ASP B 1 391 ? -11.956 -35.930 38.484 1.00 33.58 371 ASP B N 1
ATOM 5779 C CA . ASP B 1 391 ? -10.602 -35.761 37.930 1.00 33.56 371 ASP B CA 1
ATOM 5780 C C . ASP B 1 391 ? -9.943 -34.472 38.479 1.00 33.70 371 ASP B C 1
ATOM 5781 O O . ASP B 1 391 ? -10.035 -33.425 37.848 1.00 33.73 371 ASP B O 1
ATOM 5786 N N . ASP B 1 392 ? -9.293 -34.575 39.649 1.00 33.73 372 ASP B N 1
ATOM 5787 C CA . ASP B 1 392 ? -8.723 -33.420 40.362 1.00 34.82 372 ASP B CA 1
ATOM 5788 C C . ASP B 1 392 ? -7.649 -32.710 39.586 1.00 34.24 372 ASP B C 1
ATOM 5789 O O . ASP B 1 392 ? -7.642 -31.489 39.503 1.00 33.46 372 ASP B O 1
ATOM 5794 N N . GLU B 1 393 ? -6.744 -33.510 39.041 1.00 34.88 373 GLU B N 1
ATOM 5795 C CA . GLU B 1 393 ? -5.627 -33.068 38.235 1.00 35.23 373 GLU B CA 1
ATOM 5796 C C . GLU B 1 393 ? -6.074 -32.197 37.059 1.00 34.43 373 GLU B C 1
ATOM 5797 O O . GLU B 1 393 ? -5.574 -31.085 36.895 1.00 34.58 373 GLU B O 1
ATOM 5803 N N . THR B 1 394 ? -6.998 -32.705 36.238 1.00 33.71 374 THR B N 1
ATOM 5804 C CA . THR B 1 394 ? -7.539 -31.941 35.111 1.00 33.45 374 THR B CA 1
ATOM 5805 C C . THR B 1 394 ? -8.271 -30.673 35.572 1.00 32.73 374 THR B C 1
ATOM 5806 O O . THR B 1 394 ? -8.026 -29.589 35.035 1.00 33.20 374 THR B O 1
ATOM 5810 N N . ARG B 1 395 ? -9.134 -30.814 36.575 1.00 32.16 375 ARG B N 1
ATOM 5811 C CA . ARG B 1 395 ? -9.933 -29.701 37.074 1.00 32.10 375 ARG B CA 1
ATOM 5812 C C . ARG B 1 395 ? -9.054 -28.552 37.613 1.00 32.47 375 ARG B C 1
ATOM 5813 O O . ARG B 1 395 ? -9.300 -27.371 37.335 1.00 32.95 375 ARG B O 1
ATOM 5821 N N . ILE B 1 396 ? -8.032 -28.911 38.380 1.00 32.49 376 ILE B N 1
ATOM 5822 C CA . ILE B 1 396 ? -7.106 -27.929 38.959 1.00 33.07 376 ILE B CA 1
ATOM 5823 C C . ILE B 1 396 ? -6.318 -27.188 37.868 1.00 32.96 376 ILE B C 1
ATOM 5824 O O . ILE B 1 396 ? -6.210 -25.965 37.891 1.00 33.52 376 ILE B O 1
ATOM 5829 N N . ARG B 1 397 ? -5.786 -27.926 36.909 1.00 32.95 377 ARG B N 1
ATOM 5830 C CA . ARG B 1 397 ? -5.097 -27.322 35.794 1.00 33.64 377 ARG B CA 1
ATOM 5831 C C . ARG B 1 397 ? -6.025 -26.358 35.028 1.00 32.30 377 ARG B C 1
ATOM 5832 O O . ARG B 1 397 ? -5.598 -25.269 34.666 1.00 31.04 377 ARG B O 1
ATOM 5840 N N . MET B 1 398 ? -7.281 -26.772 34.802 1.00 31.67 378 MET B N 1
ATOM 5841 C CA . MET B 1 398 ? -8.281 -25.928 34.126 1.00 31.79 378 MET B CA 1
ATOM 5842 C C . MET B 1 398 ? -8.510 -24.601 34.857 1.00 31.87 378 MET B C 1
ATOM 5843 O O . MET B 1 398 ? -8.632 -23.560 34.223 1.00 32.05 378 MET B O 1
ATOM 5848 N N . GLY B 1 399 ? -8.629 -24.657 36.191 1.00 31.83 379 GLY B N 1
ATOM 5849 C CA . GLY B 1 399 ? -8.791 -23.453 36.994 1.00 31.64 379 GLY B CA 1
ATOM 5850 C C . GLY B 1 399 ? -7.582 -22.537 36.892 1.00 32.21 379 GLY B C 1
ATOM 5851 O O . GLY B 1 399 ? -7.732 -21.306 36.795 1.00 31.33 379 GLY B O 1
ATOM 5852 N N . GLU B 1 400 ? -6.383 -23.126 36.913 1.00 32.20 380 GLU B N 1
ATOM 5853 C CA . GLU B 1 400 ? -5.162 -22.333 36.745 1.00 33.55 380 GLU B CA 1
ATOM 5854 C C . GLU B 1 400 ? -5.112 -21.663 35.367 1.00 32.75 380 GLU B C 1
ATOM 5855 O O . GLU B 1 400 ? -4.781 -20.480 35.246 1.00 32.88 380 GLU B O 1
ATOM 5861 N N . ASP B 1 401 ? -5.442 -22.419 34.328 1.00 32.28 381 ASP B N 1
ATOM 5862 C CA . ASP B 1 401 ? -5.419 -21.885 32.964 1.00 31.62 381 ASP B CA 1
ATOM 5863 C C . ASP B 1 401 ? -6.526 -20.852 32.723 1.00 31.24 381 ASP B C 1
ATOM 5864 O O . ASP B 1 401 ? -6.403 -20.013 31.836 1.00 30.56 381 ASP B O 1
ATOM 5869 N N . ALA B 1 402 ? -7.612 -20.931 33.500 1.00 30.49 382 ALA B N 1
ATOM 5870 C CA . ALA B 1 402 ? -8.768 -20.031 33.345 1.00 30.51 382 ALA B CA 1
ATOM 5871 C C . ALA B 1 402 ? -8.437 -18.530 33.560 1.00 30.95 382 ALA B C 1
ATOM 5872 O O . ALA B 1 402 ? -9.044 -17.649 32.931 1.00 31.09 382 ALA B O 1
ATOM 5874 N N . VAL B 1 403 ? -7.504 -18.256 34.472 1.00 31.04 383 VAL B N 1
ATOM 5875 C CA . VAL B 1 403 ? -7.118 -16.890 34.819 1.00 31.15 383 VAL B CA 1
ATOM 5876 C C . VAL B 1 403 ? -6.599 -16.108 33.606 1.00 31.85 383 VAL B C 1
ATOM 5877 O O . VAL B 1 403 ? -7.100 -15.025 33.313 1.00 31.66 383 VAL B O 1
ATOM 5881 N N . GLU B 1 404 ? -5.583 -16.652 32.924 1.00 33.01 384 GLU B N 1
ATOM 5882 C CA . GLU B 1 404 ? -5.009 -16.026 31.729 1.00 34.35 384 GLU B CA 1
ATOM 5883 C C . GLU B 1 404 ? -5.997 -16.017 30.566 1.00 34.29 384 GLU B C 1
ATOM 5884 O O . GLU B 1 404 ? -5.998 -15.089 29.763 1.00 34.44 384 GLU B O 1
ATOM 5890 N N . HIS B 1 405 ? -6.832 -17.050 30.475 1.00 33.84 385 HIS B N 1
ATOM 5891 C CA . HIS B 1 405 ? -7.946 -17.028 29.519 1.00 34.72 385 HIS B CA 1
ATOM 5892 C C . HIS B 1 405 ? -8.917 -15.846 29.710 1.00 35.40 385 HIS B C 1
ATOM 5893 O O . HIS B 1 405 ? -9.276 -15.166 28.731 1.00 34.82 385 HIS B O 1
ATOM 5900 N N . ALA B 1 406 ? -9.350 -15.606 30.952 1.00 35.48 386 ALA B N 1
ATOM 5901 C CA . ALA B 1 406 ? -10.202 -14.457 31.226 1.00 36.04 386 ALA B CA 1
ATOM 5902 C C . ALA B 1 406 ? -9.507 -13.111 30.913 1.00 37.37 386 ALA B C 1
ATOM 5903 O O . ALA B 1 406 ? -10.110 -12.240 30.298 1.00 37.32 386 ALA B O 1
ATOM 5905 N N . ARG B 1 407 ? -8.249 -12.969 31.330 1.00 38.69 387 ARG B N 1
ATOM 5906 C CA . ARG B 1 407 ? -7.461 -11.739 31.142 1.00 40.49 387 ARG B CA 1
ATOM 5907 C C . ARG B 1 407 ? -7.257 -11.356 29.662 1.00 41.14 387 ARG B C 1
ATOM 5908 O O . ARG B 1 407 ? -7.243 -10.176 29.312 1.00 39.36 387 ARG B O 1
ATOM 5916 N N . THR B 1 408 ? -7.158 -12.375 28.812 1.00 41.86 388 THR B N 1
ATOM 5917 C CA . THR B 1 408 ? -6.962 -12.192 27.383 1.00 42.61 388 THR B CA 1
ATOM 5918 C C . THR B 1 408 ? -8.302 -12.004 26.678 1.00 43.02 388 THR B C 1
ATOM 5919 O O . THR B 1 408 ? -8.390 -11.242 25.709 1.00 43.93 388 THR B O 1
ATOM 5923 N N . PHE B 1 409 ? -9.359 -12.639 27.190 1.00 41.86 389 PHE B N 1
ATOM 5924 C CA . PHE B 1 409 ? -10.589 -12.735 26.414 1.00 40.79 389 PHE B CA 1
ATOM 5925 C C . PHE B 1 409 ? -11.901 -12.110 26.941 1.00 38.97 389 PHE B C 1
ATOM 5926 O O . PHE B 1 409 ? -12.840 -12.014 26.164 1.00 38.88 389 PHE B O 1
ATOM 5934 N N . SER B 1 410 ? -11.980 -11.663 28.201 1.00 37.40 390 SER B N 1
ATOM 5935 C CA . SER B 1 410 ? -13.268 -11.088 28.693 1.00 36.22 390 SER B CA 1
ATOM 5936 C C . SER B 1 410 ? -13.659 -9.765 28.092 1.00 34.47 390 SER B C 1
ATOM 5937 O O . SER B 1 410 ? -14.793 -9.621 27.625 1.00 35.97 390 SER B O 1
ATOM 5940 N N . TRP B 1 411 ? -12.738 -8.810 28.053 1.00 32.65 391 TRP B N 1
ATOM 5941 C CA . TRP B 1 411 ? -13.045 -7.536 27.395 1.00 31.07 391 TRP B CA 1
ATOM 5942 C C . TRP B 1 411 ? -13.051 -7.619 25.888 1.00 30.63 391 TRP B C 1
ATOM 5943 O O . TRP B 1 411 ? -13.600 -6.743 25.215 1.00 30.40 391 TRP B O 1
ATOM 5954 N N . ALA B 1 412 ? -12.464 -8.686 25.356 1.00 31.58 392 ALA B N 1
ATOM 5955 C CA . ALA B 1 412 ? -12.493 -8.926 23.901 1.00 31.81 392 ALA B CA 1
ATOM 5956 C C . ALA B 1 412 ? -13.920 -9.073 23.339 1.00 31.74 392 ALA B C 1
ATOM 5957 O O . ALA B 1 412 ? -14.186 -8.657 22.217 1.00 31.28 392 ALA B O 1
ATOM 5959 N N . ALA B 1 413 ? -14.841 -9.649 24.110 1.00 31.49 393 ALA B N 1
ATOM 5960 C CA . ALA B 1 413 ? -16.241 -9.767 23.650 1.00 31.33 393 ALA B CA 1
ATOM 5961 C C . ALA B 1 413 ? -16.997 -8.427 23.698 1.00 31.10 393 ALA B C 1
ATOM 5962 O O . ALA B 1 413 ? -17.846 -8.169 22.856 1.00 30.48 393 ALA B O 1
ATOM 5964 N N . THR B 1 414 ? -16.674 -7.593 24.691 1.00 30.85 394 THR B N 1
ATOM 5965 C CA . THR B 1 414 ? -17.145 -6.205 24.770 1.00 31.06 394 THR B CA 1
ATOM 5966 C C . THR B 1 414 ? -16.687 -5.441 23.511 1.00 30.82 394 THR B C 1
ATOM 5967 O O . THR B 1 414 ? -17.492 -4.779 22.862 1.00 31.94 394 THR B O 1
ATOM 5971 N N . ALA B 1 415 ? -15.398 -5.543 23.176 1.00 30.30 395 ALA B N 1
ATOM 5972 C CA . ALA B 1 415 ? -14.846 -4.901 21.981 1.00 30.68 395 ALA B CA 1
ATOM 5973 C C . ALA B 1 415 ? -15.432 -5.385 20.645 1.00 30.13 395 ALA B C 1
ATOM 5974 O O . ALA B 1 415 ? -15.547 -4.579 19.718 1.00 30.34 395 ALA B O 1
ATOM 5976 N N . ALA B 1 416 ? -15.764 -6.680 20.534 1.00 30.72 396 ALA B N 1
ATOM 5977 C CA . ALA B 1 416 ? -16.520 -7.206 19.378 1.00 31.43 396 ALA B CA 1
ATOM 5978 C C . ALA B 1 416 ? -17.896 -6.537 19.265 1.00 32.13 396 ALA B C 1
ATOM 5979 O O . ALA B 1 416 ? -18.275 -6.104 18.177 1.00 32.29 396 ALA B O 1
ATOM 5981 N N . GLN B 1 417 ? -18.634 -6.444 20.380 1.00 32.57 397 GLN B N 1
ATOM 5982 C CA . GLN B 1 417 ? -19.887 -5.655 20.442 1.00 33.00 397 GLN B CA 1
ATOM 5983 C C . GLN B 1 417 ? -19.684 -4.183 19.990 1.00 32.39 397 GLN B C 1
ATOM 5984 O O . GLN B 1 417 ? -20.441 -3.676 19.138 1.00 31.68 397 GLN B O 1
ATOM 5990 N N . LEU B 1 418 ? -18.656 -3.508 20.534 1.00 32.04 398 LEU B N 1
ATOM 5991 C CA . LEU B 1 418 ? -18.357 -2.125 20.129 1.00 31.34 398 LEU B CA 1
ATOM 5992 C C . LEU B 1 418 ? -18.069 -2.011 18.622 1.00 31.48 398 LEU B C 1
ATOM 5993 O O . LEU B 1 418 ? -18.638 -1.184 17.961 1.00 31.37 398 LEU B O 1
ATOM 5998 N N . SER B 1 419 ? -17.188 -2.865 18.110 1.00 31.90 399 SER B N 1
ATOM 5999 C CA . SER B 1 419 ? -16.804 -2.903 16.703 1.00 32.53 399 SER B CA 1
ATOM 6000 C C . SER B 1 419 ? -18.023 -3.127 15.798 1.00 32.54 399 SER B C 1
ATOM 6001 O O . SER B 1 419 ? -18.196 -2.432 14.797 1.00 32.49 399 SER B O 1
ATOM 6004 N N . SER B 1 420 ? -18.864 -4.094 16.149 1.00 32.60 400 SER B N 1
ATOM 6005 C CA . SER B 1 420 ? -20.174 -4.247 15.486 1.00 33.84 400 SER B CA 1
ATOM 6006 C C . SER B 1 420 ? -21.073 -2.984 15.526 1.00 33.54 400 SER B C 1
ATOM 6007 O O . SER B 1 420 ? -21.628 -2.551 14.500 1.00 33.50 400 SER B O 1
ATOM 6010 N N . LEU B 1 421 ? -21.223 -2.413 16.711 1.00 33.57 401 LEU B N 1
ATOM 6011 C CA . LEU B 1 421 ? -21.976 -1.178 16.880 1.00 34.02 401 LEU B CA 1
ATOM 6012 C C . LEU B 1 421 ? -21.377 0.004 16.066 1.00 32.94 401 LEU B C 1
ATOM 6013 O O . LEU B 1 421 ? -22.124 0.759 15.455 1.00 32.48 401 LEU B O 1
ATOM 6018 N N . TYR B 1 422 ? -20.046 0.151 16.079 1.00 32.52 402 TYR B N 1
ATOM 6019 C CA . TYR B 1 422 ? -19.347 1.177 15.304 1.00 32.50 402 TYR B CA 1
ATOM 6020 C C . TYR B 1 422 ? -19.624 1.046 13.811 1.00 32.99 402 TYR B C 1
ATOM 6021 O O . TYR B 1 422 ? -19.951 2.023 13.153 1.00 32.59 402 TYR B O 1
ATOM 6030 N N . ASN B 1 423 ? -19.468 -0.162 13.278 1.00 33.87 403 ASN B N 1
ATOM 6031 C CA . ASN B 1 423 ? -19.741 -0.427 11.868 1.00 35.17 403 ASN B CA 1
ATOM 6032 C C . ASN B 1 423 ? -21.176 -0.047 11.435 1.00 35.32 403 ASN B C 1
ATOM 6033 O O . ASN B 1 423 ? -21.390 0.564 10.379 1.00 34.29 403 ASN B O 1
ATOM 6038 N N . ASP B 1 424 ? -22.146 -0.412 12.273 1.00 35.38 404 ASP B N 1
ATOM 6039 C CA . ASP B 1 424 ? -23.543 -0.045 12.061 1.00 36.25 404 ASP B CA 1
ATOM 6040 C C . ASP B 1 424 ? -23.797 1.465 12.102 1.00 34.72 404 ASP B C 1
ATOM 6041 O O . ASP B 1 424 ? -24.518 1.983 11.254 1.00 33.47 404 ASP B O 1
ATOM 6046 N N . ALA B 1 425 ? -23.189 2.163 13.074 1.00 34.46 405 ALA B N 1
ATOM 6047 C CA . ALA B 1 425 ? -23.305 3.624 13.184 1.00 34.25 405 ALA B CA 1
ATOM 6048 C C . ALA B 1 425 ? -22.743 4.301 11.949 1.00 34.49 405 ALA B C 1
ATOM 6049 O O . ALA B 1 425 ? -23.338 5.241 11.432 1.00 33.73 405 ALA B O 1
ATOM 6051 N N . ILE B 1 426 ? -21.579 3.824 11.504 1.00 35.10 406 ILE B N 1
ATOM 6052 C CA . ILE B 1 426 ? -20.937 4.315 10.297 1.00 36.67 406 ILE B CA 1
ATOM 6053 C C . ILE B 1 426 ? -21.750 3.994 9.028 1.00 38.17 406 ILE B C 1
ATOM 6054 O O . ILE B 1 426 ? -21.926 4.879 8.179 1.00 38.33 406 ILE B O 1
ATOM 6059 N N . ALA B 1 427 ? -22.273 2.766 8.918 1.00 38.61 407 ALA B N 1
ATOM 6060 C CA . ALA B 1 427 ? -23.099 2.382 7.764 1.00 41.12 407 ALA B CA 1
ATOM 6061 C C . ALA B 1 427 ? -24.318 3.297 7.649 1.00 42.94 407 ALA B C 1
ATOM 6062 O O . ALA B 1 427 ? -24.715 3.687 6.545 1.00 42.48 407 ALA B O 1
ATOM 6064 N N . ASN B 1 428 ? -24.874 3.659 8.808 1.00 44.93 408 ASN B N 1
ATOM 6065 C CA . ASN B 1 428 ? -26.105 4.430 8.886 1.00 47.21 408 ASN B CA 1
ATOM 6066 C C . ASN B 1 428 ? -25.874 5.910 9.216 1.00 48.39 408 ASN B C 1
ATOM 6067 O O . ASN B 1 428 ? -26.830 6.633 9.514 1.00 48.65 408 ASN B O 1
ATOM 6072 N N . GLU B 1 429 ? -24.614 6.349 9.125 1.00 49.82 409 GLU B N 1
ATOM 6073 C CA . GLU B 1 429 ? -24.214 7.742 9.384 1.00 51.88 409 GLU B CA 1
ATOM 6074 C C . GLU B 1 429 ? -24.849 8.755 8.421 1.00 52.33 409 GLU B C 1
ATOM 6075 O O . GLU B 1 429 ? -24.573 8.757 7.208 1.00 51.91 409 GLU B O 1
ATOM 6081 N N . ASN B 1 430 ? -25.713 9.603 8.974 1.00 52.81 410 ASN B N 1
ATOM 6082 C CA . ASN B 1 430 ? -26.063 10.843 8.303 1.00 53.15 410 ASN B CA 1
ATOM 6083 C C . ASN B 1 430 ? -25.997 11.988 9.316 1.00 52.03 410 ASN B C 1
ATOM 6084 O O . ASN B 1 430 ? -26.822 12.076 10.250 1.00 52.32 410 ASN B O 1
ATOM 6089 N N . VAL B 1 431 ? -24.939 12.796 9.149 1.00 49.75 411 VAL B N 1
ATOM 6090 C CA . VAL B 1 431 ? -24.630 13.961 9.978 1.00 46.26 411 VAL B CA 1
ATOM 6091 C C . VAL B 1 431 ? -24.430 15.115 8.997 1.00 45.77 411 VAL B C 1
ATOM 6092 O O . VAL B 1 431 ? -23.461 15.108 8.215 1.00 45.46 411 VAL B O 1
ATOM 6096 N N . ASP B 1 432 ? -25.329 16.095 8.993 1.00 44.45 412 ASP B N 1
ATOM 6097 C CA . ASP B 1 432 ? -25.032 17.306 8.209 1.00 43.80 412 ASP B CA 1
ATOM 6098 C C . ASP B 1 432 ? -24.569 18.480 9.063 1.00 42.32 412 ASP B C 1
ATOM 6099 O O . ASP B 1 432 ? -24.165 19.517 8.516 1.00 42.41 412 ASP B O 1
ATOM 6104 N N . GLY B 1 433 ? -24.583 18.310 10.399 1.00 39.95 413 GLY B N 1
ATOM 6105 C CA . GLY B 1 433 ? -24.092 19.356 11.290 1.00 36.53 413 GLY B CA 1
ATOM 6106 C C . GLY B 1 433 ? -25.082 20.496 11.467 1.00 34.90 413 GLY B C 1
ATOM 6107 O O . GLY B 1 433 ? -24.738 21.503 12.053 1.00 33.80 413 GLY B O 1
ATOM 6108 N N . GLU B 1 434 ? -26.310 20.325 10.970 1.00 33.61 414 GLU B N 1
ATOM 6109 C CA . GLU B 1 434 ? -27.339 21.384 10.968 1.00 33.70 414 GLU B CA 1
ATOM 6110 C C . GLU B 1 434 ? -28.388 21.210 12.071 1.00 33.66 414 GLU B C 1
ATOM 6111 O O . GLU B 1 434 ? -28.984 22.178 12.529 1.00 35.20 414 GLU B O 1
ATOM 6117 N N . THR B 1 435 ? -28.608 19.974 12.498 1.00 33.04 415 THR B N 1
ATOM 6118 C CA . THR B 1 435 ? -29.586 19.682 13.512 1.00 32.59 415 THR B CA 1
ATOM 6119 C C . THR B 1 435 ? -28.852 19.646 14.842 1.00 31.26 415 THR B C 1
ATOM 6120 O O . THR B 1 435 ? -27.927 18.840 15.026 1.00 31.48 415 THR B O 1
ATOM 6124 N N . HIS B 1 436 ? -29.261 20.539 15.736 1.00 29.75 416 HIS B N 1
ATOM 6125 C CA . HIS B 1 436 ? -28.603 20.776 17.032 1.00 29.87 416 HIS B CA 1
ATOM 6126 C C . HIS B 1 436 ? -29.695 21.109 18.066 1.00 29.36 416 HIS B C 1
ATOM 6127 O O . HIS B 1 436 ? -30.249 22.213 18.066 1.00 27.83 416 HIS B O 1
ATOM 6134 N N . HIS B 1 437 ? -30.004 20.144 18.926 1.00 29.60 417 HIS B N 1
ATOM 6135 C CA . HIS B 1 437 ? -31.102 20.319 19.874 1.00 30.31 417 HIS B CA 1
ATOM 6136 C C . HIS B 1 437 ? -30.476 20.773 21.179 1.00 30.61 417 HIS B C 1
ATOM 6137 O O . HIS B 1 437 ? -30.182 19.955 22.057 1.00 30.23 417 HIS B O 1
ATOM 6144 N N . GLY B 1 438 ? -30.205 22.076 21.273 1.00 30.82 418 GLY B N 1
ATOM 6145 C CA . GLY B 1 438 ? -29.499 22.630 22.446 1.00 30.80 418 GLY B CA 1
ATOM 6146 C C . GLY B 1 438 ? -30.402 22.783 23.651 1.00 30.75 418 GLY B C 1
ATOM 6147 O O . GLY B 1 438 ? -31.636 22.872 23.523 1.00 29.41 418 GLY B O 1
#

CATH classification: 3.40.50.2000 (+1 more: 3.40.50.2000)

B-factor: mean 36.5, std 7.46, range [17.87, 75.4]

InterPro domains:
  IPR001296 Glycosyl transferase, family 1 [PF00534] (211-382)
  IPR017814 Mycothiol biosynthesis protein, MshA [MF_01695] (1-410)
  IPR017814 Mycothiol biosynthesis protein, MshA [TIGR03449] (2-407)
  IPR028098 Glycosyltransferase subfamily 4-like, N-terminal domain [PF13579] (22-196)

Solvent-accessible surface area: 33827 Å² total; per-residue (Å²): 142,191,18,70,0,0,0,0,0,1,40,28,11,2,50,98,231,87,34,25,82,6,0,60,24,0,0,38,22,0,3,131,87,42,11,71,0,7,0,0,1,14,3,56,135,105,106,43,43,73,70,32,142,59,44,144,27,0,34,0,0,10,7,34,0,7,48,80,148,81,22,54,102,96,26,6,10,10,0,0,1,1,0,0,2,4,0,4,0,1,10,35,101,71,182,22,109,8,53,0,0,0,0,0,15,18,1,0,0,1,0,0,2,3,0,14,2,48,68,147,15,1,0,0,10,0,10,39,64,7,2,11,72,138,44,92,265,103,73,96,93,15,79,0,22,79,37,0,5,52,8,2,8,70,14,3,44,19,5,2,2,43,67,112,127,24,33,94,30,6,85,146,75,2,128,4,53,60,135,108,15,33,51,2,19,29,7,1,72,46,161,58,4,20,55,92,98,105,196,7,21,153,127,14,54,8,100,84,166,8,41,0,0,0,4,18,19,147,24,24,73,112,26,0,0,28,7,0,0,87,0,0,13,10,1,22,118,115,64,113,130,36,57,0,94,1,3,0,3,12,15,133,118,126,92,19,90,110,24,0,91,150,75,62,5,56,157,89,3,88,35,14,113,83,77,84,78,71,89,20,15,10,0,0,70,0,7,32,0,0,1,9,0,1,79,88,32,113,28,2,56,36,0,7,21,0,0,0,4,21,5,5,0,0,0,0,91,33,62,14,0,55,118,3,1,22,88,51,109,3,0,36,19,9,99,40,39,54,38,114,31,0,0,80,12,0,16,77,1,0,94,56,67,140,50,16,96,141,8,5,106,52,0,29,105,17,1,128,48,85,3,28,34,28,0,0,52,57,0,19,65,25,0,74,89,13,48,84,120,86,138,15,69,0,57,71,27,103,32,68,98,0,0,0,0,0,1,37,24,11,2,44,112,218,94,34,27,73,8,0,56,27,0,0,35,16,0,3,138,84,47,12,94,0,13,0,0,1,14,9,48,135,88,102,38,44,68,52,35,181,61,53,153,46,0,38,0,0,9,5,48,0,11,52,99,132,83,19,49,104,93,21,7,10,9,0,0,1,1,0,0,2,4,0,6,0,0,10,55,84,68,152,39,88,15,35,0,0,0,0,0,9,19,1,0,0,1,0,0,2,3,0,16,3,33,60,105,14,1,0,0,9,1,20,32,68,13,16,21,78,178,112,91,86,47,102,0,27,88,42,0,5,53,8,2,14,70,11,2,36,19,5,2,7,31,63,101,124,41,27,92,27,8,84,148,71,2,129,4,70,61,136,104,18,30,53,2,18,29,8,0,68,28,140,56,4,21,53,38,110,135,115,7,71,45,126,4,10,146,123,29,65,6,63,80,134,6,51,0,1,0,5,15,16,127,19,44,72,113,51,0,0,30,6,0,0,90,0,0,9,22,0,27,125,116,55,97,121,43,76,1,80,1,0,0,3,11,2,120,116,122,30,140,129,25,0,95,151,74,59,4,47,148,77,6,98,43,17,110,63,69,78,75,72,88,22,10,12,0,0,57,1,7,33,0,0,1,8,0,2,76,87,33,104,22,1,62,33,0,8,20,0,0,0,4,23,4,5,0,0,0,0,98,32,62,18,0,49,121,3,0,21,86,46,113,4,0,40,18,10,100,38,41,46,52,112,23,0,0,62,13,0,18,77,5,7,105,56,48,125,30,13,97,124,7,3,118,71,0,16,113,23,1,125,47,98,2,27,29,30,0,0,55,55,0,20,64,26,0,78,82,13,47,84,119,84,141,28,81,2,58,84,28,107,32